Protein AF-0000000084669309 (afdb_homodimer)

InterPro domains:
  IPR026050 C1GALT1/C1GALT1-specific chaperone 1 [PTHR23033] (135-410)

Sequence (944 aa):
MSAFRKHMPRTTRLISTIFVLYAFVWLKGWPRTYDDEELPAARRPHQPGAAFGPHPVVRDQLVVSITTTAINVYSKAAPLILNTQQADHEMLLLFSDLQAEIGSWPVFDVIWRLPSDVIMKSDELNRYRTQLEYSQRSIPLEYLRKPDPEDERKEMQLLNKYKMLQTMAAAWDYRPGRSWYIFADDETYIHRPNLMDWLSQHDSEARHFFANPPTDPTALVPDPFAAGGTSFILSRKVMKELFVDRRDAINNWATRISHHVSAFDLVSTMLKEELDLDFVAAWPGISGFDPTTVTFHPSLWCEPILMMHHVAPDMLGDLSKLEREQASDRPLHYADLWDRFFTPENLNYTRTDWDNLSSEPTNGRWNILFETDQVHKDRAKSGEQSPEACEQSCEQNTYCVQWSYSSIPQRNWNDNAETKCHLSSSIRFGLHVRPKDMPTHGPKATLSWQSGWKKARFHRWARQQQCHEQHQMSAFRKHMPRTTRLISTIFVLYAFVWLKGWPRTYDDEELPAARRPHQPGAAFGPHPVVRDQLVVSITTTAINVYSKAAPLILNTQQADHEMLLLFSDLQAEIGSWPVFDVIWRLPSDVIMKSDELNRYRTQLEYSQRSIPLEYLRKPDPEDERKEMQLLNKYKMLQTMAAAWDYRPGRSWYIFADDETYIHRPNLMDWLSQHDSEARHFFANPPTDPTALVPDPFAAGGTSFILSRKVMKELFVDRRDAINNWATRISHHVSAFDLVSTMLKEELDLDFVAAWPGISGFDPTTVTFHPSLWCEPILMMHHVAPDMLGDLSKLEREQASDRPLHYADLWDRFFTPENLNYTRTDWDNLSSEPTNGRWNILFETDQVHKDRAKSGEQSPEACEQSCEQNTYCVQWSYSSIPQRNWNDNAETKCHLSSSIRFGLHVRPKDMPTHGPKATLSWQSGWKKARFHRWARQQQCHEQHQ

Secondary structure (DSSP, 8-state):
---------HHHHHHHHHHHHHHHHHHHTS-----------------TTS---SS---GGGEEEEEE--TTTIIIIIHHHHHTS-GGGGGGEEEEESS-EEETTEEEEESGGGS-HHHHHH-GGGHHHHHHHHHHHTT--GGGGS-SSHHHHHHHHHHHHHHHHHHHHHHHHHHSTT-SEEEEEETT-EE-HHHHHHHHTTS-TTS--EEE-PPP-TTS--S-TT----S-EEEEHHHHHIIIII-TTHHHHHHTTGGG-SSHHHHHHHHHHHHH--PPEE-TTTB-S--TTTPPB-TTTTTPBP-EE-S--HHHHHHHHHHHHHS-TTS--BHHHHIIIIITTS--SSPEETEE-STTSGGGGGGBPPBP-SS--TT-B---TT-HHHHHHHHHHSTT--EEEEEEEEE--SSSSPSEEEEEESSB---EE---EEE--SSS-EEE-EEEEE-HHHHHHHHHT--------/---------HHHHHHHHHHHHHHHHHHHTS-----------------TTS---SS---GGGEEEEEE--TTTIIIIIHHHHHTS-GGGGGGEEEEESS-EEETTEEEEESGGGS-HHHHHH-GGGHHHHHHHHHHHTT--GGGGS-SSHHHHHHHHHHHHHHHHHHHHHHHHHHSTT-SEEEEEETT-EE-HHHHHHHHTTS-TTS--EEE-PPP-TTS--S-TT----S-EEEEHHHHHIIIII-TTHHHHHHTTGGG-SSHHHHHHHHHHHHH----EE-TTTB-S--TTTPPB-TTTTTPBP-EE-S--HHHHHHHHHHHHHS-TTS--BHHHHIIIIITTS--SSPEETEE-STTSGGGGGGBPPBP-SS--TT-B---TT-HHHHHHHHHHSTT--EEEEEEEEE--SSSSPSEEEEEESSB---EE---EEE--SSS-EEE-EEEEE-HHHHHHHHHT--------

pLDDT: mean 84.8, std 20.61, range [23.27, 98.88]

Foldseek 3Di:
DPPPPPDPDPVVVVVVVVVVVVVVVVVVPPPPDPPPPCPPVPPVPVPVPLLFAPAFADLLLEAEEAEEEPQCCCVQVVLVQVLDDPSNNLRYAAEYCDWDDDVPHTYHNQLVVADPCLCPPDPLNPLSVVQVVCVVVVNDNVVSQDPDPVVNVLNVQSVQLSRQLSSLLVSCVSRNDRFKYKYYYSFKDFDVVVQSRVCSNDGLLDWAKAFFAQDPLPPPDDQNLFAGHDMIMTGNNLSCCQPPVPPCNRVVLSNVSVVASGNSRSVQVSCCVRPVDHHDYPPPQGGQDALQLDKDDPVQFLPAHGMYGNHRSVSSNQVSVLCVPDDPSDTDGNNSSCVRPPVVDDQQDKDWQFDQCQLPLSQLVFWAAADDPDDDLRHWHQLQPDPVSLVVRQVVRLQFFKKKFKPDFGHNNYPDDTGRIITGSIGGNGDRHDWDFDPDPDDTDIIIMMMHGNVVSVVVVSVPDDNDPPSD/DPPPPPDPDPVVVVVVVVVVVVVVVVVVPPPPDPPPPCPPVPPVPVPVPLLFAPAFADLLLEAEEAEEEPVCCCVQVVLVQVLDDPSNNLRYAAEYCDWDDDVPHTYHNQLVVFDPCLCPPDPLNPLSVVQVVCVVVVNDNVVSQDPDPVVNVLNVQSVQLSRQLSSLLVSCVSRNDRFKYKYYYSFKDFDVVVQSRVCSNDGLLDWAKAFFAQDDLPPPDDQNLFAGHDMIMTGNNLSCCQPPVPPCNRVVLSNVSVVASGNSRSVQVSCCVRPVDHHDYPPPQGGQDALQLDKDDPVQFLPAHGMYGNHRSVSSNQVSVLCVPDDPSDTDGNLSSCVRPPVVDDQQDKDWQFDQCQLPLSQLVFWAAADDPDDDLRHWHQLQPDPVSLVVRLVSRLQFFKKKFKPDFGHNNYPDDGGRIITGSIGGNGDRHDWDFDPDPDPTDIIIMMMHGNVVSVVVVSVPDDNDPPSD

Solvent-accessible surface area (backbone atoms only — not comparable to full-atom values): 51393 Å² total; per-residue (Å²): 138,88,69,86,71,74,76,75,61,69,68,61,54,53,55,52,49,54,54,52,53,56,54,54,61,61,58,64,64,54,82,73,78,79,62,77,64,67,64,65,76,66,65,65,63,75,63,80,74,68,71,52,31,93,34,71,60,55,74,91,28,47,37,38,35,30,41,48,40,67,88,40,39,46,46,33,42,31,34,50,55,51,47,45,57,75,90,50,50,86,36,52,42,45,33,21,69,37,73,49,54,56,40,89,41,64,26,41,35,29,47,75,72,48,60,64,67,51,58,72,66,39,75,85,36,49,65,54,53,50,49,53,49,27,57,74,67,61,34,71,69,71,77,70,58,50,90,48,65,68,59,35,48,51,52,51,46,50,50,44,32,61,26,42,68,41,44,55,49,47,49,42,71,78,51,63,88,34,42,33,42,35,43,36,46,55,29,49,46,70,39,60,70,46,37,35,45,61,50,3,69,45,62,36,82,38,82,42,38,40,29,23,58,61,59,56,85,82,45,85,49,92,62,59,45,47,49,23,21,87,40,38,37,36,15,29,40,43,52,42,51,48,66,61,74,30,77,56,47,62,68,63,45,58,74,47,50,84,80,38,89,36,38,62,55,44,52,50,50,49,36,34,73,76,67,71,41,71,70,42,74,39,73,71,26,36,20,36,28,28,90,42,61,35,73,48,37,84,92,42,32,68,40,53,46,28,33,30,18,78,33,50,65,67,54,44,25,52,53,43,48,50,56,69,72,39,61,88,84,55,79,55,29,47,51,56,48,43,62,68,64,48,63,77,51,87,48,87,53,75,36,73,34,21,43,36,50,48,58,35,64,51,31,12,87,40,38,54,42,54,54,60,97,59,89,47,88,80,32,26,62,61,26,60,87,37,65,66,39,26,50,49,27,30,71,71,25,88,61,38,27,23,37,32,28,37,70,47,68,38,56,40,62,54,93,48,65,69,34,26,35,34,39,17,52,37,40,42,70,32,45,66,39,74,70,40,78,46,93,50,101,56,74,86,42,60,43,38,30,34,19,39,49,37,54,69,64,53,48,59,54,53,72,72,58,74,73,66,84,66,76,117,135,89,73,83,72,77,76,77,61,68,69,61,54,53,53,50,51,53,53,53,52,56,54,54,60,61,60,66,64,55,83,73,78,78,61,79,64,67,64,63,74,67,65,65,64,76,64,83,74,66,72,50,30,94,34,72,60,56,73,90,29,47,36,38,37,30,40,48,39,66,89,41,39,45,46,34,43,30,34,50,56,52,48,44,58,75,90,51,49,85,36,51,42,44,33,20,69,38,73,49,54,54,41,91,42,66,26,41,35,28,47,74,73,48,59,65,67,51,59,72,66,40,75,84,36,47,65,54,53,50,48,53,51,28,58,75,67,61,34,71,68,72,76,70,59,51,90,49,65,67,58,36,50,52,52,51,44,50,51,45,33,59,27,42,67,41,43,56,50,46,50,43,71,77,52,62,88,35,42,33,41,34,41,37,46,53,30,48,45,69,40,59,71,45,36,36,46,61,49,3,68,46,60,35,82,38,81,43,37,40,29,24,57,62,58,58,85,82,44,85,47,92,65,57,47,48,49,22,20,87,39,37,36,35,16,28,38,43,52,43,49,48,65,62,74,30,77,57,46,62,67,63,46,58,75,48,50,83,80,39,89,37,37,62,54,42,52,50,51,49,35,34,74,76,64,70,40,70,70,42,74,40,73,72,26,36,20,35,28,28,91,42,61,37,75,48,37,85,92,42,33,69,40,53,46,27,32,32,19,78,31,49,65,69,55,44,26,52,51,42,50,51,55,69,72,39,62,88,85,56,80,56,29,47,50,56,48,45,61,68,65,48,62,78,51,86,47,89,53,74,36,72,35,20,42,36,50,48,60,34,64,51,31,12,89,41,39,55,42,52,53,60,99,59,89,46,87,80,32,26,63,61,26,59,86,38,66,66,41,26,50,49,27,31,70,71,25,88,62,37,28,23,36,33,29,39,70,49,67,38,56,38,60,54,94,48,65,68,34,25,35,34,40,18,53,38,40,43,71,33,46,68,38,75,70,39,77,46,93,48,101,56,76,87,42,59,44,39,30,34,19,40,48,38,54,69,64,52,46,58,53,54,72,72,58,73,73,67,85,68,75,115

Nearest PDB structures (foldseek):
  2j0b-assembly1_A  TM=6.932E-01  e=1.480E-06  Mus musculus
  8tic-assembly1_A  TM=5.324E-01  e=7.051E-06  Homo sapiens
  6wmo-assembly1_B  TM=5.651E-01  e=2.374E-05  Homo sapiens
  6wmo-assembly1_A  TM=5.225E-01  e=4.233E-05  Homo sapiens
  3ff4-assembly1_A  TM=4.955E-01  e=2.802E+00  Cytophaga hutchinsonii ATCC 33406

Organism: Exserohilum turcicum (strain 28A) (NCBI:txid671987)

Structure (mmCIF, N/CA/C/O backbone):
data_AF-0000000084669309-model_v1
#
loop_
_entity.id
_entity.type
_entity.pdbx_description
1 polymer 'Glycosyltransferase family 31 protein'
#
loop_
_atom_site.group_PDB
_atom_site.id
_atom_site.type_symbol
_atom_site.label_atom_id
_atom_site.label_alt_id
_atom_site.label_comp_id
_atom_site.label_asym_id
_atom_site.label_entity_id
_atom_site.label_seq_id
_atom_site.pdbx_PDB_ins_code
_atom_site.Cartn_x
_atom_site.Cartn_y
_atom_site.Cartn_z
_atom_site.occupancy
_atom_site.B_iso_or_equiv
_atom_site.auth_seq_id
_atom_site.auth_comp_id
_atom_site.auth_asym_id
_atom_site.auth_atom_id
_atom_site.pdbx_PDB_model_num
ATOM 1 N N . MET A 1 1 ? -60.312 -5.848 27.016 1 24.33 1 MET A N 1
ATOM 2 C CA . MET A 1 1 ? -60.469 -7.281 26.797 1 24.33 1 MET A CA 1
ATOM 3 C C . MET A 1 1 ? -59.375 -7.801 25.859 1 24.33 1 MET A C 1
ATOM 5 O O . MET A 1 1 ? -59.312 -7.426 24.688 1 24.33 1 MET A O 1
ATOM 9 N N . SER A 1 2 ? -58.062 -8.055 26.438 1 24.59 2 SER A N 1
ATOM 10 C CA . SER A 1 2 ? -56.625 -8.016 26.172 1 24.59 2 SER A CA 1
ATOM 11 C C . SER A 1 2 ? -56.156 -9.266 25.422 1 24.59 2 SER A C 1
ATOM 13 O O . SER A 1 2 ? -55 -9.672 25.547 1 24.59 2 SER A O 1
ATOM 15 N N . ALA A 1 3 ? -56.969 -9.82 24.5 1 23.27 3 ALA A N 1
ATOM 16 C CA . ALA A 1 3 ? -57.094 -11.25 24.203 1 23.27 3 ALA A CA 1
ATOM 17 C C . ALA A 1 3 ? -55.844 -11.773 23.5 1 23.27 3 ALA A C 1
ATOM 19 O O . ALA A 1 3 ? -55.5 -12.953 23.609 1 23.27 3 ALA A O 1
ATOM 20 N N . PHE A 1 4 ? -55.375 -11.25 22.312 1 24.81 4 PHE A N 1
ATOM 21 C CA . PHE A 1 4 ? -54.656 -12.062 21.344 1 24.81 4 PHE A CA 1
ATOM 22 C C . PHE A 1 4 ? -53.25 -12.398 21.859 1 24.81 4 PHE A C 1
ATOM 24 O O . PHE A 1 4 ? -52.344 -11.562 21.797 1 24.81 4 PHE A O 1
ATOM 31 N N . ARG A 1 5 ? -53.062 -13.062 23.047 1 28.73 5 ARG A N 1
ATOM 32 C CA . ARG A 1 5 ? -51.812 -13.578 23.578 1 28.73 5 ARG A CA 1
ATOM 33 C C . ARG A 1 5 ? -51.188 -14.586 22.625 1 28.73 5 ARG A C 1
ATOM 35 O O . ARG A 1 5 ? -51.438 -15.789 22.719 1 28.73 5 ARG A O 1
ATOM 42 N N . LYS A 1 6 ? -51.25 -14.234 21.281 1 30.14 6 LYS A N 1
ATOM 43 C CA . LYS A 1 6 ? -50.906 -15.258 20.312 1 30.14 6 LYS A CA 1
ATOM 44 C C . LYS A 1 6 ? -49.562 -15.914 20.656 1 30.14 6 LYS A C 1
ATOM 46 O O . LYS A 1 6 ? -48.594 -15.219 20.984 1 30.14 6 LYS A O 1
ATOM 51 N N . HIS A 1 7 ? -49.531 -17.203 20.984 1 34.06 7 HIS A N 1
ATOM 52 C CA . HIS A 1 7 ? -48.594 -18.234 21.406 1 34.06 7 HIS A CA 1
ATOM 53 C C . HIS A 1 7 ? -47.406 -18.359 20.453 1 34.06 7 HIS A C 1
ATOM 55 O O . HIS A 1 7 ? -47.594 -18.594 19.25 1 34.06 7 HIS A O 1
ATOM 61 N N . MET A 1 8 ? -46.469 -17.438 20.531 1 36.12 8 MET A N 1
ATOM 62 C CA . MET A 1 8 ? -45.25 -17.562 19.734 1 36.12 8 MET A CA 1
ATOM 63 C C . MET A 1 8 ? -44.719 -18.984 19.797 1 36.12 8 MET A C 1
ATOM 65 O O . MET A 1 8 ? -44.594 -19.562 20.875 1 36.12 8 MET A O 1
ATOM 69 N N . PRO A 1 9 ? -44.875 -19.812 18.688 1 40.75 9 PRO A N 1
ATOM 70 C CA . PRO A 1 9 ? -44.531 -21.234 18.688 1 40.75 9 PRO A CA 1
ATOM 71 C C . PRO A 1 9 ? -43.156 -21.5 19.297 1 40.75 9 PRO A C 1
ATOM 73 O O . PRO A 1 9 ? -42.312 -20.594 19.344 1 40.75 9 PRO A O 1
ATOM 76 N N . ARG A 1 10 ? -43 -22.641 20.016 1 42.22 10 ARG A N 1
ATOM 77 C CA . ARG A 1 10 ? -41.906 -23.156 20.812 1 42.22 10 ARG A CA 1
ATOM 78 C C . ARG A 1 10 ? -40.594 -23.141 20.016 1 42.22 10 ARG A C 1
ATOM 80 O O . ARG A 1 10 ? -39.531 -23.031 20.594 1 42.22 10 ARG A O 1
ATOM 87 N N . THR A 1 11 ? -40.781 -23.375 18.688 1 42.88 11 THR A N 1
ATOM 88 C CA . THR A 1 11 ? -39.594 -23.578 17.875 1 42.88 11 THR A CA 1
ATOM 89 C C . THR A 1 11 ? -38.781 -22.281 17.781 1 42.88 11 THR A C 1
ATOM 91 O O . THR A 1 11 ? -37.562 -22.312 17.672 1 42.88 11 THR A O 1
ATOM 94 N N . THR A 1 12 ? -39.5 -21.109 17.797 1 42.09 12 THR A N 1
ATOM 95 C CA . THR A 1 12 ? -38.781 -19.844 17.688 1 42.09 12 THR A CA 1
ATOM 96 C C . THR A 1 12 ? -38 -19.547 18.969 1 42.09 12 THR A C 1
ATOM 98 O O . THR A 1 12 ? -37.031 -18.797 18.953 1 42.09 12 THR A O 1
ATOM 101 N N . ARG A 1 13 ? -38.531 -20.062 20.062 1 42.59 13 ARG A N 1
ATOM 102 C CA . ARG A 1 13 ? -37.812 -19.859 21.312 1 42.59 13 ARG A CA 1
ATOM 103 C C . ARG A 1 13 ? -36.5 -20.641 21.312 1 42.59 13 ARG A C 1
ATOM 105 O O . ARG A 1 13 ? -35.5 -20.188 21.891 1 42.59 13 ARG A O 1
ATOM 112 N N . LEU A 1 14 ? -36.656 -21.891 20.719 1 40.62 14 LEU A N 1
ATOM 113 C CA . LEU A 1 14 ? -35.438 -22.719 20.734 1 40.62 14 LEU A CA 1
ATOM 114 C C . LEU A 1 14 ? -34.344 -22.094 19.875 1 40.62 14 LEU A C 1
ATOM 116 O O . LEU A 1 14 ? -33.156 -22.109 20.25 1 40.62 14 LEU A O 1
ATOM 120 N N . ILE A 1 15 ? -34.781 -21.438 18.75 1 42.12 15 ILE A N 1
ATOM 121 C CA . ILE A 1 15 ? -33.75 -20.875 17.859 1 42.12 15 ILE A CA 1
ATOM 122 C C . ILE A 1 15 ? -33.125 -19.641 18.5 1 42.12 15 ILE A C 1
ATOM 124 O O . ILE A 1 15 ? -31.906 -19.438 18.391 1 42.12 15 ILE A O 1
ATOM 128 N N . SER A 1 16 ? -33.906 -18.969 19.359 1 39.91 16 SER A N 1
ATOM 129 C CA . SER A 1 16 ? -33.312 -17.781 20 1 39.91 16 SER A CA 1
ATOM 130 C C . SER A 1 16 ? -32.281 -18.188 21.062 1 39.91 16 SER A C 1
ATOM 132 O O . SER A 1 16 ? -31.328 -17.453 21.312 1 39.91 16 SER A O 1
ATOM 134 N N . THR A 1 17 ? -32.594 -19.297 21.797 1 40.62 17 THR A N 1
ATOM 135 C CA . THR A 1 17 ? -31.625 -19.688 22.812 1 40.62 17 THR A CA 1
ATOM 136 C C . THR A 1 17 ? -30.328 -20.172 22.172 1 40.62 17 THR A C 1
ATOM 138 O O . THR A 1 17 ? -29.234 -19.906 22.688 1 40.62 17 THR A O 1
ATOM 141 N N . ILE A 1 18 ? -30.422 -20.859 20.969 1 41.06 18 ILE A N 1
ATOM 142 C CA . ILE A 1 18 ? -29.188 -21.359 20.359 1 41.06 18 ILE A CA 1
ATOM 143 C C . ILE A 1 18 ? -28.359 -20.188 19.859 1 41.06 18 ILE A C 1
ATOM 145 O O . ILE A 1 18 ? -27.125 -20.188 19.984 1 41.06 18 ILE A O 1
ATOM 149 N N . PHE A 1 19 ? -28.969 -19.078 19.422 1 39.59 19 PHE A N 1
ATOM 150 C CA . PHE A 1 19 ? -28.188 -17.938 18.984 1 39.59 19 PHE A CA 1
ATOM 151 C C . PHE A 1 19 ? -27.484 -17.266 20.156 1 39.59 19 PHE A C 1
ATOM 153 O O . PHE A 1 19 ? -26.344 -16.812 20.047 1 39.59 19 PHE A O 1
ATOM 160 N N . VAL A 1 20 ? -28.172 -17.203 21.328 1 40.25 20 VAL A N 1
ATOM 161 C CA . VAL A 1 20 ? -27.547 -16.562 22.469 1 40.25 20 VAL A CA 1
ATOM 162 C C . VAL A 1 20 ? -26.391 -17.422 22.984 1 40.25 20 VAL A C 1
ATOM 164 O O . VAL A 1 20 ? -25.344 -16.906 23.375 1 40.25 20 VAL A O 1
ATOM 167 N N . LEU A 1 21 ? -26.547 -18.766 22.953 1 37.44 21 LEU A N 1
ATOM 168 C CA . LEU A 1 21 ? -25.453 -19.594 23.453 1 37.44 21 LEU A CA 1
ATOM 169 C C . LEU A 1 21 ? -24.234 -19.484 22.547 1 37.44 21 LEU A C 1
ATOM 171 O O . LEU A 1 21 ? -23.094 -19.469 23.031 1 37.44 21 LEU A O 1
ATOM 175 N N . TYR A 1 22 ? -24.422 -19.406 21.203 1 35.28 22 TYR A N 1
ATOM 176 C CA . TYR A 1 22 ? -23.25 -19.312 20.344 1 35.28 22 TYR A CA 1
ATOM 177 C C . TYR A 1 22 ? -22.547 -17.984 20.531 1 35.28 22 TYR A C 1
ATOM 179 O O . TYR A 1 22 ? -21.312 -17.906 20.422 1 35.28 22 TYR A O 1
ATOM 187 N N . ALA A 1 23 ? -23.266 -16.891 20.781 1 35.66 23 ALA A N 1
ATOM 188 C CA . ALA A 1 23 ? -22.625 -15.602 21.047 1 35.66 23 ALA A CA 1
ATOM 189 C C . ALA A 1 23 ? -21.828 -15.641 22.344 1 35.66 23 ALA A C 1
ATOM 191 O O . ALA A 1 23 ? -20.75 -15.039 22.438 1 35.66 23 ALA A O 1
ATOM 192 N N . PHE A 1 24 ? -22.344 -16.266 23.375 1 35.97 24 PHE A N 1
ATOM 193 C CA . PHE A 1 24 ? -21.609 -16.297 24.641 1 35.97 24 PHE A CA 1
ATOM 194 C C . PHE A 1 24 ? -20.312 -17.094 24.5 1 35.97 24 PHE A C 1
ATOM 196 O O . PHE A 1 24 ? -19.312 -16.797 25.156 1 35.97 24 PHE A O 1
ATOM 203 N N . VAL A 1 25 ? -20.344 -18.25 23.734 1 35.5 25 VAL A N 1
ATOM 204 C CA . VAL A 1 25 ? -19.094 -19.016 23.625 1 35.5 25 VAL A CA 1
ATOM 205 C C . VAL A 1 25 ? -18.047 -18.188 22.891 1 35.5 25 VAL A C 1
ATOM 207 O O . VAL A 1 25 ? -16.859 -18.266 23.188 1 35.5 25 VAL A O 1
ATOM 210 N N . TRP A 1 26 ? -18.391 -17.281 21.969 1 32.72 26 TRP A N 1
ATOM 211 C CA . TRP A 1 26 ? -17.359 -16.531 21.266 1 32.72 26 TRP A CA 1
ATOM 212 C C . TRP A 1 26 ? -16.734 -15.484 22.172 1 32.72 26 TRP A C 1
ATOM 214 O O . TRP A 1 26 ? -15.547 -15.195 22.062 1 32.72 26 TRP A O 1
ATOM 224 N N . LEU A 1 27 ? -17.547 -14.938 23.109 1 32.41 27 LEU A N 1
ATOM 225 C CA . LEU A 1 27 ? -16.953 -13.898 23.938 1 32.41 27 LEU A CA 1
ATOM 226 C C . LEU A 1 27 ? -15.922 -14.492 24.906 1 32.41 27 LEU A C 1
ATOM 228 O O . LEU A 1 27 ? -15.047 -13.773 25.391 1 32.41 27 LEU A O 1
ATOM 232 N N . LYS A 1 28 ? -16.266 -15.641 25.484 1 32.91 28 LYS A N 1
ATOM 233 C CA . LYS A 1 28 ? -15.352 -16.094 26.547 1 32.91 28 LYS A CA 1
ATOM 234 C C . LYS A 1 28 ? -13.938 -16.281 26 1 32.91 28 LYS A C 1
ATOM 236 O O . LYS A 1 28 ? -13.008 -16.547 26.766 1 32.91 28 LYS A O 1
ATOM 241 N N . GLY A 1 29 ? -13.859 -16.625 24.734 1 29.42 29 GLY A N 1
ATOM 242 C CA . GLY A 1 29 ? -12.508 -17 24.328 1 29.42 29 GLY A CA 1
ATOM 243 C C . GLY A 1 29 ? -11.539 -15.828 24.328 1 29.42 29 GLY A C 1
ATOM 244 O O . GLY A 1 29 ? -10.508 -15.883 23.656 1 29.42 29 GLY A O 1
ATOM 245 N N . TRP A 1 30 ? -12.109 -14.703 24.75 1 30.25 30 TRP A N 1
ATOM 246 C CA . TRP A 1 30 ? -11.07 -13.68 24.75 1 30.25 30 TRP A CA 1
ATOM 247 C C . TRP A 1 30 ? -9.984 -14.008 25.781 1 30.25 30 TRP A C 1
ATOM 249 O O . TRP A 1 30 ? -10.273 -14.156 26.969 1 30.25 30 TRP A O 1
ATOM 259 N N . PRO A 1 31 ? -8.992 -14.711 25.438 1 29.08 31 PRO A N 1
ATOM 260 C CA . PRO A 1 31 ? -7.969 -14.984 26.453 1 29.08 31 PRO A CA 1
ATOM 261 C C . PRO A 1 31 ? -7.547 -13.734 27.219 1 29.08 31 PRO A C 1
ATOM 263 O O . PRO A 1 31 ? -7.297 -12.688 26.609 1 29.08 31 PRO A O 1
ATOM 266 N N . ARG A 1 32 ? -8.117 -13.422 28.406 1 27.12 32 ARG A N 1
ATOM 267 C CA . ARG A 1 32 ? -7.766 -12.391 29.375 1 27.12 32 ARG A CA 1
ATOM 268 C C . ARG A 1 32 ? -6.258 -12.164 29.391 1 27.12 32 ARG A C 1
ATOM 270 O O . ARG A 1 32 ? -5.797 -11.023 29.297 1 27.12 32 ARG A O 1
ATOM 277 N N . THR A 1 33 ? -5.648 -12.719 30.516 1 27.81 33 THR A N 1
ATOM 278 C CA . THR A 1 33 ? -4.359 -12.352 31.094 1 27.81 33 THR A CA 1
ATOM 279 C C . THR A 1 33 ? -3.215 -12.758 30.172 1 27.81 33 THR A C 1
ATOM 281 O O . THR A 1 33 ? -3.072 -13.938 29.828 1 27.81 33 THR A O 1
ATOM 284 N N . TYR A 1 34 ? -2.885 -11.859 29.266 1 26.08 34 TYR A N 1
ATOM 285 C CA . TYR A 1 34 ? -1.575 -12.07 28.656 1 26.08 34 TYR A CA 1
ATOM 286 C C . TYR A 1 34 ? -0.53 -12.391 29.719 1 26.08 34 TYR A C 1
ATOM 288 O O . TYR A 1 34 ? -0.015 -11.492 30.375 1 26.08 34 TYR A O 1
ATOM 296 N N . ASP A 1 35 ? -0.881 -13.266 30.688 1 27.14 35 ASP A N 1
ATOM 297 C CA . ASP A 1 35 ? 0.25 -13.688 31.516 1 27.14 35 ASP A CA 1
ATOM 298 C C . ASP A 1 35 ? 1.512 -13.852 30.656 1 27.14 35 ASP A C 1
ATOM 300 O O . ASP A 1 35 ? 1.472 -14.453 29.594 1 27.14 35 ASP A O 1
ATOM 304 N N . ASP A 1 36 ? 2.445 -12.875 30.859 1 29.58 36 ASP A N 1
ATOM 305 C CA . ASP A 1 36 ? 3.84 -12.883 30.422 1 29.58 36 ASP A CA 1
ATOM 306 C C . ASP A 1 36 ? 4.441 -14.281 30.547 1 29.58 36 ASP A C 1
ATOM 308 O O . ASP A 1 36 ? 5.332 -14.508 31.375 1 29.58 36 ASP A O 1
ATOM 312 N N . GLU A 1 37 ? 3.586 -15.234 30.844 1 27.83 37 GLU A N 1
ATOM 313 C CA . GLU A 1 37 ? 4.383 -16.453 30.906 1 27.83 37 GLU A CA 1
ATOM 314 C C . GLU A 1 37 ? 5.32 -16.562 29.703 1 27.83 37 GLU A C 1
ATOM 316 O O . GLU A 1 37 ? 4.887 -16.438 28.562 1 27.83 37 GLU A O 1
ATOM 321 N N . GLU A 1 38 ? 6.59 -16.172 30.016 1 28.31 38 GLU A N 1
ATOM 322 C CA . GLU A 1 38 ? 7.766 -16.438 29.188 1 28.31 38 GLU A CA 1
ATOM 323 C C . GLU A 1 38 ? 7.574 -17.703 28.344 1 28.31 38 GLU A C 1
ATOM 325 O O . GLU A 1 38 ? 7.461 -18.797 28.875 1 28.31 38 GLU A O 1
ATOM 330 N N . LEU A 1 39 ? 6.637 -17.656 27.484 1 28.61 39 LEU A N 1
ATOM 331 C CA . LEU A 1 39 ? 6.797 -18.875 26.703 1 28.61 39 LEU A CA 1
ATOM 332 C C . LEU A 1 39 ? 8.273 -19.234 26.562 1 28.61 39 LEU A C 1
ATOM 334 O O . LEU A 1 39 ? 9.102 -18.375 26.25 1 28.61 39 LEU A O 1
ATOM 338 N N . PRO A 1 40 ? 8.695 -20.141 27.422 1 27.31 40 PRO A N 1
ATOM 339 C CA . PRO A 1 40 ? 10.117 -20.406 27.203 1 27.31 40 PRO A CA 1
ATOM 340 C C . PRO A 1 40 ? 10.531 -20.219 25.75 1 27.31 40 PRO A C 1
ATOM 342 O O . PRO A 1 40 ? 9.703 -20.328 24.844 1 27.31 40 PRO A O 1
ATOM 345 N N . ALA A 1 41 ? 11.508 -19.266 25.5 1 30.09 41 ALA A N 1
ATOM 346 C CA . ALA A 1 41 ? 12.148 -19.359 24.188 1 30.09 41 ALA A CA 1
ATOM 347 C C . ALA A 1 41 ? 12.008 -20.75 23.609 1 30.09 41 ALA A C 1
ATOM 349 O O . ALA A 1 41 ? 12.57 -21.719 24.125 1 30.09 41 ALA A O 1
ATOM 350 N N . ALA A 1 42 ? 10.852 -21.031 23.328 1 29.77 42 ALA A N 1
ATOM 351 C CA . ALA A 1 42 ? 10.828 -22.359 22.719 1 29.77 42 ALA A CA 1
ATOM 352 C C . ALA A 1 42 ? 12.148 -22.672 22.016 1 29.77 42 ALA A C 1
ATOM 354 O O . ALA A 1 42 ? 12.516 -21.984 21.062 1 29.77 42 ALA A O 1
ATOM 355 N N . ARG A 1 43 ? 13.102 -22.969 22.766 1 30.8 43 ARG A N 1
ATOM 356 C CA . ARG A 1 43 ? 14.195 -23.656 22.078 1 30.8 43 ARG A CA 1
ATOM 357 C C . ARG A 1 43 ? 13.672 -24.469 20.891 1 30.8 43 ARG A C 1
ATOM 359 O O . ARG A 1 43 ? 12.898 -25.406 21.062 1 30.8 43 ARG A O 1
ATOM 366 N N . ARG A 1 44 ? 13.344 -23.734 19.969 1 31.45 44 ARG A N 1
ATOM 367 C CA . ARG A 1 44 ? 13.047 -24.531 18.781 1 31.45 44 ARG A CA 1
ATOM 368 C C . ARG A 1 44 ? 13.797 -25.844 18.812 1 31.45 44 ARG A C 1
ATOM 370 O O . ARG A 1 44 ? 15.031 -25.875 18.891 1 31.45 44 ARG A O 1
ATOM 377 N N . PRO A 1 45 ? 13.141 -26.891 19.484 1 28.75 45 PRO A N 1
ATOM 378 C CA . PRO A 1 45 ? 13.93 -28.125 19.406 1 28.75 45 PRO A CA 1
ATOM 379 C C . PRO A 1 45 ? 14.711 -28.25 18.109 1 28.75 45 PRO A C 1
ATOM 381 O O . PRO A 1 45 ? 14.297 -27.719 17.078 1 28.75 45 PRO A O 1
ATOM 384 N N . HIS A 1 46 ? 15.969 -28.094 18.125 1 32.66 46 HIS A N 1
ATOM 385 C CA . HIS A 1 46 ? 16.688 -28.797 17.062 1 32.66 46 HIS A CA 1
ATOM 386 C C . HIS A 1 46 ? 15.906 -30.031 16.594 1 32.66 46 HIS A C 1
ATOM 388 O O . HIS A 1 46 ? 15.742 -30.984 17.359 1 32.66 46 HIS A O 1
ATOM 394 N N . GLN A 1 47 ? 14.719 -29.734 16.109 1 33.75 47 GLN A N 1
ATOM 395 C CA . GLN A 1 47 ? 13.984 -30.938 15.75 1 33.75 47 GLN A CA 1
ATOM 396 C C . GLN A 1 47 ? 14.922 -32 15.195 1 33.75 47 GLN A C 1
ATOM 398 O O . GLN A 1 47 ? 15.539 -31.812 14.148 1 33.75 47 GLN A O 1
ATOM 403 N N . PRO A 1 48 ? 15.375 -32.875 15.969 1 37.12 48 PRO A N 1
ATOM 404 C CA . PRO A 1 48 ? 16.281 -33.906 15.523 1 37.12 48 PRO A CA 1
ATOM 405 C C . PRO A 1 48 ? 15.93 -34.469 14.141 1 37.12 48 PRO A C 1
ATOM 407 O O . PRO A 1 48 ? 16.812 -34.844 13.367 1 37.12 48 PRO A O 1
ATOM 410 N N . GLY A 1 49 ? 14.547 -34.875 13.938 1 37.5 49 GLY A N 1
ATOM 411 C CA . GLY A 1 49 ? 14.125 -35.875 12.945 1 37.5 49 GLY A CA 1
ATOM 412 C C . GLY A 1 49 ? 13.852 -35.25 11.586 1 37.5 49 GLY A C 1
ATOM 413 O O . GLY A 1 49 ? 13.242 -35.875 10.719 1 37.5 49 GLY A O 1
ATOM 414 N N . ALA A 1 50 ? 13.516 -34 11.477 1 46.12 50 ALA A N 1
ATOM 415 C CA . ALA A 1 50 ? 13.25 -33.625 10.094 1 46.12 50 ALA A CA 1
ATOM 416 C C . ALA A 1 50 ? 14.422 -34 9.188 1 46.12 50 ALA A C 1
ATOM 418 O O . ALA A 1 50 ? 15.57 -33.625 9.477 1 46.12 50 ALA A O 1
ATOM 419 N N . ALA A 1 51 ? 14.328 -34.969 8.523 1 49.97 51 ALA A N 1
ATOM 420 C CA . ALA A 1 51 ? 15.328 -35.5 7.594 1 49.97 51 ALA A CA 1
ATOM 421 C C . ALA A 1 51 ? 15.867 -34.406 6.676 1 49.97 51 ALA A C 1
ATOM 423 O O . ALA A 1 51 ? 15.164 -33.969 5.762 1 49.97 51 ALA A O 1
ATOM 424 N N . PHE A 1 52 ? 16.516 -33.344 7.25 1 65.88 52 PHE A N 1
ATOM 425 C CA . PHE A 1 52 ? 17.281 -32.406 6.414 1 65.88 52 PHE A CA 1
ATOM 426 C C . PHE A 1 52 ? 18.297 -33.156 5.562 1 65.88 52 PHE A C 1
ATOM 428 O O . PHE A 1 52 ? 18.734 -34.25 5.93 1 65.88 52 PHE A O 1
ATOM 435 N N . GLY A 1 53 ? 18.234 -32.781 4.27 1 79.56 53 GLY A N 1
ATOM 436 C CA . GLY A 1 53 ? 19.281 -33.281 3.404 1 79.56 53 GLY A CA 1
ATOM 437 C C . GLY A 1 53 ? 20.656 -33.25 4.047 1 79.56 53 GLY A C 1
ATOM 438 O O . GLY A 1 53 ? 20.781 -32.875 5.223 1 79.56 53 GLY A O 1
ATOM 439 N N . PRO A 1 54 ? 21.562 -33.719 3.428 1 89.44 54 PRO A N 1
ATOM 440 C CA . PRO A 1 54 ? 22.938 -33.812 3.932 1 89.44 54 PRO A CA 1
ATOM 441 C C . PRO A 1 54 ? 23.547 -32.438 4.191 1 89.44 54 PRO A C 1
ATOM 443 O O . PRO A 1 54 ? 24.562 -32.312 4.898 1 89.44 54 PRO A O 1
ATOM 446 N N . HIS A 1 55 ? 22.938 -31.344 3.674 1 93.12 55 HIS A N 1
ATOM 447 C CA . HIS A 1 55 ? 23.469 -29.984 3.834 1 93.12 55 HIS A CA 1
ATOM 448 C C . HIS A 1 55 ? 22.453 -29.094 4.535 1 93.12 55 HIS A C 1
ATOM 450 O O . HIS A 1 55 ? 21.844 -28.219 3.902 1 93.12 55 HIS A O 1
ATOM 456 N N . PRO A 1 56 ? 22.375 -29.219 5.758 1 90.75 56 PRO A N 1
ATOM 457 C CA . PRO A 1 56 ? 21.375 -28.438 6.477 1 90.75 56 PRO A CA 1
ATOM 458 C C . PRO A 1 56 ? 21.547 -26.938 6.281 1 90.75 56 PRO A C 1
ATOM 460 O O . PRO A 1 56 ? 22.688 -26.438 6.25 1 90.75 56 PRO A O 1
ATOM 463 N N . VAL A 1 57 ? 20.438 -26.266 6.055 1 92.75 57 VAL A N 1
ATOM 464 C CA . VAL A 1 57 ? 20.438 -24.828 5.836 1 92.75 57 VAL A CA 1
ATOM 465 C C . VAL A 1 57 ? 19.844 -24.109 7.055 1 92.75 57 VAL A C 1
ATOM 467 O O . VAL A 1 57 ? 18.719 -24.406 7.465 1 92.75 57 VAL A O 1
ATOM 470 N N . VAL A 1 58 ? 20.609 -23.203 7.59 1 93.19 58 VAL A N 1
ATOM 471 C CA . VAL A 1 58 ? 20.109 -22.422 8.719 1 93.19 58 VAL A CA 1
ATOM 472 C C . VAL A 1 58 ? 19.516 -21.109 8.211 1 93.19 58 VAL A C 1
ATOM 474 O O . VAL A 1 58 ? 19.875 -20.625 7.133 1 93.19 58 VAL A O 1
ATOM 477 N N . ARG A 1 59 ? 18.734 -20.562 8.977 1 92.94 59 ARG A N 1
ATOM 478 C CA . ARG A 1 59 ? 17.922 -19.406 8.578 1 92.94 59 ARG A CA 1
ATOM 479 C C . ARG A 1 59 ? 18.812 -18.219 8.203 1 92.94 59 ARG A C 1
ATOM 481 O O . ARG A 1 59 ? 18.5 -17.484 7.27 1 92.94 59 ARG A O 1
ATOM 488 N N . ASP A 1 60 ? 19.891 -18 8.906 1 95.25 60 ASP A N 1
ATOM 489 C CA . ASP A 1 60 ? 20.734 -16.844 8.672 1 95.25 60 ASP A CA 1
ATOM 490 C C . ASP A 1 60 ? 21.625 -17.047 7.453 1 95.25 60 ASP A C 1
ATOM 492 O O . ASP A 1 60 ? 22.422 -16.172 7.098 1 95.25 60 ASP A O 1
ATOM 496 N N . GLN A 1 61 ? 21.438 -18.234 6.793 1 97.25 61 GLN A N 1
ATOM 497 C CA . GLN A 1 61 ? 22.234 -18.531 5.602 1 97.25 61 GLN A CA 1
ATOM 498 C C . GLN A 1 61 ? 21.391 -18.406 4.34 1 97.25 61 GLN A C 1
ATOM 500 O O . GLN A 1 61 ? 21.875 -18.656 3.234 1 97.25 61 GLN A O 1
ATOM 505 N N . LEU A 1 62 ? 20.156 -17.969 4.523 1 98.25 62 LEU A N 1
ATOM 506 C CA . LEU A 1 62 ? 19.234 -17.781 3.408 1 98.25 62 LEU A CA 1
ATOM 507 C C . LEU A 1 62 ? 18.938 -16.297 3.201 1 98.25 62 LEU A C 1
ATOM 509 O O . LEU A 1 62 ? 18.109 -15.719 3.906 1 98.25 62 LEU A O 1
ATOM 513 N N . VAL A 1 63 ? 19.562 -15.656 2.186 1 98.69 63 VAL A N 1
ATOM 514 C CA . VAL A 1 63 ? 19.359 -14.242 1.896 1 98.69 63 VAL A CA 1
ATOM 515 C C . VAL A 1 63 ? 18.219 -14.086 0.898 1 98.69 63 VAL A C 1
ATOM 517 O O . VAL A 1 63 ? 18.219 -14.695 -0.172 1 98.69 63 VAL A O 1
ATOM 520 N N . VAL A 1 64 ? 17.25 -13.359 1.259 1 98.75 64 VAL A N 1
ATOM 521 C CA . VAL A 1 64 ? 16.125 -13.07 0.363 1 98.75 64 VAL A CA 1
ATOM 522 C C . VAL A 1 64 ? 16.172 -11.609 -0.064 1 98.75 64 VAL A C 1
ATOM 524 O O . VAL A 1 64 ? 16.062 -10.703 0.772 1 98.75 64 VAL A O 1
ATOM 527 N N . SER A 1 65 ? 16.359 -11.391 -1.319 1 98.69 65 SER A N 1
ATOM 528 C CA . SER A 1 65 ? 16.359 -10.055 -1.909 1 98.69 65 SER A CA 1
ATOM 529 C C . SER A 1 65 ? 15.07 -9.789 -2.68 1 98.69 65 SER A C 1
ATOM 531 O O . SER A 1 65 ? 14.758 -10.492 -3.645 1 98.69 65 SER A O 1
ATOM 533 N N . ILE A 1 66 ? 14.375 -8.766 -2.271 1 98.38 66 ILE A N 1
ATOM 534 C CA . ILE A 1 66 ? 13.125 -8.398 -2.916 1 98.38 66 ILE A CA 1
ATOM 535 C C . ILE A 1 66 ? 13.32 -7.117 -3.729 1 98.38 66 ILE A C 1
ATOM 537 O O . ILE A 1 66 ? 13.805 -6.113 -3.205 1 98.38 66 ILE A O 1
ATOM 541 N N . THR A 1 67 ? 12.953 -7.227 -4.961 1 97.81 67 THR A N 1
ATOM 542 C CA . THR A 1 67 ? 12.969 -6.039 -5.805 1 97.81 67 THR A CA 1
ATOM 543 C C . THR A 1 67 ? 11.562 -5.449 -5.938 1 97.81 67 THR A C 1
ATOM 545 O O . THR A 1 67 ? 10.602 -6.176 -6.207 1 97.81 67 THR A O 1
ATOM 548 N N . THR A 1 68 ? 11.43 -4.199 -5.672 1 96.94 68 THR A N 1
ATOM 549 C CA . THR A 1 68 ? 10.18 -3.457 -5.812 1 96.94 68 THR A CA 1
ATOM 550 C C . THR A 1 68 ? 10.383 -2.229 -6.695 1 96.94 68 THR A C 1
ATOM 552 O O . THR A 1 68 ? 11.375 -2.137 -7.426 1 96.94 68 THR A O 1
ATOM 555 N N . THR A 1 69 ? 9.359 -1.398 -6.848 1 96.25 69 THR A N 1
ATOM 556 C CA . THR A 1 69 ? 9.414 -0.175 -7.641 1 96.25 69 THR A CA 1
ATOM 557 C C . THR A 1 69 ? 9.117 1.045 -6.773 1 96.25 69 THR A C 1
ATOM 559 O O . THR A 1 69 ? 8.516 0.922 -5.703 1 96.25 69 THR A O 1
ATOM 562 N N . ALA A 1 70 ? 9.547 2.156 -7.281 1 95.19 70 ALA A N 1
ATOM 563 C CA . ALA A 1 70 ? 9.336 3.406 -6.555 1 95.19 70 ALA A CA 1
ATOM 564 C C . ALA A 1 70 ? 7.852 3.648 -6.305 1 95.19 70 ALA A C 1
ATOM 566 O O . ALA A 1 70 ? 7.465 4.117 -5.23 1 95.19 70 ALA A O 1
ATOM 567 N N . ILE A 1 71 ? 7.051 3.293 -7.215 1 91.56 71 ILE A N 1
ATOM 568 C CA . ILE A 1 71 ? 5.625 3.6 -7.145 1 91.56 71 ILE A CA 1
ATOM 569 C C . ILE A 1 71 ? 4.922 2.588 -6.242 1 91.56 71 ILE A C 1
ATOM 571 O O . ILE A 1 71 ? 3.906 2.902 -5.621 1 91.56 71 ILE A O 1
ATOM 575 N N . ASN A 1 72 ? 5.516 1.367 -6.066 1 91.81 72 ASN A N 1
ATOM 576 C CA . ASN A 1 72 ? 4.824 0.305 -5.344 1 91.81 72 ASN A CA 1
ATOM 577 C C . ASN A 1 72 ? 5.492 0.01 -4.004 1 91.81 72 ASN A C 1
ATOM 579 O O . ASN A 1 72 ? 5.086 -0.911 -3.291 1 91.81 72 ASN A O 1
ATOM 583 N N . VAL A 1 73 ? 6.441 0.738 -3.629 1 95.19 73 VAL A N 1
ATOM 584 C CA . VAL A 1 73 ? 7.266 0.426 -2.467 1 95.19 73 VAL A CA 1
ATOM 585 C C . VAL A 1 73 ? 6.395 0.37 -1.213 1 95.19 73 VAL A C 1
ATOM 587 O O . VAL A 1 73 ? 6.496 -0.57 -0.422 1 95.19 73 VAL A O 1
ATOM 590 N N . TYR A 1 74 ? 5.477 1.218 -1.037 1 94.31 74 TYR A N 1
ATOM 591 C CA . TYR A 1 74 ? 4.672 1.276 0.18 1 94.31 74 TYR A CA 1
ATOM 592 C C . TYR A 1 74 ? 3.482 0.328 0.094 1 94.31 74 TYR A C 1
ATOM 594 O O . TYR A 1 74 ? 3.119 -0.313 1.083 1 94.31 74 TYR A O 1
ATOM 602 N N . SER A 1 75 ? 2.943 0.156 -1.04 1 93.75 75 SER A N 1
ATOM 603 C CA . SER A 1 75 ? 1.731 -0.642 -1.189 1 93.75 75 SER A CA 1
ATOM 604 C C . SER A 1 75 ? 2.051 -2.133 -1.229 1 93.75 75 SER A C 1
ATOM 606 O O . SER A 1 75 ? 1.221 -2.961 -0.851 1 93.75 75 SER A O 1
ATOM 608 N N . LYS A 1 76 ? 3.254 -2.455 -1.667 1 95.62 76 LYS A N 1
ATOM 609 C CA . LYS A 1 76 ? 3.545 -3.875 -1.844 1 95.62 76 LYS A CA 1
ATOM 610 C C . LYS A 1 76 ? 4.637 -4.336 -0.881 1 95.62 76 LYS A C 1
ATOM 612 O O . LYS A 1 76 ? 4.512 -5.391 -0.253 1 95.62 76 LYS A O 1
ATOM 617 N N . ALA A 1 77 ? 5.68 -3.555 -0.685 1 96.62 77 ALA A N 1
ATOM 618 C CA . ALA A 1 77 ? 6.797 -3.984 0.152 1 96.62 77 ALA A CA 1
ATOM 619 C C . ALA A 1 77 ? 6.422 -3.938 1.631 1 96.62 77 ALA A C 1
ATOM 621 O O . ALA A 1 77 ? 6.859 -4.781 2.416 1 96.62 77 ALA A O 1
ATOM 622 N N . ALA A 1 78 ? 5.609 -2.965 2 1 96.81 78 ALA A N 1
ATOM 623 C CA . ALA A 1 78 ? 5.266 -2.807 3.412 1 96.81 78 ALA A CA 1
ATOM 624 C C . ALA A 1 78 ? 4.492 -4.016 3.924 1 96.81 78 ALA A C 1
ATOM 626 O O . ALA A 1 78 ? 4.887 -4.641 4.914 1 96.81 78 ALA A O 1
ATOM 627 N N . PRO A 1 79 ? 3.408 -4.379 3.24 1 96.75 79 PRO A N 1
ATOM 628 C CA . PRO A 1 79 ? 2.725 -5.59 3.695 1 96.75 79 PRO A CA 1
ATOM 629 C C . PRO A 1 79 ? 3.619 -6.824 3.652 1 96.75 79 PRO A C 1
ATOM 631 O O . PRO A 1 79 ? 3.49 -7.719 4.496 1 96.75 79 PRO A O 1
ATOM 634 N N . LEU A 1 80 ? 4.48 -6.883 2.682 1 97.56 80 LEU A N 1
ATOM 635 C CA . LEU A 1 80 ? 5.395 -8.016 2.58 1 97.56 80 LEU A CA 1
ATOM 636 C C . LEU A 1 80 ? 6.273 -8.117 3.822 1 97.56 80 LEU A C 1
ATOM 638 O O . LEU A 1 80 ? 6.457 -9.203 4.371 1 97.56 80 LEU A O 1
ATOM 642 N N . ILE A 1 81 ? 6.805 -6.984 4.309 1 97.44 81 ILE A N 1
ATOM 643 C CA . ILE A 1 81 ? 7.633 -6.945 5.508 1 97.44 81 ILE A CA 1
ATOM 644 C C . ILE A 1 81 ? 6.84 -7.477 6.699 1 97.44 81 ILE A C 1
ATOM 646 O O . ILE A 1 81 ? 7.332 -8.32 7.449 1 97.44 81 ILE A O 1
ATOM 650 N N . LEU A 1 82 ? 5.59 -7.055 6.816 1 96.81 82 LEU A N 1
ATOM 651 C CA . LEU A 1 82 ? 4.758 -7.402 7.961 1 96.81 82 LEU A CA 1
ATOM 652 C C . LEU A 1 82 ? 4.348 -8.875 7.906 1 96.81 82 LEU A C 1
ATOM 654 O O . LEU A 1 82 ? 3.996 -9.461 8.93 1 96.81 82 LEU A O 1
ATOM 658 N N . ASN A 1 83 ? 4.363 -9.438 6.707 1 96 83 ASN A N 1
ATOM 659 C CA . ASN A 1 83 ? 4.012 -10.844 6.559 1 96 83 ASN A CA 1
ATOM 660 C C . ASN A 1 83 ? 5.246 -11.742 6.617 1 96 83 ASN A C 1
ATOM 662 O O . ASN A 1 83 ? 5.145 -12.953 6.438 1 96 83 ASN A O 1
ATOM 666 N N . THR A 1 84 ? 6.402 -11.172 6.797 1 95.69 84 THR A N 1
ATOM 667 C CA . THR A 1 84 ? 7.641 -11.922 6.977 1 95.69 84 THR A CA 1
ATOM 668 C C . THR A 1 84 ? 7.938 -12.125 8.461 1 95.69 84 THR A C 1
ATOM 670 O O . THR A 1 84 ? 7.848 -11.18 9.25 1 95.69 84 THR A O 1
ATOM 673 N N . GLN A 1 85 ? 8.258 -13.297 8.844 1 92.94 85 GLN A N 1
ATOM 674 C CA . GLN A 1 85 ? 8.547 -13.602 10.242 1 92.94 85 GLN A CA 1
ATOM 675 C C . GLN A 1 85 ? 9.742 -12.789 10.75 1 92.94 85 GLN A C 1
ATOM 677 O O . GLN A 1 85 ? 10.695 -12.562 10.008 1 92.94 85 GLN A O 1
ATOM 682 N N . GLN A 1 86 ? 9.695 -12.43 11.977 1 91.81 86 GLN A N 1
ATOM 683 C CA . GLN A 1 86 ? 10.727 -11.602 12.578 1 91.81 86 GLN A CA 1
ATOM 684 C C . GLN A 1 86 ? 12.102 -12.258 12.469 1 91.81 86 GLN A C 1
ATOM 686 O O . GLN A 1 86 ? 13.102 -11.586 12.234 1 91.81 86 GLN A O 1
ATOM 691 N N . ALA A 1 87 ? 12.133 -13.547 12.602 1 93.06 87 ALA A N 1
ATOM 692 C CA . ALA A 1 87 ? 13.391 -14.297 12.555 1 93.06 87 ALA A CA 1
ATOM 693 C C . ALA A 1 87 ? 14.055 -14.164 11.188 1 93.06 87 ALA A C 1
ATOM 695 O O . ALA A 1 87 ? 15.258 -14.398 11.055 1 93.06 87 ALA A O 1
ATOM 696 N N . ASP A 1 88 ? 13.281 -13.758 10.234 1 95.31 88 ASP A N 1
ATOM 697 C CA . ASP A 1 88 ? 13.789 -13.711 8.867 1 95.31 88 ASP A CA 1
ATOM 698 C C . ASP A 1 88 ? 14.117 -12.281 8.453 1 95.31 88 ASP A C 1
ATOM 700 O O . ASP A 1 88 ? 14.57 -12.039 7.332 1 95.31 88 ASP A O 1
ATOM 704 N N . HIS A 1 89 ? 13.961 -11.305 9.312 1 95.88 89 HIS A N 1
ATOM 705 C CA . HIS A 1 89 ? 14.102 -9.883 8.984 1 95.88 89 HIS A CA 1
ATOM 706 C C . HIS A 1 89 ? 15.547 -9.531 8.664 1 95.88 89 HIS A C 1
ATOM 708 O O . HIS A 1 89 ? 15.812 -8.734 7.766 1 95.88 89 HIS A O 1
ATOM 714 N N . GLU A 1 90 ? 16.438 -10.133 9.312 1 96.25 90 GLU A N 1
ATOM 715 C CA . GLU A 1 90 ? 17.844 -9.781 9.141 1 96.25 90 GLU A CA 1
ATOM 716 C C . GLU A 1 90 ? 18.344 -10.156 7.746 1 96.25 90 GLU A C 1
ATOM 718 O O . GLU A 1 90 ? 19.234 -9.508 7.207 1 96.25 90 GLU A O 1
ATOM 723 N N . MET A 1 91 ? 17.781 -11.219 7.188 1 97.81 91 MET A N 1
ATOM 724 C CA . MET A 1 91 ? 18.25 -11.727 5.895 1 97.81 91 MET A CA 1
ATOM 725 C C . MET A 1 91 ? 17.344 -11.242 4.766 1 97.81 91 MET A C 1
ATOM 727 O O . MET A 1 91 ? 17.422 -11.742 3.645 1 97.81 91 MET A O 1
ATOM 731 N N . LEU A 1 92 ? 16.453 -10.289 5.055 1 98.31 92 LEU A N 1
ATOM 732 C CA . LEU A 1 92 ? 15.562 -9.703 4.055 1 98.31 92 LEU A CA 1
ATOM 733 C C . LEU A 1 92 ? 16.125 -8.375 3.549 1 98.31 92 LEU A C 1
ATOM 735 O O . LEU A 1 92 ? 16.328 -7.441 4.328 1 98.31 92 LEU A O 1
ATOM 739 N N . LEU A 1 93 ? 16.438 -8.336 2.299 1 98.62 93 LEU A N 1
ATOM 740 C CA . LEU A 1 93 ? 16.938 -7.125 1.661 1 98.62 93 LEU A CA 1
ATOM 741 C C . LEU A 1 93 ? 15.922 -6.562 0.679 1 98.62 93 LEU A C 1
ATOM 743 O O . LEU A 1 93 ? 15.273 -7.316 -0.056 1 98.62 93 LEU A O 1
ATOM 747 N N . LEU A 1 94 ? 15.703 -5.266 0.719 1 98.69 94 LEU A N 1
ATOM 748 C CA . LEU A 1 94 ? 14.75 -4.605 -0.165 1 98.69 94 LEU A CA 1
ATOM 749 C C . LEU A 1 94 ? 15.469 -3.666 -1.132 1 98.69 94 LEU A C 1
ATOM 751 O O . LEU A 1 94 ? 16.219 -2.791 -0.708 1 98.69 94 LEU A O 1
ATOM 755 N N . PHE A 1 95 ? 15.227 -3.869 -2.4 1 98.69 95 PHE A N 1
ATOM 756 C CA . PHE A 1 95 ? 15.844 -3.066 -3.447 1 98.69 95 PHE A CA 1
ATOM 757 C C . PHE A 1 95 ? 14.789 -2.439 -4.348 1 98.69 95 PHE A C 1
ATOM 759 O O . PHE A 1 95 ? 13.719 -3.02 -4.559 1 98.69 95 PHE A O 1
ATOM 766 N N . SER A 1 96 ? 15.062 -1.272 -4.875 1 98.12 96 SER A N 1
ATOM 767 C CA . SER A 1 96 ? 14.125 -0.544 -5.73 1 98.12 96 SER A CA 1
ATOM 768 C C . SER A 1 96 ? 14.867 0.32 -6.746 1 98.12 96 SER A C 1
ATOM 770 O O . SER A 1 96 ? 16.078 0.164 -6.941 1 98.12 96 SER A O 1
ATOM 772 N N . ASP A 1 97 ? 14.109 1.07 -7.539 1 98.19 97 ASP A N 1
ATOM 773 C CA . ASP A 1 97 ? 14.648 1.995 -8.531 1 98.19 97 ASP A CA 1
ATOM 774 C C . ASP A 1 97 ? 14.586 3.436 -8.031 1 98.19 97 ASP A C 1
ATOM 776 O O . ASP A 1 97 ? 14.648 4.379 -8.82 1 98.19 97 ASP A O 1
ATOM 780 N N . LEU A 1 98 ? 14.375 3.594 -6.801 1 97.56 98 LEU A N 1
ATOM 781 C CA . LEU A 1 98 ? 14.445 4.871 -6.102 1 97.56 98 LEU A CA 1
ATOM 782 C C . LEU A 1 98 ? 14.688 4.66 -4.609 1 97.56 98 LEU A C 1
ATOM 784 O O . LEU A 1 98 ? 14.086 3.773 -3.998 1 97.56 98 LEU A O 1
ATOM 788 N N . GLN A 1 99 ? 15.586 5.477 -4.074 1 95.44 99 GLN A N 1
ATOM 789 C CA . GLN A 1 99 ? 15.875 5.363 -2.648 1 95.44 99 GLN A CA 1
ATOM 790 C C . GLN A 1 99 ? 14.641 5.688 -1.81 1 95.44 99 GLN A C 1
ATOM 792 O O . GLN A 1 99 ? 13.93 6.652 -2.09 1 95.44 99 GLN A O 1
ATOM 797 N N . ALA A 1 100 ? 14.344 4.82 -0.877 1 94.62 100 ALA A N 1
ATOM 798 C CA . ALA A 1 100 ? 13.195 5.027 0 1 94.62 100 ALA A CA 1
ATOM 799 C C . ALA A 1 100 ? 13.414 4.359 1.355 1 94.62 100 ALA A C 1
ATOM 801 O O . ALA A 1 100 ? 14.461 3.756 1.596 1 94.62 100 ALA A O 1
ATOM 802 N N . GLU A 1 101 ? 12.5 4.629 2.23 1 93.56 101 GLU A N 1
ATOM 803 C CA . GLU A 1 101 ? 12.484 4.004 3.551 1 93.56 101 GLU A CA 1
ATOM 804 C C . GLU A 1 101 ? 11.062 3.699 4.004 1 93.56 101 GLU A C 1
ATOM 806 O O . GLU A 1 101 ? 10.156 4.512 3.807 1 93.56 101 GLU A O 1
ATOM 811 N N . ILE A 1 102 ? 10.859 2.561 4.547 1 94.12 102 ILE A N 1
ATOM 812 C CA . ILE A 1 102 ? 9.594 2.174 5.168 1 94.12 102 ILE A CA 1
ATOM 813 C C . ILE A 1 102 ? 9.805 1.931 6.66 1 94.12 102 ILE A C 1
ATOM 815 O O . ILE A 1 102 ? 10.242 0.849 7.062 1 94.12 102 ILE A O 1
ATOM 819 N N . GLY A 1 103 ? 9.422 2.869 7.43 1 91.44 103 GLY A N 1
ATOM 820 C CA . GLY A 1 103 ? 9.836 2.758 8.82 1 91.44 103 GLY A CA 1
ATOM 821 C C . GLY A 1 103 ? 11.344 2.646 8.984 1 91.44 103 GLY A C 1
ATOM 822 O O . GLY A 1 103 ? 12.094 3.475 8.469 1 91.44 103 GLY A O 1
ATOM 823 N N . SER A 1 104 ? 11.781 1.554 9.625 1 91.12 104 SER A N 1
ATOM 824 C CA . SER A 1 104 ? 13.211 1.344 9.836 1 91.12 104 SER A CA 1
ATOM 825 C C . SER A 1 104 ? 13.82 0.526 8.703 1 91.12 104 SER A C 1
ATOM 827 O O . SER A 1 104 ? 15.008 0.191 8.75 1 91.12 104 SER A O 1
ATOM 829 N N . TRP A 1 105 ? 13.062 0.254 7.672 1 95.31 105 TRP A N 1
ATOM 830 C CA . TRP A 1 105 ? 13.516 -0.587 6.57 1 95.31 105 TRP A CA 1
ATOM 831 C C . TRP A 1 105 ? 14.031 0.263 5.41 1 95.31 105 TRP A C 1
ATOM 833 O O . TRP A 1 105 ? 13.25 0.926 4.727 1 95.31 105 TRP A O 1
ATOM 843 N N . PRO A 1 106 ? 15.281 0.199 5.211 1 95.12 106 PRO A N 1
ATOM 844 C CA . PRO A 1 106 ? 15.773 0.89 4.02 1 95.12 106 PRO A CA 1
ATOM 845 C C . PRO A 1 106 ? 15.438 0.149 2.725 1 95.12 106 PRO A C 1
ATOM 847 O O . PRO A 1 106 ? 15.453 -1.085 2.695 1 95.12 106 PRO A O 1
ATOM 850 N N . VAL A 1 107 ? 15.102 0.839 1.741 1 97.5 107 VAL A N 1
ATOM 851 C CA . VAL A 1 107 ? 14.93 0.335 0.383 1 97.5 107 VAL A CA 1
ATOM 852 C C . VAL A 1 107 ? 15.938 1.002 -0.546 1 97.5 107 VAL A C 1
ATOM 854 O O . VAL A 1 107 ? 15.859 2.207 -0.796 1 97.5 107 VAL A O 1
ATOM 857 N N . PHE A 1 108 ? 16.797 0.239 -1.14 1 97.88 108 PHE A N 1
ATOM 858 C CA . PHE A 1 108 ? 17.953 0.807 -1.813 1 97.88 108 PHE A CA 1
ATOM 859 C C . PHE A 1 108 ? 17.703 0.93 -3.312 1 97.88 108 PHE A C 1
ATOM 861 O O . PHE A 1 108 ? 17.172 0.01 -3.936 1 97.88 108 PHE A O 1
ATOM 868 N N . ASP A 1 109 ? 18.062 2.064 -3.842 1 98.19 109 ASP A N 1
ATOM 869 C CA . ASP A 1 109 ? 18.078 2.242 -5.289 1 98.19 109 ASP A CA 1
ATOM 870 C C . ASP A 1 109 ? 19.297 1.554 -5.914 1 98.19 109 ASP A C 1
ATOM 872 O O . ASP A 1 109 ? 20.406 2.07 -5.848 1 98.19 109 ASP A O 1
ATOM 876 N N . VAL A 1 110 ? 19.078 0.512 -6.598 1 98.19 110 VAL A N 1
ATOM 877 C CA . VAL A 1 110 ? 20.203 -0.268 -7.109 1 98.19 110 VAL A CA 1
ATOM 878 C C . VAL A 1 110 ? 20.562 0.208 -8.516 1 98.19 110 VAL A C 1
ATOM 880 O O . VAL A 1 110 ? 21.656 -0.079 -9.016 1 98.19 110 VAL A O 1
ATOM 883 N N . ILE A 1 111 ? 19.641 0.879 -9.227 1 97.88 111 ILE A N 1
ATOM 884 C CA . ILE A 1 111 ? 19.969 1.387 -10.555 1 97.88 111 ILE A CA 1
ATOM 885 C C . ILE A 1 111 ? 21.031 2.48 -10.438 1 97.88 111 ILE A C 1
ATOM 887 O O . ILE A 1 111 ? 21.891 2.613 -11.305 1 97.88 111 ILE A O 1
ATOM 891 N N . TRP A 1 112 ? 20.984 3.184 -9.344 1 96.5 112 TRP A N 1
ATOM 892 C CA . TRP A 1 112 ? 21.969 4.238 -9.086 1 96.5 112 TRP A CA 1
ATOM 893 C C . TRP A 1 112 ? 23.391 3.68 -9.086 1 96.5 112 TRP A C 1
ATOM 895 O O . TRP A 1 112 ? 24.344 4.41 -9.336 1 96.5 112 TRP A O 1
ATOM 905 N N . ARG A 1 113 ? 23.562 2.396 -8.82 1 95.75 113 ARG A N 1
ATOM 906 C CA . ARG A 1 113 ? 24.859 1.751 -8.711 1 95.75 113 ARG A CA 1
ATOM 907 C C . ARG A 1 113 ? 25.453 1.465 -10.094 1 95.75 113 ARG A C 1
ATOM 909 O O . ARG A 1 113 ? 26.625 1.136 -10.211 1 95.75 113 ARG A O 1
ATOM 916 N N . LEU A 1 114 ? 24.672 1.566 -11.125 1 96.94 114 LEU A N 1
ATOM 917 C CA . LEU A 1 114 ? 25.172 1.326 -12.484 1 96.94 114 LEU A CA 1
ATOM 918 C C . LEU A 1 114 ? 26.094 2.445 -12.93 1 96.94 114 LEU A C 1
ATOM 920 O O . LEU A 1 114 ? 26.031 3.561 -12.406 1 96.94 114 LEU A O 1
ATOM 924 N N . PRO A 1 115 ? 26.969 2.111 -13.883 1 95.25 115 PRO A N 1
ATOM 925 C CA . PRO A 1 115 ? 27.812 3.176 -14.422 1 95.25 115 PRO A CA 1
ATOM 926 C C . PRO A 1 115 ? 27.016 4.34 -14.992 1 95.25 115 PRO A C 1
ATOM 928 O O . PRO A 1 115 ? 25.969 4.125 -15.617 1 95.25 115 PRO A O 1
ATOM 931 N N . SER A 1 116 ? 27.484 5.473 -14.836 1 94.31 116 SER A N 1
ATOM 932 C CA . SER A 1 116 ? 26.781 6.695 -15.203 1 94.31 116 SER A CA 1
ATOM 933 C C . SER A 1 116 ? 26.469 6.723 -16.688 1 94.31 116 SER A C 1
ATOM 935 O O . SER A 1 116 ? 25.422 7.223 -17.109 1 94.31 116 SER A O 1
ATOM 937 N N . ASP A 1 117 ? 27.375 6.238 -17.469 1 93.75 117 ASP A N 1
ATOM 938 C CA . ASP A 1 117 ? 27.188 6.234 -18.906 1 93.75 117 ASP A CA 1
ATOM 939 C C . ASP A 1 117 ? 25.969 5.387 -19.297 1 93.75 117 ASP A C 1
ATOM 941 O O . ASP A 1 117 ? 25.219 5.746 -20.203 1 93.75 117 ASP A O 1
ATOM 945 N N . VAL A 1 118 ? 25.812 4.312 -18.594 1 95.25 118 VAL A N 1
ATOM 946 C CA . VAL A 1 118 ? 24.688 3.439 -18.859 1 95.25 118 VAL A CA 1
ATOM 947 C C . VAL A 1 118 ? 23.391 4.145 -18.469 1 95.25 118 VAL A C 1
ATOM 949 O O . VAL A 1 118 ? 22.406 4.125 -19.219 1 95.25 118 VAL A O 1
ATOM 952 N N . ILE A 1 119 ? 23.344 4.793 -17.344 1 96.19 119 ILE A N 1
ATOM 953 C CA . ILE A 1 119 ? 22.156 5.473 -16.828 1 96.19 119 ILE A CA 1
ATOM 954 C C . ILE A 1 119 ? 21.781 6.621 -17.766 1 96.19 119 ILE A C 1
ATOM 956 O O . ILE A 1 119 ? 20.609 6.789 -18.094 1 96.19 119 ILE A O 1
ATOM 960 N N . MET A 1 120 ? 22.719 7.336 -18.312 1 95 120 MET A N 1
ATOM 961 C CA . MET A 1 120 ? 22.453 8.562 -19.062 1 95 120 MET A CA 1
ATOM 962 C C . MET A 1 120 ? 22.156 8.266 -20.531 1 95 120 MET A C 1
ATOM 964 O O . MET A 1 120 ? 21.391 8.977 -21.172 1 95 120 MET A O 1
ATOM 968 N N . LYS A 1 121 ? 22.703 7.227 -21.031 1 92.69 121 LYS A N 1
ATOM 969 C CA . LYS A 1 121 ? 22.672 7.039 -22.484 1 92.69 121 LYS A CA 1
ATOM 970 C C . LYS A 1 121 ? 21.594 6.023 -22.875 1 92.69 121 LYS A C 1
ATOM 972 O O . LYS A 1 121 ? 21.156 5.996 -24.031 1 92.69 121 LYS A O 1
ATOM 977 N N . SER A 1 122 ? 21.234 5.211 -22.016 1 93.56 122 SER A N 1
ATOM 978 C CA . SER A 1 122 ? 20.266 4.18 -22.375 1 93.56 122 SER A CA 1
ATOM 979 C C . SER A 1 122 ? 18.859 4.766 -22.516 1 93.56 122 SER A C 1
ATOM 981 O O . SER A 1 122 ? 18.312 5.305 -21.547 1 93.56 122 SER A O 1
ATOM 983 N N . ASP A 1 123 ? 18.203 4.57 -23.594 1 94 123 ASP A N 1
ATOM 984 C CA . ASP A 1 123 ? 16.844 5.055 -23.828 1 94 123 ASP A CA 1
ATOM 985 C C . ASP A 1 123 ? 15.844 4.328 -22.938 1 94 123 ASP A C 1
ATOM 987 O O . ASP A 1 123 ? 14.82 4.898 -22.562 1 94 123 ASP A O 1
ATOM 991 N N . GLU A 1 124 ? 16.172 3.137 -22.625 1 95.5 124 GLU A N 1
ATOM 992 C CA . GLU A 1 124 ? 15.273 2.316 -21.828 1 95.5 124 GLU A CA 1
ATOM 993 C C . GLU A 1 124 ? 15.188 2.83 -20.391 1 95.5 124 GLU A C 1
ATOM 995 O O . GLU A 1 124 ? 14.281 2.467 -19.641 1 95.5 124 GLU A O 1
ATOM 1000 N N . LEU A 1 125 ? 16.109 3.729 -20 1 97.19 125 LEU A N 1
ATOM 1001 C CA . LEU A 1 125 ? 16.141 4.23 -18.641 1 97.19 125 LEU A CA 1
ATOM 1002 C C . LEU A 1 125 ? 15.578 5.645 -18.562 1 97.19 125 LEU A C 1
ATOM 1004 O O . LEU A 1 125 ? 15.828 6.371 -17.594 1 97.19 125 LEU A O 1
ATOM 1008 N N . ASN A 1 126 ? 14.828 6.023 -19.594 1 96.56 126 ASN A N 1
ATOM 1009 C CA . ASN A 1 126 ? 14.164 7.324 -19.562 1 96.56 126 ASN A CA 1
ATOM 1010 C C . ASN A 1 126 ? 13.219 7.445 -18.375 1 96.56 126 ASN A C 1
ATOM 1012 O O . ASN A 1 126 ? 13.188 8.477 -17.703 1 96.56 126 ASN A O 1
ATOM 1016 N N . ARG A 1 127 ? 12.477 6.367 -18.156 1 96.5 127 ARG A N 1
ATOM 1017 C CA . ARG A 1 127 ? 11.57 6.348 -17.016 1 96.5 127 ARG A CA 1
ATOM 1018 C C . ARG A 1 127 ? 12.32 6.598 -15.703 1 96.5 127 ARG A C 1
ATOM 1020 O O . ARG A 1 127 ? 11.852 7.348 -14.844 1 96.5 127 ARG A O 1
ATOM 1027 N N . TYR A 1 128 ? 13.438 5.98 -15.555 1 97.81 128 TYR A N 1
ATOM 1028 C CA . TYR A 1 128 ? 14.242 6.121 -14.344 1 97.81 128 TYR A CA 1
ATOM 1029 C C . TYR A 1 128 ? 14.727 7.555 -14.172 1 97.81 128 TYR A C 1
ATOM 1031 O O . TYR A 1 128 ? 14.617 8.125 -13.078 1 97.81 128 TYR A O 1
ATOM 1039 N N . ARG A 1 129 ? 15.211 8.141 -15.188 1 97.81 129 ARG A N 1
ATOM 1040 C CA . ARG A 1 129 ? 15.695 9.516 -15.133 1 97.81 129 ARG A CA 1
ATOM 1041 C C . ARG A 1 129 ? 14.57 10.477 -14.789 1 97.81 129 ARG A C 1
ATOM 1043 O O . ARG A 1 129 ? 14.75 11.391 -13.977 1 97.81 129 ARG A O 1
ATOM 1050 N N . THR A 1 130 ? 13.445 10.258 -15.383 1 96.81 130 THR A N 1
ATOM 1051 C CA . THR A 1 130 ? 12.297 11.109 -15.102 1 96.81 130 THR A CA 1
ATOM 1052 C C . THR A 1 130 ? 11.844 10.945 -13.656 1 96.81 130 THR A C 1
ATOM 1054 O O . THR A 1 130 ? 11.445 11.922 -13.016 1 96.81 130 THR A O 1
ATOM 1057 N N . GLN A 1 131 ? 11.914 9.742 -13.227 1 96.62 131 GLN A N 1
ATOM 1058 C CA . GLN A 1 131 ? 11.578 9.453 -11.836 1 96.62 131 GLN A CA 1
ATOM 1059 C C . GLN A 1 131 ? 12.477 10.234 -10.883 1 96.62 131 GLN A C 1
ATOM 1061 O O . GLN A 1 131 ? 12.016 10.758 -9.867 1 96.62 131 GLN A O 1
ATOM 1066 N N . LEU A 1 132 ? 13.734 10.258 -11.148 1 96.31 132 LEU A N 1
ATOM 1067 C CA . LEU A 1 132 ? 14.688 11.008 -10.336 1 96.31 132 LEU A CA 1
ATOM 1068 C C . LEU A 1 132 ? 14.367 12.492 -10.359 1 96.31 132 LEU A C 1
ATOM 1070 O O . LEU A 1 132 ? 14.391 13.156 -9.32 1 96.31 132 LEU A O 1
ATOM 1074 N N . GLU A 1 133 ? 14.039 12.953 -11.523 1 95.25 133 GLU A N 1
ATOM 1075 C CA . GLU A 1 133 ? 13.68 14.359 -11.664 1 95.25 133 GLU A CA 1
ATOM 1076 C C . GLU A 1 133 ? 12.43 14.688 -10.859 1 95.25 133 GLU A C 1
ATOM 1078 O O . GLU A 1 133 ? 12.398 15.695 -10.141 1 95.25 133 GLU A O 1
ATOM 1083 N N . TYR A 1 134 ? 11.438 13.836 -11 1 95.12 134 TYR A N 1
ATOM 1084 C CA . TYR A 1 134 ? 10.195 14.055 -10.273 1 95.12 134 TYR A CA 1
ATOM 1085 C C . TYR A 1 134 ? 10.438 14.055 -8.766 1 95.12 134 TYR A C 1
ATOM 1087 O O . TYR A 1 134 ? 9.922 14.914 -8.047 1 95.12 134 TYR A O 1
ATOM 1095 N N . SER A 1 135 ? 11.188 13.133 -8.32 1 93.06 135 SER A N 1
ATOM 1096 C CA . SER A 1 135 ? 11.492 13.047 -6.898 1 93.06 135 SER A CA 1
ATOM 1097 C C . SER A 1 135 ? 12.219 14.297 -6.41 1 93.06 135 SER A C 1
ATOM 1099 O O . SER A 1 135 ? 11.898 14.828 -5.348 1 93.06 135 SER A O 1
ATOM 1101 N N . GLN A 1 136 ? 13.156 14.781 -7.152 1 90.69 136 GLN A N 1
ATOM 1102 C CA . GLN A 1 136 ? 13.945 15.945 -6.781 1 90.69 136 GLN A CA 1
ATOM 1103 C C . GLN A 1 136 ? 13.086 17.203 -6.766 1 90.69 136 GLN A C 1
ATOM 1105 O O . GLN A 1 136 ? 13.312 18.109 -5.949 1 90.69 136 GLN A O 1
ATOM 1110 N N . ARG A 1 137 ? 12.125 17.219 -7.633 1 91 137 ARG A N 1
ATOM 1111 C CA . ARG A 1 137 ? 11.297 18.406 -7.773 1 91 137 ARG A CA 1
ATOM 1112 C C . ARG A 1 137 ? 9.984 18.25 -7 1 91 137 ARG A C 1
ATOM 1114 O O . ARG A 1 137 ? 9.07 19.062 -7.152 1 91 137 ARG A O 1
ATOM 1121 N N . SER A 1 138 ? 9.867 17.156 -6.23 1 90.81 138 SER A N 1
ATOM 1122 C CA . SER A 1 138 ? 8.688 16.891 -5.414 1 90.81 138 SER A CA 1
ATOM 1123 C C . SER A 1 138 ? 7.434 16.797 -6.27 1 90.81 138 SER A C 1
ATOM 1125 O O . SER A 1 138 ? 6.387 17.344 -5.91 1 90.81 138 SER A O 1
ATOM 1127 N N . ILE A 1 139 ? 7.586 16.297 -7.457 1 93.12 139 ILE A N 1
ATOM 1128 C CA . ILE A 1 139 ? 6.457 15.969 -8.32 1 93.12 139 ILE A CA 1
ATOM 1129 C C . ILE A 1 139 ? 5.977 14.547 -8.008 1 93.12 139 ILE A C 1
ATOM 1131 O O . ILE A 1 139 ? 6.781 13.617 -7.922 1 93.12 139 ILE A O 1
ATOM 1135 N N . PRO A 1 140 ? 4.691 14.359 -7.793 1 91.69 140 PRO A N 1
ATOM 1136 C CA . PRO A 1 140 ? 4.195 13.023 -7.477 1 91.69 140 PRO A CA 1
ATOM 1137 C C . PRO A 1 140 ? 4.562 11.992 -8.539 1 91.69 140 PRO A C 1
ATOM 1139 O O . PRO A 1 140 ? 4.348 12.227 -9.734 1 91.69 140 PRO A O 1
ATOM 1142 N N . LEU A 1 141 ? 5.027 10.852 -8.109 1 94.56 141 LEU A N 1
ATOM 1143 C CA . LEU A 1 141 ? 5.492 9.812 -9.016 1 94.56 141 LEU A CA 1
ATOM 1144 C C . LEU A 1 141 ? 4.324 9.164 -9.75 1 94.56 141 LEU A C 1
ATOM 1146 O O . LEU A 1 141 ? 4.512 8.516 -10.781 1 94.56 141 LEU A O 1
ATOM 1150 N N . GLU A 1 142 ? 3.162 9.305 -9.234 1 89.38 142 GLU A N 1
ATOM 1151 C CA . GLU A 1 142 ? 1.97 8.703 -9.828 1 89.38 142 GLU A CA 1
ATOM 1152 C C . GLU A 1 142 ? 1.728 9.242 -11.234 1 89.38 142 GLU A C 1
ATOM 1154 O O . GLU A 1 142 ? 1.074 8.586 -12.047 1 89.38 142 GLU A O 1
ATOM 1159 N N . TYR A 1 143 ? 2.271 10.453 -11.516 1 91.5 143 TYR A N 1
ATOM 1160 C CA . TYR A 1 143 ? 2.092 11.062 -12.828 1 91.5 143 TYR A CA 1
ATOM 1161 C C . TYR A 1 143 ? 2.863 10.297 -13.898 1 91.5 143 TYR A C 1
ATOM 1163 O O . TYR A 1 143 ? 2.625 10.477 -15.094 1 91.5 143 TYR A O 1
ATOM 1171 N N . LEU A 1 144 ? 3.793 9.43 -13.438 1 94.12 144 LEU A N 1
ATOM 1172 C CA . LEU A 1 144 ? 4.605 8.664 -14.375 1 94.12 144 LEU A CA 1
ATOM 1173 C C . LEU A 1 144 ? 3.869 7.41 -14.836 1 94.12 144 LEU A C 1
ATOM 1175 O O . LEU A 1 144 ? 4.258 6.789 -15.828 1 94.12 144 LEU A O 1
ATOM 1179 N N . ARG A 1 145 ? 2.846 7.047 -14.102 1 92.62 145 ARG A N 1
ATOM 1180 C CA . ARG A 1 145 ? 2.131 5.82 -14.445 1 92.62 145 ARG A CA 1
ATOM 1181 C C . ARG A 1 145 ? 1.44 5.949 -15.797 1 92.62 145 ARG A C 1
ATOM 1183 O O . ARG A 1 145 ? 0.726 6.922 -16.047 1 92.62 145 ARG A O 1
ATOM 1190 N N . LYS A 1 146 ? 1.672 4.984 -16.625 1 93.31 146 LYS A N 1
ATOM 1191 C CA . LYS A 1 146 ? 1.017 4.969 -17.938 1 93.31 146 LYS A CA 1
ATOM 1192 C C . LYS A 1 146 ? -0.458 4.594 -17.797 1 93.31 146 LYS A C 1
ATOM 1194 O O . LYS A 1 146 ? -0.818 3.742 -16.984 1 93.31 146 LYS A O 1
ATOM 1199 N N . PRO A 1 147 ? -1.287 5.207 -18.625 1 88.75 147 PRO A N 1
ATOM 1200 C CA . PRO A 1 147 ? -2.721 4.91 -18.578 1 88.75 147 PRO A CA 1
ATOM 1201 C C . PRO A 1 147 ? -3.037 3.467 -18.953 1 88.75 147 PRO A C 1
ATOM 1203 O O . PRO A 1 147 ? -3.924 2.846 -18.359 1 88.75 147 PRO A O 1
ATOM 1206 N N . ASP A 1 148 ? -2.289 2.963 -19.844 1 89.56 148 ASP A N 1
ATOM 1207 C CA . ASP A 1 148 ? -2.465 1.569 -20.25 1 89.56 148 ASP A CA 1
ATOM 1208 C C . ASP A 1 148 ? -1.693 0.631 -19.328 1 89.56 148 ASP A C 1
ATOM 1210 O O . ASP A 1 148 ? -0.466 0.705 -19.234 1 89.56 148 ASP A O 1
ATOM 1214 N N . PRO A 1 149 ? -2.424 -0.255 -18.688 1 85.88 149 PRO A N 1
ATOM 1215 C CA . PRO A 1 149 ? -1.762 -1.144 -17.734 1 85.88 149 PRO A CA 1
ATOM 1216 C C . PRO A 1 149 ? -0.699 -2.025 -18.375 1 85.88 149 PRO A C 1
ATOM 1218 O O . PRO A 1 149 ? 0.299 -2.369 -17.75 1 85.88 149 PRO A O 1
ATOM 1221 N N . GLU A 1 150 ? -0.917 -2.42 -19.594 1 85.88 150 GLU A N 1
ATOM 1222 C CA . GLU A 1 150 ? 0.065 -3.26 -20.266 1 85.88 150 GLU A CA 1
ATOM 1223 C C . GLU A 1 150 ? 1.35 -2.486 -20.547 1 85.88 150 GLU A C 1
ATOM 1225 O O . GLU A 1 150 ? 2.449 -3.025 -20.406 1 85.88 150 GLU A O 1
ATOM 1230 N N . ASP A 1 151 ? 1.15 -1.27 -20.891 1 90.94 151 ASP A N 1
ATOM 1231 C CA . ASP A 1 151 ? 2.314 -0.422 -21.125 1 90.94 151 ASP A CA 1
ATOM 1232 C C . ASP A 1 151 ? 3.086 -0.175 -19.844 1 90.94 151 ASP A C 1
ATOM 1234 O O . ASP A 1 151 ? 4.32 -0.152 -19.844 1 90.94 151 ASP A O 1
ATOM 1238 N N . GLU A 1 152 ? 2.367 0.037 -18.812 1 92.62 152 GLU A N 1
ATOM 1239 C CA . GLU A 1 152 ? 3.014 0.23 -17.531 1 92.62 152 GLU A CA 1
ATOM 1240 C C . GLU A 1 152 ? 3.766 -1.025 -17.094 1 92.62 152 GLU A C 1
ATOM 1242 O O . GLU A 1 152 ? 4.875 -0.94 -16.562 1 92.62 152 GLU A O 1
ATOM 1247 N N . ARG A 1 153 ? 3.215 -2.158 -17.344 1 89 153 ARG A N 1
ATOM 1248 C CA . ARG A 1 153 ? 3.859 -3.422 -17 1 89 153 ARG A CA 1
ATOM 1249 C C . ARG A 1 153 ? 5.176 -3.59 -17.75 1 89 153 ARG A C 1
ATOM 1251 O O . ARG A 1 153 ? 6.168 -4.051 -17.188 1 89 153 ARG A O 1
ATOM 1258 N N . LYS A 1 154 ? 5.117 -3.221 -18.984 1 90.12 154 LYS A N 1
ATOM 1259 C CA . LYS A 1 154 ? 6.324 -3.312 -19.797 1 90.12 154 LYS A CA 1
ATOM 1260 C C . LYS A 1 154 ? 7.426 -2.406 -19.266 1 90.12 154 LYS A C 1
ATOM 1262 O O . LYS A 1 154 ? 8.594 -2.799 -19.219 1 90.12 154 LYS A O 1
ATOM 1267 N N . GLU A 1 155 ? 6.996 -1.211 -18.859 1 92.69 155 GLU A N 1
ATOM 1268 C CA . GLU A 1 155 ? 7.949 -0.283 -18.25 1 92.69 155 GLU A CA 1
ATOM 1269 C C . GLU A 1 155 ? 8.562 -0.867 -16.984 1 92.69 155 GLU A C 1
ATOM 1271 O O . GLU A 1 155 ? 9.766 -0.727 -16.75 1 92.69 155 GLU A O 1
ATOM 1276 N N . MET A 1 156 ? 7.797 -1.507 -16.219 1 93.25 156 MET A N 1
ATOM 1277 C CA . MET A 1 156 ? 8.273 -2.092 -14.969 1 93.25 156 MET A CA 1
ATOM 1278 C C . MET A 1 156 ? 9.219 -3.252 -15.242 1 93.25 156 MET A C 1
ATOM 1280 O O . MET A 1 156 ? 10.195 -3.445 -14.508 1 93.25 156 MET A O 1
ATOM 1284 N N . GLN A 1 157 ? 8.945 -3.994 -16.25 1 91 157 GLN A N 1
ATOM 1285 C CA . GLN A 1 157 ? 9.812 -5.105 -16.625 1 91 157 GLN A CA 1
ATOM 1286 C C . GLN A 1 157 ? 11.18 -4.598 -17.078 1 91 157 GLN A C 1
ATOM 1288 O O . GLN A 1 157 ? 12.203 -5.211 -16.781 1 91 157 GLN A O 1
ATOM 1293 N N . LEU A 1 158 ? 11.07 -3.516 -17.812 1 93.25 158 LEU A N 1
ATOM 1294 C CA . LEU A 1 158 ? 12.32 -2.904 -18.266 1 93.25 158 LEU A CA 1
ATOM 1295 C C . LEU A 1 158 ? 13.164 -2.451 -17.078 1 93.25 158 LEU A C 1
ATOM 1297 O O . LEU A 1 158 ? 14.367 -2.713 -17.031 1 93.25 158 LEU A O 1
ATOM 1301 N N . LEU A 1 159 ? 12.562 -1.809 -16.141 1 95.94 159 LEU A N 1
ATOM 1302 C CA . LEU A 1 159 ? 13.289 -1.359 -14.961 1 95.94 159 LEU A CA 1
ATOM 1303 C C . LEU A 1 159 ? 13.836 -2.545 -14.172 1 95.94 159 LEU A C 1
ATOM 1305 O O . LEU A 1 159 ? 14.93 -2.473 -13.617 1 95.94 159 LEU A O 1
ATOM 1309 N N . ASN A 1 160 ? 13.07 -3.605 -14.156 1 95.88 160 ASN A N 1
ATOM 1310 C CA . ASN A 1 160 ? 13.516 -4.793 -13.438 1 95.88 160 ASN A CA 1
ATOM 1311 C C . ASN A 1 160 ? 14.789 -5.371 -14.039 1 95.88 160 ASN A C 1
ATOM 1313 O O . ASN A 1 160 ? 15.688 -5.809 -13.312 1 95.88 160 ASN A O 1
ATOM 1317 N N . LYS A 1 161 ? 14.82 -5.375 -15.328 1 95.06 161 LYS A N 1
ATOM 1318 C CA . LYS A 1 161 ? 16 -5.859 -16.031 1 95.06 161 LYS A CA 1
ATOM 1319 C C . LYS A 1 161 ? 17.25 -5.074 -15.641 1 95.06 161 LYS A C 1
ATOM 1321 O O . LYS A 1 161 ? 18.312 -5.656 -15.438 1 95.06 161 LYS A O 1
ATOM 1326 N N . TYR A 1 162 ? 17.094 -3.793 -15.43 1 97.25 162 TYR A N 1
ATOM 1327 C CA . TYR A 1 162 ? 18.234 -2.928 -15.117 1 97.25 162 TYR A CA 1
ATOM 1328 C C . TYR A 1 162 ? 18.562 -2.98 -13.633 1 97.25 162 TYR A C 1
ATOM 1330 O O . TYR A 1 162 ? 19.656 -2.592 -13.219 1 97.25 162 TYR A O 1
ATOM 1338 N N . LYS A 1 163 ? 17.703 -3.441 -12.781 1 98.06 163 LYS A N 1
ATOM 1339 C CA . LYS A 1 163 ? 17.938 -3.537 -11.352 1 98.06 163 LYS A CA 1
ATOM 1340 C C . LYS A 1 163 ? 18.703 -4.816 -11.008 1 98.06 163 LYS A C 1
ATOM 1342 O O . LYS A 1 163 ? 19.469 -4.848 -10.047 1 98.06 163 LYS A O 1
ATOM 1347 N N . MET A 1 164 ? 18.594 -5.816 -11.766 1 97.62 164 MET A N 1
ATOM 1348 C CA . MET A 1 164 ? 18.891 -7.18 -11.336 1 97.62 164 MET A CA 1
ATOM 1349 C C . MET A 1 164 ? 20.391 -7.375 -11.125 1 97.62 164 MET A C 1
ATOM 1351 O O . MET A 1 164 ? 20.812 -7.949 -10.117 1 97.62 164 MET A O 1
ATOM 1355 N N . LEU A 1 165 ? 21.172 -6.906 -12.07 1 97.5 165 LEU A N 1
ATOM 1356 C CA . LEU A 1 165 ? 22.625 -7.074 -11.961 1 97.5 165 LEU A CA 1
ATOM 1357 C C . LEU A 1 165 ? 23.141 -6.492 -10.656 1 97.5 165 LEU A C 1
ATOM 1359 O O . LEU A 1 165 ? 23.844 -7.172 -9.906 1 97.5 165 LEU A O 1
ATOM 1363 N N . GLN A 1 166 ? 22.703 -5.297 -10.391 1 97.38 166 GLN A N 1
ATOM 1364 C CA . GLN A 1 166 ? 23.188 -4.613 -9.195 1 97.38 166 GLN A CA 1
ATOM 1365 C C . GLN A 1 166 ? 22.484 -5.125 -7.949 1 97.38 166 GLN A C 1
ATOM 1367 O O . GLN A 1 166 ? 23 -5.012 -6.836 1 97.38 166 GLN A O 1
ATOM 1372 N N . THR A 1 167 ? 21.25 -5.688 -8.086 1 98.31 167 THR A N 1
ATOM 1373 C CA . THR A 1 167 ? 20.594 -6.344 -6.965 1 98.31 167 THR A CA 1
ATOM 1374 C C . THR A 1 167 ? 21.406 -7.535 -6.48 1 98.31 167 THR A C 1
ATOM 1376 O O . THR A 1 167 ? 21.641 -7.695 -5.277 1 98.31 167 THR A O 1
ATOM 1379 N N . MET A 1 168 ? 21.891 -8.328 -7.402 1 98.31 168 MET A N 1
ATOM 1380 C CA . MET A 1 168 ? 22.719 -9.484 -7.047 1 98.31 168 MET A CA 1
ATOM 1381 C C . MET A 1 168 ? 24.016 -9.047 -6.383 1 98.31 168 MET A C 1
ATOM 1383 O O . MET A 1 168 ? 24.391 -9.578 -5.34 1 98.31 168 MET A O 1
ATOM 1387 N N . ALA A 1 169 ? 24.609 -8.047 -6.945 1 97.62 169 ALA A N 1
ATOM 1388 C CA . ALA A 1 169 ? 25.859 -7.547 -6.391 1 97.62 169 ALA A CA 1
ATOM 1389 C C . ALA A 1 169 ? 25.641 -6.973 -4.992 1 97.62 169 ALA A C 1
ATOM 1391 O O . ALA A 1 169 ? 26.438 -7.234 -4.082 1 97.62 169 ALA A O 1
ATOM 1392 N N . ALA A 1 170 ? 24.578 -6.172 -4.879 1 98.06 170 ALA A N 1
ATOM 1393 C CA . ALA A 1 170 ? 24.281 -5.555 -3.59 1 98.06 170 ALA A CA 1
ATOM 1394 C C . ALA A 1 170 ? 23.969 -6.609 -2.531 1 98.06 170 ALA A C 1
ATOM 1396 O O . ALA A 1 170 ? 24.328 -6.449 -1.362 1 98.06 170 ALA A O 1
ATOM 1397 N N . ALA A 1 171 ? 23.266 -7.648 -2.91 1 98.56 171 ALA A N 1
ATOM 1398 C CA . ALA A 1 171 ? 22.953 -8.719 -1.966 1 98.56 171 ALA A CA 1
ATOM 1399 C C . ALA A 1 171 ? 24.234 -9.32 -1.386 1 98.56 171 ALA A C 1
ATOM 1401 O O . ALA A 1 171 ? 24.312 -9.57 -0.18 1 98.56 171 ALA A O 1
ATOM 1402 N N . TRP A 1 172 ? 25.25 -9.594 -2.234 1 98 172 TRP A N 1
ATOM 1403 C CA . TRP A 1 172 ? 26.531 -10.109 -1.761 1 98 172 TRP A CA 1
ATOM 1404 C C . TRP A 1 172 ? 27.219 -9.094 -0.856 1 98 172 TRP A C 1
ATOM 1406 O O . TRP A 1 172 ? 27.766 -9.461 0.187 1 98 172 TRP A O 1
ATOM 1416 N N . ASP A 1 173 ? 27.156 -7.805 -1.229 1 97.38 173 ASP A N 1
ATOM 1417 C CA . ASP A 1 173 ? 27.828 -6.762 -0.452 1 97.38 173 ASP A CA 1
ATOM 1418 C C . ASP A 1 173 ? 27.234 -6.672 0.956 1 97.38 173 ASP A C 1
ATOM 1420 O O . ASP A 1 173 ? 27.984 -6.52 1.931 1 97.38 173 ASP A O 1
ATOM 1424 N N . TYR A 1 174 ? 25.953 -6.758 1.028 1 97.62 174 TYR A N 1
ATOM 1425 C CA . TYR A 1 174 ? 25.281 -6.523 2.301 1 97.62 174 TYR A CA 1
ATOM 1426 C C . TYR A 1 174 ? 25.281 -7.785 3.154 1 97.62 174 TYR A C 1
ATOM 1428 O O . TYR A 1 174 ? 25.266 -7.711 4.387 1 97.62 174 TYR A O 1
ATOM 1436 N N . ARG A 1 175 ? 25.25 -8.984 2.543 1 98.31 175 ARG A N 1
ATOM 1437 C CA . ARG A 1 175 ? 25.281 -10.266 3.236 1 98.31 175 ARG A CA 1
ATOM 1438 C C . ARG A 1 175 ? 26.266 -11.227 2.562 1 98.31 175 ARG A C 1
ATOM 1440 O O . ARG A 1 175 ? 25.859 -12.266 2.037 1 98.31 175 ARG A O 1
ATOM 1447 N N . PRO A 1 176 ? 27.531 -10.977 2.721 1 98.19 176 PRO A N 1
ATOM 1448 C CA . PRO A 1 176 ? 28.516 -11.797 2.008 1 98.19 176 PRO A CA 1
ATOM 1449 C C . PRO A 1 176 ? 28.672 -13.195 2.607 1 98.19 176 PRO A C 1
ATOM 1451 O O . PRO A 1 176 ? 28.594 -13.352 3.828 1 98.19 176 PRO A O 1
ATOM 1454 N N . GLY A 1 177 ? 28.859 -14.125 1.764 1 98 177 GLY A N 1
ATOM 1455 C CA . GLY A 1 177 ? 29.312 -15.438 2.172 1 98 177 GLY A CA 1
ATOM 1456 C C . GLY A 1 177 ? 28.203 -16.312 2.719 1 98 177 GLY A C 1
ATOM 1457 O O . GLY A 1 177 ? 28.484 -17.328 3.383 1 98 177 GLY A O 1
ATOM 1458 N N . ARG A 1 178 ? 26.984 -15.953 2.504 1 98.31 178 ARG A N 1
ATOM 1459 C CA . ARG A 1 178 ? 25.875 -16.797 2.934 1 98.31 178 ARG A CA 1
ATOM 1460 C C . ARG A 1 178 ? 25.641 -17.938 1.947 1 98.31 178 ARG A C 1
ATOM 1462 O O . ARG A 1 178 ? 26.141 -17.891 0.815 1 98.31 178 ARG A O 1
ATOM 1469 N N . SER A 1 179 ? 24.953 -18.953 2.328 1 98.5 179 SER A N 1
ATOM 1470 C CA . SER A 1 179 ? 24.859 -20.188 1.563 1 98.5 179 SER A CA 1
ATOM 1471 C C . SER A 1 179 ? 24.031 -20 0.3 1 98.5 179 SER A C 1
ATOM 1473 O O . SER A 1 179 ? 24.375 -20.516 -0.766 1 98.5 179 SER A O 1
ATOM 1475 N N . TRP A 1 180 ? 22.875 -19.312 0.493 1 98.81 180 TRP A N 1
ATOM 1476 C CA . TRP A 1 180 ? 21.922 -19.219 -0.61 1 98.81 180 TRP A CA 1
ATOM 1477 C C . TRP A 1 180 ? 21.391 -17.781 -0.756 1 98.81 180 TRP A C 1
ATOM 1479 O O . TRP A 1 180 ? 21.141 -17.109 0.24 1 98.81 180 TRP A O 1
ATOM 1489 N N . TYR A 1 181 ? 21.234 -17.344 -1.995 1 98.88 181 TYR A N 1
ATOM 1490 C CA . TYR A 1 181 ? 20.703 -16.031 -2.338 1 98.88 181 TYR A CA 1
ATOM 1491 C C . TYR A 1 181 ? 19.453 -16.156 -3.211 1 98.88 181 TYR A C 1
ATOM 1493 O O . TYR A 1 181 ? 19.516 -16.688 -4.324 1 98.88 181 TYR A O 1
ATOM 1501 N N . ILE A 1 182 ? 18.344 -15.703 -2.699 1 98.75 182 ILE A N 1
ATOM 1502 C CA . ILE A 1 182 ? 17.062 -15.742 -3.4 1 98.75 182 ILE A CA 1
ATOM 1503 C C . ILE A 1 182 ? 16.75 -14.352 -3.949 1 98.75 182 ILE A C 1
ATOM 1505 O O . ILE A 1 182 ? 16.828 -13.359 -3.225 1 98.75 182 ILE A O 1
ATOM 1509 N N . PHE A 1 183 ? 16.422 -14.289 -5.176 1 98.5 183 PHE A N 1
ATOM 1510 C CA . PHE A 1 183 ? 16.031 -13.047 -5.824 1 98.5 183 PHE A CA 1
ATOM 1511 C C . PHE A 1 183 ? 14.586 -13.109 -6.289 1 98.5 183 PHE A C 1
ATOM 1513 O O . PHE A 1 183 ? 14.234 -13.938 -7.133 1 98.5 183 PHE A O 1
ATOM 1520 N N . ALA A 1 184 ? 13.742 -12.336 -5.691 1 97.25 184 ALA A N 1
ATOM 1521 C CA . ALA A 1 184 ? 12.305 -12.344 -5.941 1 97.25 184 ALA A CA 1
ATOM 1522 C C . ALA A 1 184 ? 11.758 -10.922 -6.035 1 97.25 184 ALA A C 1
ATOM 1524 O O . ALA A 1 184 ? 12.492 -9.953 -5.82 1 97.25 184 ALA A O 1
ATOM 1525 N N . ASP A 1 185 ? 10.508 -10.789 -6.457 1 95.31 185 ASP A N 1
ATOM 1526 C CA . ASP A 1 185 ? 9.883 -9.469 -6.523 1 95.31 185 ASP A CA 1
ATOM 1527 C C . ASP A 1 185 ? 8.883 -9.281 -5.383 1 95.31 185 ASP A C 1
ATOM 1529 O O . ASP A 1 185 ? 8.797 -10.117 -4.48 1 95.31 185 ASP A O 1
ATOM 1533 N N . ASP A 1 186 ? 8.18 -8.18 -5.363 1 95.62 186 ASP A N 1
ATOM 1534 C CA . ASP A 1 186 ? 7.344 -7.777 -4.234 1 95.62 186 ASP A CA 1
ATOM 1535 C C . ASP A 1 186 ? 5.984 -8.477 -4.277 1 95.62 186 ASP A C 1
ATOM 1537 O O . ASP A 1 186 ? 5.125 -8.227 -3.432 1 95.62 186 ASP A O 1
ATOM 1541 N N . GLU A 1 187 ? 5.801 -9.375 -5.168 1 95.19 187 GLU A N 1
ATOM 1542 C CA . GLU A 1 187 ? 4.586 -10.188 -5.242 1 95.19 187 GLU A CA 1
ATOM 1543 C C . GLU A 1 187 ? 4.91 -11.672 -5.184 1 95.19 187 GLU A C 1
ATOM 1545 O O . GLU A 1 187 ? 4.23 -12.484 -5.816 1 95.19 187 GLU A O 1
ATOM 1550 N N . THR A 1 188 ? 5.945 -11.984 -4.523 1 96.62 188 THR A N 1
ATOM 1551 C CA . THR A 1 188 ? 6.371 -13.375 -4.391 1 96.62 188 THR A CA 1
ATOM 1552 C C . THR A 1 188 ? 6.16 -13.875 -2.967 1 96.62 188 THR A C 1
ATOM 1554 O O . THR A 1 188 ? 6.527 -13.203 -2.004 1 96.62 188 THR A O 1
ATOM 1557 N N . TYR A 1 189 ? 5.48 -14.977 -2.834 1 97.12 189 TYR A N 1
ATOM 1558 C CA . TYR A 1 189 ? 5.402 -15.695 -1.568 1 97.12 189 TYR A CA 1
ATOM 1559 C C . TYR A 1 189 ? 6.504 -16.734 -1.471 1 97.12 189 TYR A C 1
ATOM 1561 O O . TYR A 1 189 ? 6.68 -17.547 -2.383 1 97.12 189 TYR A O 1
ATOM 1569 N N . ILE A 1 190 ? 7.223 -16.688 -0.429 1 97.06 190 ILE A N 1
ATOM 1570 C CA . ILE A 1 190 ? 8.297 -17.656 -0.184 1 97.06 190 ILE A CA 1
ATOM 1571 C C . ILE A 1 190 ? 8 -18.438 1.092 1 97.06 190 ILE A C 1
ATOM 1573 O O . ILE A 1 190 ? 7.914 -17.859 2.178 1 97.06 190 ILE A O 1
ATOM 1577 N N . HIS A 1 191 ? 7.828 -19.703 0.972 1 96.19 191 HIS A N 1
ATOM 1578 C CA . HIS A 1 191 ? 7.742 -20.578 2.141 1 96.19 191 HIS A CA 1
ATOM 1579 C C . HIS A 1 191 ? 9.125 -21.031 2.59 1 96.19 191 HIS A C 1
ATOM 1581 O O . HIS A 1 191 ? 9.617 -22.078 2.137 1 96.19 191 HIS A O 1
ATOM 1587 N N . ARG A 1 192 ? 9.672 -20.422 3.539 1 95 192 ARG A N 1
ATOM 1588 C CA . ARG A 1 192 ? 11.086 -20.562 3.898 1 95 192 ARG A CA 1
ATOM 1589 C C . ARG A 1 192 ? 11.367 -21.953 4.453 1 95 192 ARG A C 1
ATOM 1591 O O . ARG A 1 192 ? 12.375 -22.578 4.098 1 95 192 ARG A O 1
ATOM 1598 N N . PRO A 1 193 ? 10.477 -22.531 5.305 1 93.19 193 PRO A N 1
ATOM 1599 C CA . PRO A 1 193 ? 10.766 -23.875 5.809 1 93.19 193 PRO A CA 1
ATOM 1600 C C . PRO A 1 193 ? 10.891 -24.906 4.691 1 93.19 193 PRO A C 1
ATOM 1602 O O . PRO A 1 193 ? 11.859 -25.672 4.66 1 93.19 193 PRO A O 1
ATOM 1605 N N . ASN A 1 194 ? 9.922 -24.922 3.752 1 95.12 194 ASN A N 1
ATOM 1606 C CA . ASN A 1 194 ? 10.016 -25.844 2.619 1 95.12 194 ASN A CA 1
ATOM 1607 C C . ASN A 1 194 ? 11.258 -25.562 1.777 1 95.12 194 ASN A C 1
ATOM 1609 O O . ASN A 1 194 ? 11.914 -26.5 1.302 1 95.12 194 ASN A O 1
ATOM 1613 N N . LEU A 1 195 ? 11.539 -24.312 1.619 1 96.62 195 LEU A N 1
ATOM 1614 C CA . LEU A 1 195 ? 12.688 -23.922 0.797 1 96.62 195 LEU A CA 1
ATOM 1615 C C . LEU A 1 195 ? 13.992 -24.406 1.425 1 96.62 195 LEU A C 1
ATOM 1617 O O . LEU A 1 195 ? 14.852 -24.953 0.735 1 96.62 195 LEU A O 1
ATOM 1621 N N . MET A 1 196 ? 14.148 -24.188 2.68 1 95.81 196 MET A N 1
ATOM 1622 C CA . MET A 1 196 ? 15.352 -24.609 3.387 1 95.81 196 MET A CA 1
ATOM 1623 C C . MET A 1 196 ? 15.516 -26.125 3.332 1 95.81 196 MET A C 1
ATOM 1625 O O . MET A 1 196 ? 16.625 -26.625 3.125 1 95.81 196 MET A O 1
ATOM 1629 N N . ASP A 1 197 ? 14.445 -26.781 3.502 1 93.88 197 ASP A N 1
ATOM 1630 C CA . ASP A 1 197 ? 14.484 -28.234 3.398 1 93.88 197 ASP A CA 1
ATOM 1631 C C . ASP A 1 197 ? 14.914 -28.672 2 1 93.88 197 ASP A C 1
ATOM 1633 O O . ASP A 1 197 ? 15.781 -29.531 1.854 1 93.88 197 ASP A O 1
ATOM 1637 N N . TRP A 1 198 ? 14.336 -28.109 1.016 1 95.69 198 TRP A N 1
ATOM 1638 C CA . TRP A 1 198 ? 14.648 -28.438 -0.37 1 95.69 198 TRP A CA 1
ATOM 1639 C C . TRP A 1 198 ? 16.109 -28.125 -0.69 1 95.69 198 TRP A C 1
ATOM 1641 O O . TRP A 1 198 ? 16.797 -28.922 -1.32 1 95.69 198 TRP A O 1
ATOM 1651 N N . LEU A 1 199 ? 16.609 -27 -0.23 1 97.44 199 LEU A N 1
ATOM 1652 C CA . LEU A 1 199 ? 17.969 -26.547 -0.495 1 97.44 199 LEU A CA 1
ATOM 1653 C C . LEU A 1 199 ? 18.984 -27.406 0.259 1 97.44 199 LEU A C 1
ATOM 1655 O O . LEU A 1 199 ? 20.156 -27.469 -0.12 1 97.44 199 LEU A O 1
ATOM 1659 N N . SER A 1 200 ? 18.547 -28.031 1.317 1 96.12 200 SER A N 1
ATOM 1660 C CA . SER A 1 200 ? 19.422 -28.875 2.119 1 96.12 200 SER A CA 1
ATOM 1661 C C . SER A 1 200 ? 19.906 -30.094 1.326 1 96.12 200 SER A C 1
ATOM 1663 O O . SER A 1 200 ? 20.859 -30.75 1.722 1 96.12 200 SER A O 1
ATOM 1665 N N . GLN A 1 201 ? 19.25 -30.375 0.215 1 95.69 201 GLN A N 1
ATOM 1666 C CA . GLN A 1 201 ? 19.656 -31.484 -0.648 1 95.69 201 GLN A CA 1
ATOM 1667 C C . GLN A 1 201 ? 20.828 -31.094 -1.537 1 95.69 201 GLN A C 1
ATOM 1669 O O . GLN A 1 201 ? 21.406 -31.938 -2.227 1 95.69 201 GLN A O 1
ATOM 1674 N N . HIS A 1 202 ? 21.219 -29.859 -1.546 1 97 202 HIS A N 1
ATOM 1675 C CA . HIS A 1 202 ? 22.25 -29.328 -2.432 1 97 202 HIS A CA 1
ATOM 1676 C C . HIS A 1 202 ? 23.391 -28.688 -1.638 1 97 202 HIS A C 1
ATOM 1678 O O . HIS A 1 202 ? 23.156 -28.094 -0.586 1 97 202 HIS A O 1
ATOM 1684 N N . ASP A 1 203 ? 24.562 -28.781 -2.148 1 97.5 203 ASP A N 1
ATOM 1685 C CA . ASP A 1 203 ? 25.75 -28.188 -1.533 1 97.5 203 ASP A CA 1
ATOM 1686 C C . ASP A 1 203 ? 25.969 -26.766 -2.039 1 97.5 203 ASP A C 1
ATOM 1688 O O . ASP A 1 203 ? 26.266 -26.547 -3.221 1 97.5 203 ASP A O 1
ATOM 1692 N N . SER A 1 204 ? 25.906 -25.797 -1.152 1 97.94 204 SER A N 1
ATOM 1693 C CA . SER A 1 204 ? 26.062 -24.406 -1.538 1 97.94 204 SER A CA 1
ATOM 1694 C C . SER A 1 204 ? 27.484 -24.109 -1.987 1 97.94 204 SER A C 1
ATOM 1696 O O . SER A 1 204 ? 27.75 -23.062 -2.576 1 97.94 204 SER A O 1
ATOM 1698 N N . GLU A 1 205 ? 28.438 -25 -1.75 1 97.94 205 GLU A N 1
ATOM 1699 C CA . GLU A 1 205 ? 29.812 -24.859 -2.195 1 97.94 205 GLU A CA 1
ATOM 1700 C C . GLU A 1 205 ? 29.984 -25.312 -3.641 1 97.94 205 GLU A C 1
ATOM 1702 O O . GLU A 1 205 ? 31.062 -25.188 -4.219 1 97.94 205 GLU A O 1
ATOM 1707 N N . ALA A 1 206 ? 28.922 -25.812 -4.203 1 98.06 206 ALA A N 1
ATOM 1708 C CA . ALA A 1 206 ? 28.859 -26.109 -5.633 1 98.06 206 ALA A CA 1
ATOM 1709 C C . ALA A 1 206 ? 28.062 -25.031 -6.387 1 98.06 206 ALA A C 1
ATOM 1711 O O . ALA A 1 206 ? 27.359 -24.234 -5.773 1 98.06 206 ALA A O 1
ATOM 1712 N N . ARG A 1 207 ? 28.25 -25.078 -7.742 1 98.38 207 ARG A N 1
ATOM 1713 C CA . ARG A 1 207 ? 27.531 -24.109 -8.57 1 98.38 207 ARG A CA 1
ATOM 1714 C C . ARG A 1 207 ? 26.078 -24.547 -8.758 1 98.38 207 ARG A C 1
ATOM 1716 O O . ARG A 1 207 ? 25.797 -25.578 -9.359 1 98.38 207 ARG A O 1
ATOM 1723 N N . HIS A 1 208 ? 25.188 -23.703 -8.211 1 98.56 208 HIS A N 1
ATOM 1724 C CA . HIS A 1 208 ? 23.781 -23.969 -8.406 1 98.56 208 HIS A CA 1
ATOM 1725 C C . HIS A 1 208 ? 23.031 -22.719 -8.859 1 98.56 208 HIS A C 1
ATOM 1727 O O . HIS A 1 208 ? 23.281 -21.625 -8.344 1 98.56 208 HIS A O 1
ATOM 1733 N N . PHE A 1 209 ? 22.25 -22.844 -9.859 1 98.06 209 PHE A N 1
ATOM 1734 C CA . PHE A 1 209 ? 21.312 -21.875 -10.414 1 98.06 209 PHE A CA 1
ATOM 1735 C C . PHE A 1 209 ? 19.938 -22.5 -10.602 1 98.06 209 PHE A C 1
ATOM 1737 O O . PHE A 1 209 ? 19.703 -23.25 -11.547 1 98.06 209 PHE A O 1
ATOM 1744 N N . PHE A 1 210 ? 19.016 -22.234 -9.617 1 97.44 210 PHE A N 1
ATOM 1745 C CA . PHE A 1 210 ? 17.672 -22.781 -9.672 1 97.44 210 PHE A CA 1
ATOM 1746 C C . PHE A 1 210 ? 16.656 -21.734 -10.102 1 97.44 210 PHE A C 1
ATOM 1748 O O . PHE A 1 210 ? 16.703 -20.594 -9.641 1 97.44 210 PHE A O 1
ATOM 1755 N N . ALA A 1 211 ? 15.742 -22.094 -11.016 1 94.5 211 ALA A N 1
ATOM 1756 C CA . ALA A 1 211 ? 14.703 -21.188 -11.484 1 94.5 211 ALA A CA 1
ATOM 1757 C C . ALA A 1 211 ? 13.57 -21.953 -12.164 1 94.5 211 ALA A C 1
ATOM 1759 O O . ALA A 1 211 ? 13.641 -23.172 -12.312 1 94.5 211 ALA A O 1
ATOM 1760 N N . ASN A 1 212 ? 12.508 -21.281 -12.367 1 88.12 212 ASN A N 1
ATOM 1761 C CA . ASN A 1 212 ? 11.414 -21.734 -13.211 1 88.12 212 ASN A CA 1
ATOM 1762 C C . ASN A 1 212 ? 10.781 -20.594 -14 1 88.12 212 ASN A C 1
ATOM 1764 O O . ASN A 1 212 ? 9.656 -20.188 -13.719 1 88.12 212 ASN A O 1
ATOM 1768 N N . PRO A 1 213 ? 11.508 -20.172 -15.047 1 79.25 213 PRO A N 1
ATOM 1769 C CA . PRO A 1 213 ? 11.055 -18.984 -15.781 1 79.25 213 PRO A CA 1
ATOM 1770 C C . PRO A 1 213 ? 9.82 -19.266 -16.641 1 79.25 213 PRO A C 1
ATOM 1772 O O . PRO A 1 213 ? 9.57 -20.406 -17.016 1 79.25 213 PRO A O 1
ATOM 1775 N N . PRO A 1 214 ? 9.109 -18.141 -16.859 1 73.94 214 PRO A N 1
ATOM 1776 C CA . PRO A 1 214 ? 7.957 -18.297 -17.75 1 73.94 214 PRO A CA 1
ATOM 1777 C C . PRO A 1 214 ? 8.367 -18.672 -19.172 1 73.94 214 PRO A C 1
ATOM 1779 O O . PRO A 1 214 ? 9.422 -18.25 -19.641 1 73.94 214 PRO A O 1
ATOM 1782 N N . THR A 1 215 ? 7.832 -19.75 -19.594 1 62.16 215 THR A N 1
ATOM 1783 C CA . THR A 1 215 ? 8.172 -20.188 -20.953 1 62.16 215 THR A CA 1
ATOM 1784 C C . THR A 1 215 ? 7.387 -19.391 -21.984 1 62.16 215 THR A C 1
ATOM 1786 O O . THR A 1 215 ? 6.234 -19.016 -21.75 1 62.16 215 THR A O 1
ATOM 1789 N N . ASP A 1 216 ? 8.148 -18.703 -22.922 1 56.16 216 ASP A N 1
ATOM 1790 C CA . ASP A 1 216 ? 7.477 -18.141 -24.094 1 56.16 216 ASP A CA 1
ATOM 1791 C C . ASP A 1 216 ? 6.523 -19.156 -24.719 1 56.16 216 ASP A C 1
ATOM 1793 O O . ASP A 1 216 ? 6.906 -20.312 -24.953 1 56.16 216 ASP A O 1
ATOM 1797 N N . PRO A 1 217 ? 5.219 -18.906 -24.656 1 49.09 217 PRO A N 1
ATOM 1798 C CA . PRO A 1 217 ? 4.281 -19.891 -25.203 1 49.09 217 PRO A CA 1
ATOM 1799 C C . PRO A 1 217 ? 4.758 -20.5 -26.516 1 49.09 217 PRO A C 1
ATOM 1801 O O . PRO A 1 217 ? 4.379 -21.625 -26.859 1 49.09 217 PRO A O 1
ATOM 1804 N N . THR A 1 218 ? 5.359 -19.578 -27.312 1 44.69 218 THR A N 1
ATOM 1805 C CA . THR A 1 218 ? 5.773 -20.094 -28.609 1 44.69 218 THR A CA 1
ATOM 1806 C C . THR A 1 218 ? 7 -20.984 -28.469 1 44.69 218 THR A C 1
ATOM 1808 O O . THR A 1 218 ? 7.402 -21.641 -29.422 1 44.69 218 THR A O 1
ATOM 1811 N N . ALA A 1 219 ? 7.637 -20.766 -27.312 1 45.97 219 ALA A N 1
ATOM 1812 C CA . ALA A 1 219 ? 8.891 -21.5 -27.25 1 45.97 219 ALA A CA 1
ATOM 1813 C C . ALA A 1 219 ? 8.633 -23 -27.062 1 45.97 219 ALA A C 1
ATOM 1815 O O . ALA A 1 219 ? 7.703 -23.391 -26.359 1 45.97 219 ALA A O 1
ATOM 1816 N N . LEU A 1 220 ? 8.867 -23.688 -27.953 1 38.06 220 LEU A N 1
ATOM 1817 C CA . LEU A 1 220 ? 8.883 -25.141 -27.953 1 38.06 220 LEU A CA 1
ATOM 1818 C C . LEU A 1 220 ? 9.516 -25.688 -26.688 1 38.06 220 LEU A C 1
ATOM 1820 O O . LEU A 1 220 ? 10.633 -26.203 -26.719 1 38.06 220 LEU A O 1
ATOM 1824 N N . VAL A 1 221 ? 9.445 -25 -25.672 1 44.75 221 VAL A N 1
ATOM 1825 C CA . VAL A 1 221 ? 10.133 -25.469 -24.484 1 44.75 221 VAL A CA 1
ATOM 1826 C C . VAL A 1 221 ? 9.43 -26.719 -23.938 1 44.75 221 VAL A C 1
ATOM 1828 O O . VAL A 1 221 ? 8.219 -26.875 -24.125 1 44.75 221 VAL A O 1
ATOM 1831 N N . PRO A 1 222 ? 10.141 -27.625 -23.375 1 43.03 222 PRO A N 1
ATOM 1832 C CA . PRO A 1 222 ? 9.688 -28.953 -22.969 1 43.03 222 PRO A CA 1
ATOM 1833 C C . PRO A 1 222 ? 8.43 -28.906 -22.094 1 43.03 222 PRO A C 1
ATOM 1835 O O . PRO A 1 222 ? 7.566 -29.781 -22.219 1 43.03 222 PRO A O 1
ATOM 1838 N N . ASP A 1 223 ? 8.336 -28.141 -21.016 1 47.56 223 ASP A N 1
ATOM 1839 C CA . ASP A 1 223 ? 7.117 -28.219 -20.219 1 47.56 223 ASP A CA 1
ATOM 1840 C C . ASP A 1 223 ? 6.398 -26.875 -20.172 1 47.56 223 ASP A C 1
ATOM 1842 O O . ASP A 1 223 ? 6.531 -26.125 -19.203 1 47.56 223 ASP A O 1
ATOM 1846 N N . PRO A 1 224 ? 5.918 -26.531 -21.438 1 47 224 PRO A N 1
ATOM 1847 C CA . PRO A 1 224 ? 5.227 -25.266 -21.594 1 47 224 PRO A CA 1
ATOM 1848 C C . PRO A 1 224 ? 4.168 -25.016 -20.531 1 47 224 PRO A C 1
ATOM 1850 O O . PRO A 1 224 ? 3.658 -23.891 -20.391 1 47 224 PRO A O 1
ATOM 1853 N N . PHE A 1 225 ? 3.881 -26.094 -19.766 1 47.16 225 PHE A N 1
ATOM 1854 C CA . PHE A 1 225 ? 2.75 -26.047 -18.844 1 47.16 225 PHE A CA 1
ATOM 1855 C C . PHE A 1 225 ? 3.199 -25.609 -17.453 1 47.16 225 PHE A C 1
ATOM 1857 O O . PHE A 1 225 ? 2.371 -25.359 -16.578 1 47.16 225 PHE A O 1
ATOM 1864 N N . ALA A 1 226 ? 4.445 -25.391 -17.438 1 51.72 226 ALA A N 1
ATOM 1865 C CA . ALA A 1 226 ? 4.961 -24.984 -16.141 1 51.72 226 ALA A CA 1
ATOM 1866 C C . ALA A 1 226 ? 4.879 -23.484 -15.953 1 51.72 226 ALA A C 1
ATOM 1868 O O . ALA A 1 226 ? 5.664 -22.734 -16.547 1 51.72 226 ALA A O 1
ATOM 1869 N N . ALA A 1 227 ? 3.812 -23.094 -15.281 1 65.81 227 ALA A N 1
ATOM 1870 C CA . ALA A 1 227 ? 3.688 -21.656 -14.992 1 65.81 227 ALA A CA 1
ATOM 1871 C C . ALA A 1 227 ? 4.895 -21.156 -14.203 1 65.81 227 ALA A C 1
ATOM 1873 O O . ALA A 1 227 ? 5.129 -21.578 -13.07 1 65.81 227 ALA A O 1
ATOM 1874 N N . GLY A 1 228 ? 5.684 -20.406 -14.93 1 74.38 228 GLY A N 1
ATOM 1875 C CA . GLY A 1 228 ? 6.938 -20 -14.32 1 74.38 228 GLY A CA 1
ATOM 1876 C C . GLY A 1 228 ? 6.832 -18.672 -13.586 1 74.38 228 GLY A C 1
ATOM 1877 O O . GLY A 1 228 ? 5.844 -17.953 -13.734 1 74.38 228 GLY A O 1
ATOM 1878 N N . GLY A 1 229 ? 7.738 -18.547 -12.648 1 77.81 229 GLY A N 1
ATOM 1879 C CA . GLY A 1 229 ? 7.941 -17.297 -11.953 1 77.81 229 GLY A CA 1
ATOM 1880 C C . GLY A 1 229 ? 9.281 -16.641 -12.266 1 77.81 229 GLY A C 1
ATOM 1881 O O . GLY A 1 229 ? 10.148 -17.266 -12.875 1 77.81 229 GLY A O 1
ATOM 1882 N N . THR A 1 230 ? 9.422 -15.461 -11.844 1 84.5 230 THR A N 1
ATOM 1883 C CA . THR A 1 230 ? 10.602 -14.688 -12.227 1 84.5 230 THR A CA 1
ATOM 1884 C C . THR A 1 230 ? 11.688 -14.797 -11.164 1 84.5 230 THR A C 1
ATOM 1886 O O . THR A 1 230 ? 12.812 -14.328 -11.359 1 84.5 230 THR A O 1
ATOM 1889 N N . SER A 1 231 ? 11.438 -15.453 -10.117 1 95.12 231 SER A N 1
ATOM 1890 C CA . SER A 1 231 ? 12.414 -15.578 -9.039 1 95.12 231 SER A CA 1
ATOM 1891 C C . SER A 1 231 ? 13.461 -16.641 -9.359 1 95.12 231 SER A C 1
ATOM 1893 O O . SER A 1 231 ? 13.211 -17.547 -10.172 1 95.12 231 SER A O 1
ATOM 1895 N N . PHE A 1 232 ? 14.648 -16.531 -8.805 1 97.19 232 PHE A N 1
ATOM 1896 C CA . PHE A 1 232 ? 15.688 -17.547 -8.969 1 97.19 232 PHE A CA 1
ATOM 1897 C C . PHE A 1 232 ? 16.594 -17.594 -7.738 1 97.19 232 PHE A C 1
ATOM 1899 O O . PHE A 1 232 ? 16.531 -16.703 -6.883 1 97.19 232 PHE A O 1
ATOM 1906 N N . ILE A 1 233 ? 17.344 -18.656 -7.629 1 98.56 233 ILE A N 1
ATOM 1907 C CA . ILE A 1 233 ? 18.188 -18.938 -6.473 1 98.56 233 ILE A CA 1
ATOM 1908 C C . ILE A 1 233 ? 19.625 -19.203 -6.93 1 98.56 233 ILE A C 1
ATOM 1910 O O . ILE A 1 233 ? 19.844 -19.969 -7.875 1 98.56 233 ILE A O 1
ATOM 1914 N N . LEU A 1 234 ? 20.547 -18.609 -6.293 1 98.81 234 LEU A N 1
ATOM 1915 C CA . LEU A 1 234 ? 21.969 -18.828 -6.574 1 98.81 234 LEU A CA 1
ATOM 1916 C C . LEU A 1 234 ? 22.703 -19.312 -5.324 1 98.81 234 LEU A C 1
ATOM 1918 O O . LEU A 1 234 ? 22.422 -18.844 -4.219 1 98.81 234 LEU A O 1
ATOM 1922 N N . SER A 1 235 ? 23.672 -20.188 -5.523 1 98.81 235 SER A N 1
ATOM 1923 C CA . SER A 1 235 ? 24.484 -20.688 -4.426 1 98.81 235 SER A CA 1
ATOM 1924 C C . SER A 1 235 ? 25.594 -19.719 -4.074 1 98.81 235 SER A C 1
ATOM 1926 O O . SER A 1 235 ? 25.922 -18.828 -4.855 1 98.81 235 SER A O 1
ATOM 1928 N N . ARG A 1 236 ? 26.203 -19.938 -2.928 1 98.62 236 ARG A N 1
ATOM 1929 C CA . ARG A 1 236 ? 27.359 -19.172 -2.463 1 98.62 236 ARG A CA 1
ATOM 1930 C C . ARG A 1 236 ? 28.469 -19.172 -3.504 1 98.62 236 ARG A C 1
ATOM 1932 O O . ARG A 1 236 ? 29.047 -18.125 -3.793 1 98.62 236 ARG A O 1
ATOM 1939 N N . LYS A 1 237 ? 28.766 -20.312 -4.02 1 98.56 237 LYS A N 1
ATOM 1940 C CA . LYS A 1 237 ? 29.875 -20.469 -4.973 1 98.56 237 LYS A CA 1
ATOM 1941 C C . LYS A 1 237 ? 29.656 -19.562 -6.191 1 98.56 237 LYS A C 1
ATOM 1943 O O . LYS A 1 237 ? 30.594 -18.891 -6.637 1 98.56 237 LYS A O 1
ATOM 1948 N N . VAL A 1 238 ? 28.406 -19.516 -6.742 1 98.62 238 VAL A N 1
ATOM 1949 C CA . VAL A 1 238 ? 28.094 -18.734 -7.926 1 98.62 238 VAL A CA 1
ATOM 1950 C C . VAL A 1 238 ? 28.266 -17.25 -7.613 1 98.62 238 VAL A C 1
ATOM 1952 O O . VAL A 1 238 ? 28.891 -16.516 -8.383 1 98.62 238 VAL A O 1
ATOM 1955 N N . MET A 1 239 ? 27.75 -16.828 -6.477 1 98.25 239 MET A N 1
ATOM 1956 C CA . MET A 1 239 ? 27.797 -15.422 -6.078 1 98.25 239 MET A CA 1
ATOM 1957 C C . MET A 1 239 ? 29.25 -14.977 -5.879 1 98.25 239 MET A C 1
ATOM 1959 O O . MET A 1 239 ? 29.641 -13.898 -6.328 1 98.25 239 MET A O 1
ATOM 1963 N N . LYS A 1 240 ? 30.016 -15.797 -5.238 1 98 240 LYS A N 1
ATOM 1964 C CA . LYS A 1 240 ? 31.422 -15.492 -4.988 1 98 240 LYS A CA 1
ATOM 1965 C C . LYS A 1 240 ? 32.188 -15.383 -6.301 1 98 240 LYS A C 1
ATOM 1967 O O . LYS A 1 240 ? 33 -14.461 -6.484 1 98 240 LYS A O 1
ATOM 1972 N N . GLU A 1 241 ? 32 -16.297 -7.156 1 97.62 241 GLU A N 1
ATOM 1973 C CA . GLU A 1 241 ? 32.719 -16.312 -8.422 1 97.62 241 GLU A CA 1
ATOM 1974 C C . GLU A 1 241 ? 32.344 -15.109 -9.289 1 97.62 241 GLU A C 1
ATOM 1976 O O . GLU A 1 241 ? 33.188 -14.555 -10 1 97.62 241 GLU A O 1
ATOM 1981 N N . LEU A 1 242 ? 31.094 -14.703 -9.25 1 96.44 242 LEU A N 1
ATOM 1982 C CA . LEU A 1 242 ? 30.641 -13.586 -10.062 1 96.44 242 LEU A CA 1
ATOM 1983 C C . LEU A 1 242 ? 31.125 -12.258 -9.492 1 96.44 242 LEU A C 1
ATOM 1985 O O . LEU A 1 242 ? 31.531 -11.367 -10.242 1 96.44 242 LEU A O 1
ATOM 1989 N N . PHE A 1 243 ? 31.062 -12.117 -8.133 1 95.25 243 PHE A N 1
ATOM 1990 C CA . PHE A 1 243 ? 31.156 -10.766 -7.598 1 95.25 243 PHE A CA 1
ATOM 1991 C C . PHE A 1 243 ? 32.406 -10.586 -6.762 1 95.25 243 PHE A C 1
ATOM 1993 O O . PHE A 1 243 ? 32.719 -9.477 -6.34 1 95.25 243 PHE A O 1
ATOM 2000 N N . VAL A 1 244 ? 33.156 -11.586 -6.504 1 95.19 244 VAL A N 1
ATOM 2001 C CA . VAL A 1 244 ? 34.438 -11.469 -5.809 1 95.19 244 VAL A CA 1
ATOM 2002 C C . VAL A 1 244 ? 35.562 -11.82 -6.762 1 95.19 244 VAL A C 1
ATOM 2004 O O . VAL A 1 244 ? 36.5 -11.039 -6.926 1 95.19 244 VAL A O 1
ATOM 2007 N N . ASP A 1 245 ? 35.438 -12.922 -7.449 1 95.25 245 ASP A N 1
ATOM 2008 C CA . ASP A 1 245 ? 36.5 -13.422 -8.289 1 95.25 245 ASP A CA 1
ATOM 2009 C C . ASP A 1 245 ? 36.562 -12.656 -9.609 1 95.25 245 ASP A C 1
ATOM 2011 O O . ASP A 1 245 ? 37.656 -12.523 -10.211 1 95.25 245 ASP A O 1
ATOM 2015 N N . ARG A 1 246 ? 35.438 -12.203 -10.039 1 91.56 246 ARG A N 1
ATOM 2016 C CA . ARG A 1 246 ? 35.344 -11.477 -11.297 1 91.56 246 ARG A CA 1
ATOM 2017 C C . ARG A 1 246 ? 35.031 -10.008 -11.07 1 91.56 246 ARG A C 1
ATOM 2019 O O . ARG A 1 246 ? 33.875 -9.586 -11.273 1 91.56 246 ARG A O 1
ATOM 2026 N N . ARG A 1 247 ? 35.938 -9.227 -10.867 1 82.06 247 ARG A N 1
ATOM 2027 C CA . ARG A 1 247 ? 35.781 -7.852 -10.398 1 82.06 247 ARG A CA 1
ATOM 2028 C C . ARG A 1 247 ? 35.156 -6.969 -11.484 1 82.06 247 ARG A C 1
ATOM 2030 O O . ARG A 1 247 ? 34.5 -5.973 -11.18 1 82.06 247 ARG A O 1
ATOM 2037 N N . ASP A 1 248 ? 35.312 -7.449 -12.695 1 87.75 248 ASP A N 1
ATOM 2038 C CA . ASP A 1 248 ? 34.875 -6.582 -13.781 1 87.75 248 ASP A CA 1
ATOM 2039 C C . ASP A 1 248 ? 33.5 -7.023 -14.32 1 87.75 248 ASP A C 1
ATOM 2041 O O . ASP A 1 248 ? 33 -6.445 -15.281 1 87.75 248 ASP A O 1
ATOM 2045 N N . ALA A 1 249 ? 32.938 -8.023 -13.758 1 88.25 249 ALA A N 1
ATOM 2046 C CA . ALA A 1 249 ? 31.688 -8.602 -14.266 1 88.25 249 ALA A CA 1
ATOM 2047 C C . ALA A 1 249 ? 30.578 -7.559 -14.32 1 88.25 249 ALA A C 1
ATOM 2049 O O . ALA A 1 249 ? 29.875 -7.453 -15.32 1 88.25 249 ALA A O 1
ATOM 2050 N N . ILE A 1 250 ? 30.438 -6.766 -13.375 1 89.12 250 ILE A N 1
ATOM 2051 C CA . ILE A 1 250 ? 29.375 -5.777 -13.281 1 89.12 250 ILE A CA 1
ATOM 2052 C C . ILE A 1 250 ? 29.5 -4.766 -14.422 1 89.12 250 ILE A C 1
ATOM 2054 O O . ILE A 1 250 ? 28.531 -4.496 -15.133 1 89.12 250 ILE A O 1
ATOM 2058 N N . ASN A 1 251 ? 30.688 -4.215 -14.562 1 90.25 251 ASN A N 1
ATOM 2059 C CA . ASN A 1 251 ? 30.922 -3.205 -15.594 1 90.25 251 ASN A CA 1
ATOM 2060 C C . ASN A 1 251 ? 30.719 -3.775 -17 1 90.25 251 ASN A C 1
ATOM 2062 O O . ASN A 1 251 ? 30.125 -3.121 -17.859 1 90.25 251 ASN A O 1
ATOM 2066 N N . ASN A 1 252 ? 31.234 -4.973 -17.203 1 93.06 252 ASN A N 1
ATOM 2067 C CA . ASN A 1 252 ? 31.109 -5.617 -18.5 1 93.06 252 ASN A CA 1
ATOM 2068 C C . ASN A 1 252 ? 29.656 -5.887 -18.859 1 93.06 252 ASN A C 1
ATOM 2070 O O . ASN A 1 252 ? 29.234 -5.676 -20 1 93.06 252 ASN A O 1
ATOM 2074 N N . TRP A 1 253 ? 28.906 -6.258 -17.922 1 96.38 253 TRP A N 1
ATOM 2075 C CA . TRP A 1 253 ? 27.547 -6.684 -18.219 1 96.38 253 TRP A CA 1
ATOM 2076 C C . TRP A 1 253 ? 26.578 -5.508 -18.141 1 96.38 253 TRP A C 1
ATOM 2078 O O . TRP A 1 253 ? 25.5 -5.547 -18.734 1 96.38 253 TRP A O 1
ATOM 2088 N N . ALA A 1 254 ? 26.906 -4.465 -17.469 1 96 254 ALA A N 1
ATOM 2089 C CA . ALA A 1 254 ? 26.062 -3.275 -17.391 1 96 254 ALA A CA 1
ATOM 2090 C C . ALA A 1 254 ? 25.781 -2.705 -18.766 1 96 254 ALA A C 1
ATOM 2092 O O . ALA A 1 254 ? 24.656 -2.273 -19.047 1 96 254 ALA A O 1
ATOM 2093 N N . THR A 1 255 ? 26.75 -2.74 -19.641 1 93.44 255 THR A N 1
ATOM 2094 C CA . THR A 1 255 ? 26.625 -2.17 -20.969 1 93.44 255 THR A CA 1
ATOM 2095 C C . THR A 1 255 ? 25.828 -3.105 -21.891 1 93.44 255 THR A C 1
ATOM 2097 O O . THR A 1 255 ? 25.359 -2.697 -22.953 1 93.44 255 THR A O 1
ATOM 2100 N N . ARG A 1 256 ? 25.641 -4.336 -21.422 1 95.75 256 ARG A N 1
ATOM 2101 C CA . ARG A 1 256 ? 25 -5.336 -22.266 1 95.75 256 ARG A CA 1
ATOM 2102 C C . ARG A 1 256 ? 23.531 -5.527 -21.875 1 95.75 256 ARG A C 1
ATOM 2104 O O . ARG A 1 256 ? 22.812 -6.277 -22.516 1 95.75 256 ARG A O 1
ATOM 2111 N N . ILE A 1 257 ? 23.062 -4.914 -20.859 1 96.81 257 ILE A N 1
ATOM 2112 C CA . ILE A 1 257 ? 21.719 -5.121 -20.328 1 96.81 257 ILE A CA 1
ATOM 2113 C C . ILE A 1 257 ? 20.688 -4.863 -21.422 1 96.81 257 ILE A C 1
ATOM 2115 O O . ILE A 1 257 ? 19.719 -5.617 -21.562 1 96.81 257 ILE A O 1
ATOM 2119 N N . SER A 1 258 ? 20.891 -3.852 -22.266 1 94.5 258 SER A N 1
ATOM 2120 C CA . SER A 1 258 ? 19.922 -3.436 -23.281 1 94.5 258 SER A CA 1
ATOM 2121 C C . SER A 1 258 ? 19.719 -4.527 -24.312 1 94.5 258 SER A C 1
ATOM 2123 O O . SER A 1 258 ? 18.703 -4.535 -25.016 1 94.5 258 SER A O 1
ATOM 2125 N N . HIS A 1 259 ? 20.641 -5.438 -24.375 1 94.94 259 HIS A N 1
ATOM 2126 C CA . HIS A 1 259 ? 20.578 -6.48 -25.406 1 94.94 259 HIS A CA 1
ATOM 2127 C C . HIS A 1 259 ? 19.719 -7.648 -24.938 1 94.94 259 HIS A C 1
ATOM 2129 O O . HIS A 1 259 ? 19.484 -8.594 -25.688 1 94.94 259 HIS A O 1
ATOM 2135 N N . HIS A 1 260 ? 19.203 -7.559 -23.797 1 93.62 260 HIS A N 1
ATOM 2136 C CA . HIS A 1 260 ? 18.422 -8.656 -23.234 1 93.62 260 HIS A CA 1
ATOM 2137 C C . HIS A 1 260 ? 16.969 -8.266 -23.062 1 93.62 260 HIS A C 1
ATOM 2139 O O . HIS A 1 260 ? 16.641 -7.086 -22.906 1 93.62 260 HIS A O 1
ATOM 2145 N N . VAL A 1 261 ? 16.109 -9.234 -23.016 1 89.81 261 VAL A N 1
ATOM 2146 C CA . VAL A 1 261 ? 14.68 -8.961 -23.062 1 89.81 261 VAL A CA 1
ATOM 2147 C C . VAL A 1 261 ? 14.117 -8.906 -21.656 1 89.81 261 VAL A C 1
ATOM 2149 O O . VAL A 1 261 ? 13.078 -8.297 -21.406 1 89.81 261 VAL A O 1
ATOM 2152 N N . SER A 1 262 ? 14.703 -9.609 -20.734 1 91.81 262 SER A N 1
ATOM 2153 C CA . SER A 1 262 ? 14.219 -9.664 -19.359 1 91.81 262 SER A CA 1
ATOM 2154 C C . SER A 1 262 ? 15.375 -9.812 -18.375 1 91.81 262 SER A C 1
ATOM 2156 O O . SER A 1 262 ? 16.516 -10.078 -18.781 1 91.81 262 SER A O 1
ATOM 2158 N N . ALA A 1 263 ? 15.086 -9.602 -17.109 1 94.06 263 ALA A N 1
ATOM 2159 C CA . ALA A 1 263 ? 16.094 -9.805 -16.062 1 94.06 263 ALA A CA 1
ATOM 2160 C C . ALA A 1 263 ? 16.594 -11.242 -16.062 1 94.06 263 ALA A C 1
ATOM 2162 O O . ALA A 1 263 ? 17.797 -11.477 -15.922 1 94.06 263 ALA A O 1
ATOM 2163 N N . PHE A 1 264 ? 15.703 -12.148 -16.234 1 92.19 264 PHE A N 1
ATOM 2164 C CA . PHE A 1 264 ? 16.094 -13.555 -16.219 1 92.19 264 PHE A CA 1
ATOM 2165 C C . PHE A 1 264 ? 16.984 -13.875 -17.422 1 92.19 264 PHE A C 1
ATOM 2167 O O . PHE A 1 264 ? 17.938 -14.641 -17.297 1 92.19 264 PHE A O 1
ATOM 2174 N N . ASP A 1 265 ? 16.594 -13.359 -18.578 1 92.56 265 ASP A N 1
ATOM 2175 C CA . ASP A 1 265 ? 17.422 -13.539 -19.766 1 92.56 265 ASP A CA 1
ATOM 2176 C C . ASP A 1 265 ? 18.844 -13.016 -19.531 1 92.56 265 ASP A C 1
ATOM 2178 O O . ASP A 1 265 ? 19.812 -13.672 -19.906 1 92.56 265 ASP A O 1
ATOM 2182 N N . LEU A 1 266 ? 18.953 -11.898 -18.922 1 95.19 266 LEU A N 1
ATOM 2183 C CA . LEU A 1 266 ? 20.25 -11.305 -18.609 1 95.19 266 LEU A CA 1
ATOM 2184 C C . LEU A 1 266 ? 21.047 -12.227 -17.688 1 95.19 266 LEU A C 1
ATOM 2186 O O . LEU A 1 266 ? 22.203 -12.547 -17.984 1 95.19 266 LEU A O 1
ATOM 2190 N N . VAL A 1 267 ? 20.453 -12.68 -16.609 1 96.25 267 VAL A N 1
ATOM 2191 C CA . VAL A 1 267 ? 21.141 -13.469 -15.594 1 96.25 267 VAL A CA 1
ATOM 2192 C C . VAL A 1 267 ? 21.531 -14.828 -16.172 1 96.25 267 VAL A C 1
ATOM 2194 O O . VAL A 1 267 ? 22.641 -15.305 -15.961 1 96.25 267 VAL A O 1
ATOM 2197 N N . SER A 1 268 ? 20.609 -15.438 -16.906 1 95.38 268 SER A N 1
ATOM 2198 C CA . SER A 1 268 ? 20.891 -16.75 -17.484 1 95.38 268 SER A CA 1
ATOM 2199 C C . SER A 1 268 ? 22.047 -16.672 -18.484 1 95.38 268 SER A C 1
ATOM 2201 O O . SER A 1 268 ? 22.906 -17.562 -18.5 1 95.38 268 SER A O 1
ATOM 2203 N N . THR A 1 269 ? 22.078 -15.656 -19.297 1 96.44 269 THR A N 1
ATOM 2204 C CA . THR A 1 269 ? 23.156 -15.477 -20.266 1 96.44 269 THR A CA 1
ATOM 2205 C C . THR A 1 269 ? 24.484 -15.219 -19.562 1 96.44 269 THR A C 1
ATOM 2207 O O . THR A 1 269 ? 25.516 -15.773 -19.953 1 96.44 269 THR A O 1
ATOM 2210 N N . MET A 1 270 ? 24.438 -14.359 -18.562 1 96.81 270 MET A N 1
ATOM 2211 C CA . MET A 1 270 ? 25.641 -14.039 -17.797 1 96.81 270 MET A CA 1
ATOM 2212 C C . MET A 1 270 ? 26.234 -15.297 -17.172 1 96.81 270 MET A C 1
ATOM 2214 O O . MET A 1 270 ? 27.438 -15.539 -17.297 1 96.81 270 MET A O 1
ATOM 2218 N N . LEU A 1 271 ? 25.453 -16.094 -16.547 1 97.5 271 LEU A N 1
ATOM 2219 C CA . LEU A 1 271 ? 25.922 -17.297 -15.867 1 97.5 271 LEU A CA 1
ATOM 2220 C C . LEU A 1 271 ? 26.422 -18.328 -16.875 1 97.5 271 LEU A C 1
ATOM 2222 O O . LEU A 1 271 ? 27.406 -19.016 -16.609 1 97.5 271 LEU A O 1
ATOM 2226 N N . LYS A 1 272 ? 25.75 -18.438 -18 1 97.38 272 LYS A N 1
ATOM 2227 C CA . LYS A 1 272 ? 26.203 -19.344 -19.047 1 97.38 272 LYS A CA 1
ATOM 2228 C C . LYS A 1 272 ? 27.578 -18.938 -19.578 1 97.38 272 LYS A C 1
ATOM 2230 O O . LYS A 1 272 ? 28.469 -19.766 -19.703 1 97.38 272 LYS A O 1
ATOM 2235 N N . GLU A 1 273 ? 27.75 -17.688 -19.859 1 96.25 273 GLU A N 1
ATOM 2236 C CA . GLU A 1 273 ? 28.969 -17.188 -20.469 1 96.25 273 GLU A CA 1
ATOM 2237 C C . GLU A 1 273 ? 30.125 -17.156 -19.469 1 96.25 273 GLU A C 1
ATOM 2239 O O . GLU A 1 273 ? 31.25 -17.5 -19.797 1 96.25 273 GLU A O 1
ATOM 2244 N N . GLU A 1 274 ? 29.844 -16.719 -18.234 1 96 274 GLU A N 1
ATOM 2245 C CA . GLU A 1 274 ? 30.891 -16.5 -17.25 1 96 274 GLU A CA 1
ATOM 2246 C C . GLU A 1 274 ? 31.266 -17.797 -16.547 1 96 274 GLU A C 1
ATOM 2248 O O . GLU A 1 274 ? 32.406 -18 -16.156 1 96 274 GLU A O 1
ATOM 2253 N N . LEU A 1 275 ? 30.281 -18.688 -16.328 1 97 275 LEU A N 1
ATOM 2254 C CA . LEU A 1 275 ? 30.516 -19.844 -15.461 1 97 275 LEU A CA 1
ATOM 2255 C C . LEU A 1 275 ? 30.109 -21.141 -16.156 1 97 275 LEU A C 1
ATOM 2257 O O . LEU A 1 275 ? 30.219 -22.219 -15.57 1 97 275 LEU A O 1
ATOM 2261 N N . ASP A 1 276 ? 29.641 -21.109 -17.359 1 97.44 276 ASP A N 1
ATOM 2262 C CA . ASP A 1 276 ? 29.109 -22.266 -18.062 1 97.44 276 ASP A CA 1
ATOM 2263 C C . ASP A 1 276 ? 28.047 -22.984 -17.234 1 97.44 276 ASP A C 1
ATOM 2265 O O . ASP A 1 276 ? 28.109 -24.203 -17.062 1 97.44 276 ASP A O 1
ATOM 2269 N N . LEU A 1 277 ? 27.188 -22.156 -16.703 1 97.75 277 LEU A N 1
ATOM 2270 C CA . LEU A 1 277 ? 26.172 -22.672 -15.797 1 97.75 277 LEU A CA 1
ATOM 2271 C C . LEU A 1 277 ? 24.766 -22.438 -16.344 1 97.75 277 LEU A C 1
ATOM 2273 O O . LEU A 1 277 ? 24.406 -21.297 -16.656 1 97.75 277 LEU A O 1
ATOM 2277 N N . ASP A 1 278 ? 23.984 -23.547 -16.484 1 95.81 278 ASP A N 1
ATOM 2278 C CA . ASP A 1 278 ? 22.578 -23.469 -16.859 1 95.81 278 ASP A CA 1
ATOM 2279 C C . ASP A 1 278 ? 21.688 -23.594 -15.625 1 95.81 278 ASP A C 1
ATOM 2281 O O . ASP A 1 278 ? 22.094 -24.141 -14.602 1 95.81 278 ASP A O 1
ATOM 2285 N N . PHE A 1 279 ? 20.516 -23.031 -15.773 1 94 279 PHE A N 1
ATOM 2286 C CA . PHE A 1 279 ? 19.625 -23.156 -14.633 1 94 279 PHE A CA 1
ATOM 2287 C C . PHE A 1 279 ? 19.031 -24.562 -14.562 1 94 279 PHE A C 1
ATOM 2289 O O . PHE A 1 279 ? 18.922 -25.25 -15.586 1 94 279 PHE A O 1
ATOM 2296 N N . VAL A 1 280 ? 18.75 -24.969 -13.375 1 94.06 280 VAL A N 1
ATOM 2297 C CA . VAL A 1 280 ? 17.969 -26.172 -13.117 1 94.06 280 VAL A CA 1
ATOM 2298 C C . VAL A 1 280 ? 16.547 -25.812 -12.742 1 94.06 280 VAL A C 1
ATOM 2300 O O . VAL A 1 280 ? 16.312 -25.031 -11.82 1 94.06 280 VAL A O 1
ATOM 2303 N N . ALA A 1 281 ? 15.602 -26.359 -13.477 1 90.38 281 ALA A N 1
ATOM 2304 C CA . ALA A 1 281 ? 14.195 -26.062 -13.234 1 90.38 281 ALA A CA 1
ATOM 2305 C C . ALA A 1 281 ? 13.711 -26.672 -11.93 1 90.38 281 ALA A C 1
ATOM 2307 O O . ALA A 1 281 ? 13.898 -27.875 -11.695 1 90.38 281 ALA A O 1
ATOM 2308 N N . ALA A 1 282 ? 13.156 -25.812 -11.102 1 91.81 282 ALA A N 1
ATOM 2309 C CA . ALA A 1 282 ? 12.633 -26.281 -9.82 1 91.81 282 ALA A CA 1
ATOM 2310 C C . ALA A 1 282 ? 11.109 -26.328 -9.844 1 91.81 282 ALA A C 1
ATOM 2312 O O . ALA A 1 282 ? 10.453 -25.797 -8.945 1 91.81 282 ALA A O 1
ATOM 2313 N N . TRP A 1 283 ? 10.516 -26.953 -10.812 1 88.5 283 TRP A N 1
ATOM 2314 C CA . TRP A 1 283 ? 9.078 -27.172 -10.922 1 88.5 283 TRP A CA 1
ATOM 2315 C C . TRP A 1 283 ? 8.664 -28.406 -10.117 1 88.5 283 TRP A C 1
ATOM 2317 O O . TRP A 1 283 ? 9.375 -29.406 -10.094 1 88.5 283 TRP A O 1
ATOM 2327 N N . PRO A 1 284 ? 7.488 -28.281 -9.359 1 90.12 284 PRO A N 1
ATOM 2328 C CA . PRO A 1 284 ? 6.523 -27.203 -9.188 1 90.12 284 PRO A CA 1
ATOM 2329 C C . PRO A 1 284 ? 6.789 -26.359 -7.938 1 90.12 284 PRO A C 1
ATOM 2331 O O . PRO A 1 284 ? 5.922 -25.594 -7.504 1 90.12 284 PRO A O 1
ATOM 2334 N N . GLY A 1 285 ? 8.016 -26.609 -7.387 1 92.94 285 GLY A N 1
ATOM 2335 C CA . GLY A 1 285 ? 8.367 -25.844 -6.195 1 92.94 285 GLY A CA 1
ATOM 2336 C C . GLY A 1 285 ? 8.305 -24.344 -6.41 1 92.94 285 GLY A C 1
ATOM 2337 O O . GLY A 1 285 ? 7.684 -23.625 -5.621 1 92.94 285 GLY A O 1
ATOM 2338 N N . ILE A 1 286 ? 8.953 -23.953 -7.48 1 94.25 286 ILE A N 1
ATOM 2339 C CA . ILE A 1 286 ? 8.844 -22.578 -7.922 1 94.25 286 ILE A CA 1
ATOM 2340 C C . ILE A 1 286 ? 7.801 -22.469 -9.031 1 94.25 286 ILE A C 1
ATOM 2342 O O . ILE A 1 286 ? 7.973 -23.031 -10.109 1 94.25 286 ILE A O 1
ATOM 2346 N N . SER A 1 287 ? 6.734 -21.766 -8.742 1 92.12 287 SER A N 1
ATOM 2347 C CA . SER A 1 287 ? 5.66 -21.688 -9.734 1 92.12 287 SER A CA 1
ATOM 2348 C C . SER A 1 287 ? 5.219 -20.25 -9.969 1 92.12 287 SER A C 1
ATOM 2350 O O . SER A 1 287 ? 5.449 -19.391 -9.125 1 92.12 287 SER A O 1
ATOM 2352 N N . GLY A 1 288 ? 4.66 -20.031 -11.109 1 91.19 288 GLY A N 1
ATOM 2353 C CA . GLY A 1 288 ? 4.059 -18.75 -11.406 1 91.19 288 GLY A CA 1
ATOM 2354 C C . GLY A 1 288 ? 2.607 -18.656 -10.977 1 91.19 288 GLY A C 1
ATOM 2355 O O . GLY A 1 288 ? 1.84 -17.859 -11.523 1 91.19 288 GLY A O 1
ATOM 2356 N N . PHE A 1 289 ? 2.24 -19.484 -10 1 91.38 289 PHE A N 1
ATOM 2357 C CA . PHE A 1 289 ? 0.86 -19.547 -9.539 1 91.38 289 PHE A CA 1
ATOM 2358 C C . PHE A 1 289 ? 0.666 -18.672 -8.305 1 91.38 289 PHE A C 1
ATOM 2360 O O . PHE A 1 289 ? 1.625 -18.375 -7.59 1 91.38 289 PHE A O 1
ATOM 2367 N N . ASP A 1 290 ? -0.491 -18.203 -8.203 1 92.94 290 ASP A N 1
ATOM 2368 C CA . ASP A 1 290 ? -1.017 -17.766 -6.91 1 92.94 290 ASP A CA 1
ATOM 2369 C C . ASP A 1 290 ? -2.186 -18.656 -6.477 1 92.94 290 ASP A C 1
ATOM 2371 O O . ASP A 1 290 ? -2.604 -19.547 -7.215 1 92.94 290 ASP A O 1
ATOM 2375 N N . PRO A 1 291 ? -2.688 -18.484 -5.316 1 92.56 291 PRO A N 1
ATOM 2376 C CA . PRO A 1 291 ? -3.734 -19.375 -4.82 1 92.56 291 PRO A CA 1
ATOM 2377 C C . PRO A 1 291 ? -4.965 -19.406 -5.723 1 92.56 291 PRO A C 1
ATOM 2379 O O . PRO A 1 291 ? -5.703 -20.391 -5.734 1 92.56 291 PRO A O 1
ATOM 2382 N N . THR A 1 292 ? -5.176 -18.422 -6.52 1 92.25 292 THR A N 1
ATOM 2383 C CA . THR A 1 292 ? -6.355 -18.375 -7.371 1 92.25 292 THR A CA 1
ATOM 2384 C C . THR A 1 292 ? -6.062 -19 -8.734 1 92.25 292 THR A C 1
ATOM 2386 O O . THR A 1 292 ? -6.98 -19.391 -9.453 1 92.25 292 THR A O 1
ATOM 2389 N N . THR A 1 293 ? -4.828 -19.109 -9.078 1 92.31 293 THR A N 1
ATOM 2390 C CA . THR A 1 293 ? -4.488 -19.594 -10.414 1 92.31 293 THR A CA 1
ATOM 2391 C C . THR A 1 293 ? -3.83 -20.969 -10.344 1 92.31 293 THR A C 1
ATOM 2393 O O . THR A 1 293 ? -3.551 -21.594 -11.375 1 92.31 293 THR A O 1
ATOM 2396 N N . VAL A 1 294 ? -3.627 -21.469 -9.219 1 92.62 294 VAL A N 1
ATOM 2397 C CA . VAL A 1 294 ? -2.963 -22.75 -9.008 1 92.62 294 VAL A CA 1
ATOM 2398 C C . VAL A 1 294 ? -3.787 -23.859 -9.648 1 92.62 294 VAL A C 1
ATOM 2400 O O . VAL A 1 294 ? -5.02 -23.828 -9.602 1 92.62 294 VAL A O 1
ATOM 2403 N N . THR A 1 295 ? -3.061 -24.797 -10.211 1 92 295 THR A N 1
ATOM 2404 C CA . THR A 1 295 ? -3.68 -26 -10.766 1 92 295 THR A CA 1
ATOM 2405 C C . THR A 1 295 ? -3.713 -27.125 -9.727 1 92 295 THR A C 1
ATOM 2407 O O . THR A 1 295 ? -2.672 -27.516 -9.195 1 92 295 THR A O 1
ATOM 2410 N N . PHE A 1 296 ? -4.891 -27.594 -9.469 1 94.06 296 PHE A N 1
ATOM 2411 C CA . PHE A 1 296 ? -5.016 -28.766 -8.609 1 94.06 296 PHE A CA 1
ATOM 2412 C C . PHE A 1 296 ? -5.164 -30.031 -9.453 1 94.06 296 PHE A C 1
ATOM 2414 O O . PHE A 1 296 ? -6.102 -30.141 -10.25 1 94.06 296 PHE A O 1
ATOM 2421 N N . HIS A 1 297 ? -4.305 -30.828 -9.312 1 92.81 297 HIS A N 1
ATOM 2422 C CA . HIS A 1 297 ? -4.219 -32.094 -10.023 1 92.81 297 HIS A CA 1
ATOM 2423 C C . HIS A 1 297 ? -3.475 -33.156 -9.195 1 92.81 297 HIS A C 1
ATOM 2425 O O . HIS A 1 297 ? -2.619 -32.781 -8.375 1 92.81 297 HIS A O 1
ATOM 2431 N N . PRO A 1 298 ? -3.766 -34.438 -9.422 1 91.5 298 PRO A N 1
ATOM 2432 C CA . PRO A 1 298 ? -3.09 -35.469 -8.656 1 91.5 298 PRO A CA 1
ATOM 2433 C C . PRO A 1 298 ? -1.568 -35.406 -8.773 1 91.5 298 PRO A C 1
ATOM 2435 O O . PRO A 1 298 ? -0.857 -35.719 -7.812 1 91.5 298 PRO A O 1
ATOM 2438 N N . SER A 1 299 ? -1.07 -34.938 -9.875 1 89.69 299 SER A N 1
ATOM 2439 C CA . SER A 1 299 ? 0.372 -34.906 -10.094 1 89.69 299 SER A CA 1
ATOM 2440 C C . SER A 1 299 ? 1.032 -33.812 -9.258 1 89.69 299 SER A C 1
ATOM 2442 O O . SER A 1 299 ? 2.246 -33.844 -9.039 1 89.69 299 SER A O 1
ATOM 2444 N N . LEU A 1 300 ? 0.285 -32.875 -8.773 1 91.88 300 LEU A N 1
ATOM 2445 C CA . LEU A 1 300 ? 0.839 -31.75 -8.031 1 91.88 300 LEU A CA 1
ATOM 2446 C C . LEU A 1 300 ? 0.397 -31.781 -6.574 1 91.88 300 LEU A C 1
ATOM 2448 O O . LEU A 1 300 ? 0.964 -31.078 -5.734 1 91.88 300 LEU A O 1
ATOM 2452 N N . TRP A 1 301 ? -0.447 -32.625 -6.258 1 94.12 301 TRP A N 1
ATOM 2453 C CA . TRP A 1 301 ? -1.226 -32.594 -5.023 1 94.12 301 TRP A CA 1
ATOM 2454 C C . TRP A 1 301 ? -0.313 -32.625 -3.801 1 94.12 301 TRP A C 1
ATOM 2456 O O . TRP A 1 301 ? -0.471 -31.812 -2.885 1 94.12 301 TRP A O 1
ATOM 2466 N N . CYS A 1 302 ? 0.71 -33.438 -3.746 1 94.5 302 CYS A N 1
ATOM 2467 C CA . CYS A 1 302 ? 1.544 -33.625 -2.562 1 94.5 302 CYS A CA 1
ATOM 2468 C C . CYS A 1 302 ? 2.918 -32.969 -2.766 1 94.5 302 CYS A C 1
ATOM 2470 O O . CYS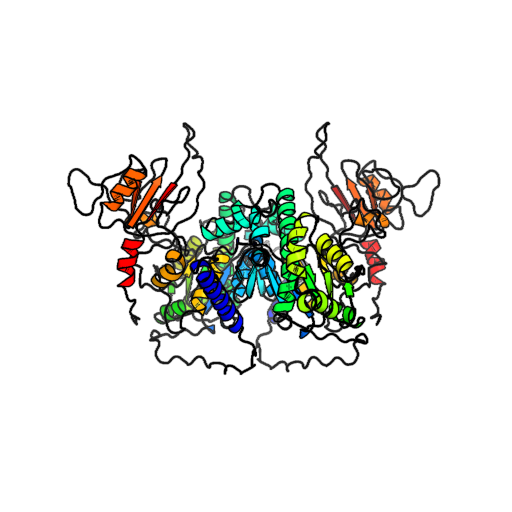 A 1 302 ? 3.84 -33.219 -1.987 1 94.5 302 CYS A O 1
ATOM 2472 N N . GLU A 1 303 ? 3.023 -32.156 -3.812 1 93.31 303 GLU A N 1
ATOM 2473 C CA . GLU A 1 303 ? 4.281 -31.438 -4.039 1 93.31 303 GLU A CA 1
ATOM 2474 C C . GLU A 1 303 ? 4.43 -30.25 -3.086 1 93.31 303 GLU A C 1
ATOM 2476 O O . GLU A 1 303 ? 3.453 -29.547 -2.801 1 93.31 303 GLU A O 1
ATOM 2481 N N . PRO A 1 304 ? 5.645 -30.031 -2.545 1 94.31 304 PRO A N 1
ATOM 2482 C CA . PRO A 1 304 ? 5.863 -28.891 -1.652 1 94.31 304 PRO A CA 1
ATOM 2483 C C . PRO A 1 304 ? 5.895 -27.562 -2.396 1 94.31 304 PRO A C 1
ATOM 2485 O O . PRO A 1 304 ? 6.406 -27.484 -3.518 1 94.31 304 PRO A O 1
ATOM 2488 N N . ILE A 1 305 ? 5.391 -26.578 -1.726 1 95.06 305 ILE A N 1
ATOM 2489 C CA . ILE A 1 305 ? 5.434 -25.219 -2.262 1 95.06 305 ILE A CA 1
ATOM 2490 C C . ILE A 1 305 ? 6.691 -24.516 -1.767 1 95.06 305 ILE A C 1
ATOM 2492 O O . ILE A 1 305 ? 6.926 -24.422 -0.559 1 95.06 305 ILE A O 1
ATOM 2496 N N . LEU A 1 306 ? 7.52 -24 -2.676 1 96.44 306 LEU A N 1
ATOM 2497 C CA . LEU A 1 306 ? 8.695 -23.219 -2.309 1 96.44 306 LEU A CA 1
ATOM 2498 C C . LEU A 1 306 ? 8.438 -21.734 -2.518 1 96.44 306 LEU A C 1
ATOM 2500 O O . LEU A 1 306 ? 8.633 -20.922 -1.602 1 96.44 306 LEU A O 1
ATOM 2504 N N . MET A 1 307 ? 7.992 -21.359 -3.723 1 96.5 307 MET A N 1
ATOM 2505 C CA . MET A 1 307 ? 7.719 -19.969 -4.082 1 96.5 307 MET A CA 1
ATOM 2506 C C . MET A 1 307 ? 6.512 -19.875 -5.008 1 96.5 307 MET A C 1
ATOM 2508 O O . MET A 1 307 ? 6.355 -20.688 -5.918 1 96.5 307 MET A O 1
ATOM 2512 N N . MET A 1 308 ? 5.68 -18.922 -4.73 1 95.62 308 MET A N 1
ATOM 2513 C CA . MET A 1 308 ? 4.566 -18.578 -5.605 1 95.62 308 MET A CA 1
ATOM 2514 C C . MET A 1 308 ? 4.664 -17.125 -6.059 1 95.62 308 MET A C 1
ATOM 2516 O O . MET A 1 308 ? 5.23 -16.281 -5.355 1 95.62 308 MET A O 1
ATOM 2520 N N . HIS A 1 309 ? 4.145 -16.859 -7.238 1 94.38 309 HIS A N 1
ATOM 2521 C CA . HIS A 1 309 ? 4.297 -15.539 -7.82 1 94.38 309 HIS A CA 1
ATOM 2522 C C . HIS A 1 309 ? 2.941 -14.883 -8.07 1 94.38 309 HIS A C 1
ATOM 2524 O O . HIS A 1 309 ? 1.903 -15.539 -7.961 1 94.38 309 HIS A O 1
ATOM 2530 N N . HIS A 1 310 ? 2.902 -13.586 -8.281 1 91.81 310 HIS A N 1
ATOM 2531 C CA . HIS A 1 310 ? 1.706 -12.781 -8.5 1 91.81 310 HIS A CA 1
ATOM 2532 C C . HIS A 1 310 ? 0.793 -12.805 -7.277 1 91.81 310 HIS A C 1
ATOM 2534 O O . HIS A 1 310 ? -0.43 -12.883 -7.414 1 91.81 310 HIS A O 1
ATOM 2540 N N . VAL A 1 311 ? 1.408 -12.852 -6.199 1 95.19 311 VAL A N 1
ATOM 2541 C CA . VAL A 1 311 ? 0.665 -12.922 -4.945 1 95.19 311 VAL A CA 1
ATOM 2542 C C . VAL A 1 311 ? 0.406 -11.516 -4.418 1 95.19 311 VAL A C 1
ATOM 2544 O O . VAL A 1 311 ? 1.315 -10.859 -3.9 1 95.19 311 VAL A O 1
ATOM 2547 N N . ALA A 1 312 ? -0.805 -11.109 -4.5 1 92.06 312 ALA A N 1
ATOM 2548 C CA . ALA A 1 312 ? -1.198 -9.797 -3.998 1 92.06 312 ALA A CA 1
ATOM 2549 C C . ALA A 1 312 ? -1.139 -9.75 -2.475 1 92.06 312 ALA A C 1
ATOM 2551 O O . ALA A 1 312 ? -1.123 -10.797 -1.815 1 92.06 312 ALA A O 1
ATOM 2552 N N . PRO A 1 313 ? -1.095 -8.547 -1.917 1 93.5 313 PRO A N 1
ATOM 2553 C CA . PRO A 1 313 ? -0.928 -8.398 -0.469 1 93.5 313 PRO A CA 1
ATOM 2554 C C . PRO A 1 313 ? -1.999 -9.148 0.325 1 93.5 313 PRO A C 1
ATOM 2556 O O . PRO A 1 313 ? -1.702 -9.742 1.365 1 93.5 313 PRO A O 1
ATOM 2559 N N . ASP A 1 314 ? -3.207 -9.125 -0.083 1 91.12 314 ASP A N 1
ATOM 2560 C CA . ASP A 1 314 ? -4.273 -9.812 0.633 1 91.12 314 ASP A CA 1
ATOM 2561 C C . ASP A 1 314 ? -4.043 -11.32 0.639 1 91.12 314 ASP A C 1
ATOM 2563 O O . ASP A 1 314 ? -4.18 -11.969 1.678 1 91.12 314 ASP A O 1
ATOM 2567 N N . MET A 1 315 ? -3.629 -11.844 -0.477 1 93.38 315 MET A N 1
ATOM 2568 C CA . MET A 1 315 ? -3.34 -13.266 -0.583 1 93.38 315 MET A CA 1
ATOM 2569 C C . MET A 1 315 ? -2.125 -13.641 0.259 1 93.38 315 MET A C 1
ATOM 2571 O O . MET A 1 315 ? -2.078 -14.727 0.844 1 93.38 315 MET A O 1
ATOM 2575 N N . LEU A 1 316 ? -1.188 -12.734 0.258 1 94.81 316 LEU A N 1
ATOM 2576 C CA . LEU A 1 316 ? -0 -12.961 1.073 1 94.81 316 LEU A CA 1
ATOM 2577 C C . LEU A 1 316 ? -0.371 -13.109 2.545 1 94.81 316 LEU A C 1
ATOM 2579 O O . LEU A 1 316 ? 0.177 -13.961 3.244 1 94.81 316 LEU A O 1
ATOM 2583 N N . GLY A 1 317 ? -1.238 -12.242 2.959 1 93.06 317 GLY A N 1
ATOM 2584 C CA . GLY A 1 317 ? -1.726 -12.359 4.324 1 93.06 317 GLY A CA 1
ATOM 2585 C C . GLY A 1 317 ? -2.379 -13.695 4.613 1 93.06 317 GLY A C 1
ATOM 2586 O O . GLY A 1 317 ? -2.133 -14.305 5.66 1 93.06 317 GLY A O 1
ATOM 2587 N N . ASP A 1 318 ? -3.137 -14.18 3.732 1 92.69 318 ASP A N 1
ATOM 2588 C CA . ASP A 1 318 ? -3.828 -15.453 3.887 1 92.69 318 ASP A CA 1
ATOM 2589 C C . ASP A 1 318 ? -2.836 -16.609 3.926 1 92.69 318 ASP A C 1
ATOM 2591 O O . ASP A 1 318 ? -3.002 -17.547 4.707 1 92.69 318 ASP A O 1
ATOM 2595 N N . LEU A 1 319 ? -1.892 -16.531 3.029 1 94.88 319 LEU A N 1
ATOM 2596 C CA . LEU A 1 319 ? -0.871 -17.578 2.996 1 94.88 319 LEU A CA 1
ATOM 2597 C C . LEU A 1 319 ? -0.058 -17.578 4.285 1 94.88 319 LEU A C 1
ATOM 2599 O O . LEU A 1 319 ? 0.244 -18.641 4.828 1 94.88 319 LEU A O 1
ATOM 2603 N N . SER A 1 320 ? 0.273 -16.391 4.719 1 91.81 320 SER A N 1
ATOM 2604 C CA . SER A 1 320 ? 1.012 -16.281 5.973 1 91.81 320 SER A CA 1
ATOM 2605 C C . SER A 1 320 ? 0.207 -16.844 7.141 1 91.81 320 SER A C 1
ATOM 2607 O O . SER A 1 320 ? 0.764 -17.484 8.039 1 91.81 320 SER A O 1
ATOM 2609 N N . LYS A 1 321 ? -1.002 -16.578 7.141 1 91.25 321 LYS A N 1
ATOM 2610 C CA . LYS A 1 321 ? -1.883 -17.109 8.172 1 91.25 321 LYS A CA 1
ATOM 2611 C C . LYS A 1 321 ? -1.928 -18.641 8.117 1 91.25 321 LYS A C 1
ATOM 2613 O O . LYS A 1 321 ? -1.87 -19.297 9.156 1 91.25 321 LYS A O 1
ATOM 2618 N N . LEU A 1 322 ? -2.033 -19.125 6.938 1 92.81 322 LEU A N 1
ATOM 2619 C CA . LEU A 1 322 ? -2.004 -20.578 6.742 1 92.81 322 LEU A CA 1
ATOM 2620 C C . LEU A 1 322 ? -0.725 -21.172 7.32 1 92.81 322 LEU A C 1
ATOM 2622 O O . LEU A 1 322 ? -0.768 -22.203 8 1 92.81 322 LEU A O 1
ATOM 2626 N N . GLU A 1 323 ? 0.31 -20.547 7.094 1 91.06 323 GLU A N 1
ATOM 2627 C CA . GLU A 1 323 ? 1.6 -21 7.598 1 91.06 323 GLU A CA 1
ATOM 2628 C C . GLU A 1 323 ? 1.63 -21 9.125 1 91.06 323 GLU A C 1
ATOM 2630 O O . GLU A 1 323 ? 2.152 -21.938 9.734 1 91.06 323 GLU A O 1
ATOM 2635 N N . ARG A 1 324 ? 1.123 -20 9.711 1 87.19 324 ARG A N 1
ATOM 2636 C CA . ARG A 1 324 ? 1.136 -19.875 11.164 1 87.19 324 ARG A CA 1
ATOM 2637 C C . ARG A 1 324 ? 0.233 -20.922 11.812 1 87.19 324 ARG A C 1
ATOM 2639 O O . ARG A 1 324 ? 0.511 -21.375 12.914 1 87.19 324 ARG A O 1
ATOM 2646 N N . GLU A 1 325 ? -0.775 -21.219 11.148 1 87.38 325 GLU A N 1
ATOM 2647 C CA . GLU A 1 325 ? -1.755 -22.156 11.703 1 87.38 325 GLU A CA 1
ATOM 2648 C C . GLU A 1 325 ? -1.318 -23.609 11.492 1 87.38 325 GLU A C 1
ATOM 2650 O O . GLU A 1 325 ? -1.825 -24.516 12.156 1 87.38 325 GLU A O 1
ATOM 2655 N N . GLN A 1 326 ? -0.479 -23.75 10.594 1 83.06 326 GLN A N 1
ATOM 2656 C CA . GLN A 1 326 ? 0.018 -25.094 10.32 1 83.06 326 GLN A CA 1
ATOM 2657 C C . GLN A 1 326 ? 1.081 -25.5 11.336 1 83.06 326 GLN A C 1
ATOM 2659 O O . GLN A 1 326 ? 1.857 -24.656 11.797 1 83.06 326 GLN A O 1
ATOM 2664 N N . ALA A 1 327 ? 1.007 -26.75 11.648 1 71.5 327 ALA A N 1
ATOM 2665 C CA . ALA A 1 327 ? 2.025 -27.281 12.547 1 71.5 327 ALA A CA 1
ATOM 2666 C C . ALA A 1 327 ? 3.424 -27.094 11.969 1 71.5 327 ALA A C 1
ATOM 2668 O O . ALA A 1 327 ? 3.623 -27.234 10.758 1 71.5 327 ALA A O 1
ATOM 2669 N N . SER A 1 328 ? 4.309 -26.703 12.758 1 66.31 328 SER A N 1
ATOM 2670 C CA . SER A 1 328 ? 5.652 -26.297 12.352 1 66.31 328 SER A CA 1
ATOM 2671 C C . SER A 1 328 ? 6.398 -27.438 11.68 1 66.31 328 SER A C 1
ATOM 2673 O O . SER A 1 328 ? 7.277 -27.219 10.844 1 66.31 328 SER A O 1
ATOM 2675 N N . ASP A 1 329 ? 5.891 -28.562 11.898 1 71.06 329 ASP A N 1
ATOM 2676 C CA . ASP A 1 329 ? 6.699 -29.688 11.445 1 71.06 329 ASP A CA 1
ATOM 2677 C C . ASP A 1 329 ? 6.164 -30.25 10.133 1 71.06 329 ASP A C 1
ATOM 2679 O O . ASP A 1 329 ? 6.77 -31.156 9.547 1 71.06 329 ASP A O 1
ATOM 2683 N N . ARG A 1 330 ? 5.23 -29.656 9.633 1 81.88 330 ARG A N 1
ATOM 2684 C CA . ARG A 1 330 ? 4.672 -30.219 8.406 1 81.88 330 ARG A CA 1
ATOM 2685 C C . ARG A 1 330 ? 4.91 -29.297 7.219 1 81.88 330 ARG A C 1
ATOM 2687 O O . ARG A 1 330 ? 4.707 -28.078 7.312 1 81.88 330 ARG A O 1
ATOM 2694 N N . PRO A 1 331 ? 5.367 -29.938 6.09 1 90.19 331 PRO A N 1
ATOM 2695 C CA . PRO A 1 331 ? 5.543 -29.125 4.883 1 90.19 331 PRO A CA 1
ATOM 2696 C C . PRO A 1 331 ? 4.223 -28.609 4.312 1 90.19 331 PRO A C 1
ATOM 2698 O O . PRO A 1 331 ? 3.172 -29.219 4.539 1 90.19 331 PRO A O 1
ATOM 2701 N N . LEU A 1 332 ? 4.293 -27.516 3.697 1 94.31 332 LEU A N 1
ATOM 2702 C CA . LEU A 1 332 ? 3.143 -26.953 2.996 1 94.31 332 LEU A CA 1
ATOM 2703 C C . LEU A 1 332 ? 3.047 -27.5 1.579 1 94.31 332 LEU A C 1
ATOM 2705 O O . LEU A 1 332 ? 3.979 -27.359 0.786 1 94.31 332 LEU A O 1
ATOM 2709 N N . HIS A 1 333 ? 1.96 -28.172 1.254 1 95.19 333 HIS A N 1
ATOM 2710 C CA . HIS A 1 333 ? 1.736 -28.797 -0.05 1 95.19 333 HIS A CA 1
ATOM 2711 C C . HIS A 1 333 ? 0.628 -28.078 -0.813 1 95.19 333 HIS A C 1
ATOM 2713 O O . HIS A 1 333 ? -0.083 -27.234 -0.246 1 95.19 333 HIS A O 1
ATOM 2719 N N . TYR A 1 334 ? 0.496 -28.359 -2.088 1 94.81 334 TYR A N 1
ATOM 2720 C CA . TYR A 1 334 ? -0.608 -27.859 -2.9 1 94.81 334 TYR A CA 1
ATOM 2721 C C . TYR A 1 334 ? -1.95 -28.281 -2.307 1 94.81 334 TYR A C 1
ATOM 2723 O O . TYR A 1 334 ? -2.928 -27.531 -2.391 1 94.81 334 TYR A O 1
ATOM 2731 N N . ALA A 1 335 ? -1.98 -29.406 -1.647 1 95.12 335 ALA A N 1
ATOM 2732 C CA . ALA A 1 335 ? -3.188 -29.891 -0.991 1 95.12 335 ALA A CA 1
ATOM 2733 C C . ALA A 1 335 ? -3.691 -28.906 0.052 1 95.12 335 ALA A C 1
ATOM 2735 O O . ALA A 1 335 ? -4.902 -28.75 0.234 1 95.12 335 ALA A O 1
ATOM 2736 N N . ASP A 1 336 ? -2.76 -28.281 0.706 1 94.62 336 ASP A N 1
ATOM 2737 C CA . ASP A 1 336 ? -3.123 -27.344 1.76 1 94.62 336 ASP A CA 1
ATOM 2738 C C . ASP A 1 336 ? -3.781 -26.094 1.177 1 94.62 336 ASP A C 1
ATOM 2740 O O . ASP A 1 336 ? -4.637 -25.484 1.817 1 94.62 336 ASP A O 1
ATOM 2744 N N . LEU A 1 337 ? -3.385 -25.703 -0.02 1 95.19 337 LEU A N 1
ATOM 2745 C CA . LEU A 1 337 ? -4.004 -24.562 -0.692 1 95.19 337 LEU A CA 1
ATOM 2746 C C . LEU A 1 337 ? -5.461 -24.875 -1.041 1 95.19 337 LEU A C 1
ATOM 2748 O O . LEU A 1 337 ? -6.32 -24 -0.943 1 95.19 337 LEU A O 1
ATOM 2752 N N . TRP A 1 338 ? -5.707 -26.109 -1.497 1 94.62 338 TRP A N 1
ATOM 2753 C CA . TRP A 1 338 ? -7.066 -26.531 -1.811 1 94.62 338 TRP A CA 1
ATOM 2754 C C . TRP A 1 338 ? -7.988 -26.344 -0.61 1 94.62 338 TRP A C 1
ATOM 2756 O O . TRP A 1 338 ? -9.055 -25.75 -0.729 1 94.62 338 TRP A O 1
ATOM 2766 N N . ASP A 1 339 ? -7.539 -26.719 0.54 1 91.38 339 ASP A N 1
ATOM 2767 C CA . ASP A 1 339 ? -8.352 -26.703 1.753 1 91.38 339 ASP A CA 1
ATOM 2768 C C . ASP A 1 339 ? -8.617 -25.266 2.209 1 91.38 339 ASP A C 1
ATOM 2770 O O . ASP A 1 339 ? -9.727 -24.938 2.645 1 91.38 339 ASP A O 1
ATOM 2774 N N . ARG A 1 340 ? -7.621 -24.484 2.02 1 90.69 340 ARG A N 1
ATOM 2775 C CA . ARG A 1 340 ? -7.734 -23.125 2.547 1 90.69 340 ARG A CA 1
ATOM 2776 C C . ARG A 1 340 ? -8.453 -22.219 1.557 1 90.69 340 ARG A C 1
ATOM 2778 O O . ARG A 1 340 ? -9.25 -21.359 1.955 1 90.69 340 ARG A O 1
ATOM 2785 N N . PHE A 1 341 ? -8.188 -22.344 0.26 1 90.5 341 PHE A N 1
ATOM 2786 C CA . PHE A 1 341 ? -8.586 -21.312 -0.688 1 90.5 341 PHE A CA 1
ATOM 2787 C C . PHE A 1 341 ? -9.695 -21.812 -1.602 1 90.5 341 PHE A C 1
ATOM 2789 O O . PHE A 1 341 ? -10.453 -21.016 -2.158 1 90.5 341 PHE A O 1
ATOM 2796 N N . PHE A 1 342 ? -9.82 -23.109 -1.799 1 90.56 342 PHE A N 1
ATOM 2797 C CA . PHE A 1 342 ? -10.781 -23.609 -2.771 1 90.56 342 PHE A CA 1
ATOM 2798 C C . PHE A 1 342 ? -12.016 -24.172 -2.07 1 90.56 342 PHE A C 1
ATOM 2800 O O . PHE A 1 342 ? -13.148 -23.859 -2.457 1 90.56 342 PHE A O 1
ATOM 2807 N N . THR A 1 343 ? -11.852 -24.875 -0.983 1 88.69 343 THR A N 1
ATOM 2808 C CA . THR A 1 343 ? -12.938 -25.578 -0.314 1 88.69 343 THR A CA 1
ATOM 2809 C C . THR A 1 343 ? -13.992 -24.609 0.202 1 88.69 343 THR A C 1
ATOM 2811 O O . THR A 1 343 ? -15.188 -24.859 0.084 1 88.69 343 THR A O 1
ATOM 2814 N N . PRO A 1 344 ? -13.586 -23.438 0.688 1 87.44 344 PRO A N 1
ATOM 2815 C CA . PRO A 1 344 ? -14.602 -22.531 1.228 1 87.44 344 PRO A CA 1
ATOM 2816 C C . PRO A 1 344 ? -15.43 -21.844 0.135 1 87.44 344 PRO A C 1
ATOM 2818 O O . PRO A 1 344 ? -16.484 -21.281 0.418 1 87.44 344 PRO A O 1
ATOM 2821 N N . GLU A 1 345 ? -14.984 -21.938 -1.067 1 88.5 345 GLU A N 1
ATOM 2822 C CA . GLU A 1 345 ? -15.688 -21.266 -2.164 1 88.5 345 GLU A CA 1
ATOM 2823 C C . GLU A 1 345 ? -16.891 -22.078 -2.621 1 88.5 345 GLU A C 1
ATOM 2825 O O . GLU A 1 345 ? -16.828 -23.312 -2.695 1 88.5 345 GLU A O 1
ATOM 2830 N N . ASN A 1 346 ? -17.969 -21.391 -2.82 1 86.75 346 ASN A N 1
ATOM 2831 C CA . ASN A 1 346 ? -19.141 -22.047 -3.393 1 86.75 346 ASN A CA 1
ATOM 2832 C C . ASN A 1 346 ? -19.062 -22.125 -4.914 1 86.75 346 ASN A C 1
ATOM 2834 O O . ASN A 1 346 ? -19.359 -21.156 -5.613 1 86.75 346 ASN A O 1
ATOM 2838 N N . LEU A 1 347 ? -18.734 -23.312 -5.371 1 90.56 347 LEU A N 1
ATOM 2839 C CA . LEU A 1 347 ? -18.516 -23.5 -6.805 1 90.56 347 LEU A CA 1
ATOM 2840 C C . LEU A 1 347 ? -19.516 -24.484 -7.383 1 90.56 347 LEU A C 1
ATOM 2842 O O . LEU A 1 347 ? -19.219 -25.203 -8.344 1 90.56 347 LEU A O 1
ATOM 2846 N N . ASN A 1 348 ? -20.719 -24.5 -6.809 1 87.19 348 ASN A N 1
ATOM 2847 C CA . ASN A 1 348 ? -21.766 -25.406 -7.266 1 87.19 348 ASN A CA 1
ATOM 2848 C C . ASN A 1 348 ? -22.578 -24.797 -8.398 1 87.19 348 ASN A C 1
ATOM 2850 O O . ASN A 1 348 ? -23.438 -25.469 -8.984 1 87.19 348 ASN A O 1
ATOM 2854 N N . TYR A 1 349 ? -22.297 -23.609 -8.695 1 89.19 349 TYR A N 1
ATOM 2855 C CA . TYR A 1 349 ? -23.031 -22.938 -9.766 1 89.19 349 TYR A CA 1
ATOM 2856 C C . TYR A 1 349 ? -22.078 -22.375 -10.82 1 89.19 349 TYR A C 1
ATOM 2858 O O . TYR A 1 349 ? -20.891 -22.188 -10.547 1 89.19 349 TYR A O 1
ATOM 2866 N N . THR A 1 350 ? -22.703 -22.188 -11.969 1 94.38 350 THR A N 1
ATOM 2867 C CA . THR A 1 350 ? -21.953 -21.562 -13.055 1 94.38 350 THR A CA 1
ATOM 2868 C C . THR A 1 350 ? -21.688 -20.094 -12.742 1 94.38 350 THR A C 1
ATOM 2870 O O . THR A 1 350 ? -22.578 -19.375 -12.305 1 94.38 350 THR A O 1
ATOM 2873 N N . ARG A 1 351 ? -20.469 -19.75 -12.859 1 95.31 351 ARG A N 1
ATOM 2874 C CA . ARG A 1 351 ? -20.125 -18.344 -12.664 1 95.31 351 ARG A CA 1
ATOM 2875 C C . ARG A 1 351 ? -20 -17.609 -13.992 1 95.31 351 ARG A C 1
ATOM 2877 O O . ARG A 1 351 ? -19.344 -18.078 -14.914 1 95.31 351 ARG A O 1
ATOM 2884 N N . THR A 1 352 ? -20.719 -16.5 -14.031 1 95.25 352 THR A N 1
ATOM 2885 C CA . THR A 1 352 ? -20.641 -15.633 -15.195 1 95.25 352 THR A CA 1
ATOM 2886 C C . THR A 1 352 ? -19.531 -14.602 -15.031 1 95.25 352 THR A C 1
ATOM 2888 O O . THR A 1 352 ? -19.234 -14.18 -13.906 1 95.25 352 THR A O 1
ATOM 2891 N N . ASP A 1 353 ? -18.906 -14.242 -16.141 1 95.94 353 ASP A N 1
ATOM 2892 C CA . ASP A 1 353 ? -17.781 -13.32 -16.141 1 95.94 353 ASP A CA 1
ATOM 2893 C C . ASP A 1 353 ? -16.641 -13.852 -15.281 1 95.94 353 ASP A C 1
ATOM 2895 O O . ASP A 1 353 ? -16.062 -13.125 -14.469 1 95.94 353 ASP A O 1
ATOM 2899 N N . TRP A 1 354 ? -16.453 -15.102 -15.438 1 96.81 354 TRP A N 1
ATOM 2900 C CA . TRP A 1 354 ? -15.414 -15.781 -14.68 1 96.81 354 TRP A CA 1
ATOM 2901 C C . TRP A 1 354 ? -14.562 -16.656 -15.594 1 96.81 354 TRP A C 1
ATOM 2903 O O . TRP A 1 354 ? -15.094 -17.469 -16.359 1 96.81 354 TRP A O 1
ATOM 2913 N N . ASP A 1 355 ? -13.32 -16.453 -15.578 1 96.44 355 ASP A N 1
ATOM 2914 C CA . ASP A 1 355 ? -12.375 -17.281 -16.328 1 96.44 355 ASP A CA 1
ATOM 2915 C C . ASP A 1 355 ? -11.617 -18.234 -15.414 1 96.44 355 ASP A C 1
ATOM 2917 O O . ASP A 1 355 ? -10.75 -17.797 -14.648 1 96.44 355 ASP A O 1
ATOM 2921 N N . ASN A 1 356 ? -11.93 -19.5 -15.5 1 96.44 356 ASN A N 1
ATOM 2922 C CA . ASN A 1 356 ? -11.25 -20.469 -14.641 1 96.44 356 ASN A CA 1
ATOM 2923 C C . ASN A 1 356 ? -9.945 -20.953 -15.273 1 96.44 356 ASN A C 1
ATOM 2925 O O . ASN A 1 356 ? -9.391 -21.969 -14.852 1 96.44 356 ASN A O 1
ATOM 2929 N N . LEU A 1 357 ? -9.531 -20.359 -16.359 1 93.75 357 LEU A N 1
ATOM 2930 C CA . LEU A 1 357 ? -8.211 -20.484 -16.969 1 93.75 357 LEU A CA 1
ATOM 2931 C C . LEU A 1 357 ? -8.078 -21.797 -17.734 1 93.75 357 LEU A C 1
ATOM 2933 O O . LEU A 1 357 ? -6.965 -22.297 -17.938 1 93.75 357 LEU A O 1
ATOM 2937 N N . SER A 1 358 ? -9.133 -22.391 -18.172 1 92.88 358 SER A N 1
ATOM 2938 C CA . SER A 1 358 ? -9.078 -23.609 -18.969 1 92.88 358 SER A CA 1
ATOM 2939 C C . SER A 1 358 ? -8.469 -23.344 -20.344 1 92.88 358 SER A C 1
ATOM 2941 O O . SER A 1 358 ? -7.906 -24.25 -20.969 1 92.88 358 SER A O 1
ATOM 2943 N N . SER A 1 359 ? -8.602 -22.141 -20.797 1 90.12 359 SER A N 1
ATOM 2944 C CA . SER A 1 359 ? -8.078 -21.781 -22.109 1 90.12 359 SER A CA 1
ATOM 2945 C C . SER A 1 359 ? -6.668 -21.203 -22 1 90.12 359 SER A C 1
ATOM 2947 O O . SER A 1 359 ? -6.121 -20.719 -23 1 90.12 359 SER A O 1
ATOM 2949 N N . GLU A 1 360 ? -6.102 -21.172 -20.859 1 88.5 360 GLU A N 1
ATOM 2950 C CA . GLU A 1 360 ? -4.738 -20.688 -20.672 1 88.5 360 GLU A CA 1
ATOM 2951 C C . GLU A 1 360 ? -3.719 -21.734 -21.141 1 88.5 360 GLU A C 1
ATOM 2953 O O . GLU A 1 360 ? -3.918 -22.922 -20.938 1 88.5 360 GLU A O 1
ATOM 2958 N N . PRO A 1 361 ? -2.609 -21.281 -21.672 1 84.44 361 PRO A N 1
ATOM 2959 C CA . PRO A 1 361 ? -1.597 -22.203 -22.188 1 84.44 361 PRO A CA 1
ATOM 2960 C C . PRO A 1 361 ? -1.099 -23.172 -21.109 1 84.44 361 PRO A C 1
ATOM 2962 O O . PRO A 1 361 ? -0.785 -24.328 -21.422 1 84.44 361 PRO A O 1
ATOM 2965 N N . THR A 1 362 ? -1.062 -22.766 -19.875 1 83.81 362 THR A N 1
ATOM 2966 C CA . THR A 1 362 ? -0.517 -23.594 -18.797 1 83.81 362 THR A CA 1
ATOM 2967 C C . THR A 1 362 ? -1.491 -24.703 -18.422 1 83.81 362 THR A C 1
ATOM 2969 O O . THR A 1 362 ? -1.139 -25.625 -17.688 1 83.81 362 THR A O 1
ATOM 2972 N N . ASN A 1 363 ? -2.666 -24.672 -18.984 1 88.12 363 ASN A N 1
ATOM 2973 C CA . ASN A 1 363 ? -3.648 -25.719 -18.703 1 88.12 363 ASN A CA 1
ATOM 2974 C C . ASN A 1 363 ? -3.746 -26.734 -19.844 1 88.12 363 ASN A C 1
ATOM 2976 O O . ASN A 1 363 ? -4.465 -27.719 -19.734 1 88.12 363 ASN A O 1
ATOM 2980 N N . GLY A 1 364 ? -3.111 -26.531 -20.891 1 85.75 364 GLY A N 1
ATOM 2981 C CA . GLY A 1 364 ? -3.24 -27.297 -22.109 1 85.75 364 GLY A CA 1
ATOM 2982 C C . GLY A 1 364 ? -3.041 -28.797 -21.906 1 85.75 364 GLY A C 1
ATOM 2983 O O . GLY A 1 364 ? -3.76 -29.609 -22.484 1 85.75 364 GLY A O 1
ATOM 2984 N N . ARG A 1 365 ? -2.131 -29.172 -21.062 1 84.44 365 ARG A N 1
ATOM 2985 C CA . ARG A 1 365 ? -1.798 -30.578 -20.859 1 84.44 365 ARG A CA 1
ATOM 2986 C C . ARG A 1 365 ? -2.934 -31.312 -20.156 1 84.44 365 ARG A C 1
ATOM 2988 O O . ARG A 1 365 ? -3.043 -32.531 -20.25 1 84.44 365 ARG A O 1
ATOM 2995 N N . TRP A 1 366 ? -3.76 -30.547 -19.531 1 89.38 366 TRP A N 1
ATOM 2996 C CA . TRP A 1 366 ? -4.816 -31.188 -18.734 1 89.38 366 TRP A CA 1
ATOM 2997 C C . TRP A 1 366 ? -6.164 -31.062 -19.438 1 89.38 366 TRP A C 1
ATOM 2999 O O . TRP A 1 366 ? -7.172 -31.594 -18.953 1 89.38 366 TRP A O 1
ATOM 3009 N N . ASN A 1 367 ? -6.184 -30.359 -20.547 1 91.56 367 ASN A N 1
ATOM 3010 C CA . ASN A 1 367 ? -7.434 -30.219 -21.281 1 91.56 367 ASN A CA 1
ATOM 3011 C C . ASN A 1 367 ? -7.809 -31.516 -22 1 91.56 367 ASN A C 1
ATOM 3013 O O . ASN A 1 367 ? -6.941 -32.219 -22.531 1 91.56 367 ASN A O 1
ATOM 3017 N N . ILE A 1 368 ? -9.078 -31.75 -22.031 1 93.56 368 ILE A N 1
ATOM 3018 C CA . ILE A 1 368 ? -9.609 -33 -22.578 1 93.56 368 ILE A CA 1
ATOM 3019 C C . ILE A 1 368 ? -9.812 -32.844 -24.078 1 93.56 368 ILE A C 1
ATOM 3021 O O . ILE A 1 368 ? -10.344 -31.828 -24.547 1 93.56 368 ILE A O 1
ATOM 3025 N N . LEU A 1 369 ? -9.422 -33.844 -24.812 1 91.81 369 LEU A N 1
ATOM 3026 C CA . LEU A 1 369 ? -9.57 -33.844 -26.266 1 91.81 369 LEU A CA 1
ATOM 3027 C C . LEU A 1 369 ? -11 -34.219 -26.672 1 91.81 369 LEU A C 1
ATOM 3029 O O . LEU A 1 369 ? -11.625 -35.062 -26.031 1 91.81 369 LEU A O 1
ATOM 3033 N N . PHE A 1 370 ? -11.398 -33.625 -27.75 1 91.75 370 PHE A N 1
ATOM 3034 C CA . PHE A 1 370 ? -12.727 -33.938 -28.266 1 91.75 370 PHE A CA 1
ATOM 3035 C C . PHE A 1 370 ? -12.719 -35.219 -29.062 1 91.75 370 PHE A C 1
ATOM 3037 O O . PHE A 1 370 ? -11.68 -35.625 -29.609 1 91.75 370 PHE A O 1
ATOM 3044 N N . GLU A 1 371 ? -13.945 -35.812 -29.094 1 88 371 GLU A N 1
ATOM 3045 C CA . GLU A 1 371 ? -14.125 -37.031 -29.891 1 88 371 GLU A CA 1
ATOM 3046 C C . GLU A 1 371 ? -14.008 -36.719 -31.375 1 88 371 GLU A C 1
ATOM 3048 O O . GLU A 1 371 ? -14.477 -35.688 -31.859 1 88 371 GLU A O 1
ATOM 3053 N N . THR A 1 372 ? -13.133 -37.562 -31.938 1 78.56 372 THR A N 1
ATOM 3054 C CA . THR A 1 372 ? -13.125 -37.594 -33.375 1 78.56 372 THR A CA 1
ATOM 3055 C C . THR A 1 372 ? -13.93 -38.781 -33.906 1 78.56 372 THR A C 1
ATOM 3057 O O . THR A 1 372 ? -14.836 -39.281 -33.219 1 78.56 372 THR A O 1
ATOM 3060 N N . ASP A 1 373 ? -13.711 -39.344 -35.094 1 69.06 373 ASP A N 1
ATOM 3061 C CA . ASP A 1 373 ? -14.422 -40.469 -35.688 1 69.06 373 ASP A CA 1
ATOM 3062 C C . ASP A 1 373 ? -14.344 -41.688 -34.781 1 69.06 373 ASP A C 1
ATOM 3064 O O . ASP A 1 373 ? -15.242 -42.531 -34.781 1 69.06 373 ASP A O 1
ATOM 3068 N N . GLN A 1 374 ? -13.375 -41.75 -33.875 1 64 374 GLN A N 1
ATOM 3069 C CA . GLN A 1 374 ? -13.258 -42.875 -33 1 64 374 GLN A CA 1
ATOM 3070 C C . GLN A 1 374 ? -13.602 -42.5 -31.562 1 64 374 GLN A C 1
ATOM 3072 O O . GLN A 1 374 ? -13.047 -41.531 -31.016 1 64 374 GLN A O 1
ATOM 3077 N N . VAL A 1 375 ? -14.742 -43.156 -31.078 1 67.06 375 VAL A N 1
ATOM 3078 C CA . VAL A 1 375 ? -15.188 -42.938 -29.703 1 67.06 375 VAL A CA 1
ATOM 3079 C C . VAL A 1 375 ? -14.164 -43.531 -28.734 1 67.06 375 VAL A C 1
ATOM 3081 O O . VAL A 1 375 ? -13.828 -44.688 -28.812 1 67.06 375 VAL A O 1
ATOM 3084 N N . HIS A 1 376 ? -13.352 -42.719 -28.172 1 74.88 376 HIS A N 1
ATOM 3085 C CA . HIS A 1 376 ? -12.43 -43.125 -27.109 1 74.88 376 HIS A CA 1
ATOM 3086 C C . HIS A 1 376 ? -12.906 -42.625 -25.75 1 74.88 376 HIS A C 1
ATOM 3088 O O . HIS A 1 376 ? -13.43 -41.5 -25.641 1 74.88 376 HIS A O 1
ATOM 3094 N N . LYS A 1 377 ? -12.898 -43.438 -24.719 1 72.31 377 LYS A N 1
ATOM 3095 C CA . LYS A 1 377 ? -13.391 -43.156 -23.375 1 72.31 377 LYS A CA 1
ATOM 3096 C C . LYS A 1 377 ? -12.75 -41.906 -22.797 1 72.31 377 LYS A C 1
ATOM 3098 O O . LYS A 1 377 ? -13.375 -41.188 -21.984 1 72.31 377 LYS A O 1
ATOM 3103 N N . ASP A 1 378 ? -11.633 -41.562 -23.281 1 82.75 378 ASP A N 1
ATOM 3104 C CA . ASP A 1 378 ? -10.898 -40.438 -22.688 1 82.75 378 ASP A CA 1
ATOM 3105 C C . ASP A 1 378 ? -11.188 -39.125 -23.406 1 82.75 378 ASP A C 1
ATOM 3107 O O . ASP A 1 378 ? -10.688 -38.094 -23.016 1 82.75 378 ASP A O 1
ATOM 3111 N N . ARG A 1 379 ? -12.039 -39.219 -24.375 1 90.44 379 ARG A N 1
ATOM 3112 C CA . ARG A 1 379 ? -12.359 -38.031 -25.156 1 90.44 379 ARG A CA 1
ATOM 3113 C C . ARG A 1 379 ? -13.773 -37.531 -24.859 1 90.44 379 ARG A C 1
ATOM 3115 O O . ARG A 1 379 ? -14.594 -38.281 -24.312 1 90.44 379 ARG A O 1
ATOM 3122 N N . ALA A 1 380 ? -14.039 -36.281 -25.125 1 92.88 380 ALA A N 1
ATOM 3123 C CA . ALA A 1 380 ? -15.336 -35.688 -24.797 1 92.88 380 ALA A CA 1
ATOM 3124 C C . ALA A 1 380 ? -16 -35.125 -26.062 1 92.88 380 ALA A C 1
ATOM 3126 O O . ALA A 1 380 ? -15.336 -34.875 -27.062 1 92.88 380 ALA A O 1
ATOM 3127 N N . LYS A 1 381 ? -17.312 -35.031 -25.969 1 90.25 381 LYS A N 1
ATOM 3128 C CA . LYS A 1 381 ? -18.031 -34.281 -27.016 1 90.25 381 LYS A CA 1
ATOM 3129 C C . LYS A 1 381 ? -17.672 -32.812 -26.984 1 90.25 381 LYS A C 1
ATOM 3131 O O . LYS A 1 381 ? -17.375 -32.25 -25.922 1 90.25 381 LYS A O 1
ATOM 3136 N N . SER A 1 382 ? -17.641 -32.125 -28.094 1 87.25 382 SER A N 1
ATOM 3137 C CA . SER A 1 382 ? -17.172 -30.734 -28.203 1 87.25 382 SER A CA 1
ATOM 3138 C C . SER A 1 382 ? -18.062 -29.797 -27.406 1 87.25 382 SER A C 1
ATOM 3140 O O . SER A 1 382 ? -17.594 -28.781 -26.891 1 87.25 382 SER A O 1
ATOM 3142 N N . GLY A 1 383 ? -19.328 -30 -27.203 1 89.5 383 GLY A N 1
ATOM 3143 C CA . GLY A 1 383 ? -20.266 -29.188 -26.453 1 89.5 383 GLY A CA 1
ATOM 3144 C C . GLY A 1 383 ? -20.203 -27.719 -26.797 1 89.5 383 GLY A C 1
ATOM 3145 O O . GLY A 1 383 ? -20.375 -26.859 -25.938 1 89.5 383 GLY A O 1
ATOM 3146 N N . GLU A 1 384 ? -19.844 -27.25 -27.953 1 92 384 GLU A N 1
ATOM 3147 C CA . GLU A 1 384 ? -19.594 -25.875 -28.344 1 92 384 GLU A CA 1
ATOM 3148 C C . GLU A 1 384 ? -20.891 -25.109 -28.594 1 92 384 GLU A C 1
ATOM 3150 O O . GLU A 1 384 ? -20.891 -23.891 -28.766 1 92 384 GLU A O 1
ATOM 3155 N N . GLN A 1 385 ? -21.938 -25.766 -28.578 1 93.44 385 GLN A N 1
ATOM 3156 C CA . GLN A 1 385 ? -23.203 -25.172 -29 1 93.44 385 GLN A CA 1
ATOM 3157 C C . GLN A 1 385 ? -23.672 -24.125 -27.984 1 93.44 385 GLN A C 1
ATOM 3159 O O . GLN A 1 385 ? -24.266 -23.109 -28.359 1 93.44 385 GLN A O 1
ATOM 3164 N N . SER A 1 386 ? -23.562 -24.453 -26.734 1 95.75 386 SER A N 1
ATOM 3165 C CA . SER A 1 386 ? -24 -23.562 -25.656 1 95.75 386 SER A CA 1
ATOM 3166 C C . SER A 1 386 ? -23.25 -23.859 -24.359 1 95.75 386 SER A C 1
ATOM 3168 O O . SER A 1 386 ? -22.594 -24.891 -24.25 1 95.75 386 SER A O 1
ATOM 3170 N N . PRO A 1 387 ? -23.312 -22.906 -23.469 1 96.88 387 PRO A N 1
ATOM 3171 C CA . PRO A 1 387 ? -22.719 -23.188 -22.156 1 96.88 387 PRO A CA 1
ATOM 3172 C C . PRO A 1 387 ? -23.297 -24.438 -21.516 1 96.88 387 PRO A C 1
ATOM 3174 O O . PRO A 1 387 ? -22.578 -25.203 -20.875 1 96.88 387 PRO A O 1
ATOM 3177 N N . GLU A 1 388 ? -24.594 -24.625 -21.672 1 96.62 388 GLU A N 1
ATOM 3178 C CA . GLU A 1 388 ? -25.25 -25.812 -21.109 1 96.62 388 GLU A CA 1
ATOM 3179 C C . GLU A 1 388 ? -24.734 -27.094 -21.766 1 96.62 388 GLU A C 1
ATOM 3181 O O . GLU A 1 388 ? -24.531 -28.094 -21.094 1 96.62 388 GLU A O 1
ATOM 3186 N N . ALA A 1 389 ? -24.578 -26.984 -23.047 1 97.25 389 ALA A N 1
ATOM 3187 C CA . ALA A 1 389 ? -24.031 -28.125 -23.766 1 97.25 389 ALA A CA 1
ATOM 3188 C C . ALA A 1 389 ? -22.609 -28.453 -23.312 1 97.25 389 ALA A C 1
ATOM 3190 O O . ALA A 1 389 ? -22.234 -29.609 -23.219 1 97.25 389 ALA A O 1
ATOM 3191 N N . CYS A 1 390 ? -21.844 -27.422 -23.109 1 97.81 390 CYS A N 1
ATOM 3192 C CA . CYS A 1 390 ? -20.484 -27.562 -22.625 1 97.81 390 CYS A CA 1
ATOM 3193 C C . CYS A 1 390 ? -20.469 -28.219 -21.25 1 97.81 390 CYS A C 1
ATOM 3195 O O . CYS A 1 390 ? -19.688 -29.141 -21.016 1 97.81 390 CYS A O 1
ATOM 3197 N N . GLU A 1 391 ? -21.281 -27.75 -20.391 1 97.25 391 GLU A N 1
ATOM 3198 C CA . GLU A 1 391 ? -21.406 -28.344 -19.062 1 97.25 391 GLU A CA 1
ATOM 3199 C C . GLU A 1 391 ? -21.797 -29.812 -19.141 1 97.25 391 GLU A C 1
ATOM 3201 O O . GLU A 1 391 ? -21.266 -30.641 -18.406 1 97.25 391 GLU A O 1
ATOM 3206 N N . GLN A 1 392 ? -22.734 -30.078 -20 1 96.38 392 GLN A N 1
ATOM 3207 C CA . GLN A 1 392 ? -23.188 -31.453 -20.156 1 96.38 392 GLN A CA 1
ATOM 3208 C C . GLN A 1 392 ? -22.062 -32.344 -20.656 1 96.38 392 GLN A C 1
ATOM 3210 O O . GLN A 1 392 ? -21.938 -33.5 -20.234 1 96.38 392 GLN A O 1
ATOM 3215 N N . SER A 1 393 ? -21.328 -31.812 -21.578 1 96.38 393 SER A N 1
ATOM 3216 C CA . SER A 1 393 ? -20.188 -32.562 -22.078 1 96.38 393 SER A CA 1
ATOM 3217 C C . SER A 1 393 ? -19.219 -32.906 -20.953 1 96.38 393 SER A C 1
ATOM 3219 O O . SER A 1 393 ? -18.672 -34.031 -20.891 1 96.38 393 SER A O 1
ATOM 3221 N N . CYS A 1 394 ? -18.969 -32 -20.078 1 96.38 394 CYS A N 1
ATOM 3222 C CA . CYS A 1 394 ? -18.109 -32.219 -18.938 1 96.38 394 CYS A CA 1
ATOM 3223 C C . CYS A 1 394 ? -18.703 -33.281 -18 1 96.38 394 CYS A C 1
ATOM 3225 O O . CYS A 1 394 ? -18 -34.156 -17.531 1 96.38 394 CYS A O 1
ATOM 3227 N N . GLU A 1 395 ? -19.969 -33.188 -17.781 1 94.81 395 GLU A N 1
ATOM 3228 C CA . GLU A 1 395 ? -20.656 -34.125 -16.891 1 94.81 395 GLU A CA 1
ATOM 3229 C C . GLU A 1 395 ? -20.562 -35.562 -17.406 1 94.81 395 GLU A C 1
ATOM 3231 O O . GLU A 1 395 ? -20.438 -36.5 -16.625 1 94.81 395 GLU A O 1
ATOM 3236 N N . GLN A 1 396 ? -20.516 -35.656 -18.641 1 93.44 396 GLN A N 1
ATOM 3237 C CA . GLN A 1 396 ? -20.547 -36.969 -19.266 1 93.44 396 GLN A CA 1
ATOM 3238 C C . GLN A 1 396 ? -19.156 -37.594 -19.328 1 93.44 396 GLN A C 1
ATOM 3240 O O . GLN A 1 396 ? -19.016 -38.812 -19.516 1 93.44 396 GLN A O 1
ATOM 3245 N N . ASN A 1 397 ? -18.219 -36.75 -19.281 1 93.81 397 ASN A N 1
ATOM 3246 C CA . ASN A 1 397 ? -16.844 -37.25 -19.297 1 93.81 397 ASN A CA 1
ATOM 3247 C C . ASN A 1 397 ? -16.344 -37.562 -17.891 1 93.81 397 ASN A C 1
ATOM 3249 O O . ASN A 1 397 ? -16.391 -36.719 -17 1 93.81 397 ASN A O 1
ATOM 3253 N N . THR A 1 398 ? -15.766 -38.719 -17.688 1 91.12 398 THR A N 1
ATOM 3254 C CA . THR A 1 398 ? -15.383 -39.219 -16.375 1 91.12 398 THR A CA 1
ATOM 3255 C C . THR A 1 398 ? -14.234 -38.406 -15.789 1 91.12 398 THR A C 1
ATOM 3257 O O . THR A 1 398 ? -14.102 -38.281 -14.57 1 91.12 398 THR A O 1
ATOM 3260 N N . TYR A 1 399 ? -13.43 -37.812 -16.562 1 92.81 399 TYR A N 1
ATOM 3261 C CA . TYR A 1 399 ? -12.219 -37.156 -16.094 1 92.81 399 TYR A CA 1
ATOM 3262 C C . TYR A 1 399 ? -12.406 -35.656 -15.984 1 92.81 399 TYR A C 1
ATOM 3264 O O . TYR A 1 399 ? -11.555 -34.969 -15.43 1 92.81 399 TYR A O 1
ATOM 3272 N N . CYS A 1 400 ? -13.492 -35.188 -16.5 1 95.81 400 CYS A N 1
ATOM 3273 C CA . CYS A 1 400 ? -13.688 -33.75 -16.531 1 95.81 400 CYS A CA 1
ATOM 3274 C C . CYS A 1 400 ? -14.102 -33.219 -15.164 1 95.81 400 CYS A C 1
ATOM 3276 O O . CYS A 1 400 ? -15.078 -33.688 -14.578 1 95.81 400 CYS A O 1
ATOM 3278 N N . VAL A 1 401 ? -13.367 -32.219 -14.68 1 96.19 401 VAL A N 1
ATOM 3279 C CA . VAL A 1 401 ? -13.695 -31.672 -13.367 1 96.19 401 VAL A CA 1
ATOM 3280 C C . VAL A 1 401 ? -13.922 -30.156 -13.492 1 96.19 401 VAL A C 1
ATOM 3282 O O . VAL A 1 401 ? -14.273 -29.5 -12.508 1 96.19 401 VAL A O 1
ATOM 3285 N N . GLN A 1 402 ? -13.688 -29.578 -14.609 1 96.69 402 GLN A N 1
ATOM 3286 C CA . GLN A 1 402 ? -13.875 -28.141 -14.844 1 96.69 402 GLN A CA 1
ATOM 3287 C C . GLN A 1 402 ? -14.211 -27.875 -16.312 1 96.69 402 GLN A C 1
ATOM 3289 O O . GLN A 1 402 ? -13.75 -28.578 -17.203 1 96.69 402 GLN A O 1
ATOM 3294 N N . TRP A 1 403 ? -15.062 -26.875 -16.562 1 97.56 403 TRP A N 1
ATOM 3295 C CA . TRP A 1 403 ? -15.375 -26.469 -17.922 1 97.56 403 TRP A CA 1
ATOM 3296 C C . TRP A 1 403 ? -15.469 -24.953 -18.031 1 97.56 403 TRP A C 1
ATOM 3298 O O . TRP A 1 403 ? -15.758 -24.266 -17.047 1 97.56 403 TRP A O 1
ATOM 3308 N N . SER A 1 404 ? -15.109 -24.406 -19.141 1 97.75 404 SER A N 1
ATOM 3309 C CA . SER A 1 404 ? -15.203 -22.984 -19.438 1 97.75 404 SER A CA 1
ATOM 3310 C C . SER A 1 404 ? -15.781 -22.75 -20.828 1 97.75 404 SER A C 1
ATOM 3312 O O . SER A 1 404 ? -15.492 -23.5 -21.766 1 97.75 404 SER A O 1
ATOM 3314 N N . TYR A 1 405 ? -16.625 -21.797 -20.938 1 98 405 TYR A N 1
ATOM 3315 C CA . TYR A 1 405 ? -17.25 -21.453 -22.203 1 98 405 TYR A CA 1
ATOM 3316 C C . TYR A 1 405 ? -17 -19.984 -22.562 1 98 405 TYR A C 1
ATOM 3318 O O . TYR A 1 405 ? -17.266 -19.094 -21.75 1 98 405 TYR A O 1
ATOM 3326 N N . SER A 1 406 ? -16.469 -19.719 -23.719 1 97 406 SER A N 1
ATOM 3327 C CA . SER A 1 406 ? -16.203 -18.359 -24.188 1 97 406 SER A CA 1
ATOM 3328 C C . SER A 1 406 ? -17.188 -17.953 -25.266 1 97 406 SER A C 1
ATOM 3330 O O . SER A 1 406 ? -17.766 -18.797 -25.953 1 97 406 SER A O 1
ATOM 3332 N N . SER A 1 407 ? -17.438 -16.656 -25.391 1 94.88 407 SER A N 1
ATOM 3333 C CA . SER A 1 407 ? -18.375 -16.141 -26.391 1 94.88 407 SER A CA 1
ATOM 3334 C C . SER A 1 407 ? -17.812 -16.281 -27.797 1 94.88 407 SER A C 1
ATOM 3336 O O . SER A 1 407 ? -18.578 -16.359 -28.766 1 94.88 407 SER A O 1
ATOM 3338 N N . ILE A 1 408 ? -16.547 -16.266 -27.922 1 93.31 408 ILE A N 1
ATOM 3339 C CA . ILE A 1 408 ? -15.883 -16.5 -29.203 1 93.31 408 ILE A CA 1
ATOM 3340 C C . ILE A 1 408 ? -14.844 -17.609 -29.047 1 93.31 408 ILE A C 1
ATOM 3342 O O . ILE A 1 408 ? -14.297 -17.812 -27.969 1 93.31 408 ILE A O 1
ATOM 3346 N N . PRO A 1 409 ? -14.531 -18.375 -30.141 1 94.06 409 PRO A N 1
ATOM 3347 C CA . PRO A 1 409 ? -13.586 -19.484 -30.031 1 94.06 409 PRO A CA 1
ATOM 3348 C C . PRO A 1 409 ? -12.195 -19.031 -29.578 1 94.06 409 PRO A C 1
ATOM 3350 O O . PRO A 1 409 ? -11.719 -17.969 -30 1 94.06 409 PRO A O 1
ATOM 3353 N N . GLN A 1 410 ? -11.703 -19.797 -28.641 1 93 410 GLN A N 1
ATOM 3354 C CA . GLN A 1 410 ? -10.359 -19.562 -28.125 1 93 410 GLN A CA 1
ATOM 3355 C C . GLN A 1 410 ? -9.492 -20.797 -28.281 1 93 410 GLN A C 1
ATOM 3357 O O . GLN A 1 410 ? -10 -21.906 -28.484 1 93 410 GLN A O 1
ATOM 3362 N N . ARG A 1 411 ? -8.203 -20.547 -28.141 1 91 411 ARG A N 1
ATOM 3363 C CA . ARG A 1 411 ? -7.258 -21.656 -28.266 1 91 411 ARG A CA 1
ATOM 3364 C C . ARG A 1 411 ? -7.375 -22.609 -27.078 1 91 411 ARG A C 1
ATOM 3366 O O . ARG A 1 411 ? -7.57 -22.172 -25.938 1 91 411 ARG A O 1
ATOM 3373 N N . ASN A 1 412 ? -7.234 -23.844 -27.328 1 88.69 412 ASN A N 1
ATOM 3374 C CA . ASN A 1 412 ? -7.285 -24.875 -26.297 1 88.69 412 ASN A CA 1
ATOM 3375 C C . ASN A 1 412 ? -5.891 -25.391 -25.953 1 88.69 412 ASN A C 1
ATOM 3377 O O . ASN A 1 412 ? -5.711 -26.094 -24.953 1 88.69 412 ASN A O 1
ATOM 3381 N N . TRP A 1 413 ? -4.91 -25.109 -26.766 1 84.81 413 TRP A N 1
ATOM 3382 C CA . TRP A 1 413 ? -3.48 -25.359 -26.578 1 84.81 413 TRP A CA 1
ATOM 3383 C C . TRP A 1 413 ? -3.184 -26.844 -26.547 1 84.81 413 TRP A C 1
ATOM 3385 O O . TRP A 1 413 ? -2.422 -27.312 -25.703 1 84.81 413 TRP A O 1
ATOM 3395 N N . ASN A 1 414 ? -3.916 -27.609 -27.125 1 86.88 414 ASN A N 1
ATOM 3396 C CA . ASN A 1 414 ? -3.684 -29.016 -27.422 1 86.88 414 ASN A CA 1
ATOM 3397 C C . ASN A 1 414 ? -4.148 -29.375 -28.828 1 86.88 414 ASN A C 1
ATOM 3399 O O . ASN A 1 414 ? -4.094 -28.531 -29.734 1 86.88 414 ASN A O 1
ATOM 3403 N N . ASP A 1 415 ? -4.547 -30.578 -29.094 1 87 415 ASP A N 1
ATOM 3404 C CA . ASP A 1 415 ? -4.82 -31.016 -30.453 1 87 415 ASP A CA 1
ATOM 3405 C C . ASP A 1 415 ? -6.223 -30.594 -30.891 1 87 415 ASP A C 1
ATOM 3407 O O . ASP A 1 415 ? -6.586 -30.734 -32.062 1 87 415 ASP A O 1
ATOM 3411 N N . ASN A 1 416 ? -7.039 -30.062 -29.969 1 90 416 ASN A N 1
ATOM 3412 C CA . ASN A 1 416 ? -8.344 -29.531 -30.344 1 90 416 ASN A CA 1
ATOM 3413 C C . ASN A 1 416 ? -8.211 -28.234 -31.141 1 90 416 ASN A C 1
ATOM 3415 O O . ASN A 1 416 ? -7.305 -27.438 -30.891 1 90 416 ASN A O 1
ATOM 3419 N N . ALA A 1 417 ? -9.062 -28.047 -32.156 1 88.81 417 ALA A N 1
ATOM 3420 C CA . ALA A 1 417 ? -9.148 -26.734 -32.812 1 88.81 417 ALA A CA 1
ATOM 3421 C C . ALA A 1 417 ? -9.648 -25.672 -31.828 1 88.81 417 ALA A C 1
ATOM 3423 O O . ALA A 1 417 ? -10.047 -25.984 -30.719 1 88.81 417 ALA A O 1
ATOM 3424 N N . GLU A 1 418 ? -9.539 -24.422 -32.312 1 93.19 418 GLU A N 1
ATOM 3425 C CA . GLU A 1 418 ? -10.133 -23.359 -31.516 1 93.19 418 GLU A CA 1
ATOM 3426 C C . GLU A 1 418 ? -11.602 -23.641 -31.234 1 93.19 418 GLU A C 1
ATOM 3428 O O . GLU A 1 418 ? -12.328 -24.125 -32.094 1 93.19 418 GLU A O 1
ATOM 3433 N N . THR A 1 419 ? -11.961 -23.469 -29.984 1 94.81 419 THR A N 1
ATOM 3434 C CA . THR A 1 419 ? -13.305 -23.844 -29.547 1 94.81 419 THR A CA 1
ATOM 3435 C C . THR A 1 419 ? -13.836 -22.859 -28.516 1 94.81 419 THR A C 1
ATOM 3437 O O . THR A 1 419 ? -13.07 -22.094 -27.922 1 94.81 419 THR A O 1
ATOM 3440 N N . LYS A 1 420 ? -15.117 -22.875 -28.375 1 96.94 420 LYS A N 1
ATOM 3441 C CA . LYS A 1 420 ? -15.758 -22.078 -27.328 1 96.94 420 LYS A CA 1
ATOM 3442 C C . LYS A 1 420 ? -15.859 -22.859 -26.031 1 96.94 420 LYS A C 1
ATOM 3444 O O . LYS A 1 420 ? -16.078 -22.281 -24.969 1 96.94 420 LYS A O 1
ATOM 3449 N N . CYS A 1 421 ? -15.75 -24.156 -26.109 1 97.94 421 CYS A N 1
ATOM 3450 C CA . CYS A 1 421 ? -15.891 -25.031 -24.953 1 97.94 421 CYS A CA 1
ATOM 3451 C C . CYS A 1 421 ? -14.562 -25.672 -24.578 1 97.94 421 CYS A C 1
ATOM 3453 O O . CYS A 1 421 ? -13.977 -26.406 -25.359 1 97.94 421 CYS A O 1
ATOM 3455 N N . HIS A 1 422 ? -14.156 -25.422 -23.359 1 97.19 422 HIS A N 1
ATOM 3456 C CA . HIS A 1 422 ? -12.906 -25.969 -22.844 1 97.19 422 HIS A CA 1
ATOM 3457 C C . HIS A 1 422 ? -13.172 -26.891 -21.656 1 97.19 422 HIS A C 1
ATOM 3459 O O . HIS A 1 422 ? -13.75 -26.469 -20.656 1 97.19 422 HIS A O 1
ATOM 3465 N N . LEU A 1 423 ? -12.805 -28.109 -21.797 1 97 423 LEU A N 1
ATOM 3466 C CA . LEU A 1 423 ? -12.961 -29.109 -20.75 1 97 423 LEU A CA 1
ATOM 3467 C C . LEU A 1 423 ? -11.609 -29.5 -20.172 1 97 423 LEU A C 1
ATOM 3469 O O . LEU A 1 423 ? -10.633 -29.688 -20.906 1 97 423 LEU A O 1
ATOM 3473 N N . SER A 1 424 ? -11.555 -29.609 -18.828 1 95.75 424 SER A N 1
ATOM 3474 C CA . SER A 1 424 ? -10.258 -29.875 -18.203 1 95.75 424 SER A CA 1
ATOM 3475 C C . SER A 1 424 ? -10.359 -30.984 -17.156 1 95.75 424 SER A C 1
ATOM 3477 O O . SER A 1 424 ? -11.383 -31.109 -16.484 1 95.75 424 SER A O 1
ATOM 3479 N N . SER A 1 425 ? -9.242 -31.719 -17.031 1 94.62 425 SER A N 1
ATOM 3480 C CA . SER A 1 425 ? -9.133 -32.75 -15.992 1 94.62 425 SER A CA 1
ATOM 3481 C C . SER A 1 425 ? -8.461 -32.188 -14.742 1 94.62 425 SER A C 1
ATOM 3483 O O . SER A 1 425 ? -8.273 -32.906 -13.766 1 94.62 425 SER A O 1
ATOM 3485 N N . SER A 1 426 ? -8.094 -30.953 -14.758 1 94.06 426 SER A N 1
ATOM 3486 C CA . SER A 1 426 ? -7.594 -30.234 -13.594 1 94.06 426 SER A CA 1
ATOM 3487 C C . SER A 1 426 ? -8.562 -29.141 -13.172 1 94.06 426 SER A C 1
ATOM 3489 O O . SER A 1 426 ? -9.438 -28.734 -13.945 1 94.06 426 SER A O 1
ATOM 3491 N N . ILE A 1 427 ? -8.375 -28.781 -11.953 1 95.31 427 ILE A N 1
ATOM 3492 C CA . ILE A 1 427 ? -9.312 -27.812 -11.422 1 95.31 427 ILE A CA 1
ATOM 3493 C C . ILE A 1 427 ? -8.562 -26.547 -11 1 95.31 427 ILE A C 1
ATOM 3495 O O . ILE A 1 427 ? -7.492 -26.625 -10.398 1 95.31 427 ILE A O 1
ATOM 3499 N N . ARG A 1 428 ? -9.039 -25.438 -11.406 1 95.31 428 ARG A N 1
ATOM 3500 C CA . ARG A 1 428 ? -8.516 -24.109 -11.07 1 95.31 428 ARG A CA 1
ATOM 3501 C C . ARG A 1 428 ? -9.641 -23.156 -10.719 1 95.31 428 ARG A C 1
ATOM 3503 O O . ARG A 1 428 ? -10.727 -23.203 -11.305 1 95.31 428 ARG A O 1
ATOM 3510 N N . PHE A 1 429 ? -9.422 -22.297 -9.812 1 95.06 429 PHE A N 1
ATOM 3511 C CA . PHE A 1 429 ? -10.438 -21.344 -9.391 1 95.06 429 PHE A CA 1
ATOM 3512 C C . PHE A 1 429 ? -10.633 -20.266 -10.453 1 95.06 429 PHE A C 1
ATOM 3514 O O . PHE A 1 429 ? -11.75 -20.031 -10.922 1 95.06 429 PHE A O 1
ATOM 3521 N N . GLY A 1 430 ? -9.516 -19.625 -10.758 1 94.44 430 GLY A N 1
ATOM 3522 C CA . GLY A 1 430 ? -9.555 -18.562 -11.742 1 94.44 430 GLY A CA 1
ATOM 3523 C C . GLY A 1 430 ? -9.891 -17.219 -11.141 1 94.44 430 GLY A C 1
ATOM 3524 O O . GLY A 1 430 ? -9.57 -16.938 -9.984 1 94.44 430 GLY A O 1
ATOM 3525 N N . LEU A 1 431 ? -10.383 -16.297 -12.047 1 93.75 431 LEU A N 1
ATOM 3526 C CA . LEU A 1 431 ? -10.648 -14.938 -11.617 1 93.75 431 LEU A CA 1
ATOM 3527 C C . LEU A 1 431 ? -11.883 -14.375 -12.32 1 93.75 431 LEU A C 1
ATOM 3529 O O . LEU A 1 431 ? -12.242 -14.828 -13.406 1 93.75 431 LEU A O 1
ATOM 3533 N N . HIS A 1 432 ? -12.484 -13.391 -11.641 1 95.19 432 HIS A N 1
ATOM 3534 C CA . HIS A 1 432 ? -13.539 -12.609 -12.281 1 95.19 432 HIS A CA 1
ATOM 3535 C C . HIS A 1 432 ? -12.977 -11.75 -13.406 1 95.19 432 HIS A C 1
ATOM 3537 O O . HIS A 1 432 ? -11.977 -11.062 -13.234 1 95.19 432 HIS A O 1
ATOM 3543 N N . VAL A 1 433 ? -13.578 -11.891 -14.547 1 94.19 433 VAL A N 1
ATOM 3544 C CA . VAL A 1 433 ? -13.148 -11.109 -15.703 1 94.19 433 VAL A CA 1
ATOM 3545 C C . VAL A 1 433 ? -14.359 -10.492 -16.391 1 94.19 433 VAL A C 1
ATOM 3547 O O . VAL A 1 433 ? -15.289 -11.203 -16.781 1 94.19 433 VAL A O 1
ATOM 3550 N N . ARG A 1 434 ? -14.258 -9.195 -16.594 1 91.69 434 ARG A N 1
ATOM 3551 C CA . ARG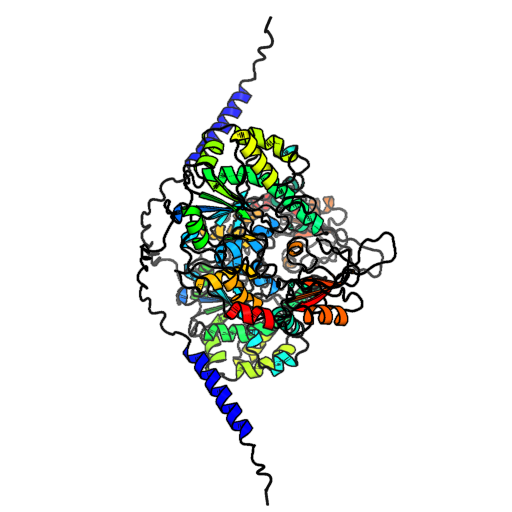 A 1 434 ? -15.32 -8.516 -17.328 1 91.69 434 ARG A CA 1
ATOM 3552 C C . ARG A 1 434 ? -15.172 -8.734 -18.828 1 91.69 434 ARG A C 1
ATOM 3554 O O . ARG A 1 434 ? -14.07 -8.992 -19.312 1 91.69 434 ARG A O 1
ATOM 3561 N N . PRO A 1 435 ? -16.359 -8.68 -19.469 1 93.81 435 PRO A N 1
ATOM 3562 C CA . PRO A 1 435 ? -16.266 -8.805 -20.938 1 93.81 435 PRO A CA 1
ATOM 3563 C C . PRO A 1 435 ? -15.352 -7.762 -21.562 1 93.81 435 PRO A C 1
ATOM 3565 O O . PRO A 1 435 ? -15.336 -6.605 -21.125 1 93.81 435 PRO A O 1
ATOM 3568 N N . LYS A 1 436 ? -14.555 -8.188 -22.484 1 88.75 436 LYS A N 1
ATOM 3569 C CA . LYS A 1 436 ? -13.602 -7.312 -23.156 1 88.75 436 LYS A CA 1
ATOM 3570 C C . LYS A 1 436 ? -13.852 -7.27 -24.672 1 88.75 436 LYS A C 1
ATOM 3572 O O . LYS A 1 436 ? -14.086 -8.305 -25.281 1 88.75 436 LYS A O 1
ATOM 3577 N N . ASP A 1 437 ? -13.711 -6.078 -25.188 1 87.5 437 ASP A N 1
ATOM 3578 C CA . ASP A 1 437 ? -13.844 -5.926 -26.641 1 87.5 437 ASP A CA 1
ATOM 3579 C C . ASP A 1 437 ? -12.555 -6.336 -27.359 1 87.5 437 ASP A C 1
ATOM 3581 O O . ASP A 1 437 ? -11.469 -5.902 -26.984 1 87.5 437 ASP A O 1
ATOM 3585 N N . MET A 1 438 ? -12.617 -7.258 -28.281 1 83.06 438 MET A N 1
ATOM 3586 C CA . MET A 1 438 ? -11.445 -7.754 -29 1 83.06 438 MET A CA 1
ATOM 3587 C C . MET A 1 438 ? -11.133 -6.875 -30.203 1 83.06 438 MET A C 1
ATOM 3589 O O . MET A 1 438 ? -12.047 -6.426 -30.906 1 83.06 438 MET A O 1
ATOM 3593 N N . PRO A 1 439 ? -9.789 -6.492 -30.266 1 73.56 439 PRO A N 1
ATOM 3594 C CA . PRO A 1 439 ? -9.422 -5.656 -31.406 1 73.56 439 PRO A CA 1
ATOM 3595 C C . PRO A 1 439 ? -9.547 -6.395 -32.75 1 73.56 439 PRO A C 1
ATOM 3597 O O . PRO A 1 439 ? -8.883 -7.41 -32.938 1 73.56 439 PRO A O 1
ATOM 3600 N N . THR A 1 440 ? -10.562 -6.727 -33.281 1 62.91 440 THR A N 1
ATOM 3601 C CA . THR A 1 440 ? -10.625 -7.41 -34.594 1 62.91 440 THR A CA 1
ATOM 3602 C C . THR A 1 440 ? -10.922 -6.418 -35.719 1 62.91 440 THR A C 1
ATOM 3604 O O . THR A 1 440 ? -11.469 -5.34 -35.469 1 62.91 440 THR A O 1
ATOM 3607 N N . HIS A 1 441 ? -10.094 -6.574 -36.844 1 62.56 441 HIS A N 1
ATOM 3608 C CA . HIS A 1 441 ? -10.32 -5.816 -38.094 1 62.56 441 HIS A CA 1
ATOM 3609 C C . HIS A 1 441 ? -11.766 -5.953 -38.562 1 62.56 441 HIS A C 1
ATOM 3611 O O . HIS A 1 441 ? -12.172 -5.289 -39.5 1 62.56 441 HIS A O 1
ATOM 3617 N N . GLY A 1 442 ? -12.516 -6.766 -37.969 1 58.12 442 GLY A N 1
ATOM 3618 C CA . GLY A 1 442 ? -13.898 -6.934 -38.375 1 58.12 442 GLY A CA 1
ATOM 3619 C C . GLY A 1 442 ? -14.906 -6.488 -37.344 1 58.12 442 GLY A C 1
ATOM 3620 O O . GLY A 1 442 ? -14.641 -5.582 -36.562 1 58.12 442 GLY A O 1
ATOM 3621 N N . PRO A 1 443 ? -16.047 -6.98 -37.375 1 67.56 443 PRO A N 1
ATOM 3622 C CA . PRO A 1 443 ? -17.109 -6.602 -36.438 1 67.56 443 PRO A CA 1
ATOM 3623 C C . PRO A 1 443 ? -16.672 -6.707 -34.969 1 67.56 443 PRO A C 1
ATOM 3625 O O . PRO A 1 443 ? -15.891 -7.598 -34.625 1 67.56 443 PRO A O 1
ATOM 3628 N N . LYS A 1 444 ? -17.016 -5.793 -34.219 1 72.5 444 LYS A N 1
ATOM 3629 C CA . LYS A 1 444 ? -16.688 -5.695 -32.812 1 72.5 444 LYS A CA 1
ATOM 3630 C C . LYS A 1 444 ? -17.078 -6.973 -32.062 1 72.5 444 LYS A C 1
ATOM 3632 O O . LYS A 1 444 ? -18.234 -7.375 -32.062 1 72.5 444 LYS A O 1
ATOM 3637 N N . ALA A 1 445 ? -16.094 -7.895 -31.75 1 85.44 445 ALA A N 1
ATOM 3638 C CA . ALA A 1 445 ? -16.391 -9.102 -30.984 1 85.44 445 ALA A CA 1
ATOM 3639 C C . ALA A 1 445 ? -16.016 -8.914 -29.516 1 85.44 445 ALA A C 1
ATOM 3641 O O . ALA A 1 445 ? -14.984 -8.305 -29.203 1 85.44 445 ALA A O 1
ATOM 3642 N N . THR A 1 446 ? -17.031 -9.312 -28.625 1 91.5 446 THR A N 1
ATOM 3643 C CA . THR A 1 446 ? -16.812 -9.211 -27.188 1 91.5 446 THR A CA 1
ATOM 3644 C C . THR A 1 446 ? -16.531 -10.586 -26.578 1 91.5 446 THR A C 1
ATOM 3646 O O . THR A 1 446 ? -17.266 -11.547 -26.844 1 91.5 446 THR A O 1
ATOM 3649 N N . LEU A 1 447 ? -15.398 -10.727 -25.984 1 94.25 447 LEU A N 1
ATOM 3650 C CA . LEU A 1 447 ? -15.031 -11.969 -25.328 1 94.25 447 LEU A CA 1
ATOM 3651 C C . LEU A 1 447 ? -15.555 -12.016 -23.891 1 94.25 447 LEU A C 1
ATOM 3653 O O . LEU A 1 447 ? -15.25 -11.125 -23.094 1 94.25 447 LEU A O 1
ATOM 3657 N N . SER A 1 448 ? -16.391 -12.922 -23.562 1 95.81 448 SER A N 1
ATOM 3658 C CA . SER A 1 448 ? -16.906 -13.172 -22.219 1 95.81 448 SER A CA 1
ATOM 3659 C C . SER A 1 448 ? -16.734 -14.641 -21.844 1 95.81 448 SER A C 1
ATOM 3661 O O . SER A 1 448 ? -16.609 -15.508 -22.703 1 95.81 448 SER A O 1
ATOM 3663 N N . TRP A 1 449 ? -16.703 -14.883 -20.547 1 97.06 449 TRP A N 1
ATOM 3664 C CA . TRP A 1 449 ? -16.438 -16.234 -20.078 1 97.06 449 TRP A CA 1
ATOM 3665 C C . TRP A 1 449 ? -17.516 -16.688 -19.094 1 97.06 449 TRP A C 1
ATOM 3667 O O . TRP A 1 449 ? -18 -15.898 -18.281 1 97.06 449 TRP A O 1
ATOM 3677 N N . GLN A 1 450 ? -17.906 -17.875 -19.203 1 97.69 450 GLN A N 1
ATOM 3678 C CA . GLN A 1 450 ? -18.672 -18.609 -18.203 1 97.69 450 GLN A CA 1
ATOM 3679 C C . GLN A 1 450 ? -17.922 -19.859 -17.766 1 97.69 450 GLN A C 1
ATOM 3681 O O . GLN A 1 450 ? -17.406 -20.609 -18.594 1 97.69 450 GLN A O 1
ATOM 3686 N N . SER A 1 451 ? -17.828 -20.031 -16.453 1 97.75 451 SER A N 1
ATOM 3687 C CA . SER A 1 451 ? -17.031 -21.141 -15.945 1 97.75 451 SER A CA 1
ATOM 3688 C C . SER A 1 451 ? -17.828 -21.984 -14.961 1 97.75 451 SER A C 1
ATOM 3690 O O . SER A 1 451 ? -18.719 -21.484 -14.266 1 97.75 451 SER A O 1
ATOM 3692 N N . GLY A 1 452 ? -17.562 -23.25 -14.953 1 97.44 452 GLY A N 1
ATOM 3693 C CA . GLY A 1 452 ? -18.156 -24.188 -14.008 1 97.44 452 GLY A CA 1
ATOM 3694 C C . GLY A 1 452 ? -17.188 -25.25 -13.539 1 97.44 452 GLY A C 1
ATOM 3695 O O . GLY A 1 452 ? -16.125 -25.438 -14.133 1 97.44 452 GLY A O 1
ATOM 3696 N N . TRP A 1 453 ? -17.516 -25.859 -12.406 1 97.31 453 TRP A N 1
ATOM 3697 C CA . TRP A 1 453 ? -16.641 -26.828 -11.766 1 97.31 453 TRP A CA 1
ATOM 3698 C C . TRP A 1 453 ? -17.438 -28.062 -11.336 1 97.31 453 TRP A C 1
ATOM 3700 O O . TRP A 1 453 ? -18.625 -27.969 -11.008 1 97.31 453 TRP A O 1
ATOM 3710 N N . LYS A 1 454 ? -16.844 -29.141 -11.445 1 95.5 454 LYS A N 1
ATOM 3711 C CA . LYS A 1 454 ? -17.312 -30.344 -10.766 1 95.5 454 LYS A CA 1
ATOM 3712 C C . LYS A 1 454 ? -16.516 -30.594 -9.484 1 95.5 454 LYS A C 1
ATOM 3714 O O . LYS A 1 454 ? -15.82 -31.594 -9.359 1 95.5 454 LYS A O 1
ATOM 3719 N N . LYS A 1 455 ? -16.703 -29.688 -8.578 1 94.5 455 LYS A N 1
ATOM 3720 C CA . LYS A 1 455 ? -15.922 -29.625 -7.348 1 94.5 455 LYS A CA 1
ATOM 3721 C C . LYS A 1 455 ? -16.109 -30.891 -6.512 1 94.5 455 LYS A C 1
ATOM 3723 O O . LYS A 1 455 ? -15.156 -31.406 -5.938 1 94.5 455 LYS A O 1
ATOM 3728 N N . ALA A 1 456 ? -17.344 -31.406 -6.402 1 93.38 456 ALA A N 1
ATOM 3729 C CA . ALA A 1 456 ? -17.641 -32.594 -5.602 1 93.38 456 ALA A CA 1
ATOM 3730 C C . ALA A 1 456 ? -16.859 -33.781 -6.09 1 93.38 456 ALA A C 1
ATOM 3732 O O . ALA A 1 456 ? -16.375 -34.594 -5.285 1 93.38 456 ALA A O 1
ATOM 3733 N N . ARG A 1 457 ? -16.734 -33.938 -7.363 1 93.81 457 ARG A N 1
ATOM 3734 C CA . ARG A 1 457 ? -15.984 -35.031 -7.949 1 93.81 457 ARG A CA 1
ATOM 3735 C C . ARG A 1 457 ? -14.523 -35 -7.527 1 93.81 457 ARG A C 1
ATOM 3737 O O . ARG A 1 457 ? -13.969 -36 -7.082 1 93.81 457 ARG A O 1
ATOM 3744 N N . PHE A 1 458 ? -13.945 -33.844 -7.688 1 93.88 458 PHE A N 1
ATOM 3745 C CA . PHE A 1 458 ? -12.547 -33.688 -7.316 1 93.88 458 PHE A CA 1
ATOM 3746 C C . PHE A 1 458 ? -12.367 -33.844 -5.809 1 93.88 458 PHE A C 1
ATOM 3748 O O . PHE A 1 458 ? -11.391 -34.438 -5.348 1 93.88 458 PHE A O 1
ATOM 3755 N N . HIS A 1 459 ? -13.273 -33.281 -5.055 1 93.38 459 HIS A N 1
ATOM 3756 C CA . HIS A 1 459 ? -13.195 -33.312 -3.598 1 93.38 459 HIS A CA 1
ATOM 3757 C C . HIS A 1 459 ? -13.25 -34.75 -3.078 1 93.38 459 HIS A C 1
ATOM 3759 O O . HIS A 1 459 ? -12.609 -35.094 -2.078 1 93.38 459 HIS A O 1
ATOM 3765 N N . ARG A 1 460 ? -14.031 -35.594 -3.678 1 93.06 460 ARG A N 1
ATOM 3766 C CA . ARG A 1 460 ? -14.094 -37 -3.299 1 93.06 460 ARG A CA 1
ATOM 3767 C C . ARG A 1 460 ? -12.734 -37.656 -3.453 1 93.06 460 ARG A C 1
ATOM 3769 O O . ARG A 1 460 ? -12.312 -38.438 -2.586 1 93.06 460 ARG A O 1
ATOM 3776 N N . TRP A 1 461 ? -12.18 -37.344 -4.531 1 92.88 461 TRP A N 1
ATOM 3777 C CA . TRP A 1 461 ? -10.828 -37.875 -4.734 1 92.88 461 TRP A CA 1
ATOM 3778 C C . TRP A 1 461 ? -9.867 -37.312 -3.693 1 92.88 461 TRP A C 1
ATOM 3780 O O . TRP A 1 461 ? -9.102 -38.062 -3.078 1 92.88 461 TRP A O 1
ATOM 3790 N N . ALA A 1 462 ? -9.883 -36.031 -3.482 1 93.62 462 ALA A N 1
ATOM 3791 C CA . ALA A 1 462 ? -8.953 -35.281 -2.611 1 93.62 462 ALA A CA 1
ATOM 3792 C C . ALA A 1 462 ? -9.023 -35.812 -1.182 1 93.62 462 ALA A C 1
ATOM 3794 O O . ALA A 1 462 ? -8 -35.938 -0.501 1 93.62 462 ALA A O 1
ATOM 3795 N N . ARG A 1 463 ? -10.156 -36.156 -0.722 1 91.44 463 ARG A N 1
ATOM 3796 C CA . ARG A 1 463 ? -10.359 -36.625 0.647 1 91.44 463 ARG A CA 1
ATOM 3797 C C . ARG A 1 463 ? -9.688 -37.969 0.88 1 91.44 463 ARG A C 1
ATOM 3799 O O . ARG A 1 463 ? -9.406 -38.344 2.021 1 91.44 463 ARG A O 1
ATOM 3806 N N . GLN A 1 464 ? -9.406 -38.625 -0.154 1 91.69 464 GLN A N 1
ATOM 3807 C CA . GLN A 1 464 ? -8.805 -39.969 -0.048 1 91.69 464 GLN A CA 1
ATOM 3808 C C . GLN A 1 464 ? -7.285 -39.875 -0.125 1 91.69 464 GLN A C 1
ATOM 3810 O O . GLN A 1 464 ? -6.598 -40.875 0.046 1 91.69 464 GLN A O 1
ATOM 3815 N N . GLN A 1 465 ? -6.852 -38.688 -0.359 1 89.88 465 GLN A N 1
ATOM 3816 C CA . GLN A 1 465 ? -5.41 -38.531 -0.53 1 89.88 465 GLN A CA 1
ATOM 3817 C C . GLN A 1 465 ? -4.746 -38.094 0.772 1 89.88 465 GLN A C 1
ATOM 3819 O O . GLN A 1 465 ? -5.316 -37.312 1.533 1 89.88 465 GLN A O 1
ATOM 3824 N N . GLN A 1 466 ? -3.621 -38.781 1.162 1 87 466 GLN A N 1
ATOM 3825 C CA . GLN A 1 466 ? -2.783 -38.344 2.279 1 87 466 GLN A CA 1
ATOM 3826 C C . GLN A 1 466 ? -1.346 -38.094 1.828 1 87 466 GLN A C 1
ATOM 3828 O O . GLN A 1 466 ? -0.755 -38.938 1.149 1 87 466 GLN A O 1
ATOM 3833 N N . CYS A 1 467 ? -1.026 -36.875 1.955 1 85.44 467 CYS A N 1
ATOM 3834 C CA . CYS A 1 467 ? 0.354 -36.562 1.6 1 85.44 467 CYS A CA 1
ATOM 3835 C C . CYS A 1 467 ? 1.315 -37.031 2.684 1 85.44 467 CYS A C 1
ATOM 3837 O O . CYS A 1 467 ? 1.105 -36.75 3.867 1 85.44 467 CYS A O 1
ATOM 3839 N N . HIS A 1 468 ? 1.894 -38.219 2.375 1 69.06 468 HIS A N 1
ATOM 3840 C CA . HIS A 1 468 ? 2.842 -38.781 3.334 1 69.06 468 HIS A CA 1
ATOM 3841 C C . HIS A 1 468 ? 4.141 -37.969 3.348 1 69.06 468 HIS A C 1
ATOM 3843 O O . HIS A 1 468 ? 4.52 -37.375 2.336 1 69.06 468 HIS A O 1
ATOM 3849 N N . GLU A 1 469 ? 4.562 -37.562 4.48 1 59 469 GLU A N 1
ATOM 3850 C CA . GLU A 1 469 ? 5.855 -36.906 4.648 1 59 469 GLU A CA 1
ATOM 3851 C C . GLU A 1 469 ? 6.953 -37.625 3.873 1 59 469 GLU A C 1
ATOM 3853 O O . GLU A 1 469 ? 7.211 -38.812 4.113 1 59 469 GLU A O 1
ATOM 3858 N N . GLN A 1 470 ? 6.867 -37.656 2.572 1 44.88 470 GLN A N 1
ATOM 3859 C CA . GLN A 1 470 ? 7.977 -38.344 1.909 1 44.88 470 GLN A CA 1
ATOM 3860 C C . GLN A 1 470 ? 9.305 -37.625 2.191 1 44.88 470 GLN A C 1
ATOM 3862 O O . GLN A 1 470 ? 9.414 -36.406 2.004 1 44.88 470 GLN A O 1
ATOM 3867 N N . HIS A 1 471 ? 9.977 -37.969 3.162 1 39.09 471 HIS A N 1
ATOM 3868 C CA . HIS A 1 471 ? 11.383 -37.594 3.244 1 39.09 471 HIS A CA 1
ATOM 3869 C C . HIS A 1 471 ? 12.086 -37.812 1.908 1 39.09 471 HIS A C 1
ATOM 3871 O O . HIS A 1 471 ? 12.055 -38.906 1.352 1 39.09 471 HIS A O 1
ATOM 3877 N N . GLN A 1 472 ? 11.945 -36.906 0.965 1 33.25 472 GLN A N 1
ATOM 3878 C CA . GLN A 1 472 ? 12.898 -37.094 -0.122 1 33.25 472 GLN A CA 1
ATOM 3879 C C . GLN A 1 472 ? 14.336 -37.125 0.406 1 33.25 472 GLN A C 1
ATOM 3881 O O . GLN A 1 472 ? 14.711 -36.344 1.271 1 33.25 472 GLN A O 1
ATOM 3886 N N . MET B 1 1 ? 60.906 11.148 -32.844 1 24.55 1 MET B N 1
ATOM 3887 C CA . MET B 1 1 ? 61.188 12.195 -31.859 1 24.55 1 MET B CA 1
ATOM 3888 C C . MET B 1 1 ? 59.875 12.617 -31.172 1 24.55 1 MET B C 1
ATOM 3890 O O . MET B 1 1 ? 59.031 13.242 -31.781 1 24.55 1 MET B O 1
ATOM 3894 N N . SER B 1 2 ? 59.25 11.719 -30.328 1 24.75 2 SER B N 1
ATOM 3895 C CA . SER B 1 2 ? 57.906 11.289 -29.875 1 24.75 2 SER B CA 1
ATOM 3896 C C . SER B 1 2 ? 57.375 12.203 -28.781 1 24.75 2 SER B C 1
ATOM 3898 O O . SER B 1 2 ? 57.719 12.062 -27.609 1 24.75 2 SER B O 1
ATOM 3900 N N . ALA B 1 3 ? 57.156 13.531 -29.078 1 23.28 3 ALA B N 1
ATOM 3901 C CA . ALA B 1 3 ? 57.094 14.758 -28.281 1 23.28 3 ALA B CA 1
ATOM 3902 C C . ALA B 1 3 ? 55.75 14.828 -27.516 1 23.28 3 ALA B C 1
ATOM 3904 O O . ALA B 1 3 ? 55.438 15.844 -26.906 1 23.28 3 ALA B O 1
ATOM 3905 N N . PHE B 1 4 ? 54.688 14.078 -27.828 1 26.27 4 PHE B N 1
ATOM 3906 C CA . PHE B 1 4 ? 53.344 14.531 -27.453 1 26.27 4 PHE B CA 1
ATOM 3907 C C . PHE B 1 4 ? 53.125 14.398 -25.953 1 26.27 4 PHE B C 1
ATOM 3909 O O . PHE B 1 4 ? 52.469 13.469 -25.5 1 26.27 4 PHE B O 1
ATOM 3916 N N . ARG B 1 5 ? 54.094 14.586 -25 1 28.62 5 ARG B N 1
ATOM 3917 C CA . ARG B 1 5 ? 53.938 14.383 -23.562 1 28.62 5 ARG B CA 1
ATOM 3918 C C . ARG B 1 5 ? 52.969 15.375 -22.953 1 28.62 5 ARG B C 1
ATOM 3920 O O . ARG B 1 5 ? 53.375 16.422 -22.453 1 28.62 5 ARG B O 1
ATOM 3927 N N . LYS B 1 6 ? 51.906 15.789 -23.75 1 31.7 6 LYS B N 1
ATOM 3928 C CA . LYS B 1 6 ? 51.219 16.969 -23.203 1 31.7 6 LYS B CA 1
ATOM 3929 C C . LYS B 1 6 ? 50.781 16.719 -21.75 1 31.7 6 LYS B C 1
ATOM 3931 O O . LYS B 1 6 ? 50.312 15.641 -21.422 1 31.7 6 LYS B O 1
ATOM 3936 N N . HIS B 1 7 ? 51.188 17.547 -20.781 1 34.25 7 HIS B N 1
ATOM 3937 C CA . HIS B 1 7 ? 51.156 17.766 -19.344 1 34.25 7 HIS B CA 1
ATOM 3938 C C . HIS B 1 7 ? 49.719 17.812 -18.828 1 34.25 7 HIS B C 1
ATOM 3940 O O . HIS B 1 7 ? 48.906 18.594 -19.344 1 34.25 7 HIS B O 1
ATOM 3946 N N . MET B 1 8 ? 49.125 16.641 -18.531 1 36.09 8 MET B N 1
ATOM 3947 C CA . MET B 1 8 ? 47.781 16.578 -17.922 1 36.09 8 MET B CA 1
ATOM 3948 C C . MET B 1 8 ? 47.656 17.578 -16.797 1 36.09 8 MET B C 1
ATOM 3950 O O . MET B 1 8 ? 48.5 17.656 -15.914 1 36.09 8 MET B O 1
ATOM 3954 N N . PRO B 1 9 ? 46.875 18.766 -17.016 1 40.81 9 PRO B N 1
ATOM 3955 C CA . PRO B 1 9 ? 46.875 19.875 -16.078 1 40.81 9 PRO B CA 1
ATOM 3956 C C . PRO B 1 9 ? 46.562 19.453 -14.641 1 40.81 9 PRO B C 1
ATOM 3958 O O . PRO B 1 9 ? 45.969 18.391 -14.43 1 40.81 9 PRO B O 1
ATOM 3961 N N . ARG B 1 10 ? 47.219 20.062 -13.617 1 43.31 10 ARG B N 1
ATOM 3962 C CA . ARG B 1 10 ? 47.219 19.875 -12.172 1 43.31 10 ARG B CA 1
ATOM 3963 C C . ARG B 1 10 ? 45.812 19.766 -11.609 1 43.31 10 ARG B C 1
ATOM 3965 O O . ARG B 1 10 ? 45.594 19.062 -10.617 1 43.31 10 ARG B O 1
ATOM 3972 N N . THR B 1 11 ? 44.875 20.531 -12.266 1 44.19 11 THR B N 1
ATOM 3973 C CA . THR B 1 11 ? 43.531 20.641 -11.672 1 44.19 11 THR B CA 1
ATOM 3974 C C . THR B 1 11 ? 42.812 19.297 -11.734 1 44.19 11 THR B C 1
ATOM 3976 O O . THR B 1 11 ? 42 19 -10.875 1 44.19 11 THR B O 1
ATOM 3979 N N . THR B 1 12 ? 43.156 18.5 -12.805 1 43.09 12 THR B N 1
ATOM 3980 C CA . THR B 1 12 ? 42.469 17.219 -12.922 1 43.09 12 THR B CA 1
ATOM 3981 C C . THR B 1 12 ? 42.969 16.25 -11.859 1 43.09 12 THR B C 1
ATOM 3983 O O . THR B 1 12 ? 42.281 15.297 -11.508 1 43.09 12 THR B O 1
ATOM 3986 N N . ARG B 1 13 ? 44.219 16.438 -11.445 1 42.94 13 ARG B N 1
ATOM 3987 C CA . ARG B 1 13 ? 44.75 15.555 -10.414 1 42.94 13 ARG B CA 1
ATOM 3988 C C . ARG B 1 13 ? 44.062 15.828 -9.07 1 42.94 13 ARG B C 1
ATOM 3990 O O . ARG B 1 13 ? 43.812 14.898 -8.297 1 42.94 13 ARG B O 1
ATOM 3997 N N . LEU B 1 14 ? 43.844 17.172 -8.859 1 42.62 14 LEU B N 1
ATOM 3998 C CA . LEU B 1 14 ? 43.281 17.484 -7.555 1 42.62 14 LEU B CA 1
ATOM 3999 C C . LEU B 1 14 ? 41.844 16.953 -7.457 1 42.62 14 LEU B C 1
ATOM 4001 O O . LEU B 1 14 ? 41.438 16.422 -6.418 1 42.62 14 LEU B O 1
ATOM 4005 N N . ILE B 1 15 ? 41.125 16.953 -8.641 1 42.62 15 ILE B N 1
ATOM 4006 C CA . ILE B 1 15 ? 39.75 16.516 -8.594 1 42.62 15 ILE B CA 1
ATOM 4007 C C . ILE B 1 15 ? 39.688 15 -8.422 1 42.62 15 ILE B C 1
ATOM 4009 O O . ILE B 1 15 ? 38.844 14.484 -7.691 1 42.62 15 ILE B O 1
ATOM 4013 N N . SER B 1 16 ? 40.719 14.336 -8.898 1 40.44 16 SER B N 1
ATOM 4014 C CA . SER B 1 16 ? 40.688 12.891 -8.758 1 40.44 16 SER B CA 1
ATOM 4015 C C . SER B 1 16 ? 40.938 12.469 -7.316 1 40.44 16 SER B C 1
ATOM 4017 O O . SER B 1 16 ? 40.438 11.438 -6.859 1 40.44 16 SER B O 1
ATOM 4019 N N . THR B 1 17 ? 41.906 13.203 -6.66 1 42.12 17 THR B N 1
ATOM 4020 C CA . THR B 1 17 ? 42.188 12.812 -5.281 1 42.12 17 THR B CA 1
ATOM 4021 C C . THR B 1 17 ? 40.969 13.086 -4.391 1 42.12 17 THR B C 1
ATOM 4023 O O . THR B 1 17 ? 40.688 12.305 -3.48 1 42.12 17 THR B O 1
ATOM 4026 N N . ILE B 1 18 ? 40.219 14.195 -4.676 1 41.66 18 ILE B N 1
ATOM 4027 C CA . ILE B 1 18 ? 39.094 14.508 -3.807 1 41.66 18 ILE B CA 1
ATOM 4028 C C . ILE B 1 18 ? 37.969 13.477 -4.008 1 41.66 18 ILE B C 1
ATOM 4030 O O . ILE B 1 18 ? 37.344 13.062 -3.047 1 41.66 18 ILE B O 1
ATOM 4034 N N . PHE B 1 19 ? 37.844 12.914 -5.188 1 40.19 19 PHE B N 1
ATOM 4035 C CA . PHE B 1 19 ? 36.812 11.891 -5.402 1 40.19 19 PHE B CA 1
ATOM 4036 C C . PHE B 1 19 ? 37.188 10.602 -4.68 1 40.19 19 PHE B C 1
ATOM 4038 O O . PHE B 1 19 ? 36.312 9.93 -4.125 1 40.19 19 PHE B O 1
ATOM 4045 N N . VAL B 1 20 ? 38.469 10.266 -4.68 1 40.78 20 VAL B N 1
ATOM 4046 C CA . VAL B 1 20 ? 38.875 9.031 -4.016 1 40.78 20 VAL B CA 1
ATOM 4047 C C . VAL B 1 20 ? 38.719 9.188 -2.502 1 40.78 20 VAL B C 1
ATOM 4049 O O . VAL B 1 20 ? 38.312 8.258 -1.813 1 40.78 20 VAL B O 1
ATOM 4052 N N . LEU B 1 21 ? 39.031 10.383 -1.953 1 37.91 21 LEU B N 1
ATOM 4053 C CA . LEU B 1 21 ? 38.906 10.539 -0.509 1 37.91 21 LEU B CA 1
ATOM 4054 C C . LEU B 1 21 ? 37.438 10.484 -0.091 1 37.91 21 LEU B C 1
ATOM 4056 O O . LEU B 1 21 ? 37.094 9.922 0.951 1 37.91 21 LEU B O 1
ATOM 4060 N N . TYR B 1 22 ? 36.531 11.047 -0.907 1 35.16 22 TYR B N 1
ATOM 4061 C CA . TYR B 1 22 ? 35.125 11 -0.511 1 35.16 22 TYR B CA 1
ATOM 4062 C C . TYR B 1 22 ? 34.594 9.578 -0.579 1 35.16 22 TYR B C 1
ATOM 4064 O O . TYR B 1 22 ? 33.75 9.188 0.233 1 35.16 22 TYR B O 1
ATOM 4072 N N . ALA B 1 23 ? 35 8.758 -1.535 1 35.59 23 ALA B N 1
ATOM 4073 C CA . ALA B 1 23 ? 34.562 7.367 -1.595 1 35.59 23 ALA B CA 1
ATOM 4074 C C . ALA B 1 23 ? 35.094 6.574 -0.399 1 35.59 23 ALA B C 1
ATOM 4076 O O . ALA B 1 23 ? 34.406 5.703 0.125 1 35.59 23 ALA B O 1
ATOM 4077 N N . PHE B 1 24 ? 36.312 6.777 0.026 1 36.16 24 PHE B N 1
ATOM 4078 C CA . PHE B 1 24 ? 36.844 6.023 1.157 1 36.16 24 PHE B CA 1
ATOM 4079 C C . PHE B 1 24 ? 36.094 6.379 2.439 1 36.16 24 PHE B C 1
ATOM 4081 O O . PHE B 1 24 ? 35.938 5.535 3.326 1 36.16 24 PHE B O 1
ATOM 4088 N N . VAL B 1 25 ? 35.719 7.684 2.656 1 35.53 25 VAL B N 1
ATOM 4089 C CA . VAL B 1 25 ? 35.031 8 3.898 1 35.53 25 VAL B CA 1
ATOM 4090 C C . VAL B 1 25 ? 33.656 7.32 3.912 1 35.53 25 VAL B C 1
ATOM 4092 O O . VAL B 1 25 ? 33.188 6.914 4.969 1 35.53 25 VAL B O 1
ATOM 4095 N N . TRP B 1 26 ? 33 7.066 2.779 1 32.66 26 TRP B N 1
ATOM 4096 C CA . TRP B 1 26 ? 31.703 6.426 2.816 1 32.66 26 TRP B CA 1
ATOM 4097 C C . TRP B 1 26 ? 31.828 4.945 3.156 1 32.66 26 TRP B C 1
ATOM 4099 O O . TRP B 1 26 ? 30.953 4.375 3.82 1 32.66 26 TRP B O 1
ATOM 4109 N N . LEU B 1 27 ? 32.906 4.309 2.719 1 32.72 27 LEU B N 1
ATOM 4110 C CA . LEU B 1 27 ? 33 2.879 2.998 1 32.72 27 LEU B CA 1
ATOM 4111 C C . LEU B 1 27 ? 33.219 2.629 4.488 1 32.72 27 LEU B C 1
ATOM 4113 O O . LEU B 1 27 ? 32.875 1.553 4.992 1 32.72 27 LEU B O 1
ATOM 4117 N N . LYS B 1 28 ? 34.094 3.418 5.105 1 32.78 28 LYS B N 1
ATOM 4118 C CA . LYS B 1 28 ? 34.406 3.029 6.473 1 32.78 28 LYS B CA 1
ATOM 4119 C C . LYS B 1 28 ? 33.156 3.014 7.355 1 32.78 28 LYS B C 1
ATOM 4121 O O . LYS B 1 28 ? 33.219 2.582 8.508 1 32.78 28 LYS B O 1
ATOM 4126 N N . GLY B 1 29 ? 32.188 3.865 7.016 1 29.31 29 GLY B N 1
ATOM 4127 C CA . GLY B 1 29 ? 31.156 3.977 8.023 1 29.31 29 GLY B CA 1
ATOM 4128 C C . GLY B 1 29 ? 30.281 2.74 8.117 1 29.31 29 GLY B C 1
ATOM 4129 O O . GLY B 1 29 ? 29.156 2.805 8.625 1 29.31 29 GLY B O 1
ATOM 4130 N N . TRP B 1 30 ? 30.641 1.783 7.285 1 30.73 30 TRP B N 1
ATOM 4131 C CA . TRP B 1 30 ? 29.781 0.632 7.523 1 30.73 30 TRP B CA 1
ATOM 4132 C C . TRP B 1 30 ? 30 0.057 8.914 1 30.73 30 TRP B C 1
ATOM 4134 O O . TRP B 1 30 ? 31.125 -0.349 9.25 1 30.73 30 TRP B O 1
ATOM 4144 N N . PRO B 1 31 ? 29.359 0.502 9.906 1 29.22 31 PRO B N 1
ATOM 4145 C CA . PRO B 1 31 ? 29.609 -0.13 11.203 1 29.22 31 PRO B CA 1
ATOM 4146 C C . PRO B 1 31 ? 29.578 -1.655 11.133 1 29.22 31 PRO B C 1
ATOM 4148 O O . PRO B 1 31 ? 28.656 -2.225 10.539 1 29.22 31 PRO B O 1
ATOM 4151 N N . ARG B 1 32 ? 30.703 -2.387 10.992 1 28.02 32 ARG B N 1
ATOM 4152 C CA . ARG B 1 32 ? 30.953 -3.824 11.07 1 28.02 32 ARG B CA 1
ATOM 4153 C C . ARG B 1 32 ? 30.031 -4.48 12.094 1 28.02 32 ARG B C 1
ATOM 4155 O O . ARG B 1 32 ? 29.359 -5.48 11.789 1 28.02 32 ARG B O 1
ATOM 4162 N N . THR B 1 33 ? 30.656 -4.801 13.266 1 27.67 33 THR B N 1
ATOM 4163 C CA . THR B 1 33 ? 30.234 -5.781 14.266 1 27.67 33 THR B CA 1
ATOM 4164 C C . THR B 1 33 ? 28.969 -5.312 14.992 1 27.67 33 THR B C 1
ATOM 4166 O O . THR B 1 33 ? 28.969 -4.246 15.609 1 27.67 33 THR B O 1
ATOM 4169 N N . TYR B 1 34 ? 27.859 -5.629 14.398 1 26.05 34 TYR B N 1
ATOM 4170 C CA . TYR B 1 34 ? 26.688 -5.535 15.266 1 26.05 34 TYR B CA 1
ATOM 4171 C C . TYR B 1 34 ? 26.953 -6.215 16.609 1 26.05 34 TYR B C 1
ATOM 4173 O O . TYR B 1 34 ? 26.891 -7.445 16.703 1 26.05 34 TYR B O 1
ATOM 4181 N N . ASP B 1 35 ? 28.141 -5.988 17.172 1 27.2 35 ASP B N 1
ATOM 4182 C CA . ASP B 1 35 ? 28.219 -6.465 18.562 1 27.2 35 ASP B CA 1
ATOM 4183 C C . ASP B 1 35 ? 26.891 -6.266 19.281 1 27.2 35 ASP B C 1
ATOM 4185 O O . ASP B 1 35 ? 26.281 -5.199 19.188 1 27.2 35 ASP B O 1
ATOM 4189 N N . ASP B 1 36 ? 26.219 -7.43 19.531 1 29.61 36 ASP B N 1
ATOM 4190 C CA . ASP B 1 36 ? 25.078 -7.621 20.422 1 29.61 36 ASP B CA 1
ATOM 4191 C C . ASP B 1 36 ? 25.219 -6.766 21.672 1 29.61 36 ASP B C 1
ATOM 4193 O O . ASP B 1 36 ? 25.391 -7.293 22.781 1 29.61 36 ASP B O 1
ATOM 4197 N N . GLU B 1 37 ? 26.234 -5.934 21.656 1 27.59 37 GLU B N 1
ATOM 4198 C CA . GLU B 1 37 ? 26.172 -5.258 22.953 1 27.59 37 GLU B CA 1
ATOM 4199 C C . GLU B 1 37 ? 24.734 -4.828 23.281 1 27.59 37 GLU B C 1
ATOM 4201 O O . GLU B 1 37 ? 24.078 -4.184 22.453 1 27.59 37 GLU B O 1
ATOM 4206 N N . GLU B 1 38 ? 24.109 -5.676 24.125 1 28.44 38 GLU B N 1
ATOM 4207 C CA . GLU B 1 38 ? 22.875 -5.379 24.828 1 28.44 38 GLU B CA 1
ATOM 4208 C C . GLU B 1 38 ? 22.719 -3.875 25.047 1 28.44 38 GLU B C 1
ATOM 4210 O O . GLU B 1 38 ? 23.5 -3.256 25.766 1 28.44 38 GLU B O 1
ATOM 4215 N N . LEU B 1 39 ? 22.625 -3.178 24.016 1 28.42 39 LEU B N 1
ATOM 4216 C CA . LEU B 1 39 ? 22.297 -1.846 24.5 1 28.42 39 LEU B CA 1
ATOM 4217 C C . LEU B 1 39 ? 21.406 -1.928 25.734 1 28.42 39 LEU B C 1
ATOM 4219 O O . LEU B 1 39 ? 20.438 -2.688 25.766 1 28.42 39 LEU B O 1
ATOM 4223 N N . PRO B 1 40 ? 22.047 -1.827 26.875 1 27.06 40 PRO B N 1
ATOM 4224 C CA . PRO B 1 40 ? 21.125 -1.938 28 1 27.06 40 PRO B CA 1
ATOM 4225 C C . PRO B 1 40 ? 19.719 -1.418 27.672 1 27.06 40 PRO B C 1
ATOM 4227 O O . PRO B 1 40 ? 19.562 -0.572 26.797 1 27.06 40 PRO B O 1
ATOM 4230 N N . ALA B 1 41 ? 18.656 -2.332 27.812 1 30.36 41 ALA B N 1
ATOM 4231 C CA . ALA B 1 41 ? 17.328 -1.729 27.844 1 30.36 41 ALA B CA 1
ATOM 4232 C C . ALA B 1 41 ? 17.406 -0.275 28.312 1 30.36 41 ALA B C 1
ATOM 4234 O O . ALA B 1 41 ? 17.719 -0 29.469 1 30.36 41 ALA B O 1
ATOM 4235 N N . ALA B 1 42 ? 17.969 0.426 27.484 1 30.23 42 ALA B N 1
ATOM 4236 C CA . ALA B 1 42 ? 17.906 1.792 28 1 30.23 42 ALA B CA 1
ATOM 4237 C C . ALA B 1 42 ? 16.656 1.989 28.859 1 30.23 42 ALA B C 1
ATOM 4239 O O . ALA B 1 42 ? 15.531 1.835 28.375 1 30.23 42 ALA B O 1
ATOM 4240 N N . ARG B 1 43 ? 16.734 1.531 30.031 1 31.2 43 ARG B N 1
ATOM 4241 C CA . ARG B 1 43 ? 15.766 2.1 30.953 1 31.2 43 ARG B CA 1
ATOM 4242 C C . ARG B 1 43 ? 15.445 3.547 30.594 1 31.2 43 ARG B C 1
ATOM 4244 O O . ARG B 1 43 ? 16.312 4.414 30.672 1 31.2 43 ARG B O 1
ATOM 4251 N N . ARG B 1 44 ? 14.703 3.66 29.578 1 33.22 44 ARG B N 1
ATOM 4252 C CA . ARG B 1 44 ? 14.266 5.039 29.391 1 33.22 44 ARG B CA 1
ATOM 4253 C C . ARG B 1 44 ? 14.195 5.781 30.719 1 33.22 44 ARG B C 1
ATOM 4255 O O . ARG B 1 44 ? 13.5 5.355 31.641 1 33.22 44 ARG B O 1
ATOM 4262 N N . PRO B 1 45 ? 15.352 6.449 31.094 1 29.98 45 PRO B N 1
ATOM 4263 C CA . PRO B 1 45 ? 15.156 7.188 32.344 1 29.98 45 PRO B CA 1
ATOM 4264 C C . PRO B 1 45 ? 13.727 7.688 32.531 1 29.98 45 PRO B C 1
ATOM 4266 O O . PRO B 1 45 ? 13.023 7.922 31.531 1 29.98 45 PRO B O 1
ATOM 4269 N N . HIS B 1 46 ? 12.969 7.195 33.375 1 32.47 46 HIS B N 1
ATOM 4270 C CA . HIS B 1 46 ? 11.945 8.094 33.906 1 32.47 46 HIS B CA 1
ATOM 4271 C C . HIS B 1 46 ? 12.398 9.547 33.812 1 32.47 46 HIS B C 1
ATOM 4273 O O . HIS B 1 46 ? 13.359 9.945 34.469 1 32.47 46 HIS B O 1
ATOM 4279 N N . GLN B 1 47 ? 12.633 9.992 32.625 1 33.34 47 GLN B N 1
ATOM 4280 C CA . GLN B 1 47 ? 13.133 11.367 32.594 1 33.34 47 GLN B CA 1
ATOM 4281 C C . GLN B 1 47 ? 12.516 12.203 33.688 1 33.34 47 GLN B C 1
ATOM 4283 O O . GLN B 1 47 ? 11.305 12.438 33.688 1 33.34 47 GLN B O 1
ATOM 4288 N N . PRO B 1 48 ? 13.102 12.289 34.781 1 37 48 PRO B N 1
ATOM 4289 C CA . PRO B 1 48 ? 12.57 13.086 35.906 1 37 48 PRO B CA 1
ATOM 4290 C C . PRO B 1 48 ? 11.93 14.391 35.438 1 37 48 PRO B C 1
ATOM 4292 O O . PRO B 1 48 ? 10.961 14.859 36.062 1 37 48 PRO B O 1
ATOM 4295 N N . GLY B 1 49 ? 12.719 15.258 34.562 1 36.81 49 GLY B N 1
ATOM 4296 C CA . GLY B 1 49 ? 12.555 16.703 34.438 1 36.81 49 GLY B CA 1
ATOM 4297 C C . GLY B 1 49 ? 11.5 17.078 33.406 1 36.81 49 GLY B C 1
ATOM 4298 O O . GLY B 1 49 ? 11.422 18.234 33 1 36.81 49 GLY B O 1
ATOM 4299 N N . ALA B 1 50 ? 11.203 16.281 32.406 1 45.53 50 ALA B N 1
ATOM 4300 C CA . ALA B 1 50 ? 10.211 16.875 31.5 1 45.53 50 ALA B CA 1
ATOM 4301 C C . ALA B 1 50 ? 8.969 17.312 32.281 1 45.53 50 ALA B C 1
ATOM 4303 O O . ALA B 1 50 ? 8.43 16.562 33.094 1 45.53 50 ALA B O 1
ATOM 4304 N N . ALA B 1 51 ? 8.867 18.469 32.5 1 49.75 51 ALA B N 1
ATOM 4305 C CA . ALA B 1 51 ? 7.77 19.109 33.219 1 49.75 51 ALA B CA 1
ATOM 4306 C C . ALA B 1 51 ? 6.422 18.609 32.719 1 49.75 51 ALA B C 1
ATOM 4308 O O . ALA B 1 51 ? 5.969 19 31.625 1 49.75 51 ALA B O 1
ATOM 4309 N N . PHE B 1 52 ? 6.141 17.25 32.844 1 65.62 52 PHE B N 1
ATOM 4310 C CA . PHE B 1 52 ? 4.789 16.75 32.625 1 65.62 52 PHE B CA 1
ATOM 4311 C C . PHE B 1 52 ? 3.789 17.516 33.469 1 65.62 52 PHE B C 1
ATOM 4313 O O . PHE B 1 52 ? 4.148 18.047 34.531 1 65.62 52 PHE B O 1
ATOM 4320 N N . GLY B 1 53 ? 2.758 17.922 32.781 1 78.75 53 GLY B N 1
ATOM 4321 C CA . GLY B 1 53 ? 1.649 18.484 33.531 1 78.75 53 GLY B CA 1
ATOM 4322 C C . GLY B 1 53 ? 1.322 17.703 34.781 1 78.75 53 GLY B C 1
ATOM 4323 O O . GLY B 1 53 ? 2.027 16.75 35.125 1 78.75 53 GLY B O 1
ATOM 4324 N N . PRO B 1 54 ? 0.48 18.141 35.5 1 89.19 54 PRO B N 1
ATOM 4325 C CA . PRO B 1 54 ? 0.087 17.531 36.781 1 89.19 54 PRO B CA 1
ATOM 4326 C C . PRO B 1 54 ? -0.49 16.125 36.594 1 89.19 54 PRO B C 1
ATOM 4328 O O . PRO B 1 54 ? -0.577 15.367 37.562 1 89.19 54 PRO B O 1
ATOM 4331 N N . HIS B 1 55 ? -0.839 15.727 35.344 1 92.94 55 HIS B N 1
ATOM 4332 C CA . HIS B 1 55 ? -1.428 14.422 35.062 1 92.94 55 HIS B CA 1
ATOM 4333 C C . HIS B 1 55 ? -0.581 13.633 34.094 1 92.94 55 HIS B C 1
ATOM 4335 O O . HIS B 1 55 ? -0.962 13.477 32.906 1 92.94 55 HIS B O 1
ATOM 4341 N N . PRO B 1 56 ? 0.438 13.109 34.562 1 90.62 56 PRO B N 1
ATOM 4342 C CA . PRO B 1 56 ? 1.332 12.398 33.625 1 90.62 56 PRO B CA 1
ATOM 4343 C C . PRO B 1 56 ? 0.634 11.266 32.875 1 90.62 56 PRO B C 1
ATOM 4345 O O . PRO B 1 56 ? -0.192 10.555 33.469 1 90.62 56 PRO B O 1
ATOM 4348 N N . VAL B 1 57 ? 0.911 11.195 31.594 1 92.56 57 VAL B N 1
ATOM 4349 C CA . VAL B 1 57 ? 0.319 10.172 30.734 1 92.56 57 VAL B CA 1
ATOM 4350 C C . VAL B 1 57 ? 1.376 9.141 30.359 1 92.56 57 VAL B C 1
ATOM 4352 O O . VAL B 1 57 ? 2.432 9.484 29.828 1 92.56 57 VAL B O 1
ATOM 4355 N N . VAL B 1 58 ? 1.075 7.895 30.641 1 93.12 58 VAL B N 1
ATOM 4356 C CA . VAL B 1 58 ? 1.987 6.82 30.266 1 93.12 58 VAL B CA 1
ATOM 4357 C C . VAL B 1 58 ? 1.562 6.23 28.922 1 93.12 58 VAL B C 1
ATOM 4359 O O . VAL B 1 58 ? 0.397 6.332 28.531 1 93.12 58 VAL B O 1
ATOM 4362 N N . ARG B 1 59 ? 2.441 5.637 28.312 1 92.81 59 ARG B N 1
ATOM 4363 C CA . ARG B 1 59 ? 2.275 5.184 26.938 1 92.81 59 ARG B CA 1
ATOM 4364 C C . ARG B 1 59 ? 1.131 4.184 26.828 1 92.81 59 ARG B C 1
ATOM 4366 O O . ARG B 1 59 ? 0.385 4.191 25.844 1 92.81 59 ARG B O 1
ATOM 4373 N N . ASP B 1 60 ? 0.967 3.309 27.781 1 95.25 60 ASP B N 1
ATOM 4374 C CA . ASP B 1 60 ? -0.048 2.262 27.703 1 95.25 60 ASP B CA 1
ATOM 4375 C C . ASP B 1 60 ? -1.432 2.812 28.047 1 95.25 60 ASP B C 1
ATOM 4377 O O . ASP B 1 60 ? -2.42 2.076 28.031 1 95.25 60 ASP B O 1
ATOM 4381 N N . GLN B 1 61 ? -1.48 4.145 28.297 1 97.25 61 GLN B N 1
ATOM 4382 C CA . GLN B 1 61 ? -2.75 4.789 28.625 1 97.25 61 GLN B CA 1
ATOM 4383 C C . GLN B 1 61 ? -3.26 5.617 27.453 1 97.25 61 GLN B C 1
ATOM 4385 O O . GLN B 1 61 ? -4.305 6.266 27.547 1 97.25 61 GLN B O 1
ATOM 4390 N N . LEU B 1 62 ? -2.535 5.551 26.359 1 98.31 62 LEU B N 1
ATOM 4391 C CA . LEU B 1 62 ? -2.904 6.273 25.141 1 98.31 62 LEU B CA 1
ATOM 4392 C C . LEU B 1 62 ? -3.332 5.309 24.047 1 98.31 62 LEU B C 1
ATOM 4394 O O . LEU B 1 62 ? -2.486 4.73 23.359 1 98.31 62 LEU B O 1
ATOM 4398 N N . VAL B 1 63 ? -4.656 5.152 23.797 1 98.75 63 VAL B N 1
ATOM 4399 C CA . VAL B 1 63 ? -5.18 4.258 22.781 1 98.75 63 VAL B CA 1
ATOM 4400 C C . VAL B 1 63 ? -5.324 5.008 21.453 1 98.75 63 VAL B C 1
ATOM 4402 O O . VAL B 1 63 ? -5.961 6.066 21.406 1 98.75 63 VAL B O 1
ATOM 4405 N N . VAL B 1 64 ? -4.707 4.527 20.453 1 98.75 64 VAL B N 1
ATOM 4406 C CA . VAL B 1 64 ? -4.828 5.121 19.125 1 98.75 64 VAL B CA 1
ATOM 4407 C C . VAL B 1 64 ? -5.609 4.184 18.219 1 98.75 64 VAL B C 1
ATOM 4409 O O . VAL B 1 64 ? -5.18 3.059 17.953 1 98.75 64 VAL B O 1
ATOM 4412 N N . SER B 1 65 ? -6.73 4.625 17.766 1 98.69 65 SER B N 1
ATOM 4413 C CA . SER B 1 65 ? -7.578 3.889 16.844 1 98.69 65 SER B CA 1
ATOM 4414 C C . SER B 1 65 ? -7.496 4.477 15.438 1 98.69 65 SER B C 1
ATOM 4416 O O . SER B 1 65 ? -7.84 5.641 15.227 1 98.69 65 SER B O 1
ATOM 4418 N N . ILE B 1 66 ? -7.078 3.66 14.516 1 98.44 66 ILE B N 1
ATOM 4419 C CA . ILE B 1 66 ? -6.953 4.09 13.125 1 98.44 66 ILE B CA 1
ATOM 4420 C C . ILE B 1 66 ? -8.062 3.461 12.289 1 98.44 66 ILE B C 1
ATOM 4422 O O . ILE B 1 66 ? -8.242 2.242 12.305 1 98.44 66 ILE B O 1
ATOM 4426 N N . THR B 1 67 ? -8.766 4.316 11.625 1 97.88 67 THR B N 1
ATOM 4427 C CA . THR B 1 67 ? -9.766 3.828 10.68 1 97.88 67 THR B CA 1
ATOM 4428 C C . THR B 1 67 ? -9.227 3.857 9.258 1 97.88 67 THR B C 1
ATOM 4430 O O . THR B 1 67 ? -8.648 4.859 8.82 1 97.88 67 THR B O 1
ATOM 4433 N N . THR B 1 68 ? -9.312 2.764 8.578 1 97.06 68 THR B N 1
ATOM 4434 C CA . THR B 1 68 ? -8.914 2.629 7.18 1 97.06 68 THR B CA 1
ATOM 4435 C C . THR B 1 68 ? -10.062 2.078 6.344 1 97.06 68 THR B C 1
ATOM 4437 O O . THR B 1 68 ? -11.219 2.115 6.766 1 97.06 68 THR B O 1
ATOM 4440 N N . THR B 1 69 ? -9.828 1.815 5.074 1 96.38 69 THR B N 1
ATOM 4441 C CA . THR B 1 69 ? -10.828 1.267 4.164 1 96.38 69 THR B CA 1
ATOM 4442 C C . THR B 1 69 ? -10.367 -0.072 3.598 1 96.38 69 THR B C 1
ATOM 4444 O O . THR B 1 69 ? -9.172 -0.372 3.596 1 96.38 69 THR B O 1
ATOM 4447 N N . ALA B 1 70 ? -11.336 -0.808 3.139 1 95.25 70 ALA B N 1
ATOM 4448 C CA . ALA B 1 70 ? -11.039 -2.119 2.568 1 95.25 70 ALA B CA 1
ATOM 4449 C C . ALA B 1 70 ? -10.062 -2.004 1.404 1 95.25 70 ALA B C 1
ATOM 4451 O O . ALA B 1 70 ? -9.172 -2.84 1.251 1 95.25 70 ALA B O 1
ATOM 4452 N N . ILE B 1 71 ? -10.18 -0.983 0.658 1 91.56 71 ILE B N 1
ATOM 4453 C CA . ILE B 1 71 ? -9.391 -0.841 -0.562 1 91.56 71 ILE B CA 1
ATOM 4454 C C . ILE B 1 71 ? -8 -0.318 -0.218 1 91.56 71 ILE B C 1
ATOM 4456 O O . ILE B 1 71 ? -7.031 -0.589 -0.935 1 91.56 71 ILE B O 1
ATOM 4460 N N . ASN B 1 72 ? -7.84 0.371 0.956 1 91.81 72 ASN B N 1
ATOM 4461 C CA . ASN B 1 72 ? -6.574 1.028 1.268 1 91.81 72 ASN B CA 1
ATOM 4462 C C . ASN B 1 72 ? -5.855 0.343 2.428 1 91.81 72 ASN B C 1
ATOM 4464 O O . ASN B 1 72 ? -4.809 0.808 2.877 1 91.81 72 ASN B O 1
ATOM 4468 N N . VAL B 1 73 ? -6.332 -0.721 2.889 1 95.31 73 VAL B N 1
ATOM 4469 C CA . VAL B 1 73 ? -5.836 -1.348 4.109 1 95.31 73 VAL B CA 1
ATOM 4470 C C . VAL B 1 73 ? -4.367 -1.716 3.941 1 95.31 73 VAL B C 1
ATOM 4472 O O . VAL B 1 73 ? -3.543 -1.426 4.812 1 95.31 73 VAL B O 1
ATOM 4475 N N . TYR B 1 74 ? -3.949 -2.201 2.85 1 94.38 74 TYR B N 1
ATOM 4476 C CA . TYR B 1 74 ? -2.578 -2.66 2.66 1 94.38 74 TYR B CA 1
ATOM 4477 C C . TYR B 1 74 ? -1.672 -1.51 2.238 1 94.38 74 TYR B C 1
ATOM 4479 O O . TYR B 1 74 ? -0.521 -1.426 2.674 1 94.38 74 TYR B O 1
ATOM 4487 N N . SER B 1 75 ? -2.172 -0.599 1.499 1 93.88 75 SER B N 1
ATOM 4488 C CA . SER B 1 75 ? -1.348 0.475 0.954 1 93.88 75 SER B CA 1
ATOM 4489 C C . SER B 1 75 ? -1.122 1.576 1.983 1 93.88 75 SER B C 1
ATOM 4491 O O . SER B 1 75 ? -0.108 2.275 1.939 1 93.88 75 SER B O 1
ATOM 4493 N N . LYS B 1 76 ? -2.059 1.716 2.912 1 95.75 76 LYS B N 1
ATOM 4494 C CA . LYS B 1 76 ? -1.941 2.842 3.834 1 95.75 76 LYS B CA 1
ATOM 4495 C C . LYS B 1 76 ? -1.704 2.361 5.262 1 95.75 76 LYS B C 1
ATOM 4497 O O . LYS B 1 76 ? -0.838 2.889 5.965 1 95.75 76 LYS B O 1
ATOM 4502 N N . ALA B 1 77 ? -2.387 1.313 5.703 1 96.69 77 ALA B N 1
ATOM 4503 C CA . ALA B 1 77 ? -2.268 0.867 7.09 1 96.69 77 ALA B CA 1
ATOM 4504 C C . ALA B 1 77 ? -0.944 0.143 7.32 1 96.69 77 ALA B C 1
ATOM 4506 O O . ALA B 1 77 ? -0.348 0.254 8.398 1 96.69 77 ALA B O 1
ATOM 4507 N N . ALA B 1 78 ? -0.49 -0.576 6.32 1 96.88 78 ALA B N 1
ATOM 4508 C CA . ALA B 1 78 ? 0.733 -1.356 6.492 1 96.88 78 ALA B CA 1
ATOM 4509 C C . ALA B 1 78 ? 1.933 -0.447 6.738 1 96.88 78 ALA B C 1
ATOM 4511 O O . ALA B 1 78 ? 2.645 -0.608 7.734 1 96.88 78 ALA B O 1
ATOM 4512 N N . PRO B 1 79 ? 2.145 0.532 5.852 1 96.81 79 PRO B N 1
ATOM 4513 C CA . PRO B 1 79 ? 3.248 1.448 6.152 1 96.81 79 PRO B CA 1
ATOM 4514 C C . PRO B 1 79 ? 3.068 2.174 7.484 1 96.81 79 PRO B C 1
ATOM 4516 O O . PRO B 1 79 ? 4.051 2.459 8.172 1 96.81 79 PRO B O 1
ATOM 4519 N N . LEU B 1 80 ? 1.847 2.486 7.82 1 97.56 80 LEU B N 1
ATOM 4520 C CA . LEU B 1 80 ? 1.58 3.158 9.086 1 97.56 80 LEU B CA 1
ATOM 4521 C C . LEU B 1 80 ? 2.045 2.307 10.266 1 97.56 80 LEU B C 1
ATOM 4523 O O . LEU B 1 80 ? 2.682 2.814 11.188 1 97.56 80 LEU B O 1
ATOM 4527 N N . ILE B 1 81 ? 1.777 0.999 10.234 1 97.5 81 ILE B N 1
ATOM 4528 C CA . ILE B 1 81 ? 2.197 0.072 11.281 1 97.5 81 ILE B CA 1
ATOM 4529 C C . ILE B 1 81 ? 3.719 0.086 11.398 1 97.5 81 ILE B C 1
ATOM 4531 O O . ILE B 1 81 ? 4.258 0.2 12.5 1 97.5 81 ILE B O 1
ATOM 4535 N N . LEU B 1 82 ? 4.402 0.07 10.273 1 96.88 82 LEU B N 1
ATOM 4536 C CA . LEU B 1 82 ? 5.859 -0.023 10.25 1 96.88 82 LEU B CA 1
ATOM 4537 C C . LEU B 1 82 ? 6.496 1.283 10.711 1 96.88 82 LEU B C 1
ATOM 4539 O O . LEU B 1 82 ? 7.652 1.298 11.133 1 96.88 82 LEU B O 1
ATOM 4543 N N . ASN B 1 83 ? 5.746 2.373 10.586 1 96 83 ASN B N 1
ATOM 4544 C CA . ASN B 1 83 ? 6.254 3.668 11.023 1 96 83 ASN B CA 1
ATOM 4545 C C . ASN B 1 83 ? 5.844 3.979 12.461 1 96 83 ASN B C 1
ATOM 4547 O O . ASN B 1 83 ? 6.117 5.066 12.969 1 96 83 ASN B O 1
ATOM 4551 N N . THR B 1 84 ? 5.141 3.08 13.094 1 95.81 84 THR B N 1
ATOM 4552 C CA . THR B 1 84 ? 4.781 3.203 14.5 1 95.81 84 THR B CA 1
ATOM 4553 C C . THR B 1 84 ? 5.793 2.475 15.383 1 95.81 84 THR B C 1
ATOM 4555 O O . THR B 1 84 ? 6.164 1.334 15.102 1 95.81 84 THR B O 1
ATOM 4558 N N . GLN B 1 85 ? 6.25 3.105 16.391 1 93 85 GLN B N 1
ATOM 4559 C CA . GLN B 1 85 ? 7.23 2.512 17.297 1 93 85 GLN B CA 1
ATOM 4560 C C . GLN B 1 85 ? 6.684 1.246 17.953 1 93 85 GLN B C 1
ATOM 4562 O O . GLN B 1 85 ? 5.5 1.175 18.281 1 93 85 GLN B O 1
ATOM 4567 N N . GLN B 1 86 ? 7.535 0.309 18.172 1 91.94 86 GLN B N 1
ATOM 4568 C CA . GLN B 1 86 ? 7.148 -0.981 18.734 1 91.94 86 GLN B CA 1
ATOM 4569 C C . GLN B 1 86 ? 6.465 -0.811 20.094 1 91.94 86 GLN B C 1
ATOM 4571 O O . GLN B 1 86 ? 5.5 -1.517 20.406 1 91.94 86 GLN B O 1
ATOM 4576 N N . ALA B 1 87 ? 6.922 0.13 20.859 1 93.12 87 ALA B N 1
ATOM 4577 C CA . ALA B 1 87 ? 6.379 0.367 22.203 1 93.12 87 ALA B CA 1
ATOM 4578 C C . ALA B 1 87 ? 4.918 0.798 22.125 1 93.12 87 ALA B C 1
ATOM 4580 O O . ALA B 1 87 ? 4.188 0.698 23.125 1 93.12 87 ALA B O 1
ATOM 4581 N N . ASP B 1 88 ? 4.527 1.225 20.984 1 95.38 88 ASP B N 1
ATOM 4582 C CA . ASP B 1 88 ? 3.18 1.767 20.844 1 95.38 88 ASP B CA 1
ATOM 4583 C C . ASP B 1 88 ? 2.25 0.762 20.156 1 95.38 88 ASP B C 1
ATOM 4585 O O . ASP B 1 88 ? 1.066 1.041 19.953 1 95.38 88 ASP B O 1
ATOM 4589 N N . HIS B 1 89 ? 2.701 -0.428 19.828 1 96 89 HIS B N 1
ATOM 4590 C CA . HIS B 1 89 ? 1.952 -1.411 19.047 1 96 89 HIS B CA 1
ATOM 4591 C C . HIS B 1 89 ? 0.766 -1.95 19.844 1 96 89 HIS B C 1
ATOM 4593 O O . HIS B 1 89 ? -0.308 -2.18 19.281 1 96 89 HIS B O 1
ATOM 4599 N N . GLU B 1 90 ? 0.924 -2.09 21.078 1 96.44 90 GLU B N 1
ATOM 4600 C CA . GLU B 1 90 ? -0.128 -2.691 21.891 1 96.44 90 GLU B CA 1
ATOM 4601 C C . GLU B 1 90 ? -1.36 -1.793 21.953 1 96.44 90 GLU B C 1
ATOM 4603 O O . GLU B 1 90 ? -2.484 -2.281 22.078 1 96.44 90 GLU B O 1
ATOM 4608 N N . MET B 1 91 ? -1.146 -0.487 21.891 1 97.94 91 MET B N 1
ATOM 4609 C CA . MET B 1 91 ? -2.246 0.463 22.047 1 97.94 91 MET B CA 1
ATOM 4610 C C . MET B 1 91 ? -2.723 0.958 20.688 1 97.94 91 MET B C 1
ATOM 4612 O O . MET B 1 91 ? -3.465 1.938 20.594 1 97.94 91 MET B O 1
ATOM 4616 N N . LEU B 1 92 ? -2.268 0.314 19.594 1 98.38 92 LEU B N 1
ATOM 4617 C CA . LEU B 1 92 ? -2.691 0.651 18.25 1 98.38 92 LEU B CA 1
ATOM 4618 C C . LEU B 1 92 ? -3.793 -0.29 17.766 1 98.38 92 LEU B C 1
ATOM 4620 O O . LEU B 1 92 ? -3.592 -1.505 17.703 1 98.38 92 LEU B O 1
ATOM 4624 N N . LEU B 1 93 ? -4.938 0.241 17.531 1 98.62 93 LEU B N 1
ATOM 4625 C CA . LEU B 1 93 ? -6.074 -0.521 17.031 1 98.62 93 LEU B CA 1
ATOM 4626 C C . LEU B 1 93 ? -6.395 -0.13 15.586 1 98.62 93 LEU B C 1
ATOM 4628 O O . LEU B 1 93 ? -6.359 1.053 15.234 1 98.62 93 LEU B O 1
ATOM 4632 N N . LEU B 1 94 ? -6.625 -1.104 14.742 1 98.69 94 LEU B N 1
ATOM 4633 C CA . LEU B 1 94 ? -6.941 -0.865 13.336 1 98.69 94 LEU B CA 1
ATOM 4634 C C . LEU B 1 94 ? -8.367 -1.298 13.016 1 98.69 94 LEU B C 1
ATOM 4636 O O . LEU B 1 94 ? -8.742 -2.443 13.273 1 98.69 94 LEU B O 1
ATOM 4640 N N . PHE B 1 95 ? -9.125 -0.387 12.477 1 98.69 95 PHE B N 1
ATOM 4641 C CA . PHE B 1 95 ? -10.523 -0.644 12.125 1 98.69 95 PHE B CA 1
ATOM 4642 C C . PHE B 1 95 ? -10.781 -0.334 10.656 1 98.69 95 PHE B C 1
ATOM 4644 O O . PHE B 1 95 ? -10.148 0.555 10.086 1 98.69 95 PHE B O 1
ATOM 4651 N N . SER B 1 96 ? -11.688 -1.047 10.047 1 98.19 96 SER B N 1
ATOM 4652 C CA . SER B 1 96 ? -12.008 -0.885 8.633 1 98.19 96 SER B CA 1
ATOM 4653 C C . SER B 1 96 ? -13.461 -1.244 8.344 1 98.19 96 SER B C 1
ATOM 4655 O O . SER B 1 96 ? -14.258 -1.384 9.273 1 98.19 96 SER B O 1
ATOM 4657 N N . ASP B 1 97 ? -13.844 -1.177 7.086 1 98.19 97 ASP B N 1
ATOM 4658 C CA . ASP B 1 97 ? -15.18 -1.531 6.625 1 98.19 97 ASP B CA 1
ATOM 4659 C C . ASP B 1 97 ? -15.195 -2.918 5.984 1 98.19 97 ASP B C 1
ATOM 4661 O O . ASP B 1 97 ? -16.109 -3.258 5.238 1 98.19 97 ASP B O 1
ATOM 4665 N N . LEU B 1 98 ? -14.195 -3.65 6.176 1 97.62 98 LEU B N 1
ATOM 4666 C CA . LEU B 1 98 ? -14.078 -5.055 5.801 1 97.62 98 LEU B CA 1
ATOM 4667 C C . LEU B 1 98 ? -13.023 -5.762 6.645 1 97.62 98 LEU B C 1
ATOM 4669 O O . LEU B 1 98 ? -11.945 -5.207 6.891 1 97.62 98 LEU B O 1
ATOM 4673 N N . GLN B 1 99 ? -13.375 -6.961 7.086 1 95.44 99 GLN B N 1
ATOM 4674 C CA . GLN B 1 99 ? -12.43 -7.723 7.891 1 95.44 99 GLN B CA 1
ATOM 4675 C C . GLN B 1 99 ? -11.172 -8.055 7.094 1 95.44 99 GLN B C 1
ATOM 4677 O O . GLN B 1 99 ? -11.258 -8.453 5.93 1 95.44 99 GLN B O 1
ATOM 4682 N N . ALA B 1 100 ? -10.039 -7.789 7.68 1 94.62 100 ALA B N 1
ATOM 4683 C CA . ALA B 1 100 ? -8.766 -8.078 7.02 1 94.62 100 ALA B CA 1
ATOM 4684 C C . ALA B 1 100 ? -7.668 -8.352 8.047 1 94.62 100 ALA B C 1
ATOM 4686 O O . ALA B 1 100 ? -7.918 -8.32 9.25 1 94.62 100 ALA B O 1
ATOM 4687 N N . GLU B 1 101 ? -6.547 -8.742 7.531 1 93.44 101 GLU B N 1
ATOM 4688 C CA . GLU B 1 101 ? -5.355 -8.961 8.344 1 93.44 101 GLU B CA 1
ATOM 4689 C C . GLU B 1 101 ? -4.094 -8.547 7.598 1 93.44 101 GLU B C 1
ATOM 4691 O O . GLU B 1 101 ? -3.957 -8.805 6.402 1 93.44 101 GLU B O 1
ATOM 4696 N N . ILE B 1 102 ? -3.234 -7.871 8.25 1 94.25 102 ILE B N 1
ATOM 4697 C CA . ILE B 1 102 ? -1.915 -7.52 7.734 1 94.25 102 ILE B CA 1
ATOM 4698 C C . ILE B 1 102 ? -0.834 -8.195 8.57 1 94.25 102 ILE B C 1
ATOM 4700 O O . ILE B 1 102 ? -0.456 -7.691 9.633 1 94.25 102 ILE B O 1
ATOM 4704 N N . GLY B 1 103 ? -0.301 -9.242 8.07 1 91.56 103 GLY B N 1
ATOM 4705 C CA . GLY B 1 103 ? 0.543 -10.023 8.953 1 91.56 103 GLY B CA 1
ATOM 4706 C C . GLY B 1 103 ? -0.17 -10.469 10.219 1 91.56 103 GLY B C 1
ATOM 4707 O O . GLY B 1 103 ? -1.247 -11.062 10.148 1 91.56 103 GLY B O 1
ATOM 4708 N N . SER B 1 104 ? 0.382 -10.086 11.367 1 91.31 104 SER B N 1
ATOM 4709 C CA . SER B 1 104 ? -0.222 -10.461 12.641 1 91.31 104 SER B CA 1
ATOM 4710 C C . SER B 1 104 ? -1.19 -9.391 13.133 1 91.31 104 SER B C 1
ATOM 4712 O O . SER B 1 104 ? -1.741 -9.5 14.227 1 91.31 104 SER B O 1
ATOM 4714 N N . TRP B 1 105 ? -1.455 -8.391 12.328 1 95.38 105 TRP B N 1
ATOM 4715 C CA . TRP B 1 105 ? -2.305 -7.266 12.719 1 95.38 105 TRP B CA 1
ATOM 4716 C C . TRP B 1 105 ? -3.732 -7.469 12.219 1 95.38 105 TRP B C 1
ATOM 4718 O O . TRP B 1 105 ? -3.994 -7.383 11.016 1 95.38 105 TRP B O 1
ATOM 4728 N N . PRO B 1 106 ? -4.582 -7.688 13.117 1 95.19 106 PRO B N 1
ATOM 4729 C CA . PRO B 1 106 ? -5.977 -7.742 12.68 1 95.19 106 PRO B CA 1
ATOM 4730 C C . PRO B 1 106 ? -6.547 -6.363 12.352 1 95.19 106 PRO B C 1
ATOM 4732 O O . PRO B 1 106 ? -6.211 -5.379 13.023 1 95.19 106 PRO B O 1
ATOM 4735 N N . VAL B 1 107 ? -7.297 -6.27 11.367 1 97.56 107 VAL B N 1
ATOM 4736 C CA . VAL B 1 107 ? -8.086 -5.094 11.016 1 97.56 107 VAL B CA 1
ATOM 4737 C C . VAL B 1 107 ? -9.578 -5.43 11.078 1 97.56 107 VAL B C 1
ATOM 4739 O O . VAL B 1 107 ? -10.07 -6.227 10.273 1 97.56 107 VAL B O 1
ATOM 4742 N N . PHE B 1 108 ? -10.289 -4.773 11.914 1 97.94 108 PHE B N 1
ATOM 4743 C CA . PHE B 1 108 ? -11.641 -5.211 12.242 1 97.94 108 PHE B CA 1
ATOM 4744 C C . PHE B 1 108 ? -12.672 -4.43 11.438 1 97.94 108 PHE B C 1
ATOM 4746 O O . PHE B 1 108 ? -12.562 -3.209 11.297 1 97.94 108 PHE B O 1
ATOM 4753 N N . ASP B 1 109 ? -13.625 -5.141 10.891 1 98.19 109 ASP B N 1
ATOM 4754 C CA . ASP B 1 109 ? -14.789 -4.508 10.273 1 98.19 109 ASP B CA 1
ATOM 4755 C C . ASP B 1 109 ? -15.758 -3.996 11.336 1 98.19 109 ASP B C 1
ATOM 4757 O O . ASP B 1 109 ? -16.516 -4.773 11.914 1 98.19 109 ASP B O 1
ATOM 4761 N N . VAL B 1 110 ? -15.836 -2.742 11.5 1 98.19 110 VAL B N 1
ATOM 4762 C CA . VAL B 1 110 ? -16.641 -2.191 12.578 1 98.19 110 VAL B CA 1
ATOM 4763 C C . VAL B 1 110 ? -18.062 -1.923 12.078 1 98.19 110 VAL B C 1
ATOM 4765 O O . VAL B 1 110 ? -18.984 -1.769 12.883 1 98.19 110 VAL B O 1
ATOM 4768 N N . ILE B 1 111 ? -18.266 -1.787 10.766 1 97.94 111 ILE B N 1
ATOM 4769 C CA . ILE B 1 111 ? -19.609 -1.579 10.25 1 97.94 111 ILE B CA 1
ATOM 4770 C C . ILE B 1 111 ? -20.453 -2.826 10.5 1 97.94 111 ILE B C 1
ATOM 4772 O O . ILE B 1 111 ? -21.656 -2.73 10.758 1 97.94 111 ILE B O 1
ATOM 4776 N N . TRP B 1 112 ? -19.812 -3.951 10.5 1 96.62 112 TRP B N 1
ATOM 4777 C CA . TRP B 1 112 ? -20.484 -5.219 10.766 1 96.62 112 TRP B CA 1
ATOM 4778 C C . TRP B 1 112 ? -21.141 -5.211 12.141 1 96.62 112 TRP B C 1
ATOM 4780 O O . TRP B 1 112 ? -22.094 -5.941 12.375 1 96.62 112 TRP B O 1
ATOM 4790 N N . ARG B 1 113 ? -20.672 -4.398 13.062 1 95.75 113 ARG B N 1
ATOM 4791 C CA . ARG B 1 113 ? -21.156 -4.34 14.438 1 95.75 113 ARG B CA 1
ATOM 4792 C C . ARG B 1 113 ? -22.453 -3.553 14.523 1 95.75 113 ARG B C 1
ATOM 4794 O O . ARG B 1 113 ? -23.141 -3.586 15.547 1 95.75 113 ARG B O 1
ATOM 4801 N N . LEU B 1 114 ? -22.828 -2.838 13.508 1 96.94 114 LEU B N 1
ATOM 4802 C CA . LEU B 1 114 ? -24.062 -2.074 13.508 1 96.94 114 LEU B CA 1
ATOM 4803 C C . LEU B 1 114 ? -25.281 -3.002 13.445 1 96.94 114 LEU B C 1
ATOM 4805 O O . LEU B 1 114 ? -25.172 -4.141 12.984 1 96.94 114 LEU B O 1
ATOM 4809 N N . PRO B 1 115 ? -26.391 -2.498 13.953 1 95.25 115 PRO B N 1
ATOM 4810 C CA . PRO B 1 115 ? -27.609 -3.303 13.82 1 95.25 115 PRO B CA 1
ATOM 4811 C C . PRO B 1 115 ? -27.922 -3.666 12.367 1 95.25 115 PRO B C 1
ATOM 4813 O O . PRO B 1 115 ? -27.734 -2.846 11.469 1 95.25 115 PRO B O 1
ATOM 4816 N N . SER B 1 116 ? -28.422 -4.797 12.18 1 94.31 116 SER B N 1
ATOM 4817 C CA . SER B 1 116 ? -28.656 -5.344 10.844 1 94.31 116 SER B CA 1
ATOM 4818 C C . SER B 1 116 ? -29.609 -4.465 10.047 1 94.31 116 SER B C 1
ATOM 4820 O O . SER B 1 116 ? -29.469 -4.316 8.836 1 94.31 116 SER B O 1
ATOM 4822 N N . ASP B 1 117 ? -30.578 -3.939 10.719 1 93.75 117 ASP B N 1
ATOM 4823 C CA . ASP B 1 117 ? -31.562 -3.104 10.039 1 93.75 117 ASP B CA 1
ATOM 4824 C C . ASP B 1 117 ? -30.922 -1.86 9.445 1 93.75 117 ASP B C 1
ATOM 4826 O O . ASP B 1 117 ? -31.281 -1.428 8.344 1 93.75 117 ASP B O 1
ATOM 4830 N N . VAL B 1 118 ? -29.969 -1.332 10.156 1 95.25 118 VAL B N 1
ATOM 4831 C CA . VAL B 1 118 ? -29.25 -0.159 9.664 1 95.25 118 VAL B CA 1
ATOM 4832 C C . VAL B 1 118 ? -28.422 -0.537 8.445 1 95.25 118 VAL B C 1
ATOM 4834 O O . VAL B 1 118 ? -28.422 0.172 7.434 1 95.25 118 VAL B O 1
ATOM 4837 N N . ILE B 1 119 ? -27.734 -1.647 8.484 1 96.19 119 ILE B N 1
ATOM 4838 C CA . ILE B 1 119 ? -26.859 -2.104 7.406 1 96.19 119 ILE B CA 1
ATOM 4839 C C . ILE B 1 119 ? -27.688 -2.387 6.152 1 96.19 119 ILE B C 1
ATOM 4841 O O . ILE B 1 119 ? -27.312 -1.985 5.051 1 96.19 119 ILE B O 1
ATOM 4845 N N . MET B 1 120 ? -28.859 -2.938 6.289 1 95.06 120 MET B N 1
ATOM 4846 C CA . MET B 1 120 ? -29.641 -3.426 5.152 1 95.06 120 MET B CA 1
ATOM 4847 C C . MET B 1 120 ? -30.5 -2.314 4.566 1 95.06 120 MET B C 1
ATOM 4849 O O . MET B 1 120 ? -30.766 -2.295 3.363 1 95.06 120 MET B O 1
ATOM 4853 N N . LYS B 1 121 ? -30.891 -1.389 5.348 1 92.75 121 LYS B N 1
ATOM 4854 C CA . LYS B 1 121 ? -31.922 -0.454 4.887 1 92.75 121 LYS B CA 1
ATOM 4855 C C . LYS B 1 121 ? -31.297 0.882 4.484 1 92.75 121 LYS B C 1
ATOM 4857 O O . LYS B 1 121 ? -31.922 1.657 3.746 1 92.75 121 LYS B O 1
ATOM 4862 N N . SER B 1 122 ? -30.172 1.169 4.957 1 93.62 122 SER B N 1
ATOM 4863 C CA . SER B 1 122 ? -29.594 2.467 4.645 1 93.62 122 SER B CA 1
ATOM 4864 C C . SER B 1 122 ? -29.062 2.506 3.215 1 93.62 122 SER B C 1
ATOM 4866 O O . SER B 1 122 ? -28.172 1.728 2.855 1 93.62 122 SER B O 1
ATOM 4868 N N . ASP B 1 123 ? -29.453 3.43 2.422 1 94.06 123 ASP B N 1
ATOM 4869 C CA . ASP B 1 123 ? -29 3.588 1.046 1 94.06 123 ASP B CA 1
ATOM 4870 C C . ASP B 1 123 ? -27.516 3.986 1.002 1 94.06 123 ASP B C 1
ATOM 4872 O O . ASP B 1 123 ? -26.812 3.635 0.062 1 94.06 123 ASP B O 1
ATOM 4876 N N . GLU B 1 124 ? -27.125 4.668 2.006 1 95.56 124 GLU B N 1
ATOM 4877 C CA . GLU B 1 124 ? -25.75 5.152 2.062 1 95.56 124 GLU B CA 1
ATOM 4878 C C . GLU B 1 124 ? -24.766 4.004 2.248 1 95.56 124 GLU B C 1
ATOM 4880 O O . GLU B 1 124 ? -23.562 4.164 2.023 1 95.56 124 GLU B O 1
ATOM 4885 N N . LEU B 1 125 ? -25.281 2.803 2.609 1 97.25 125 LEU B N 1
ATOM 4886 C CA . LEU B 1 125 ? -24.391 1.665 2.859 1 97.25 125 LEU B CA 1
ATOM 4887 C C . LEU B 1 125 ? -24.438 0.684 1.692 1 97.25 125 LEU B C 1
ATOM 4889 O O . LEU B 1 125 ? -24.062 -0.481 1.843 1 97.25 125 LEU B O 1
ATOM 4893 N N . ASN B 1 126 ? -24.891 1.157 0.553 1 96.62 126 ASN B N 1
ATOM 4894 C CA . ASN B 1 126 ? -24.875 0.319 -0.641 1 96.62 126 ASN B CA 1
ATOM 4895 C C . ASN B 1 126 ? -23.469 -0.124 -0.993 1 96.62 126 ASN B C 1
ATOM 4897 O O . ASN B 1 126 ? -23.234 -1.291 -1.318 1 96.62 126 ASN B O 1
ATOM 4901 N N . ARG B 1 127 ? -22.547 0.81 -0.895 1 96.5 127 ARG B N 1
ATOM 4902 C CA . ARG B 1 127 ? -21.156 0.498 -1.153 1 96.5 127 ARG B CA 1
ATOM 4903 C C . ARG B 1 127 ? -20.656 -0.625 -0.244 1 96.5 127 ARG B C 1
ATOM 4905 O O . ARG B 1 127 ? -19.953 -1.53 -0.692 1 96.5 127 ARG B O 1
ATOM 4912 N N . TYR B 1 128 ? -21.016 -0.554 0.988 1 97.88 128 TYR B N 1
ATOM 4913 C CA . TYR B 1 128 ? -20.594 -1.556 1.965 1 97.88 128 TYR B CA 1
ATOM 4914 C C . TYR B 1 128 ? -21.172 -2.924 1.618 1 97.88 128 TYR B C 1
ATOM 4916 O O . TYR B 1 128 ? -20.453 -3.926 1.626 1 97.88 128 TYR B O 1
ATOM 4924 N N . ARG B 1 129 ? -22.391 -2.984 1.313 1 97.81 129 ARG B N 1
ATOM 4925 C CA . ARG B 1 129 ? -23.047 -4.242 0.96 1 97.81 129 ARG B CA 1
ATOM 4926 C C . ARG B 1 129 ? -22.422 -4.852 -0.292 1 97.81 129 ARG B C 1
ATOM 4928 O O . ARG B 1 129 ? -22.172 -6.059 -0.349 1 97.81 129 ARG B O 1
ATOM 4935 N N . THR B 1 130 ? -22.172 -4.012 -1.246 1 96.88 130 THR B N 1
ATOM 4936 C CA . THR B 1 130 ? -21.547 -4.496 -2.475 1 96.88 130 THR B CA 1
ATOM 4937 C C . THR B 1 130 ? -20.141 -5.008 -2.201 1 96.88 130 THR B C 1
ATOM 4939 O O . THR B 1 130 ? -19.703 -6 -2.793 1 96.88 130 THR B O 1
ATOM 4942 N N . GLN B 1 131 ? -19.484 -4.309 -1.337 1 96.69 131 GLN B N 1
ATOM 4943 C CA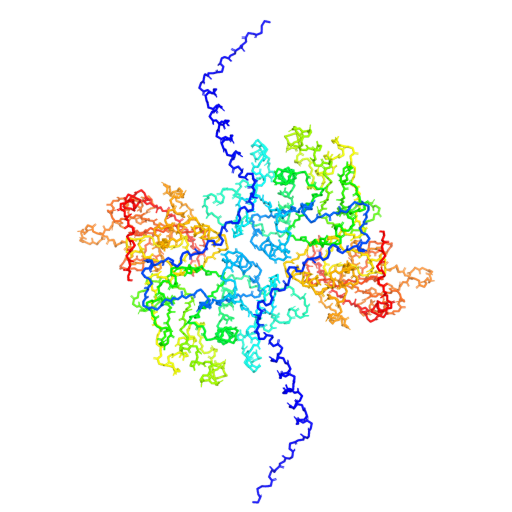 . GLN B 1 131 ? -18.156 -4.734 -0.931 1 96.69 131 GLN B CA 1
ATOM 4944 C C . GLN B 1 131 ? -18.188 -6.129 -0.314 1 96.69 131 GLN B C 1
ATOM 4946 O O . GLN B 1 131 ? -17.297 -6.949 -0.579 1 96.69 131 GLN B O 1
ATOM 4951 N N . LEU B 1 132 ? -19.125 -6.375 0.528 1 96.31 132 LEU B N 1
ATOM 4952 C CA . LEU B 1 132 ? -19.281 -7.691 1.142 1 96.31 132 LEU B CA 1
ATOM 4953 C C . LEU B 1 132 ? -19.562 -8.758 0.085 1 96.31 132 LEU B C 1
ATOM 4955 O O . LEU B 1 132 ? -18.984 -9.844 0.126 1 96.31 132 LEU B O 1
ATOM 4959 N N . GLU B 1 133 ? -20.391 -8.391 -0.823 1 95.19 133 GLU B N 1
ATOM 4960 C CA . GLU B 1 133 ? -20.719 -9.312 -1.909 1 95.19 133 GLU B CA 1
ATOM 4961 C C . GLU B 1 133 ? -19.484 -9.633 -2.744 1 95.19 133 GLU B C 1
ATOM 4963 O O . GLU B 1 133 ? -19.219 -10.797 -3.043 1 95.19 133 GLU B O 1
ATOM 4968 N N . TYR B 1 134 ? -18.766 -8.594 -3.1 1 95.06 134 TYR B N 1
ATOM 4969 C CA . TYR B 1 134 ? -17.547 -8.781 -3.896 1 95.06 134 TYR B CA 1
ATOM 4970 C C . TYR B 1 134 ? -16.547 -9.672 -3.166 1 95.06 134 TYR B C 1
ATOM 4972 O O . TYR B 1 134 ? -15.969 -10.578 -3.762 1 95.06 134 TYR B O 1
ATOM 4980 N N . SER B 1 135 ? -16.359 -9.406 -1.928 1 93 135 SER B N 1
ATOM 4981 C CA . SER B 1 135 ? -15.43 -10.195 -1.129 1 93 135 SER B CA 1
ATOM 4982 C C . SER B 1 135 ? -15.852 -11.656 -1.074 1 93 135 SER B C 1
ATOM 4984 O O . SER B 1 135 ? -15.023 -12.555 -1.214 1 93 135 SER B O 1
ATOM 4986 N N . GLN B 1 136 ? -17.109 -11.914 -0.888 1 90.5 136 GLN B N 1
ATOM 4987 C CA . GLN B 1 136 ? -17.625 -13.273 -0.787 1 90.5 136 GLN B CA 1
ATOM 4988 C C . GLN B 1 136 ? -17.5 -14.016 -2.113 1 90.5 136 GLN B C 1
ATOM 4990 O O . GLN B 1 136 ? -17.266 -15.227 -2.133 1 90.5 136 GLN B O 1
ATOM 4995 N N . ARG B 1 137 ? -17.609 -13.266 -3.152 1 91 137 ARG B N 1
ATOM 4996 C CA . ARG B 1 137 ? -17.594 -13.883 -4.477 1 91 137 ARG B CA 1
ATOM 4997 C C . ARG B 1 137 ? -16.203 -13.781 -5.105 1 91 137 ARG B C 1
ATOM 4999 O O . ARG B 1 137 ? -16.031 -14.07 -6.293 1 91 137 ARG B O 1
ATOM 5006 N N . SER B 1 138 ? -15.227 -13.312 -4.328 1 90.81 138 SER B N 1
ATOM 5007 C CA . SER B 1 138 ? -13.844 -13.188 -4.781 1 90.81 138 SER B CA 1
ATOM 5008 C C . SER B 1 138 ? -13.734 -12.273 -5.996 1 90.81 138 SER B C 1
ATOM 5010 O O . SER B 1 138 ? -13.023 -12.578 -6.949 1 90.81 138 SER B O 1
ATOM 5012 N N . ILE B 1 139 ? -14.578 -11.281 -6.051 1 93.12 139 ILE B N 1
ATOM 5013 C CA . ILE B 1 139 ? -14.477 -10.211 -7.039 1 93.12 139 ILE B CA 1
ATOM 5014 C C . ILE B 1 139 ? -13.539 -9.117 -6.527 1 93.12 139 ILE B C 1
ATOM 5016 O O . ILE B 1 139 ? -13.664 -8.68 -5.383 1 93.12 139 ILE B O 1
ATOM 5020 N N . PRO B 1 140 ? -12.578 -8.711 -7.32 1 91.69 140 PRO B N 1
ATOM 5021 C CA . PRO B 1 140 ? -11.648 -7.676 -6.855 1 91.69 140 PRO B CA 1
ATOM 5022 C C . PRO B 1 140 ? -12.359 -6.402 -6.41 1 91.69 140 PRO B C 1
ATOM 5024 O O . PRO B 1 140 ? -13.211 -5.883 -7.133 1 91.69 140 PRO B O 1
ATOM 5027 N N . LEU B 1 141 ? -11.961 -5.875 -5.293 1 94.62 141 LEU B N 1
ATOM 5028 C CA . LEU B 1 141 ? -12.609 -4.703 -4.707 1 94.62 141 LEU B CA 1
ATOM 5029 C C . LEU B 1 141 ? -12.289 -3.447 -5.512 1 94.62 141 LEU B C 1
ATOM 5031 O O . LEU B 1 141 ? -12.984 -2.436 -5.395 1 94.62 141 LEU B O 1
ATOM 5035 N N . GLU B 1 142 ? -11.266 -3.496 -6.285 1 89.56 142 GLU B N 1
ATOM 5036 C CA . GLU B 1 142 ? -10.852 -2.348 -7.082 1 89.56 142 GLU B CA 1
ATOM 5037 C C . GLU B 1 142 ? -11.938 -1.936 -8.07 1 89.56 142 GLU B C 1
ATOM 5039 O O . GLU B 1 142 ? -11.977 -0.785 -8.508 1 89.56 142 GLU B O 1
ATOM 5044 N N . TYR B 1 143 ? -12.828 -2.885 -8.406 1 91.62 143 TYR B N 1
ATOM 5045 C CA . TYR B 1 143 ? -13.898 -2.604 -9.352 1 91.62 143 TYR B CA 1
ATOM 5046 C C . TYR B 1 143 ? -14.93 -1.657 -8.75 1 91.62 143 TYR B C 1
ATOM 5048 O O . TYR B 1 143 ? -15.758 -1.085 -9.461 1 91.62 143 TYR B O 1
ATOM 5056 N N . LEU B 1 144 ? -14.852 -1.505 -7.41 1 94.31 144 LEU B N 1
ATOM 5057 C CA . LEU B 1 144 ? -15.812 -0.645 -6.723 1 94.31 144 LEU B CA 1
ATOM 5058 C C . LEU B 1 144 ? -15.367 0.813 -6.77 1 94.31 144 LEU B C 1
ATOM 5060 O O . LEU B 1 144 ? -16.156 1.719 -6.5 1 94.31 144 LEU B O 1
ATOM 5064 N N . ARG B 1 145 ? -14.109 1.013 -7.086 1 92.75 145 ARG B N 1
ATOM 5065 C CA . ARG B 1 145 ? -13.586 2.377 -7.094 1 92.75 145 ARG B CA 1
ATOM 5066 C C . ARG B 1 145 ? -14.258 3.213 -8.18 1 92.75 145 ARG B C 1
ATOM 5068 O O . ARG B 1 145 ? -14.328 2.795 -9.336 1 92.75 145 ARG B O 1
ATOM 5075 N N . LYS B 1 146 ? -14.734 4.352 -7.777 1 93.44 146 LYS B N 1
ATOM 5076 C CA . LYS B 1 146 ? -15.344 5.262 -8.742 1 93.44 146 LYS B CA 1
ATOM 5077 C C . LYS B 1 146 ? -14.281 5.926 -9.617 1 93.44 146 LYS B C 1
ATOM 5079 O O . LYS B 1 146 ? -13.195 6.266 -9.141 1 93.44 146 LYS B O 1
ATOM 5084 N N . PRO B 1 147 ? -14.617 6.133 -10.883 1 88.88 147 PRO B N 1
ATOM 5085 C CA . PRO B 1 147 ? -13.656 6.762 -11.789 1 88.88 147 PRO B CA 1
ATOM 5086 C C . PRO B 1 147 ? -13.32 8.203 -11.398 1 88.88 147 PRO B C 1
ATOM 5088 O O . PRO B 1 147 ? -12.172 8.625 -11.516 1 88.88 147 PRO B O 1
ATOM 5091 N N . ASP B 1 148 ? -14.281 8.883 -10.906 1 89.69 148 ASP B N 1
ATOM 5092 C CA . ASP B 1 148 ? -14.062 10.242 -10.438 1 89.69 148 ASP B CA 1
ATOM 5093 C C . ASP B 1 148 ? -13.523 10.25 -9 1 89.69 148 ASP B C 1
ATOM 5095 O O . ASP B 1 148 ? -14.195 9.781 -8.086 1 89.69 148 ASP B O 1
ATOM 5099 N N . PRO B 1 149 ? -12.352 10.812 -8.836 1 85.94 149 PRO B N 1
ATOM 5100 C CA . PRO B 1 149 ? -11.742 10.797 -7.504 1 85.94 149 PRO B CA 1
ATOM 5101 C C . PRO B 1 149 ? -12.586 11.523 -6.461 1 85.94 149 PRO B C 1
ATOM 5103 O O . PRO B 1 149 ? -12.57 11.156 -5.281 1 85.94 149 PRO B O 1
ATOM 5106 N N . GLU B 1 150 ? -13.25 12.547 -6.844 1 86 150 GLU B N 1
ATOM 5107 C CA . GLU B 1 150 ? -14.086 13.281 -5.891 1 86 150 GLU B CA 1
ATOM 5108 C C . GLU B 1 150 ? -15.273 12.438 -5.441 1 86 150 GLU B C 1
ATOM 5110 O O . GLU B 1 150 ? -15.648 12.453 -4.266 1 86 150 GLU B O 1
ATOM 5115 N N . ASP B 1 151 ? -15.789 11.727 -6.379 1 91.12 151 ASP B N 1
ATOM 5116 C CA . ASP B 1 151 ? -16.906 10.836 -6.043 1 91.12 151 ASP B CA 1
ATOM 5117 C C . ASP B 1 151 ? -16.438 9.711 -5.117 1 91.12 151 ASP B C 1
ATOM 5119 O O . ASP B 1 151 ? -17.156 9.328 -4.195 1 91.12 151 ASP B O 1
ATOM 5123 N N . GLU B 1 152 ? -15.32 9.203 -5.402 1 92.81 152 GLU B N 1
ATOM 5124 C CA . GLU B 1 152 ? -14.766 8.164 -4.543 1 92.81 152 GLU B CA 1
ATOM 5125 C C . GLU B 1 152 ? -14.5 8.695 -3.137 1 92.81 152 GLU B C 1
ATOM 5127 O O . GLU B 1 152 ? -14.773 8.008 -2.146 1 92.81 152 GLU B O 1
ATOM 5132 N N . ARG B 1 153 ? -14.031 9.898 -3.037 1 89.12 153 ARG B N 1
ATOM 5133 C CA . ARG B 1 153 ? -13.766 10.516 -1.741 1 89.12 153 ARG B CA 1
ATOM 5134 C C . ARG B 1 153 ? -15.047 10.656 -0.931 1 89.12 153 ARG B C 1
ATOM 5136 O O . ARG B 1 153 ? -15.055 10.414 0.278 1 89.12 153 ARG B O 1
ATOM 5143 N N . LYS B 1 154 ? -16.062 11.047 -1.627 1 90.38 154 LYS B N 1
ATOM 5144 C CA . LYS B 1 154 ? -17.359 11.195 -0.959 1 90.38 154 LYS B CA 1
ATOM 5145 C C . LYS B 1 154 ? -17.844 9.859 -0.416 1 90.38 154 LYS B C 1
ATOM 5147 O O . LYS B 1 154 ? -18.375 9.789 0.699 1 90.38 154 LYS B O 1
ATOM 5152 N N . GLU B 1 155 ? -17.656 8.828 -1.229 1 93 155 GLU B N 1
ATOM 5153 C CA . GLU B 1 155 ? -18.031 7.484 -0.787 1 93 155 GLU B CA 1
ATOM 5154 C C . GLU B 1 155 ? -17.234 7.078 0.458 1 93 155 GLU B C 1
ATOM 5156 O O . GLU B 1 155 ? -17.797 6.477 1.378 1 93 155 GLU B O 1
ATOM 5161 N N . MET B 1 156 ? -16.031 7.402 0.499 1 93.31 156 MET B N 1
ATOM 5162 C CA . MET B 1 156 ? -15.172 7.047 1.632 1 93.31 156 MET B CA 1
ATOM 5163 C C . MET B 1 156 ? -15.578 7.82 2.881 1 93.31 156 MET B C 1
ATOM 5165 O O . MET B 1 156 ? -15.523 7.289 3.99 1 93.31 156 MET B O 1
ATOM 5169 N N . GLN B 1 157 ? -15.969 9.047 2.705 1 91.06 157 GLN B N 1
ATOM 5170 C CA . GLN B 1 157 ? -16.422 9.852 3.83 1 91.06 157 GLN B CA 1
ATOM 5171 C C . GLN B 1 157 ? -17.719 9.289 4.422 1 91.06 157 GLN B C 1
ATOM 5173 O O . GLN B 1 157 ? -17.906 9.305 5.641 1 91.06 157 GLN B O 1
ATOM 5178 N N . LEU B 1 158 ? -18.531 8.867 3.479 1 93.44 158 LEU B N 1
ATOM 5179 C CA . LEU B 1 158 ? -19.781 8.258 3.928 1 93.44 158 LEU B CA 1
ATOM 5180 C C . LEU B 1 158 ? -19.5 7.008 4.758 1 93.44 158 LEU B C 1
ATOM 5182 O O . LEU B 1 158 ? -20.078 6.828 5.832 1 93.44 158 LEU B O 1
ATOM 5186 N N . LEU B 1 159 ? -18.641 6.176 4.305 1 96.06 159 LEU B N 1
ATOM 5187 C CA . LEU B 1 159 ? -18.297 4.969 5.047 1 96.06 159 LEU B CA 1
ATOM 5188 C C . LEU B 1 159 ? -17.656 5.316 6.387 1 96.06 159 LEU B C 1
ATOM 5190 O O . LEU B 1 159 ? -17.891 4.625 7.383 1 96.06 159 LEU B O 1
ATOM 5194 N N . ASN B 1 160 ? -16.875 6.367 6.391 1 95.94 160 ASN B N 1
ATOM 5195 C CA . ASN B 1 160 ? -16.234 6.785 7.629 1 95.94 160 ASN B CA 1
ATOM 5196 C C . ASN B 1 160 ? -17.25 7.18 8.688 1 95.94 160 ASN B C 1
ATOM 5198 O O . ASN B 1 160 ? -17.094 6.859 9.867 1 95.94 160 ASN B O 1
ATOM 5202 N N . LYS B 1 161 ? -18.25 7.863 8.25 1 95.19 161 LYS B N 1
ATOM 5203 C CA . LYS B 1 161 ? -19.328 8.273 9.141 1 95.19 161 LYS B CA 1
ATOM 5204 C C . LYS B 1 161 ? -19.969 7.062 9.812 1 95.19 161 LYS B C 1
ATOM 5206 O O . LYS B 1 161 ? -20.266 7.086 11.008 1 95.19 161 LYS B O 1
ATOM 5211 N N . TYR B 1 162 ? -20.109 5.984 9.078 1 97.31 162 TYR B N 1
ATOM 5212 C CA . TYR B 1 162 ? -20.781 4.797 9.578 1 97.31 162 TYR B CA 1
ATOM 5213 C C . TYR B 1 162 ? -19.828 3.939 10.406 1 97.31 162 TYR B C 1
ATOM 5215 O O . TYR B 1 162 ? -20.266 3.086 11.188 1 97.31 162 TYR B O 1
ATOM 5223 N N . LYS B 1 163 ? -18.562 4.102 10.312 1 98.06 163 LYS B N 1
ATOM 5224 C CA . LYS B 1 163 ? -17.578 3.334 11.07 1 98.06 163 LYS B CA 1
ATOM 5225 C C . LYS B 1 163 ? -17.375 3.928 12.469 1 98.06 163 LYS B C 1
ATOM 5227 O O . LYS B 1 163 ? -17.094 3.201 13.422 1 98.06 163 LYS B O 1
ATOM 5232 N N . MET B 1 164 ? -17.609 5.164 12.648 1 97.69 164 MET B N 1
ATOM 5233 C CA . MET B 1 164 ? -17.047 5.918 13.766 1 97.69 164 MET B CA 1
ATOM 5234 C C . MET B 1 164 ? -17.688 5.508 15.086 1 97.69 164 MET B C 1
ATOM 5236 O O . MET B 1 164 ? -17 5.297 16.078 1 97.69 164 MET B O 1
ATOM 5240 N N . LEU B 1 165 ? -19.016 5.402 15.078 1 97.44 165 LEU B N 1
ATOM 5241 C CA . LEU B 1 165 ? -19.719 5.043 16.312 1 97.44 165 LEU B CA 1
ATOM 5242 C C . LEU B 1 165 ? -19.188 3.723 16.859 1 97.44 165 LEU B C 1
ATOM 5244 O O . LEU B 1 165 ? -18.828 3.643 18.047 1 97.44 165 LEU B O 1
ATOM 5248 N N . GLN B 1 166 ? -19.094 2.764 15.984 1 97.38 166 GLN B N 1
ATOM 5249 C CA . GLN B 1 166 ? -18.656 1.438 16.422 1 97.38 166 GLN B CA 1
ATOM 5250 C C . GLN B 1 166 ? -17.141 1.388 16.609 1 97.38 166 GLN B C 1
ATOM 5252 O O . GLN B 1 166 ? -16.641 0.552 17.359 1 97.38 166 GL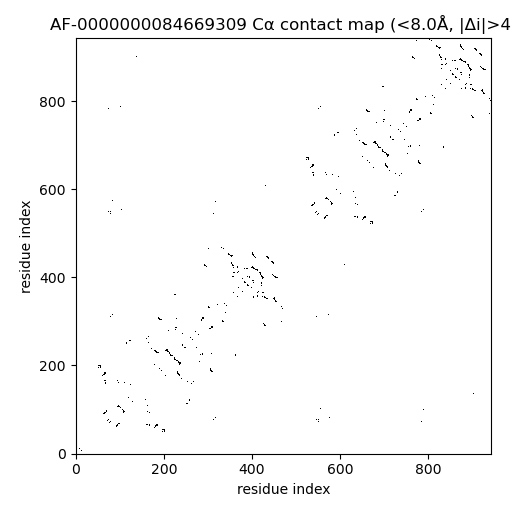N B O 1
ATOM 5257 N N . THR B 1 167 ? -16.391 2.273 15.93 1 98.31 167 THR B N 1
ATOM 5258 C CA . THR B 1 167 ? -14.961 2.396 16.203 1 98.31 167 THR B CA 1
ATOM 5259 C C . THR B 1 167 ? -14.719 2.826 17.641 1 98.31 167 THR B C 1
ATOM 5261 O O . THR B 1 167 ? -13.883 2.242 18.344 1 98.31 167 THR B O 1
ATOM 5264 N N . MET B 1 168 ? -15.453 3.814 18.094 1 98.25 168 MET B N 1
ATOM 5265 C CA . MET B 1 168 ? -15.312 4.289 19.469 1 98.25 168 MET B CA 1
ATOM 5266 C C . MET B 1 168 ? -15.695 3.197 20.469 1 98.25 168 MET B C 1
ATOM 5268 O O . MET B 1 168 ? -14.969 2.947 21.422 1 98.25 168 MET B O 1
ATOM 5272 N N . ALA B 1 169 ? -16.766 2.523 20.172 1 97.62 169 ALA B N 1
ATOM 5273 C CA . ALA B 1 169 ? -17.203 1.453 21.062 1 97.62 169 ALA B CA 1
ATOM 5274 C C . ALA B 1 169 ? -16.203 0.314 21.094 1 97.62 169 ALA B C 1
ATOM 5276 O O . ALA B 1 169 ? -15.883 -0.207 22.172 1 97.62 169 ALA B O 1
ATOM 5277 N N . ALA B 1 170 ? -15.734 -0.059 19.906 1 98.06 170 ALA B N 1
ATOM 5278 C CA . ALA B 1 170 ? -14.766 -1.148 19.828 1 98.06 170 ALA B CA 1
ATOM 5279 C C . ALA B 1 170 ? -13.469 -0.79 20.547 1 98.06 170 ALA B C 1
ATOM 5281 O O . ALA B 1 170 ? -12.836 -1.65 21.156 1 98.06 170 ALA B O 1
ATOM 5282 N N . ALA B 1 171 ? -13.039 0.451 20.422 1 98.5 171 ALA B N 1
ATOM 5283 C CA . ALA B 1 171 ? -11.828 0.886 21.109 1 98.5 171 ALA B CA 1
ATOM 5284 C C . ALA B 1 171 ? -11.953 0.665 22.625 1 98.5 171 ALA B C 1
ATOM 5286 O O . ALA B 1 171 ? -11.008 0.186 23.25 1 98.5 171 ALA B O 1
ATOM 5287 N N . TRP B 1 172 ? -13.102 1.032 23.219 1 98 172 TRP B N 1
ATOM 5288 C CA . TRP B 1 172 ? -13.328 0.801 24.641 1 98 172 TRP B CA 1
ATOM 5289 C C . TRP B 1 172 ? -13.344 -0.691 24.953 1 98 172 TRP B C 1
ATOM 5291 O O . TRP B 1 172 ? -12.766 -1.129 25.953 1 98 172 TRP B O 1
ATOM 5301 N N . ASP B 1 173 ? -13.977 -1.495 24.078 1 97.38 173 ASP B N 1
ATOM 5302 C CA . ASP B 1 173 ? -14.078 -2.934 24.297 1 97.38 173 ASP B CA 1
ATOM 5303 C C . ASP B 1 173 ? -12.695 -3.586 24.328 1 97.38 173 ASP B C 1
ATOM 5305 O O . ASP B 1 173 ? -12.43 -4.453 25.156 1 97.38 173 ASP B O 1
ATOM 5309 N N . TYR B 1 174 ? -11.867 -3.172 23.438 1 97.75 174 TYR B N 1
ATOM 5310 C CA . TYR B 1 174 ? -10.578 -3.834 23.266 1 97.75 174 TYR B CA 1
ATOM 5311 C C . TYR B 1 174 ? -9.555 -3.295 24.25 1 97.75 174 TYR B C 1
ATOM 5313 O O . TYR B 1 174 ? -8.633 -4.008 24.656 1 97.75 174 TYR B O 1
ATOM 5321 N N . ARG B 1 175 ? -9.648 -2.014 24.641 1 98.31 175 ARG B N 1
ATOM 5322 C CA . ARG B 1 175 ? -8.766 -1.38 25.609 1 98.31 175 ARG B CA 1
ATOM 5323 C C . ARG B 1 175 ? -9.562 -0.561 26.625 1 98.31 175 ARG B C 1
ATOM 5325 O O . ARG B 1 175 ? -9.43 0.663 26.688 1 98.31 175 ARG B O 1
ATOM 5332 N N . PRO B 1 176 ? -10.25 -1.211 27.516 1 98.19 176 PRO B N 1
ATOM 5333 C CA . PRO B 1 176 ? -11.125 -0.48 28.438 1 98.19 176 PRO B CA 1
ATOM 5334 C C . PRO B 1 176 ? -10.344 0.253 29.531 1 98.19 176 PRO B C 1
ATOM 5336 O O . PRO B 1 176 ? -9.328 -0.251 30.016 1 98.19 176 PRO B O 1
ATOM 5339 N N . GLY B 1 177 ? -10.805 1.394 29.859 1 98 177 GLY B N 1
ATOM 5340 C CA . GLY B 1 177 ? -10.367 2.07 31.078 1 98 177 GLY B CA 1
ATOM 5341 C C . GLY B 1 177 ? -9.055 2.807 30.906 1 98 177 GLY B C 1
ATOM 5342 O O . GLY B 1 177 ? -8.406 3.16 31.906 1 98 177 GLY B O 1
ATOM 5343 N N . ARG B 1 178 ? -8.617 2.996 29.703 1 98.31 178 ARG B N 1
ATOM 5344 C CA . ARG B 1 178 ? -7.402 3.766 29.484 1 98.31 178 ARG B CA 1
ATOM 5345 C C . ARG B 1 178 ? -7.68 5.266 29.547 1 98.31 178 ARG B C 1
ATOM 5347 O O . ARG B 1 178 ? -8.836 5.691 29.469 1 98.31 178 ARG B O 1
ATOM 5354 N N . SER B 1 179 ? -6.684 6.074 29.703 1 98.56 179 SER B N 1
ATOM 5355 C CA . SER B 1 179 ? -6.844 7.488 30.031 1 98.56 179 SER B CA 1
ATOM 5356 C C . SER B 1 179 ? -7.379 8.266 28.828 1 98.56 179 SER B C 1
ATOM 5358 O O . SER B 1 179 ? -8.25 9.125 28.969 1 98.56 179 SER B O 1
ATOM 5360 N N . TRP B 1 180 ? -6.766 7.961 27.641 1 98.88 180 TRP B N 1
ATOM 5361 C CA . TRP B 1 180 ? -7.078 8.766 26.469 1 98.88 180 TRP B CA 1
ATOM 5362 C C . TRP B 1 180 ? -7.312 7.871 25.25 1 98.88 180 TRP B C 1
ATOM 5364 O O . TRP B 1 180 ? -6.602 6.883 25.047 1 98.88 180 TRP B O 1
ATOM 5374 N N . TYR B 1 181 ? -8.289 8.227 24.438 1 98.88 181 TYR B N 1
ATOM 5375 C CA . TYR B 1 181 ? -8.633 7.531 23.203 1 98.88 181 TYR B CA 1
ATOM 5376 C C . TYR B 1 181 ? -8.539 8.469 22 1 98.88 181 TYR B C 1
ATOM 5378 O O . TYR B 1 181 ? -9.266 9.461 21.922 1 98.88 181 TYR B O 1
ATOM 5386 N N . ILE B 1 182 ? -7.637 8.164 21.109 1 98.75 182 ILE B N 1
ATOM 5387 C CA . ILE B 1 182 ? -7.418 8.953 19.906 1 98.75 182 ILE B CA 1
ATOM 5388 C C . ILE B 1 182 ? -8.062 8.25 18.703 1 98.75 182 ILE B C 1
ATOM 5390 O O . ILE B 1 182 ? -7.852 7.059 18.5 1 98.75 182 ILE B O 1
ATOM 5394 N N . PHE B 1 183 ? -8.828 8.953 17.984 1 98.56 183 PHE B N 1
ATOM 5395 C CA . PHE B 1 183 ? -9.461 8.445 16.766 1 98.56 183 PHE B CA 1
ATOM 5396 C C . PHE B 1 183 ? -8.953 9.188 15.539 1 98.56 183 PHE B C 1
ATOM 5398 O O . PHE B 1 183 ? -9.141 10.398 15.414 1 98.56 183 PHE B O 1
ATOM 5405 N N . ALA B 1 184 ? -8.25 8.492 14.695 1 97.25 184 ALA B N 1
ATOM 5406 C CA . ALA B 1 184 ? -7.605 9.07 13.523 1 97.25 184 ALA B CA 1
ATOM 5407 C C . ALA B 1 184 ? -7.777 8.172 12.305 1 97.25 184 ALA B C 1
ATOM 5409 O O . ALA B 1 184 ? -8.336 7.074 12.406 1 97.25 184 ALA B O 1
ATOM 5410 N N . ASP B 1 185 ? -7.406 8.664 11.133 1 95.31 185 ASP B N 1
ATOM 5411 C CA . ASP B 1 185 ? -7.484 7.852 9.93 1 95.31 185 ASP B CA 1
ATOM 5412 C C . ASP B 1 185 ? -6.098 7.383 9.492 1 95.31 185 ASP B C 1
ATOM 5414 O O . ASP B 1 185 ? -5.113 7.586 10.203 1 95.31 185 ASP B O 1
ATOM 5418 N N . ASP B 1 186 ? -6 6.719 8.367 1 95.69 186 ASP B N 1
ATOM 5419 C CA . ASP B 1 186 ? -4.781 6.039 7.934 1 95.69 186 ASP B CA 1
ATOM 5420 C C . ASP B 1 186 ? -3.818 7.016 7.262 1 95.69 186 ASP B C 1
ATOM 5422 O O . ASP B 1 186 ? -2.754 6.617 6.781 1 95.69 186 ASP B O 1
ATOM 5426 N N . GLU B 1 187 ? -4.117 8.273 7.281 1 95.25 187 GLU B N 1
ATOM 5427 C CA . GLU B 1 187 ? -3.229 9.305 6.766 1 95.25 187 GLU B CA 1
ATOM 5428 C C . GLU B 1 187 ? -2.926 10.352 7.836 1 95.25 187 GLU B C 1
ATOM 5430 O O . GLU B 1 187 ? -2.756 11.539 7.523 1 95.25 187 GLU B O 1
ATOM 5435 N N . THR B 1 188 ? -2.943 9.938 9.031 1 96.62 188 THR B N 1
ATOM 5436 C CA . THR B 1 188 ? -2.678 10.836 10.148 1 96.62 188 THR B CA 1
ATOM 5437 C C . THR B 1 188 ? -1.323 10.523 10.781 1 96.62 188 THR B C 1
ATOM 5439 O O . THR B 1 188 ? -1.01 9.367 11.055 1 96.62 188 THR B O 1
ATOM 5442 N N . TYR B 1 189 ? -0.51 11.523 10.898 1 97.06 189 TYR B N 1
ATOM 5443 C CA . TYR B 1 189 ? 0.711 11.438 11.695 1 97.06 189 TYR B CA 1
ATOM 5444 C C . TYR B 1 189 ? 0.462 11.875 13.133 1 97.06 189 TYR B C 1
ATOM 5446 O O . TYR B 1 189 ? -0.098 12.953 13.367 1 97.06 189 TYR B O 1
ATOM 5454 N N . ILE B 1 190 ? 0.833 11.078 14.039 1 97.12 190 ILE B N 1
ATOM 5455 C CA . ILE B 1 190 ? 0.686 11.383 15.461 1 97.12 190 ILE B CA 1
ATOM 5456 C C . ILE B 1 190 ? 2.059 11.406 16.125 1 97.12 190 ILE B C 1
ATOM 5458 O O . ILE B 1 190 ? 2.766 10.398 16.141 1 97.12 190 ILE B O 1
ATOM 5462 N N . HIS B 1 191 ? 2.438 12.516 16.625 1 96.25 191 HIS B N 1
ATOM 5463 C CA . HIS B 1 191 ? 3.633 12.602 17.469 1 96.25 191 HIS B CA 1
ATOM 5464 C C . HIS B 1 191 ? 3.307 12.312 18.922 1 96.25 191 HIS B C 1
ATOM 5466 O O . HIS B 1 191 ? 2.988 13.227 19.688 1 96.25 191 HIS B O 1
ATOM 5472 N N . ARG B 1 192 ? 3.525 11.141 19.359 1 95 192 ARG B N 1
ATOM 5473 C CA . ARG B 1 192 ? 3.027 10.641 20.641 1 95 192 ARG B CA 1
ATOM 5474 C C . ARG B 1 192 ? 3.697 11.352 21.812 1 95 192 ARG B C 1
ATOM 5476 O O . ARG B 1 192 ? 3.031 11.734 22.766 1 95 192 ARG B O 1
ATOM 5483 N N . PRO B 1 193 ? 5.031 11.625 21.75 1 93.19 193 PRO B N 1
ATOM 5484 C CA . PRO B 1 193 ? 5.648 12.328 22.875 1 93.19 193 PRO B CA 1
ATOM 5485 C C . PRO B 1 193 ? 5.031 13.711 23.125 1 93.19 193 PRO B C 1
ATOM 5487 O O . PRO B 1 193 ? 4.68 14.039 24.25 1 93.19 193 PRO B O 1
ATOM 5490 N N . ASN B 1 194 ? 4.875 14.508 22.062 1 95.19 194 ASN B N 1
ATOM 5491 C CA . ASN B 1 194 ? 4.23 15.812 22.203 1 95.19 194 ASN B CA 1
ATOM 5492 C C . ASN B 1 194 ? 2.791 15.672 22.688 1 95.19 194 ASN B C 1
ATOM 5494 O O . ASN B 1 194 ? 2.33 16.469 23.516 1 95.19 194 ASN B O 1
ATOM 5498 N N . LEU B 1 195 ? 2.137 14.688 22.172 1 96.62 195 LEU B N 1
ATOM 5499 C CA . LEU B 1 195 ? 0.736 14.477 22.516 1 96.62 195 LEU B CA 1
ATOM 5500 C C . LEU B 1 195 ? 0.598 14.125 24 1 96.62 195 LEU B C 1
ATOM 5502 O O . LEU B 1 195 ? -0.263 14.672 24.688 1 96.62 195 LEU B O 1
ATOM 5506 N N . MET B 1 196 ? 1.402 13.25 24.469 1 95.81 196 MET B N 1
ATOM 5507 C CA . MET B 1 196 ? 1.364 12.844 25.859 1 95.81 196 MET B CA 1
ATOM 5508 C C . MET B 1 196 ? 1.675 14.016 26.781 1 95.81 196 MET B C 1
ATOM 5510 O O . MET B 1 196 ? 1.025 14.195 27.812 1 95.81 196 MET B O 1
ATOM 5514 N N . ASP B 1 197 ? 2.615 14.758 26.375 1 93.94 197 ASP B N 1
ATOM 5515 C CA . ASP B 1 197 ? 2.945 15.953 27.156 1 93.94 197 ASP B CA 1
ATOM 5516 C C . ASP B 1 197 ? 1.764 16.922 27.203 1 93.94 197 ASP B C 1
ATOM 5518 O O . ASP B 1 197 ? 1.408 17.422 28.266 1 93.94 197 ASP B O 1
ATOM 5522 N N . TRP B 1 198 ? 1.175 17.172 26.094 1 95.69 198 TRP B N 1
ATOM 5523 C CA . TRP B 1 198 ? 0.038 18.094 26 1 95.69 198 TRP B CA 1
ATOM 5524 C C . TRP B 1 198 ? -1.143 17.578 26.812 1 95.69 198 TRP B C 1
ATOM 5526 O O . TRP B 1 198 ? -1.785 18.328 27.531 1 95.69 198 TRP B O 1
ATOM 5536 N N . LEU B 1 199 ? -1.409 16.281 26.766 1 97.44 199 LEU B N 1
ATOM 5537 C CA . LEU B 1 199 ? -2.533 15.672 27.469 1 97.44 199 LEU B CA 1
ATOM 5538 C C . LEU B 1 199 ? -2.291 15.641 28.969 1 97.44 199 LEU B C 1
ATOM 5540 O O . LEU B 1 199 ? -3.238 15.539 29.75 1 97.44 199 LEU B O 1
ATOM 5544 N N . SER B 1 200 ? -1.051 15.688 29.359 1 96.12 200 SER B N 1
ATOM 5545 C CA . SER B 1 200 ? -0.703 15.656 30.766 1 96.12 200 SER B CA 1
ATOM 5546 C C . SER B 1 200 ? -1.223 16.891 31.5 1 96.12 200 SER B C 1
ATOM 5548 O O . SER B 1 200 ? -1.276 16.922 32.719 1 96.12 200 SER B O 1
ATOM 5550 N N . GLN B 1 201 ? -1.597 17.922 30.75 1 95.69 201 GLN B N 1
ATOM 5551 C CA . GLN B 1 201 ? -2.154 19.141 31.328 1 95.69 201 GLN B CA 1
ATOM 5552 C C . GLN B 1 201 ? -3.629 18.953 31.688 1 95.69 201 GLN B C 1
ATOM 5554 O O . GLN B 1 201 ? -4.234 19.812 32.312 1 95.69 201 GLN B O 1
ATOM 5559 N N . HIS B 1 202 ? -4.234 17.859 31.328 1 97 202 HIS B N 1
ATOM 5560 C CA . HIS B 1 202 ? -5.66 17.609 31.5 1 97 202 HIS B CA 1
ATOM 5561 C C . HIS B 1 202 ? -5.902 16.344 32.312 1 97 202 HIS B C 1
ATOM 5563 O O . HIS B 1 202 ? -5.148 15.375 32.188 1 97 202 HIS B O 1
ATOM 5569 N N . ASP B 1 203 ? -6.957 16.328 33.062 1 97.5 203 ASP B N 1
ATOM 5570 C CA . ASP B 1 203 ? -7.352 15.172 33.875 1 97.5 203 ASP B CA 1
ATOM 5571 C C . ASP B 1 203 ? -8.289 14.258 33.094 1 97.5 203 ASP B C 1
ATOM 5573 O O . ASP B 1 203 ? -9.414 14.641 32.75 1 97.5 203 ASP B O 1
ATOM 5577 N N . SER B 1 204 ? -7.867 13.039 32.812 1 97.94 204 SER B N 1
ATOM 5578 C CA . SER B 1 204 ? -8.664 12.094 32.062 1 97.94 204 SER B CA 1
ATOM 5579 C C . SER B 1 204 ? -9.914 11.672 32.812 1 97.94 204 SER B C 1
ATOM 5581 O O . SER B 1 204 ? -10.828 11.078 32.25 1 97.94 204 SER B O 1
ATOM 5583 N N . GLU B 1 205 ? -10.008 11.977 34.094 1 97.94 205 GLU B N 1
ATOM 5584 C CA . GLU B 1 205 ? -11.195 11.688 34.906 1 97.94 205 GLU B CA 1
ATOM 5585 C C . GLU B 1 205 ? -12.25 12.781 34.75 1 97.94 205 GLU B C 1
ATOM 5587 O O . GLU B 1 205 ? -13.352 12.664 35.281 1 97.94 205 GLU B O 1
ATOM 5592 N N . ALA B 1 206 ? -11.922 13.797 34 1 98.06 206 ALA B N 1
ATOM 5593 C CA . ALA B 1 206 ? -12.883 14.82 33.594 1 98.06 206 ALA B CA 1
ATOM 5594 C C . ALA B 1 206 ? -13.312 14.617 32.125 1 98.06 206 ALA B C 1
ATOM 5596 O O . ALA B 1 206 ? -12.68 13.875 31.391 1 98.06 206 ALA B O 1
ATOM 5597 N N . ARG B 1 207 ? -14.438 15.305 31.797 1 98.38 207 ARG B N 1
ATOM 5598 C CA . ARG B 1 207 ? -14.93 15.211 30.422 1 98.38 207 ARG B CA 1
ATOM 5599 C C . ARG B 1 207 ? -14.102 16.078 29.484 1 98.38 207 ARG B C 1
ATOM 5601 O O . ARG B 1 207 ? -14.086 17.312 29.625 1 98.38 207 ARG B O 1
ATOM 5608 N N . HIS B 1 208 ? -13.422 15.383 28.578 1 98.56 208 HIS B N 1
ATOM 5609 C CA . HIS B 1 208 ? -12.672 16.125 27.578 1 98.56 208 HIS B CA 1
ATOM 5610 C C . HIS B 1 208 ? -12.961 15.609 26.172 1 98.56 208 HIS B C 1
ATOM 5612 O O . HIS B 1 208 ? -13.039 14.391 25.953 1 98.56 208 HIS B O 1
ATOM 5618 N N . PHE B 1 209 ? -13.211 16.5 25.266 1 98.12 209 PHE B N 1
ATOM 5619 C CA . PHE B 1 209 ? -13.383 16.297 23.828 1 98.12 209 PHE B CA 1
ATOM 5620 C C . PHE B 1 209 ? -12.539 17.297 23.047 1 98.12 209 PHE B C 1
ATOM 5622 O O . PHE B 1 209 ? -12.898 18.469 22.938 1 98.12 209 PHE B O 1
ATOM 5629 N N . PHE B 1 210 ? -11.344 16.828 22.562 1 97.44 210 PHE B N 1
ATOM 5630 C CA . PHE B 1 210 ? -10.438 17.703 21.828 1 97.44 210 PHE B CA 1
ATOM 5631 C C . PHE B 1 210 ? -10.492 17.406 20.328 1 97.44 210 PHE B C 1
ATOM 5633 O O . PHE B 1 210 ? -10.5 16.25 19.922 1 97.44 210 PHE B O 1
ATOM 5640 N N . ALA B 1 211 ? -10.547 18.453 19.516 1 94.56 211 ALA B N 1
ATOM 5641 C CA . ALA B 1 211 ? -10.57 18.312 18.062 1 94.56 211 ALA B CA 1
ATOM 5642 C C . ALA B 1 211 ? -10.203 19.625 17.359 1 94.56 211 ALA B C 1
ATOM 5644 O O . ALA B 1 211 ? -9.984 20.641 18.031 1 94.56 211 ALA B O 1
ATOM 5645 N N . ASN B 1 212 ? -9.945 19.516 16.125 1 88.5 212 ASN B N 1
ATOM 5646 C CA . ASN B 1 212 ? -9.812 20.672 15.242 1 88.5 212 ASN B CA 1
ATOM 5647 C C . ASN B 1 212 ? -10.383 20.391 13.859 1 88.5 212 ASN B C 1
ATOM 5649 O O . ASN B 1 212 ? -9.633 20.266 12.891 1 88.5 212 ASN B O 1
ATOM 5653 N N . PRO B 1 213 ? -11.719 20.375 13.789 1 79.38 213 PRO B N 1
ATOM 5654 C CA . PRO B 1 213 ? -12.359 19.969 12.531 1 79.38 213 PRO B CA 1
ATOM 5655 C C . PRO B 1 213 ? -12.203 21.016 11.43 1 79.38 213 PRO B C 1
ATOM 5657 O O . PRO B 1 213 ? -12 22.203 11.719 1 79.38 213 PRO B O 1
ATOM 5660 N N . PRO B 1 214 ? -12.297 20.453 10.188 1 74.25 214 PRO B N 1
ATOM 5661 C CA . PRO B 1 214 ? -12.258 21.406 9.078 1 74.25 214 PRO B CA 1
ATOM 5662 C C . PRO B 1 214 ? -13.461 22.359 9.062 1 74.25 214 PRO B C 1
ATOM 5664 O O . PRO B 1 214 ? -14.562 21.969 9.453 1 74.25 214 PRO B O 1
ATOM 5667 N N . THR B 1 215 ? -13.133 23.594 9.062 1 62.53 215 THR B N 1
ATOM 5668 C CA . THR B 1 215 ? -14.219 24.562 9.047 1 62.53 215 THR B CA 1
ATOM 5669 C C . THR B 1 215 ? -14.789 24.703 7.637 1 62.53 215 THR B C 1
ATOM 5671 O O . THR B 1 215 ? -14.062 24.578 6.648 1 62.53 215 THR B O 1
ATOM 5674 N N . ASP B 1 216 ? -16.156 24.484 7.516 1 56.28 216 ASP B N 1
ATOM 5675 C CA . ASP B 1 216 ? -16.828 24.828 6.262 1 56.28 216 ASP B CA 1
ATOM 5676 C C . ASP B 1 216 ? -16.406 26.219 5.785 1 56.28 216 ASP B C 1
ATOM 5678 O O . ASP B 1 216 ? -16.438 27.172 6.555 1 56.28 216 ASP B O 1
ATOM 5682 N N . PRO B 1 217 ? -15.695 26.312 4.656 1 49.44 217 PRO B N 1
ATOM 5683 C CA . PRO B 1 217 ? -15.242 27.625 4.195 1 49.44 217 PRO B CA 1
ATOM 5684 C C . PRO B 1 217 ? -16.312 28.703 4.352 1 49.44 217 PRO B C 1
ATOM 5686 O O . PRO B 1 217 ? -15.992 29.891 4.477 1 49.44 217 PRO B O 1
ATOM 5689 N N . THR B 1 218 ? -17.578 28.25 4.016 1 45.44 218 THR B N 1
ATOM 5690 C CA . THR B 1 218 ? -18.625 29.266 4.074 1 45.44 218 THR B CA 1
ATOM 5691 C C . THR B 1 218 ? -18.938 29.625 5.523 1 45.44 218 THR B C 1
ATOM 5693 O O . THR B 1 218 ? -19.688 30.578 5.781 1 45.44 218 THR B O 1
ATOM 5696 N N . ALA B 1 219 ? -18.5 28.703 6.383 1 46.34 219 ALA B N 1
ATOM 5697 C CA . ALA B 1 219 ? -18.938 28.984 7.75 1 46.34 219 ALA B CA 1
ATOM 5698 C C . ALA B 1 219 ? -18.188 30.172 8.32 1 46.34 219 ALA B C 1
ATOM 5700 O O . ALA B 1 219 ? -16.969 30.312 8.117 1 46.34 219 ALA B O 1
ATOM 5701 N N . LEU B 1 220 ? -18.75 31.172 8.312 1 38.41 220 LEU B N 1
ATOM 5702 C CA . LEU B 1 220 ? -18.297 32.375 9.031 1 38.41 220 LEU B CA 1
ATOM 5703 C C . LEU B 1 220 ? -17.641 31.984 10.352 1 38.41 220 LEU B C 1
ATOM 5705 O O . LEU B 1 220 ? -18.203 32.188 11.422 1 38.41 220 LEU B O 1
ATOM 5709 N N . VAL B 1 221 ? -17.062 30.906 10.391 1 45.12 221 VAL B N 1
ATOM 5710 C CA . VAL B 1 221 ? -16.531 30.469 11.68 1 45.12 221 VAL B CA 1
ATOM 5711 C C . VAL B 1 221 ? -15.32 31.328 12.047 1 45.12 221 VAL B C 1
ATOM 5713 O O . VAL B 1 221 ? -14.625 31.844 11.172 1 45.12 221 VAL B O 1
ATOM 5716 N N . PRO B 1 222 ? -15.125 31.562 13.266 1 42.34 222 PRO B N 1
ATOM 5717 C CA . PRO B 1 222 ? -14.125 32.5 13.82 1 42.34 222 PRO B CA 1
ATOM 5718 C C . PRO B 1 222 ? -12.719 32.219 13.266 1 42.34 222 PRO B C 1
ATOM 5720 O O . PRO B 1 222 ? -11.961 33.188 13.047 1 42.34 222 PRO B O 1
ATOM 5723 N N . ASP B 1 223 ? -12.133 31.016 13.25 1 47 223 ASP B N 1
ATOM 5724 C CA . ASP B 1 223 ? -10.766 30.906 12.773 1 47 223 ASP B CA 1
ATOM 5725 C C . ASP B 1 223 ? -10.68 30 11.539 1 47 223 ASP B C 1
ATOM 5727 O O . ASP B 1 223 ? -10.305 28.828 11.648 1 47 223 ASP B O 1
ATOM 5731 N N . PRO B 1 224 ? -11.398 30.516 10.469 1 46.69 224 PRO B N 1
ATOM 5732 C CA . PRO B 1 224 ? -11.453 29.797 9.195 1 46.69 224 PRO B CA 1
ATOM 5733 C C . PRO B 1 224 ? -10.078 29.312 8.727 1 46.69 224 PRO B C 1
ATOM 5735 O O . PRO B 1 224 ? -9.984 28.516 7.797 1 46.69 224 PRO B O 1
ATOM 5738 N N . PHE B 1 225 ? -9.055 29.859 9.414 1 46.56 225 PHE B N 1
ATOM 5739 C CA . PHE B 1 225 ? -7.688 29.672 8.938 1 46.56 225 PHE B CA 1
ATOM 5740 C C . PHE B 1 225 ? -7.07 28.422 9.57 1 46.56 225 PHE B C 1
ATOM 5742 O O . PHE B 1 225 ? -5.98 28 9.18 1 46.56 225 PHE B O 1
ATOM 5749 N N . ALA B 1 226 ? -7.875 27.859 10.344 1 52.53 226 ALA B N 1
ATOM 5750 C CA . ALA B 1 226 ? -7.336 26.688 11.016 1 52.53 226 ALA B CA 1
ATOM 5751 C C . ALA B 1 226 ? -7.59 25.422 10.211 1 52.53 226 ALA B C 1
ATOM 5753 O O . ALA B 1 226 ? -8.711 24.891 10.195 1 52.53 226 ALA B O 1
ATOM 5754 N N . ALA B 1 227 ? -6.586 25.109 9.398 1 65.38 227 ALA B N 1
ATOM 5755 C CA . ALA B 1 227 ? -6.695 23.875 8.648 1 65.38 227 ALA B CA 1
ATOM 5756 C C . ALA B 1 227 ? -6.941 22.688 9.586 1 65.38 227 ALA B C 1
ATOM 5758 O O . ALA B 1 227 ? -6.078 22.344 10.391 1 65.38 227 ALA B O 1
ATOM 5759 N N . GLY B 1 228 ? -8.18 22.266 9.547 1 74.81 228 GLY B N 1
ATOM 5760 C CA . GLY B 1 228 ? -8.555 21.234 10.508 1 74.81 228 GLY B CA 1
ATOM 5761 C C . GLY B 1 228 ? -8.344 19.828 9.977 1 74.81 228 GLY B C 1
ATOM 5762 O O . GLY B 1 228 ? -8.109 19.625 8.781 1 74.81 228 GLY B O 1
ATOM 5763 N N . GLY B 1 229 ? -8.195 18.953 10.938 1 77.62 229 GLY B N 1
ATOM 5764 C CA . GLY B 1 229 ? -8.156 17.516 10.664 1 77.62 229 GLY B CA 1
ATOM 5765 C C . GLY B 1 229 ? -9.359 16.781 11.211 1 77.62 229 GLY B C 1
ATOM 5766 O O . GLY B 1 229 ? -10.141 17.344 11.984 1 77.62 229 GLY B O 1
ATOM 5767 N N . THR B 1 230 ? -9.469 15.57 10.844 1 84.69 230 THR B N 1
ATOM 5768 C CA . THR B 1 230 ? -10.672 14.812 11.18 1 84.69 230 THR B CA 1
ATOM 5769 C C . THR B 1 230 ? -10.453 14 12.453 1 84.69 230 THR B C 1
ATOM 5771 O O . THR B 1 230 ? -11.398 13.398 12.977 1 84.69 230 THR B O 1
ATOM 5774 N N . SER B 1 231 ? -9.328 14.023 13.008 1 95.12 231 SER B N 1
ATOM 5775 C CA . SER B 1 231 ? -9.039 13.258 14.219 1 95.12 231 SER B CA 1
ATOM 5776 C C . SER B 1 231 ? -9.578 13.953 15.461 1 95.12 231 SER B C 1
ATOM 5778 O O . SER B 1 231 ? -9.797 15.164 15.453 1 95.12 231 SER B O 1
ATOM 5780 N N . PHE B 1 232 ? -9.883 13.211 16.5 1 97.19 232 PHE B N 1
ATOM 5781 C CA . PHE B 1 232 ? -10.312 13.781 17.781 1 97.19 232 PHE B CA 1
ATOM 5782 C C . PHE B 1 232 ? -9.891 12.891 18.938 1 97.19 232 PHE B C 1
ATOM 5784 O O . PHE B 1 232 ? -9.453 11.758 18.734 1 97.19 232 PHE B O 1
ATOM 5791 N N . ILE B 1 233 ? -9.93 13.453 20.125 1 98.56 233 ILE B N 1
ATOM 5792 C CA . ILE B 1 233 ? -9.453 12.805 21.344 1 98.56 233 ILE B CA 1
ATOM 5793 C C . ILE B 1 233 ? -10.547 12.828 22.406 1 98.56 233 ILE B C 1
ATOM 5795 O O . ILE B 1 233 ? -11.18 13.867 22.641 1 98.56 233 ILE B O 1
ATOM 5799 N N . LEU B 1 234 ? -10.773 11.734 23.031 1 98.81 234 LEU B N 1
ATOM 5800 C CA . LEU B 1 234 ? -11.742 11.625 24.109 1 98.81 234 LEU B CA 1
ATOM 5801 C C . LEU B 1 234 ? -11.07 11.125 25.391 1 98.81 234 LEU B C 1
ATOM 5803 O O . LEU B 1 234 ? -10.211 10.242 25.328 1 98.81 234 LEU B O 1
ATOM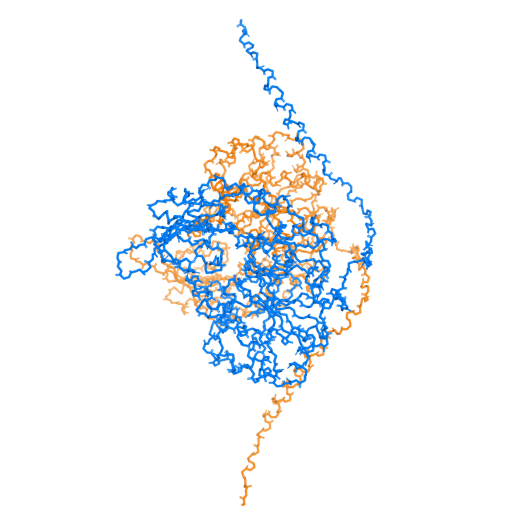 5807 N N . SER B 1 235 ? -11.523 11.641 26.531 1 98.75 235 SER B N 1
ATOM 5808 C CA . SER B 1 235 ? -11.008 11.203 27.812 1 98.75 235 SER B CA 1
ATOM 5809 C C . SER B 1 235 ? -11.68 9.906 28.266 1 98.75 235 SER B C 1
ATOM 5811 O O . SER B 1 235 ? -12.719 9.523 27.734 1 98.75 235 SER B O 1
ATOM 5813 N N . ARG B 1 236 ? -11.102 9.281 29.266 1 98.62 236 ARG B N 1
ATOM 5814 C CA . ARG B 1 236 ? -11.648 8.086 29.891 1 98.62 236 ARG B CA 1
ATOM 5815 C C . ARG B 1 236 ? -13.078 8.312 30.359 1 98.62 236 ARG B C 1
ATOM 5817 O O . ARG B 1 236 ? -13.953 7.465 30.125 1 98.62 236 ARG B O 1
ATOM 5824 N N . LYS B 1 237 ? -13.312 9.406 31.016 1 98.56 237 LYS B N 1
ATOM 5825 C CA . LYS B 1 237 ? -14.625 9.703 31.562 1 98.56 237 LYS B CA 1
ATOM 5826 C C . LYS B 1 237 ? -15.695 9.711 30.484 1 98.56 237 LYS B C 1
ATOM 5828 O O . LYS B 1 237 ? -16.781 9.141 30.656 1 98.56 237 LYS B O 1
ATOM 5833 N N . VAL B 1 238 ? -15.406 10.344 29.297 1 98.62 238 VAL B N 1
ATOM 5834 C CA . VAL B 1 238 ? -16.359 10.445 28.203 1 98.62 238 VAL B CA 1
ATOM 5835 C C . VAL B 1 238 ? -16.656 9.055 27.641 1 98.62 238 VAL B C 1
ATOM 5837 O O . VAL B 1 238 ? -17.812 8.703 27.438 1 98.62 238 VAL B O 1
ATOM 5840 N N . MET B 1 239 ? -15.617 8.266 27.453 1 98.25 239 MET B N 1
ATOM 5841 C CA . MET B 1 239 ? -15.758 6.93 26.891 1 98.25 239 MET B CA 1
ATOM 5842 C C . MET B 1 239 ? -16.578 6.035 27.812 1 98.25 239 MET B C 1
ATOM 5844 O O . MET B 1 239 ? -17.469 5.309 27.359 1 98.25 239 MET B O 1
ATOM 5848 N N . LYS B 1 240 ? -16.297 6.109 29.078 1 98 240 LYS B N 1
ATOM 5849 C CA . LYS B 1 240 ? -17.016 5.316 30.062 1 98 240 LYS B CA 1
ATOM 5850 C C . LYS B 1 240 ? -18.484 5.699 30.109 1 98 240 LYS B C 1
ATOM 5852 O O . LYS B 1 240 ? -19.359 4.828 30.141 1 98 240 LYS B O 1
ATOM 5857 N N . GLU B 1 241 ? -18.75 6.93 30.125 1 97.56 241 GLU B N 1
ATOM 5858 C CA . GLU B 1 241 ? -20.141 7.406 30.219 1 97.56 241 GLU B CA 1
ATOM 5859 C C . GLU B 1 241 ? -20.922 7.035 28.969 1 97.56 241 GLU B C 1
ATOM 5861 O O . GLU B 1 241 ? -22.109 6.727 29.047 1 97.56 241 GLU B O 1
ATOM 5866 N N . LEU B 1 242 ? -20.297 7.07 27.812 1 96.44 242 LEU B N 1
ATOM 5867 C CA . LEU B 1 242 ? -20.969 6.77 26.562 1 96.44 242 LEU B CA 1
ATOM 5868 C C . LEU B 1 242 ? -21.203 5.27 26.422 1 96.44 242 LEU B C 1
ATOM 5870 O O . LEU B 1 242 ? -22.281 4.844 25.969 1 96.44 242 LEU B O 1
ATOM 5874 N N . PHE B 1 243 ? -20.188 4.453 26.812 1 95.19 243 PHE B N 1
ATOM 5875 C CA . PHE B 1 243 ? -20.234 3.072 26.344 1 95.19 243 PHE B CA 1
ATOM 5876 C C . PHE B 1 243 ? -20.375 2.107 27.516 1 95.19 243 PHE B C 1
ATOM 5878 O O . PHE B 1 243 ? -20.562 0.905 27.312 1 95.19 243 PHE B O 1
ATOM 5885 N N . VAL B 1 244 ? -20.312 2.529 28.703 1 95.12 244 VAL B N 1
ATOM 5886 C CA . VAL B 1 244 ? -20.562 1.679 29.859 1 95.12 244 VAL B CA 1
ATOM 5887 C C . VAL B 1 244 ? -21.844 2.115 30.562 1 95.12 244 VAL B C 1
ATOM 5889 O O . VAL B 1 244 ? -22.734 1.303 30.781 1 95.12 244 VAL B O 1
ATOM 5892 N N . ASP B 1 245 ? -21.969 3.402 30.812 1 95.19 245 ASP B N 1
ATOM 5893 C CA . ASP B 1 245 ? -23.078 3.916 31.594 1 95.19 245 ASP B CA 1
ATOM 5894 C C . ASP B 1 245 ? -24.344 4.008 30.734 1 95.19 245 ASP B C 1
ATOM 5896 O O . ASP B 1 245 ? -25.469 3.906 31.266 1 95.19 245 ASP B O 1
ATOM 5900 N N . ARG B 1 246 ? -24.156 4.211 29.469 1 91.81 246 ARG B N 1
ATOM 5901 C CA . ARG B 1 246 ? -25.281 4.344 28.547 1 91.81 246 ARG B CA 1
ATOM 5902 C C . ARG B 1 246 ? -25.344 3.162 27.594 1 91.81 246 ARG B C 1
ATOM 5904 O O . ARG B 1 246 ? -24.938 3.273 26.438 1 91.81 246 ARG B O 1
ATOM 5911 N N . ARG B 1 247 ? -25.953 2.152 27.938 1 83.25 247 ARG B N 1
ATOM 5912 C CA . ARG B 1 247 ? -25.922 0.863 27.25 1 83.25 247 ARG B CA 1
ATOM 5913 C C . ARG B 1 247 ? -26.641 0.939 25.906 1 83.25 247 ARG B C 1
ATOM 5915 O O . ARG B 1 247 ? -26.328 0.194 24.984 1 83.25 247 ARG B O 1
ATOM 5922 N N . ASP B 1 248 ? -27.516 1.903 25.828 1 87.81 248 ASP B N 1
ATOM 5923 C CA . ASP B 1 248 ? -28.344 1.94 24.625 1 87.81 248 ASP B CA 1
ATOM 5924 C C . ASP B 1 248 ? -27.828 2.984 23.641 1 87.81 248 ASP B C 1
ATOM 5926 O O . ASP B 1 248 ? -28.406 3.193 22.578 1 87.81 248 ASP B O 1
ATOM 5930 N N . ALA B 1 249 ? -26.766 3.648 23.953 1 88.38 249 ALA B N 1
ATOM 5931 C CA . ALA B 1 249 ? -26.25 4.754 23.156 1 88.38 249 ALA B CA 1
ATOM 5932 C C . ALA B 1 249 ? -25.953 4.297 21.719 1 88.38 249 ALA B C 1
ATOM 5934 O O . ALA B 1 249 ? -26.344 4.965 20.766 1 88.38 249 ALA B O 1
ATOM 5935 N N . ILE B 1 250 ? -25.391 3.199 21.547 1 89.19 250 ILE B N 1
ATOM 5936 C CA . ILE B 1 250 ? -24.984 2.695 20.234 1 89.19 250 ILE B CA 1
ATOM 5937 C C . ILE B 1 250 ? -26.219 2.463 19.375 1 89.19 250 ILE B C 1
ATOM 5939 O O . ILE B 1 250 ? -26.281 2.924 18.234 1 89.19 250 ILE B O 1
ATOM 5943 N N . ASN B 1 251 ? -27.172 1.754 19.922 1 90.25 251 ASN B N 1
ATOM 5944 C CA . ASN B 1 251 ? -28.375 1.434 19.172 1 90.25 251 ASN B CA 1
ATOM 5945 C C . ASN B 1 251 ? -29.156 2.691 18.797 1 90.25 251 ASN B C 1
ATOM 5947 O O . ASN B 1 251 ? -29.656 2.814 17.688 1 90.25 251 ASN B O 1
ATOM 5951 N N . ASN B 1 252 ? -29.266 3.588 19.766 1 93.06 252 ASN B N 1
ATOM 5952 C CA . ASN B 1 252 ? -30 4.828 19.547 1 93.06 252 ASN B CA 1
ATOM 5953 C C . ASN B 1 252 ? -29.359 5.676 18.453 1 93.06 252 ASN B C 1
ATOM 5955 O O . ASN B 1 252 ? -30.047 6.23 17.609 1 93.06 252 ASN B O 1
ATOM 5959 N N . TRP B 1 253 ? -28.125 5.699 18.438 1 96.44 253 TRP B N 1
ATOM 5960 C CA . TRP B 1 253 ? -27.422 6.605 17.531 1 96.44 253 TRP B CA 1
ATOM 5961 C C . TRP B 1 253 ? -27.156 5.93 16.188 1 96.44 253 TRP B C 1
ATOM 5963 O O . TRP B 1 253 ? -26.953 6.605 15.172 1 96.44 253 TRP B O 1
ATOM 5973 N N . ALA B 1 254 ? -27.141 4.637 16.141 1 96 254 ALA B N 1
ATOM 5974 C CA . ALA B 1 254 ? -26.938 3.91 14.891 1 96 254 ALA B CA 1
ATOM 5975 C C . ALA B 1 254 ? -28 4.289 13.859 1 96 254 ALA B C 1
ATOM 5977 O O . ALA B 1 254 ? -27.688 4.445 12.672 1 96 254 ALA B O 1
ATOM 5978 N N . THR B 1 255 ? -29.203 4.488 14.281 1 93.56 255 THR B N 1
ATOM 5979 C CA . THR B 1 255 ? -30.312 4.793 13.383 1 93.56 255 THR B CA 1
ATOM 5980 C C . THR B 1 255 ? -30.281 6.258 12.953 1 93.56 255 THR B C 1
ATOM 5982 O O . THR B 1 255 ? -30.938 6.648 11.992 1 93.56 255 THR B O 1
ATOM 5985 N N . ARG B 1 256 ? -29.453 7.055 13.641 1 95.75 256 ARG B N 1
ATOM 5986 C CA . ARG B 1 256 ? -29.422 8.492 13.383 1 95.75 256 ARG B CA 1
ATOM 5987 C C . ARG B 1 256 ? -28.219 8.867 12.523 1 95.75 256 ARG B C 1
ATOM 5989 O O . ARG B 1 256 ? -28.078 10.031 12.141 1 95.75 256 ARG B O 1
ATOM 5996 N N . ILE B 1 257 ? -27.359 7.984 12.203 1 96.88 257 ILE B N 1
ATOM 5997 C CA . ILE B 1 257 ? -26.125 8.266 11.492 1 96.88 257 ILE B CA 1
ATOM 5998 C C . ILE B 1 257 ? -26.422 8.969 10.172 1 96.88 257 ILE B C 1
ATOM 6000 O O . ILE B 1 257 ? -25.75 9.922 9.797 1 96.88 257 ILE B O 1
ATOM 6004 N N . SER B 1 258 ? -27.484 8.555 9.477 1 94.62 258 SER B N 1
ATOM 6005 C CA . SER B 1 258 ? -27.812 9.062 8.148 1 94.62 258 SER B CA 1
ATOM 6006 C C . SER B 1 258 ? -28.172 10.547 8.195 1 94.62 258 SER B C 1
ATOM 6008 O O . SER B 1 258 ? -28.109 11.242 7.18 1 94.62 258 SER B O 1
ATOM 6010 N N . HIS B 1 259 ? -28.484 11.039 9.367 1 95.06 259 HIS B N 1
ATOM 6011 C CA . HIS B 1 259 ? -28.906 12.43 9.508 1 95.06 259 HIS B CA 1
ATOM 6012 C C . HIS B 1 259 ? -27.703 13.359 9.656 1 95.06 259 HIS B C 1
ATOM 6014 O O . HIS B 1 259 ? -27.859 14.578 9.727 1 95.06 259 HIS B O 1
ATOM 6020 N N . HIS B 1 260 ? -26.562 12.82 9.641 1 93.81 260 HIS B N 1
ATOM 6021 C CA . HIS B 1 260 ? -25.359 13.617 9.844 1 93.81 260 HIS B CA 1
ATOM 6022 C C . HIS B 1 260 ? -24.5 13.656 8.586 1 93.81 260 HIS B C 1
ATOM 6024 O O . HIS B 1 260 ? -24.547 12.734 7.77 1 93.81 260 HIS B O 1
ATOM 6030 N N . VAL B 1 261 ? -23.703 14.656 8.477 1 89.94 261 VAL B N 1
ATOM 6031 C CA . VAL B 1 261 ? -22.984 14.898 7.223 1 89.94 261 VAL B CA 1
ATOM 6032 C C . VAL B 1 261 ? -21.594 14.266 7.285 1 89.94 261 VAL B C 1
ATOM 6034 O O . VAL B 1 261 ? -21 13.961 6.254 1 89.94 261 VAL B O 1
ATOM 6037 N N . SER B 1 262 ? -21.047 14.141 8.445 1 91.94 262 SER B N 1
ATOM 6038 C CA . SER B 1 262 ? -19.703 13.586 8.609 1 91.94 262 SER B CA 1
ATOM 6039 C C . SER B 1 262 ? -19.578 12.828 9.93 1 91.94 262 SER B C 1
ATOM 6041 O O . SER B 1 262 ? -20.469 12.914 10.781 1 91.94 262 SER B O 1
ATOM 6043 N N . ALA B 1 263 ? -18.516 12.086 10.062 1 94.12 263 ALA B N 1
ATOM 6044 C CA . ALA B 1 263 ? -18.234 11.375 11.312 1 94.12 263 ALA B CA 1
ATOM 6045 C C . ALA B 1 263 ? -18.094 12.352 12.477 1 94.12 263 ALA B C 1
ATOM 6047 O O . ALA B 1 263 ? -18.609 12.109 13.57 1 94.12 263 ALA B O 1
ATOM 6048 N N . PHE B 1 264 ? -17.438 13.43 12.211 1 92.31 264 PHE B N 1
ATOM 6049 C CA . PHE B 1 264 ? -17.234 14.414 13.273 1 92.31 264 PHE B CA 1
ATOM 6050 C C . PHE B 1 264 ? -18.562 15.047 13.68 1 92.31 264 PHE B C 1
ATOM 6052 O O . PHE B 1 264 ? -18.812 15.297 14.859 1 92.31 264 PHE B O 1
ATOM 6059 N N . ASP B 1 265 ? -19.375 15.375 12.688 1 92.69 265 ASP B N 1
ATOM 6060 C CA . ASP B 1 265 ? -20.703 15.906 12.969 1 92.69 265 ASP B CA 1
ATOM 6061 C C . ASP B 1 265 ? -21.5 14.945 13.844 1 92.69 265 ASP B C 1
ATOM 6063 O O . ASP B 1 265 ? -22.156 15.367 14.797 1 92.69 265 ASP B O 1
ATOM 6067 N N . LEU B 1 266 ? -21.438 13.695 13.555 1 95.19 266 LEU B N 1
ATOM 6068 C CA . LEU B 1 266 ? -22.109 12.664 14.336 1 95.19 266 LEU B CA 1
ATOM 6069 C C . LEU B 1 266 ? -21.609 12.656 15.773 1 95.19 266 LEU B C 1
ATOM 6071 O O . LEU B 1 266 ? -22.406 12.719 16.719 1 95.19 266 LEU B O 1
ATOM 6075 N N . VAL B 1 267 ? -20.312 12.617 15.969 1 96.25 267 VAL B N 1
ATOM 6076 C CA . VAL B 1 267 ? -19.703 12.492 17.281 1 96.25 267 VAL B CA 1
ATOM 6077 C C . VAL B 1 267 ? -19.969 13.75 18.094 1 96.25 267 VAL B C 1
ATOM 6079 O O . VAL B 1 267 ? -20.312 13.672 19.281 1 96.25 267 VAL B O 1
ATOM 6082 N N . SER B 1 268 ? -19.797 14.906 17.469 1 95.44 268 SER B N 1
ATOM 6083 C CA . SER B 1 268 ? -20.016 16.172 18.156 1 95.44 268 SER B CA 1
ATOM 6084 C C . SER B 1 268 ? -21.453 16.297 18.641 1 95.44 268 SER B C 1
ATOM 6086 O O . SER B 1 268 ? -21.703 16.75 19.766 1 95.44 268 SER B O 1
ATOM 6088 N N . THR B 1 269 ? -22.406 15.93 17.812 1 96.5 269 THR B N 1
ATOM 6089 C CA . THR B 1 269 ? -23.812 15.992 18.172 1 96.5 269 THR B CA 1
ATOM 6090 C C . THR B 1 269 ? -24.125 15.008 19.297 1 96.5 269 THR B C 1
ATOM 6092 O O . THR B 1 269 ? -24.859 15.344 20.234 1 96.5 269 THR B O 1
ATOM 6095 N N . MET B 1 270 ? -23.625 13.812 19.172 1 96.81 270 MET B N 1
ATOM 6096 C CA . MET B 1 270 ? -23.828 12.789 20.188 1 96.81 270 MET B CA 1
ATOM 6097 C C . MET B 1 270 ? -23.328 13.258 21.547 1 96.81 270 MET B C 1
ATOM 6099 O O . MET B 1 270 ? -24.047 13.156 22.547 1 96.81 270 MET B O 1
ATOM 6103 N N . LEU B 1 271 ? -22.156 13.789 21.609 1 97.5 271 LEU B N 1
ATOM 6104 C CA . LEU B 1 271 ? -21.547 14.219 22.859 1 97.5 271 LEU B CA 1
ATOM 6105 C C . LEU B 1 271 ? -22.297 15.422 23.438 1 97.5 271 LEU B C 1
ATOM 6107 O O . LEU B 1 271 ? -22.469 15.539 24.641 1 97.5 271 LEU B O 1
ATOM 6111 N N . LYS B 1 272 ? -22.734 16.328 22.562 1 97.44 272 LYS B N 1
ATOM 6112 C CA . LYS B 1 272 ? -23.531 17.469 23.016 1 97.44 272 LYS B CA 1
ATOM 6113 C C . LYS B 1 272 ? -24.844 17.016 23.641 1 97.44 272 LYS B C 1
ATOM 6115 O O . LYS B 1 272 ? -25.219 17.469 24.719 1 97.44 272 LYS B O 1
ATOM 6120 N N . GLU B 1 273 ? -25.516 16.125 23 1 96.19 273 GLU B N 1
ATOM 6121 C CA . GLU B 1 273 ? -26.844 15.688 23.438 1 96.19 273 GLU B CA 1
ATOM 6122 C C . GLU B 1 273 ? -26.75 14.781 24.656 1 96.19 273 GLU B C 1
ATOM 6124 O O . GLU B 1 273 ? -27.547 14.898 25.578 1 96.19 273 GLU B O 1
ATOM 6129 N N . GLU B 1 274 ? -25.797 13.859 24.641 1 96 274 GLU B N 1
ATOM 6130 C CA . GLU B 1 274 ? -25.719 12.852 25.688 1 96 274 GLU B CA 1
ATOM 6131 C C . GLU B 1 274 ? -25 13.383 26.938 1 96 274 GLU B C 1
ATOM 6133 O O . GLU B 1 274 ? -25.312 12.984 28.047 1 96 274 GLU B O 1
ATOM 6138 N N . LEU B 1 275 ? -24 14.258 26.75 1 97 275 LEU B N 1
ATOM 6139 C CA . LEU B 1 275 ? -23.141 14.633 27.859 1 97 275 LEU B CA 1
ATOM 6140 C C . LEU B 1 275 ? -23.047 16.141 28 1 97 275 LEU B C 1
ATOM 6142 O O . LEU B 1 275 ? -22.344 16.656 28.875 1 97 275 LEU B O 1
ATOM 6146 N N . ASP B 1 276 ? -23.688 16.922 27.172 1 97.44 276 ASP B N 1
ATOM 6147 C CA . ASP B 1 276 ? -23.594 18.375 27.141 1 97.44 276 ASP B CA 1
ATOM 6148 C C . ASP B 1 276 ? -22.125 18.812 27.031 1 97.44 276 ASP B C 1
ATOM 6150 O O . ASP B 1 276 ? -21.672 19.672 27.797 1 97.44 276 ASP B O 1
ATOM 6154 N N . LEU B 1 277 ? -21.469 18.125 26.125 1 97.75 277 LEU B N 1
ATOM 6155 C CA . LEU B 1 277 ? -20.031 18.359 25.969 1 97.75 277 LEU B CA 1
ATOM 6156 C C . LEU B 1 277 ? -19.703 18.875 24.578 1 97.75 277 LEU B C 1
ATOM 6158 O O . LEU B 1 277 ? -20.062 18.266 23.578 1 97.75 277 LEU B O 1
ATOM 6162 N N . ASP B 1 278 ? -19.031 20.062 24.531 1 95.75 278 ASP B N 1
ATOM 6163 C CA . ASP B 1 278 ? -18.516 20.625 23.281 1 95.75 278 ASP B CA 1
ATOM 6164 C C . ASP B 1 278 ? -17.031 20.328 23.125 1 95.75 278 ASP B C 1
ATOM 6166 O O . ASP B 1 278 ? -16.328 20.094 24.109 1 95.75 278 ASP B O 1
ATOM 6170 N N . PHE B 1 279 ? -16.625 20.328 21.891 1 93.94 279 PHE B N 1
ATOM 6171 C CA . PHE B 1 279 ? -15.203 20.078 21.703 1 93.94 279 PHE B CA 1
ATOM 6172 C C . PHE B 1 279 ? -14.398 21.328 22.031 1 93.94 279 PHE B C 1
ATOM 6174 O O . PHE B 1 279 ? -14.906 22.453 21.938 1 93.94 279 PHE B O 1
ATOM 6181 N N . VAL B 1 280 ? -13.195 21.094 22.453 1 94.12 280 VAL B N 1
ATOM 6182 C CA . VAL B 1 280 ? -12.203 22.156 22.609 1 94.12 280 VAL B CA 1
ATOM 6183 C C . VAL B 1 280 ? -11.195 22.094 21.469 1 94.12 280 VAL B C 1
ATOM 6185 O O . VAL B 1 280 ? -10.602 21.047 21.203 1 94.12 280 VAL B O 1
ATOM 6188 N N . ALA B 1 281 ? -11.055 23.203 20.781 1 90.44 281 ALA B N 1
ATOM 6189 C CA . ALA B 1 281 ? -10.148 23.25 19.641 1 90.44 281 ALA B CA 1
ATOM 6190 C C . ALA B 1 281 ? -8.695 23.188 20.078 1 90.44 281 ALA B C 1
ATOM 6192 O O . ALA B 1 281 ? -8.266 23.953 20.938 1 90.44 281 ALA B O 1
ATOM 6193 N N . ALA B 1 282 ? -7.992 22.219 19.5 1 91.69 282 ALA B N 1
ATOM 6194 C CA . ALA B 1 282 ? -6.574 22.062 19.828 1 91.69 282 ALA B CA 1
ATOM 6195 C C . ALA B 1 282 ? -5.695 22.578 18.688 1 91.69 282 ALA B C 1
ATOM 6197 O O . ALA B 1 282 ? -4.805 21.859 18.219 1 91.69 282 ALA B O 1
ATOM 6198 N N . TRP B 1 283 ? -5.895 23.766 18.234 1 88.56 283 TRP B N 1
ATOM 6199 C CA . TRP B 1 283 ? -5.082 24.438 17.219 1 88.56 283 TRP B CA 1
ATOM 6200 C C . TRP B 1 283 ? -3.861 25.094 17.844 1 88.56 283 TRP B C 1
ATOM 6202 O O . TRP B 1 283 ? -3.953 25.672 18.938 1 88.56 283 TRP B O 1
ATOM 6212 N N . PRO B 1 284 ? -2.658 24.938 17.172 1 90.06 284 PRO B N 1
ATOM 6213 C CA . PRO B 1 284 ? -2.287 24.281 15.914 1 90.06 284 PRO B CA 1
ATOM 6214 C C . PRO B 1 284 ? -1.737 22.875 16.125 1 90.06 284 PRO B C 1
ATOM 6216 O O . PRO B 1 284 ? -1.13 22.297 15.227 1 90.06 284 PRO B O 1
ATOM 6219 N N . GLY B 1 285 ? -1.957 22.406 17.406 1 93 285 GLY B N 1
ATOM 6220 C CA . GLY B 1 285 ? -1.483 21.062 17.703 1 93 285 GLY B CA 1
ATOM 6221 C C . GLY B 1 285 ? -2.057 20 16.766 1 93 285 GLY B C 1
ATOM 6222 O O . GLY B 1 285 ? -1.315 19.203 16.203 1 93 285 GLY B O 1
ATOM 6223 N N . ILE B 1 286 ? -3.369 20.062 16.672 1 94.31 286 ILE B N 1
ATOM 6224 C CA . ILE B 1 286 ? -4.051 19.234 15.672 1 94.31 286 ILE B CA 1
ATOM 6225 C C . ILE B 1 286 ? -4.32 20.062 14.414 1 94.31 286 ILE B C 1
ATOM 6227 O O . ILE B 1 286 ? -5.07 21.047 14.461 1 94.31 286 ILE B O 1
ATOM 6231 N N . SER B 1 287 ? -3.689 19.688 13.336 1 92.06 287 SER B N 1
ATOM 6232 C CA . SER B 1 287 ? -3.84 20.484 12.125 1 92.06 287 SER B CA 1
ATOM 6233 C C . SER B 1 287 ? -4.191 19.609 10.93 1 92.06 287 SER B C 1
ATOM 6235 O O . SER B 1 287 ? -3.955 18.406 10.945 1 92.06 287 SER B O 1
ATOM 6237 N N . GLY B 1 288 ? -4.801 20.219 9.961 1 91.19 288 GLY B N 1
ATOM 6238 C CA . GLY B 1 288 ? -5.066 19.547 8.703 1 91.19 288 GLY B CA 1
ATOM 6239 C C . GLY B 1 288 ? -3.926 19.672 7.707 1 91.19 288 GLY B C 1
ATOM 6240 O O . GLY B 1 288 ? -4.137 19.578 6.496 1 91.19 288 GLY B O 1
ATOM 6241 N N . PHE B 1 289 ? -2.719 19.906 8.242 1 91.31 289 PHE B N 1
ATOM 6242 C CA . PHE B 1 289 ? -1.551 20.125 7.391 1 91.31 289 PHE B CA 1
ATOM 6243 C C . PHE B 1 289 ? -0.763 18.828 7.227 1 91.31 289 PHE B C 1
ATOM 6245 O O . PHE B 1 289 ? -0.864 17.922 8.062 1 91.31 289 PHE B O 1
ATOM 6252 N N . ASP B 1 290 ? -0.145 18.734 6.137 1 92.88 290 ASP B N 1
ATOM 6253 C CA . ASP B 1 290 ? 1.014 17.859 5.984 1 92.88 290 ASP B CA 1
ATOM 6254 C C . ASP B 1 290 ? 2.283 18.672 5.73 1 92.88 290 ASP B C 1
ATOM 6256 O O . ASP B 1 290 ? 2.232 19.906 5.617 1 92.88 290 ASP B O 1
ATOM 6260 N N . PRO B 1 291 ? 3.393 18.062 5.68 1 92.62 291 PRO B N 1
ATOM 6261 C CA . PRO B 1 291 ? 4.645 18.812 5.551 1 92.62 291 PRO B CA 1
ATOM 6262 C C . PRO B 1 291 ? 4.68 19.688 4.301 1 92.62 291 PRO B C 1
ATOM 6264 O O . PRO B 1 291 ? 5.387 20.703 4.273 1 92.62 291 PRO B O 1
ATOM 6267 N N . THR B 1 292 ? 3.898 19.406 3.322 1 92.31 292 THR B N 1
ATOM 6268 C CA . THR B 1 292 ? 3.926 20.188 2.092 1 92.31 292 THR B CA 1
ATOM 6269 C C . THR B 1 292 ? 2.91 21.312 2.148 1 92.31 292 THR B C 1
ATOM 6271 O O . THR B 1 292 ? 3.004 22.281 1.385 1 92.31 292 THR B O 1
ATOM 6274 N N . THR B 1 293 ? 1.973 21.234 3.025 1 92.31 293 THR B N 1
ATOM 6275 C CA . THR B 1 293 ? 0.906 22.219 3.049 1 92.31 293 THR B CA 1
ATOM 6276 C C . THR B 1 293 ? 0.987 23.078 4.312 1 92.31 293 THR B C 1
ATOM 6278 O O . THR B 1 293 ? 0.228 24.031 4.473 1 92.31 293 THR B O 1
ATOM 6281 N N . VAL B 1 294 ? 1.878 22.781 5.145 1 92.56 294 VAL B N 1
ATOM 6282 C CA . VAL B 1 294 ? 2.029 23.484 6.414 1 92.56 294 VAL B CA 1
ATOM 6283 C C . VAL B 1 294 ? 2.355 24.953 6.156 1 92.56 294 VAL B C 1
ATOM 6285 O O . VAL B 1 294 ? 3.098 25.281 5.227 1 92.56 294 VAL B O 1
ATOM 6288 N N . THR B 1 295 ? 1.785 25.797 7.012 1 91.94 295 THR B N 1
ATOM 6289 C CA . THR B 1 295 ? 2.08 27.219 6.98 1 91.94 295 THR B CA 1
ATOM 6290 C C . THR B 1 295 ? 3.219 27.562 7.938 1 91.94 295 THR B C 1
ATOM 6292 O O . THR B 1 295 ? 3.133 27.281 9.133 1 91.94 295 THR B O 1
ATOM 6295 N N . PHE B 1 296 ? 4.234 28.141 7.391 1 93.94 296 PHE B N 1
ATOM 6296 C CA . PHE B 1 296 ? 5.305 28.656 8.242 1 93.94 296 PHE B CA 1
ATOM 6297 C C . PHE B 1 296 ? 5.129 30.141 8.492 1 93.94 296 PHE B C 1
ATOM 6299 O O . PHE B 1 296 ? 5.098 30.938 7.555 1 93.94 296 PHE B O 1
ATOM 6306 N N . HIS B 1 297 ? 4.984 30.438 9.625 1 92.75 297 HIS B N 1
ATOM 6307 C CA . HIS B 1 297 ? 4.77 31.797 10.117 1 92.75 297 HIS B CA 1
ATOM 6308 C C . HIS B 1 297 ? 5.277 31.953 11.547 1 92.75 297 HIS B C 1
ATOM 6310 O O . HIS B 1 297 ? 5.297 30.984 12.312 1 92.75 297 HIS B O 1
ATOM 6316 N N . PRO B 1 298 ? 5.656 33.188 11.938 1 91.31 298 PRO B N 1
ATOM 6317 C CA . PRO B 1 298 ? 6.156 33.375 13.297 1 91.31 298 PRO B CA 1
ATOM 6318 C C . PRO B 1 298 ? 5.164 32.938 14.367 1 91.31 298 PRO B C 1
ATOM 6320 O O . PRO B 1 298 ? 5.57 32.469 15.422 1 91.31 298 PRO B O 1
ATOM 6323 N N . SER B 1 299 ? 3.906 33.031 14.094 1 89.44 299 SER B N 1
ATOM 6324 C CA . SER B 1 299 ? 2.889 32.688 15.086 1 89.44 299 SER B CA 1
ATOM 6325 C C . SER B 1 299 ? 2.812 31.172 15.305 1 89.44 299 SER B C 1
ATOM 6327 O O . SER B 1 299 ? 2.277 30.719 16.312 1 89.44 299 SER B O 1
ATOM 6329 N N . LEU B 1 300 ? 3.328 30.375 14.414 1 91.69 300 LEU B N 1
ATOM 6330 C CA . LEU B 1 300 ? 3.227 28.922 14.5 1 91.69 300 LEU B CA 1
ATOM 6331 C C . LEU B 1 300 ? 4.598 28.297 14.719 1 91.69 300 LEU B C 1
ATOM 6333 O O . LEU B 1 300 ? 4.699 27.125 15.078 1 91.69 300 LEU B O 1
ATOM 6337 N N . TRP B 1 301 ? 5.59 29.062 14.648 1 94.06 301 TRP B N 1
ATOM 6338 C CA . TRP B 1 301 ? 6.969 28.609 14.5 1 94.06 301 TRP B CA 1
ATOM 6339 C C . TRP B 1 301 ? 7.371 27.703 15.656 1 94.06 301 TRP B C 1
ATOM 6341 O O . TRP B 1 301 ? 7.914 26.609 15.438 1 94.06 301 TRP B O 1
ATOM 6351 N N . CYS B 1 302 ? 7.066 28.016 16.891 1 94.5 302 CYS B N 1
ATOM 6352 C CA . CYS B 1 302 ? 7.535 27.266 18.047 1 94.5 302 CYS B CA 1
ATOM 6353 C C . CYS B 1 302 ? 6.395 26.469 18.672 1 94.5 302 CYS B C 1
ATOM 6355 O O . CYS B 1 302 ? 6.523 25.969 19.797 1 94.5 302 CYS B O 1
ATOM 6357 N N . GLU B 1 303 ? 5.285 26.328 17.922 1 93.25 303 GLU B N 1
ATOM 6358 C CA . G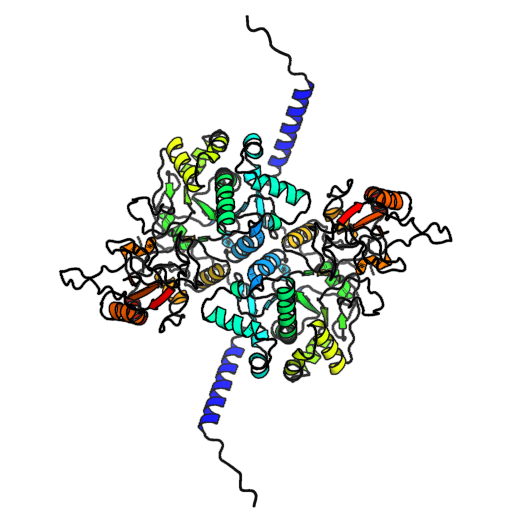LU B 1 303 ? 4.176 25.516 18.406 1 93.25 303 GLU B CA 1
ATOM 6359 C C . GLU B 1 303 ? 4.461 24.031 18.234 1 93.25 303 GLU B C 1
ATOM 6361 O O . GLU B 1 303 ? 5.035 23.609 17.219 1 93.25 303 GLU B O 1
ATOM 6366 N N . PRO B 1 304 ? 4.102 23.203 19.219 1 94.44 304 PRO B N 1
ATOM 6367 C CA . PRO B 1 304 ? 4.309 21.766 19.109 1 94.44 304 PRO B CA 1
ATOM 6368 C C . PRO B 1 304 ? 3.328 21.094 18.141 1 94.44 304 PRO B C 1
ATOM 6370 O O . PRO B 1 304 ? 2.16 21.484 18.078 1 94.44 304 PRO B O 1
ATOM 6373 N N . ILE B 1 305 ? 3.838 20.109 17.484 1 95.06 305 ILE B N 1
ATOM 6374 C CA . ILE B 1 305 ? 3.002 19.312 16.594 1 95.06 305 ILE B CA 1
ATOM 6375 C C . ILE B 1 305 ? 2.441 18.109 17.344 1 95.06 305 ILE B C 1
ATOM 6377 O O . ILE B 1 305 ? 3.197 17.328 17.922 1 95.06 305 ILE B O 1
ATOM 6381 N N . LEU B 1 306 ? 1.127 17.969 17.359 1 96.44 306 LEU B N 1
ATOM 6382 C CA . LEU B 1 306 ? 0.494 16.797 17.969 1 96.44 306 LEU B CA 1
ATOM 6383 C C . LEU B 1 306 ? 0.04 15.812 16.891 1 96.44 306 LEU B C 1
ATOM 6385 O O . LEU B 1 306 ? 0.381 14.625 16.938 1 96.44 306 LEU B O 1
ATOM 6389 N N . MET B 1 307 ? -0.734 16.297 15.914 1 96.5 307 MET B N 1
ATOM 6390 C CA . MET B 1 307 ? -1.261 15.477 14.828 1 96.5 307 MET B CA 1
ATOM 6391 C C . MET B 1 307 ? -1.292 16.25 13.516 1 96.5 307 MET B C 1
ATOM 6393 O O . MET B 1 307 ? -1.648 17.438 13.5 1 96.5 307 MET B O 1
ATOM 6397 N N . MET B 1 308 ? -0.885 15.609 12.477 1 95.62 308 MET B N 1
ATOM 6398 C CA . MET B 1 308 ? -1.005 16.141 11.117 1 95.62 308 MET B CA 1
ATOM 6399 C C . MET B 1 308 ? -1.841 15.203 10.242 1 95.62 308 MET B C 1
ATOM 6401 O O . MET B 1 308 ? -1.894 14 10.492 1 95.62 308 MET B O 1
ATOM 6405 N N . HIS B 1 309 ? -2.5 15.789 9.273 1 94.44 309 HIS B N 1
ATOM 6406 C CA . HIS B 1 309 ? -3.43 15.008 8.469 1 94.44 309 HIS B CA 1
ATOM 6407 C C . HIS B 1 309 ? -3.035 15.039 6.992 1 94.44 309 HIS B C 1
ATOM 6409 O O . HIS B 1 309 ? -2.164 15.82 6.594 1 94.44 309 HIS B O 1
ATOM 6415 N N . HIS B 1 310 ? -3.553 14.133 6.191 1 91.88 310 HIS B N 1
ATOM 6416 C CA . HIS B 1 310 ? -3.266 13.969 4.77 1 91.88 310 HIS B CA 1
ATOM 6417 C C . HIS B 1 310 ? -1.803 13.609 4.539 1 91.88 310 HIS B C 1
ATOM 6419 O O . HIS B 1 310 ? -1.178 14.102 3.6 1 91.88 310 HIS B O 1
ATOM 6425 N N . VAL B 1 311 ? -1.324 12.875 5.43 1 95.19 311 VAL B N 1
ATOM 6426 C CA . VAL B 1 311 ? 0.079 12.484 5.367 1 95.19 311 VAL B CA 1
ATOM 6427 C C . VAL B 1 311 ? 0.211 11.164 4.605 1 95.19 311 VAL B C 1
ATOM 6429 O O . VAL B 1 311 ? -0.118 10.102 5.137 1 95.19 311 VAL B O 1
ATOM 6432 N N . ALA B 1 312 ? 0.727 11.25 3.441 1 92.25 312 ALA B N 1
ATOM 6433 C CA . ALA B 1 312 ? 0.947 10.062 2.621 1 92.25 312 ALA B CA 1
ATOM 6434 C C . ALA B 1 312 ? 2.051 9.188 3.207 1 92.25 312 ALA B C 1
ATOM 6436 O O . ALA B 1 312 ? 2.85 9.648 4.023 1 92.25 312 ALA B O 1
ATOM 6437 N N . PRO B 1 313 ? 2.098 7.918 2.791 1 93.62 313 PRO B N 1
ATOM 6438 C CA . PRO B 1 313 ? 3.055 6.973 3.375 1 93.62 313 PRO B CA 1
ATOM 6439 C C . PRO B 1 313 ? 4.5 7.449 3.256 1 93.62 313 PRO B C 1
ATOM 6441 O O . PRO B 1 313 ? 5.293 7.266 4.184 1 93.62 313 PRO B O 1
ATOM 6444 N N . ASP B 1 314 ? 4.879 8.016 2.172 1 91.12 314 ASP B N 1
ATOM 6445 C CA . ASP B 1 314 ? 6.246 8.492 1.998 1 91.12 314 ASP B CA 1
ATOM 6446 C C . ASP B 1 314 ? 6.566 9.617 2.988 1 91.12 314 ASP B C 1
ATOM 6448 O O . ASP B 1 314 ? 7.625 9.609 3.617 1 91.12 314 ASP B O 1
ATOM 6452 N N . MET B 1 315 ? 5.633 10.516 3.172 1 93.5 315 MET B N 1
ATOM 6453 C CA . MET B 1 315 ? 5.809 11.609 4.121 1 93.5 315 MET B CA 1
ATOM 6454 C C . MET B 1 315 ? 5.852 11.094 5.555 1 93.5 315 MET B C 1
ATOM 6456 O O . MET B 1 315 ? 6.594 11.617 6.387 1 93.5 315 MET B O 1
ATOM 6460 N N . LEU B 1 316 ? 5.047 10.086 5.77 1 94.94 316 LEU B N 1
ATOM 6461 C CA . LEU B 1 316 ? 5.043 9.477 7.094 1 94.94 316 LEU B CA 1
ATOM 6462 C C . LEU B 1 316 ? 6.418 8.914 7.438 1 94.94 316 LEU B C 1
ATOM 6464 O O . LEU B 1 316 ? 6.887 9.047 8.57 1 94.94 316 LEU B O 1
ATOM 6468 N N . GLY B 1 317 ? 6.984 8.281 6.473 1 93.25 317 GLY B N 1
ATOM 6469 C CA . GLY B 1 317 ? 8.336 7.781 6.668 1 93.25 317 GLY B CA 1
ATOM 6470 C C . GLY B 1 317 ? 9.328 8.875 7 1 93.25 317 GLY B C 1
ATOM 6471 O O . GLY B 1 317 ? 10.156 8.719 7.898 1 93.25 317 GLY B O 1
ATOM 6472 N N . ASP B 1 318 ? 9.242 9.953 6.355 1 92.81 318 ASP B N 1
ATOM 6473 C CA . ASP B 1 318 ? 10.141 11.078 6.574 1 92.81 318 ASP B CA 1
ATOM 6474 C C . ASP B 1 318 ? 9.945 11.68 7.961 1 92.81 318 ASP B C 1
ATOM 6476 O O . ASP B 1 318 ? 10.906 12.055 8.633 1 92.81 318 ASP B O 1
ATOM 6480 N N . LEU B 1 319 ? 8.68 11.805 8.305 1 95 319 LEU B N 1
ATOM 6481 C CA . LEU B 1 319 ? 8.375 12.336 9.625 1 95 319 LEU B CA 1
ATOM 6482 C C . LEU B 1 319 ? 8.883 11.406 10.727 1 95 319 LEU B C 1
ATOM 6484 O O . LEU B 1 319 ? 9.445 11.867 11.727 1 95 319 LEU B O 1
ATOM 6488 N N . SER B 1 320 ? 8.68 10.148 10.5 1 92 320 SER B N 1
ATOM 6489 C CA . SER B 1 320 ? 9.164 9.164 11.461 1 92 320 SER B CA 1
ATOM 6490 C C . SER B 1 320 ? 10.688 9.219 11.586 1 92 320 SER B C 1
ATOM 6492 O O . SER B 1 320 ? 11.234 9.062 12.68 1 92 320 SER B O 1
ATOM 6494 N N . LYS B 1 321 ? 11.305 9.367 10.516 1 91.38 321 LYS B N 1
ATOM 6495 C CA . LYS B 1 321 ? 12.758 9.5 10.516 1 91.38 321 LYS B CA 1
ATOM 6496 C C . LYS B 1 321 ? 13.195 10.742 11.273 1 91.38 321 LYS B C 1
ATOM 6498 O O . LYS B 1 321 ? 14.148 10.695 12.055 1 91.38 321 LYS B O 1
ATOM 6503 N N . LEU B 1 322 ? 12.508 11.805 11.023 1 92.81 322 LEU B N 1
ATOM 6504 C CA . LEU B 1 322 ? 12.773 13.039 11.75 1 92.81 322 LEU B CA 1
ATOM 6505 C C . LEU B 1 322 ? 12.648 12.82 13.258 1 92.81 322 LEU B C 1
ATOM 6507 O O . LEU B 1 322 ? 13.5 13.281 14.023 1 92.81 322 LEU B O 1
ATOM 6511 N N . GLU B 1 323 ? 11.703 12.133 13.609 1 91.25 323 GLU B N 1
ATOM 6512 C CA . GLU B 1 323 ? 11.477 11.852 15.023 1 91.25 323 GLU B CA 1
ATOM 6513 C C . GLU B 1 323 ? 12.617 11.023 15.617 1 91.25 323 GLU B C 1
ATOM 6515 O O . GLU B 1 323 ? 13.055 11.281 16.734 1 91.25 323 GLU B O 1
ATOM 6520 N N . ARG B 1 324 ? 13.047 10.062 14.914 1 87.31 324 ARG B N 1
ATOM 6521 C CA . ARG B 1 324 ? 14.102 9.18 15.391 1 87.31 324 ARG B CA 1
ATOM 6522 C C . ARG B 1 324 ? 15.43 9.922 15.5 1 87.31 324 ARG B C 1
ATOM 6524 O O . ARG B 1 324 ? 16.25 9.617 16.375 1 87.31 324 ARG B O 1
ATOM 6531 N N . GLU B 1 325 ? 15.602 10.812 14.648 1 87.38 325 GLU B N 1
ATOM 6532 C CA . GLU B 1 325 ? 16.859 11.539 14.609 1 87.38 325 GLU B CA 1
ATOM 6533 C C . GLU B 1 325 ? 16.891 12.664 15.633 1 87.38 325 GLU B C 1
ATOM 6535 O O . GLU B 1 325 ? 17.953 13.172 15.977 1 87.38 325 GLU B O 1
ATOM 6540 N N . GLN B 1 326 ? 15.75 13.008 16.016 1 83 326 GLN B N 1
ATOM 6541 C CA . GLN B 1 326 ? 15.664 14.07 17.016 1 83 326 GLN B CA 1
ATOM 6542 C C . GLN B 1 326 ? 15.945 13.539 18.422 1 83 326 GLN B C 1
ATOM 6544 O O . GLN B 1 326 ? 15.609 12.391 18.734 1 83 326 GLN B O 1
ATOM 6549 N N . ALA B 1 327 ? 16.609 14.383 19.141 1 71.31 327 ALA B N 1
ATOM 6550 C CA . ALA B 1 327 ? 16.859 14.016 20.531 1 71.31 327 ALA B CA 1
ATOM 6551 C C . ALA B 1 327 ? 15.555 13.766 21.297 1 71.31 327 ALA B C 1
ATOM 6553 O O . ALA B 1 327 ? 14.562 14.469 21.078 1 71.31 327 ALA B O 1
ATOM 6554 N N . SER B 1 328 ? 15.523 12.773 22.047 1 66.19 328 SER B N 1
ATOM 6555 C CA . SER B 1 328 ? 14.32 12.266 22.703 1 66.19 328 SER B CA 1
ATOM 6556 C C . SER B 1 328 ? 13.719 13.305 23.641 1 66.19 328 SER B C 1
ATOM 6558 O O . SER B 1 328 ? 12.508 13.305 23.875 1 66.19 328 SER B O 1
ATOM 6560 N N . ASP B 1 329 ? 14.516 14.219 23.922 1 70.5 329 ASP B N 1
ATOM 6561 C CA . ASP B 1 329 ? 14.039 15.109 24.984 1 70.5 329 ASP B CA 1
ATOM 6562 C C . ASP B 1 329 ? 13.516 16.422 24.391 1 70.5 329 ASP B C 1
ATOM 6564 O O . ASP B 1 329 ? 12.992 17.266 25.125 1 70.5 329 ASP B O 1
ATOM 6568 N N . ARG B 1 330 ? 13.484 16.484 23.172 1 81.62 330 ARG B N 1
ATOM 6569 C CA . ARG B 1 330 ? 13.047 17.766 22.609 1 81.62 330 ARG B CA 1
ATOM 6570 C C . ARG B 1 330 ? 11.727 17.594 21.859 1 81.62 330 ARG B C 1
ATOM 6572 O O . ARG B 1 330 ? 11.562 16.656 21.094 1 81.62 330 ARG B O 1
ATOM 6579 N N . PRO B 1 331 ? 10.789 18.562 22.125 1 90 331 PRO B N 1
ATOM 6580 C CA . PRO B 1 331 ? 9.531 18.516 21.391 1 90 331 PRO B CA 1
ATOM 6581 C C . PRO B 1 331 ? 9.703 18.828 19.906 1 90 331 PRO B C 1
ATOM 6583 O O . PRO B 1 331 ? 10.664 19.5 19.516 1 90 331 PRO B O 1
ATOM 6586 N N . LEU B 1 332 ? 8.867 18.266 19.141 1 94.31 332 LEU B N 1
ATOM 6587 C CA . LEU B 1 332 ? 8.828 18.547 17.703 1 94.31 332 LEU B CA 1
ATOM 6588 C C . LEU B 1 332 ? 7.973 19.781 17.422 1 94.31 332 LEU B C 1
ATOM 6590 O O . LEU B 1 332 ? 6.785 19.797 17.75 1 94.31 332 LEU B O 1
ATOM 6594 N N . HIS B 1 333 ? 8.555 20.797 16.828 1 95.19 333 HIS B N 1
ATOM 6595 C CA . HIS B 1 333 ? 7.883 22.062 16.516 1 95.19 333 HIS B CA 1
ATOM 6596 C C . HIS B 1 333 ? 7.73 22.234 15.008 1 95.19 333 HIS B C 1
ATOM 6598 O O . HIS B 1 333 ? 8.32 21.484 14.227 1 95.19 333 HIS B O 1
ATOM 6604 N N . TYR B 1 334 ? 6.93 23.188 14.586 1 94.75 334 TYR B N 1
ATOM 6605 C CA . TYR B 1 334 ? 6.809 23.562 13.18 1 94.75 334 TYR B CA 1
ATOM 6606 C C . TYR B 1 334 ? 8.156 23.969 12.602 1 94.75 334 TYR B C 1
ATOM 6608 O O . TYR B 1 334 ? 8.438 23.719 11.43 1 94.75 334 TYR B O 1
ATOM 6616 N N . ALA B 1 335 ? 9.023 24.5 13.43 1 95.12 335 ALA B N 1
ATOM 6617 C CA . ALA B 1 335 ? 10.367 24.891 13.031 1 95.12 335 ALA B CA 1
ATOM 6618 C C . ALA B 1 335 ? 11.148 23.688 12.492 1 95.12 335 ALA B C 1
ATOM 6620 O O . ALA B 1 335 ? 11.945 23.828 11.555 1 95.12 335 ALA B O 1
ATOM 6621 N N . ASP B 1 336 ? 10.914 22.578 13.109 1 94.62 336 ASP B N 1
ATOM 6622 C CA . ASP B 1 336 ? 11.641 21.375 12.719 1 94.62 336 ASP B CA 1
ATOM 6623 C C . ASP B 1 336 ? 11.203 20.906 11.328 1 94.62 336 ASP B C 1
ATOM 6625 O O . ASP B 1 336 ? 12.008 20.328 10.586 1 94.62 336 ASP B O 1
ATOM 6629 N N . LEU B 1 337 ? 9.961 21.125 10.977 1 95.19 337 LEU B N 1
ATOM 6630 C CA . LEU B 1 337 ? 9.477 20.781 9.648 1 95.19 337 LEU B CA 1
ATOM 6631 C C . LEU B 1 337 ? 10.141 21.641 8.578 1 95.19 337 LEU B C 1
ATOM 6633 O O . LEU B 1 337 ? 10.453 21.156 7.488 1 95.19 337 LEU B O 1
ATOM 6637 N N . TRP B 1 338 ? 10.32 22.938 8.891 1 94.62 338 TRP B N 1
ATOM 6638 C CA . TRP B 1 338 ? 10.992 23.844 7.977 1 94.62 338 TRP B CA 1
ATOM 6639 C C . TRP B 1 338 ? 12.383 23.328 7.617 1 94.62 338 TRP B C 1
ATOM 6641 O O . TRP B 1 338 ? 12.727 23.234 6.434 1 94.62 338 TRP B O 1
ATOM 6651 N N . ASP B 1 339 ? 13.102 22.859 8.57 1 91.38 339 ASP B N 1
ATOM 6652 C CA . ASP B 1 339 ? 14.484 22.422 8.391 1 91.38 339 ASP B CA 1
ATOM 6653 C C . ASP B 1 339 ? 14.555 21.141 7.578 1 91.38 339 ASP B C 1
ATOM 6655 O O . ASP B 1 339 ? 15.438 20.984 6.727 1 91.38 339 ASP B O 1
ATOM 6659 N N . ARG B 1 340 ? 13.602 20.328 7.844 1 90.69 340 ARG B N 1
ATOM 6660 C CA . ARG B 1 340 ? 13.656 19 7.219 1 90.69 340 ARG B CA 1
ATOM 6661 C C . ARG B 1 340 ? 13.047 19.031 5.824 1 90.69 340 ARG B C 1
ATOM 6663 O O . ARG B 1 340 ? 13.555 18.391 4.906 1 90.69 340 ARG B O 1
ATOM 6670 N N . PHE B 1 341 ? 11.945 19.766 5.637 1 90.5 341 PHE B N 1
ATOM 6671 C CA . PHE B 1 341 ? 11.141 19.578 4.434 1 90.5 341 PHE B CA 1
ATOM 6672 C C . PHE B 1 341 ? 11.242 20.797 3.523 1 90.5 341 PHE B C 1
ATOM 6674 O O . PHE B 1 341 ? 11.023 20.688 2.314 1 90.5 341 PHE B O 1
ATOM 6681 N N . PHE B 1 342 ? 11.555 21.953 4.043 1 90.56 342 PHE B N 1
ATOM 6682 C CA . PHE B 1 342 ? 11.523 23.156 3.229 1 90.56 342 PHE B CA 1
ATOM 6683 C C . PHE B 1 342 ? 12.938 23.578 2.842 1 90.56 342 PHE B C 1
ATOM 6685 O O . PHE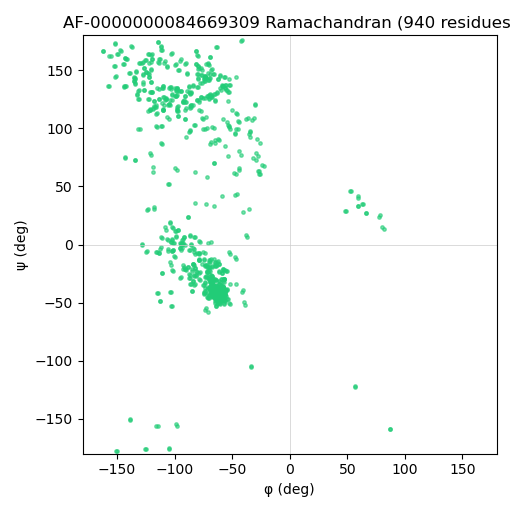 B 1 342 ? 13.203 23.875 1.676 1 90.56 342 PHE B O 1
ATOM 6692 N N . THR B 1 343 ? 13.891 23.5 3.74 1 88.62 343 THR B N 1
ATOM 6693 C CA . THR B 1 343 ? 15.234 24.031 3.543 1 88.62 343 THR B CA 1
ATOM 6694 C C . THR B 1 343 ? 15.945 23.297 2.408 1 88.62 343 THR B C 1
ATOM 6696 O O . THR B 1 343 ? 16.625 23.906 1.584 1 88.62 343 THR B O 1
ATOM 6699 N N . PRO B 1 344 ? 15.727 21.984 2.273 1 87.62 344 PRO B N 1
ATOM 6700 C CA . PRO B 1 344 ? 16.453 21.281 1.214 1 87.62 344 PRO B CA 1
ATOM 6701 C C . PRO B 1 344 ? 15.898 21.578 -0.178 1 87.62 344 PRO B C 1
ATOM 6703 O O . PRO B 1 344 ? 16.562 21.297 -1.182 1 87.62 344 PRO B O 1
ATOM 6706 N N . GLU B 1 345 ? 14.758 22.156 -0.249 1 88.69 345 GLU B N 1
ATOM 6707 C CA . GLU B 1 345 ? 14.133 22.438 -1.539 1 88.69 345 GLU B CA 1
ATOM 6708 C C . GLU B 1 345 ? 14.742 23.688 -2.186 1 88.69 345 GLU B C 1
ATOM 6710 O O . GLU B 1 345 ? 15.016 24.672 -1.503 1 88.69 345 GLU B O 1
ATOM 6715 N N . ASN B 1 346 ? 15 23.547 -3.463 1 87.06 346 ASN B N 1
ATOM 6716 C CA . ASN B 1 346 ? 15.453 24.719 -4.211 1 87.06 346 ASN B CA 1
ATOM 6717 C C . ASN B 1 346 ? 14.273 25.594 -4.648 1 87.06 346 ASN B C 1
ATOM 6719 O O . ASN B 1 346 ? 13.633 25.297 -5.656 1 87.06 346 ASN B O 1
ATOM 6723 N N . LEU B 1 347 ? 14.102 26.672 -3.932 1 90.56 347 LEU B N 1
ATOM 6724 C CA . LEU B 1 347 ? 12.953 27.531 -4.188 1 90.56 347 LEU B CA 1
ATOM 6725 C C . LEU B 1 347 ? 13.398 28.922 -4.629 1 90.56 347 LEU B C 1
ATOM 6727 O O . LEU B 1 347 ? 12.703 29.906 -4.371 1 90.56 347 LEU B O 1
ATOM 6731 N N . ASN B 1 348 ? 14.531 28.984 -5.289 1 87.06 348 ASN B N 1
ATOM 6732 C CA . ASN B 1 348 ? 15.062 30.266 -5.77 1 87.06 348 ASN B CA 1
ATOM 6733 C C . ASN B 1 348 ? 14.492 30.625 -7.137 1 87.06 348 ASN B C 1
ATOM 6735 O O . ASN B 1 348 ? 14.734 31.734 -7.641 1 87.06 348 ASN B O 1
ATOM 6739 N N . TYR B 1 349 ? 13.75 29.75 -7.664 1 89.25 349 TYR B N 1
ATOM 6740 C CA . TYR B 1 349 ? 13.164 30.016 -8.977 1 89.25 349 TYR B CA 1
ATOM 6741 C C . TYR B 1 349 ? 11.648 29.859 -8.938 1 89.25 349 TYR B C 1
ATOM 6743 O O . TYR B 1 349 ? 11.102 29.219 -8.039 1 89.25 349 TYR B O 1
ATOM 6751 N N . THR B 1 350 ? 11.086 30.516 -9.938 1 94.38 350 THR B N 1
ATOM 6752 C CA . THR B 1 350 ? 9.641 30.375 -10.102 1 94.38 350 THR B CA 1
ATOM 6753 C C . THR B 1 350 ? 9.281 28.969 -10.562 1 94.38 350 THR B C 1
ATOM 6755 O O . THR B 1 350 ? 9.922 28.422 -11.469 1 94.38 350 THR B O 1
ATOM 6758 N N . ARG B 1 351 ? 8.367 28.406 -9.875 1 95.31 351 ARG B N 1
ATOM 6759 C CA . ARG B 1 351 ? 7.895 27.078 -10.297 1 95.31 351 ARG B CA 1
ATOM 6760 C C . ARG B 1 351 ? 6.605 27.188 -11.094 1 95.31 351 ARG B C 1
AT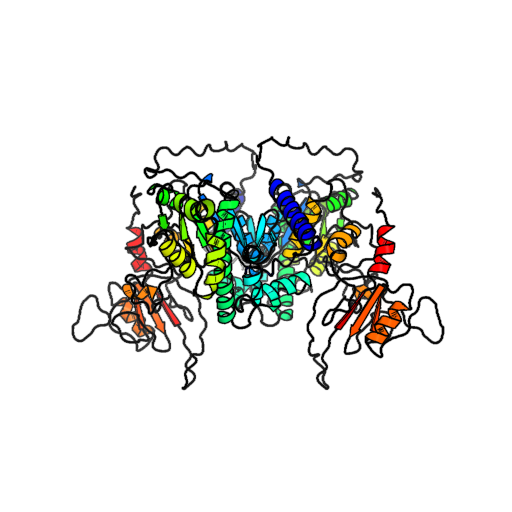OM 6762 O O . ARG B 1 351 ? 5.664 27.875 -10.68 1 95.31 351 ARG B O 1
ATOM 6769 N N . THR B 1 352 ? 6.66 26.562 -12.25 1 95.25 352 THR B N 1
ATOM 6770 C CA . THR B 1 352 ? 5.469 26.484 -13.086 1 95.25 352 THR B CA 1
ATOM 6771 C C . THR B 1 352 ? 4.645 25.25 -12.734 1 95.25 352 THR B C 1
ATOM 6773 O O . THR B 1 352 ? 5.195 24.219 -12.32 1 95.25 352 THR B O 1
ATOM 6776 N N . ASP B 1 353 ? 3.332 25.375 -12.867 1 95.94 353 ASP B N 1
ATOM 6777 C CA . ASP B 1 353 ? 2.402 24.297 -12.508 1 95.94 353 ASP B CA 1
ATOM 6778 C C . ASP B 1 353 ? 2.543 23.922 -11.039 1 95.94 353 ASP B C 1
ATOM 6780 O O . ASP B 1 353 ? 2.607 22.75 -10.695 1 95.94 353 ASP B O 1
ATOM 6784 N N . TRP B 1 354 ? 2.699 24.938 -10.289 1 96.81 354 TRP B N 1
ATOM 6785 C CA . TRP B 1 354 ? 2.873 24.766 -8.852 1 96.81 354 TRP B CA 1
ATOM 6786 C C . TRP B 1 354 ? 1.95 25.688 -8.078 1 96.81 354 TRP B C 1
ATOM 6788 O O . TRP B 1 354 ? 1.915 26.906 -8.336 1 96.81 354 TRP B O 1
ATOM 6798 N N . ASP B 1 355 ? 1.187 25.156 -7.23 1 96.44 355 ASP B N 1
ATOM 6799 C CA . ASP B 1 355 ? 0.316 25.938 -6.352 1 96.44 355 ASP B CA 1
ATOM 6800 C C . ASP B 1 355 ? 0.854 25.953 -4.926 1 96.44 355 ASP B C 1
ATOM 6802 O O . ASP B 1 355 ? 0.804 24.938 -4.223 1 96.44 355 ASP B O 1
ATOM 6806 N N . ASN B 1 356 ? 1.347 27.109 -4.512 1 96.5 356 ASN B N 1
ATOM 6807 C CA . ASN B 1 356 ? 1.884 27.203 -3.156 1 96.5 356 ASN B CA 1
ATOM 6808 C C . ASN B 1 356 ? 0.795 27.531 -2.143 1 96.5 356 ASN B C 1
ATOM 6810 O O . ASN B 1 356 ? 1.094 27.938 -1.016 1 96.5 356 ASN B O 1
ATOM 6814 N N . LEU B 1 357 ? -0.448 27.547 -2.553 1 93.81 357 LEU B N 1
ATOM 6815 C CA . LEU B 1 357 ? -1.645 27.578 -1.718 1 93.81 357 LEU B CA 1
ATOM 6816 C C . LEU B 1 357 ? -1.897 28.984 -1.182 1 93.81 357 LEU B C 1
ATOM 6818 O O . LEU B 1 357 ? -2.547 29.141 -0.146 1 93.81 357 LEU B O 1
ATOM 6822 N N . SER B 1 358 ? -1.447 30 -1.816 1 92.88 358 SER B N 1
ATOM 6823 C CA . SER B 1 358 ? -1.721 31.375 -1.409 1 92.88 358 SER B CA 1
ATOM 6824 C C . SER B 1 358 ? -3.193 31.719 -1.598 1 92.88 358 SER B C 1
ATOM 6826 O O . SER B 1 358 ? -3.721 32.594 -0.913 1 92.88 358 SER B O 1
ATOM 6828 N N . SER B 1 359 ? -3.812 31.047 -2.518 1 90.31 359 SER B N 1
ATOM 6829 C CA . SER B 1 359 ? -5.219 31.312 -2.795 1 90.31 359 SER B CA 1
ATOM 6830 C C . SER B 1 359 ? -6.129 30.391 -1.999 1 90.31 359 SER B C 1
ATOM 6832 O O . SER B 1 359 ? -7.34 30.359 -2.223 1 90.31 359 SER B O 1
ATOM 6834 N N . GLU B 1 360 ? -5.609 29.594 -1.158 1 88.56 360 GLU B N 1
ATOM 6835 C CA . GLU B 1 360 ? -6.406 28.703 -0.31 1 88.56 360 GLU B CA 1
ATOM 6836 C C . GLU B 1 360 ? -7.035 29.469 0.849 1 88.56 360 GLU B C 1
ATOM 6838 O O . GLU B 1 360 ? -6.406 30.375 1.416 1 88.56 360 GLU B O 1
ATOM 6843 N N . PRO B 1 361 ? -8.211 29.078 1.243 1 84.62 361 PRO B N 1
ATOM 6844 C CA . PRO B 1 361 ? -8.898 29.797 2.324 1 84.62 361 PRO B CA 1
ATOM 6845 C C . PRO B 1 361 ? -8.078 29.844 3.615 1 84.62 361 PRO B C 1
ATOM 6847 O O . PRO B 1 361 ? -8.148 30.812 4.359 1 84.62 361 PRO B O 1
ATOM 6850 N N . THR B 1 362 ? -7.297 28.828 3.879 1 83.81 362 THR B N 1
ATOM 6851 C CA . THR B 1 362 ? -6.551 28.734 5.129 1 83.81 362 THR B CA 1
ATOM 6852 C C . THR B 1 362 ? -5.371 29.703 5.129 1 83.81 362 THR B C 1
ATOM 6854 O O . THR B 1 362 ? -4.75 29.938 6.164 1 83.81 362 THR B O 1
ATOM 6857 N N . ASN B 1 363 ? -5.117 30.328 4.008 1 88.12 363 ASN B N 1
ATOM 6858 C CA . ASN B 1 363 ? -4.023 31.297 3.926 1 88.12 363 ASN B CA 1
ATOM 6859 C C . ASN B 1 363 ? -4.535 32.719 3.971 1 88.12 363 ASN B C 1
ATOM 6861 O O . ASN B 1 363 ? -3.742 33.688 3.996 1 88.12 363 ASN B O 1
ATOM 6865 N N . GLY B 1 364 ? -5.758 32.938 3.963 1 85.75 364 GLY B N 1
ATOM 6866 C CA . GLY B 1 364 ? -6.383 34.25 3.832 1 85.75 364 GLY B CA 1
ATOM 6867 C C . GLY B 1 364 ? -5.887 35.25 4.859 1 85.75 364 GLY B C 1
ATOM 6868 O O . GLY B 1 364 ? -5.668 36.438 4.535 1 85.75 364 GLY B O 1
ATOM 6869 N N . ARG B 1 365 ? -5.668 34.844 6.062 1 84.38 365 ARG B N 1
ATOM 6870 C CA . ARG B 1 365 ? -5.285 35.75 7.145 1 84.38 365 ARG B CA 1
ATOM 6871 C C . ARG B 1 365 ? -3.871 36.281 6.938 1 84.38 365 ARG B C 1
ATOM 6873 O O . ARG B 1 365 ? -3.514 37.344 7.473 1 84.38 365 ARG B O 1
ATOM 6880 N N . TRP B 1 366 ? -3.145 35.594 6.133 1 89.25 366 TRP B N 1
ATOM 6881 C CA . TRP B 1 366 ? -1.75 35.969 5.957 1 89.25 366 TRP B CA 1
ATOM 6882 C C . TRP B 1 366 ? -1.537 36.656 4.609 1 89.25 366 TRP B C 1
ATOM 6884 O O . TRP B 1 366 ? -0.433 37.094 4.301 1 89.25 366 TRP B O 1
ATOM 6894 N N . ASN B 1 367 ? -2.568 36.688 3.809 1 91.5 367 ASN B N 1
ATOM 6895 C CA . ASN B 1 367 ? -2.447 37.344 2.51 1 91.5 367 ASN B CA 1
ATOM 6896 C C . ASN B 1 367 ? -2.385 38.875 2.65 1 91.5 367 ASN B C 1
ATOM 6898 O O . ASN B 1 367 ? -3.086 39.438 3.48 1 91.5 367 ASN B O 1
ATOM 6902 N N . ILE B 1 368 ? -1.598 39.438 1.8 1 93.62 368 ILE B N 1
ATOM 6903 C CA . ILE B 1 368 ? -1.335 40.875 1.86 1 93.62 368 ILE B CA 1
ATOM 6904 C C . ILE B 1 368 ? -2.398 41.625 1.066 1 93.62 368 ILE B C 1
ATOM 6906 O O . ILE B 1 368 ? -2.75 41.219 -0.046 1 93.62 368 ILE B O 1
ATOM 6910 N N . LEU B 1 369 ? -2.891 42.688 1.62 1 91.88 369 LEU B N 1
ATOM 6911 C CA . LEU B 1 369 ? -3.898 43.531 0.975 1 91.88 369 LEU B CA 1
ATOM 6912 C C . LEU B 1 369 ? -3.26 44.469 -0.054 1 91.88 369 LEU B C 1
ATOM 6914 O O . LEU B 1 369 ? -2.154 44.969 0.158 1 91.88 369 LEU B O 1
ATOM 6918 N N . PHE B 1 370 ? -4.031 44.688 -1.062 1 91.75 370 PHE B N 1
ATOM 6919 C CA . PHE B 1 370 ? -3.559 45.594 -2.098 1 91.75 370 PHE B CA 1
ATOM 6920 C C . PHE B 1 370 ? -3.787 47.062 -1.691 1 91.75 370 PHE B C 1
ATOM 6922 O O . PHE B 1 370 ? -4.684 47.344 -0.898 1 91.75 370 PHE B O 1
ATOM 6929 N N . GLU B 1 371 ? -2.918 47.906 -2.324 1 87.75 371 GLU B N 1
ATOM 6930 C CA . GLU B 1 371 ? -3.047 49.344 -2.1 1 87.75 371 GLU B CA 1
ATOM 6931 C C . GLU B 1 371 ? -4.332 49.875 -2.717 1 87.75 371 GLU B C 1
ATOM 6933 O O . GLU B 1 371 ? -4.734 49.438 -3.801 1 87.75 371 GLU B O 1
ATOM 6938 N N . THR B 1 372 ? -5.012 50.562 -1.818 1 78.38 372 THR B N 1
ATOM 6939 C CA . THR B 1 372 ? -6.105 51.375 -2.324 1 78.38 372 THR B CA 1
ATOM 6940 C C . THR B 1 372 ? -5.668 52.812 -2.48 1 78.38 372 THR B C 1
ATOM 6942 O O . THR B 1 372 ? -4.48 53.094 -2.641 1 78.38 372 THR B O 1
ATOM 6945 N N . ASP B 1 373 ? -6.52 53.844 -2.467 1 68.62 373 ASP B N 1
ATOM 6946 C CA . ASP B 1 373 ? -6.203 55.281 -2.617 1 68.62 373 ASP B CA 1
ATOM 6947 C C . ASP B 1 373 ? -5.188 55.719 -1.568 1 68.62 373 ASP B C 1
ATOM 6949 O O . ASP B 1 373 ? -4.434 56.688 -1.794 1 68.62 373 ASP B O 1
ATOM 6953 N N . GLN B 1 374 ? -5.062 55 -0.475 1 63.16 374 GLN B N 1
ATOM 6954 C CA . GLN B 1 374 ? -4.105 55.406 0.551 1 63.16 374 GLN B CA 1
ATOM 6955 C C . GLN B 1 374 ? -2.934 54.438 0.616 1 63.16 374 GLN B C 1
ATOM 6957 O O . GLN B 1 374 ? -3.131 53.219 0.721 1 63.16 374 GLN B O 1
ATOM 6962 N N . VAL B 1 375 ? -1.71 55 0.269 1 66.75 375 VAL B N 1
ATOM 6963 C CA . VAL B 1 375 ? -0.479 54.219 0.322 1 66.75 375 VAL B CA 1
ATOM 6964 C C . VAL B 1 375 ? -0.16 53.844 1.77 1 66.75 375 VAL B C 1
ATOM 6966 O O . VAL B 1 375 ? -0.054 54.719 2.629 1 66.75 375 VAL B O 1
ATOM 6969 N N . HIS B 1 376 ? -0.46 52.688 2.16 1 74.31 376 HIS B N 1
ATOM 6970 C CA . HIS B 1 376 ? -0.069 52.156 3.465 1 74.31 376 HIS B CA 1
ATOM 6971 C C . HIS B 1 376 ? 1.086 51.188 3.338 1 74.31 376 HIS B C 1
ATOM 6973 O O . HIS B 1 376 ? 1.134 50.375 2.389 1 74.31 376 HIS B O 1
ATOM 6979 N N . LYS B 1 377 ? 2.102 51.25 4.133 1 71.62 377 LYS B N 1
ATOM 6980 C CA . LYS B 1 377 ? 3.328 50.469 4.109 1 71.62 377 LYS B CA 1
ATOM 6981 C C . LYS B 1 377 ? 3.018 48.969 4.148 1 71.62 377 LYS B C 1
ATOM 6983 O O . LYS B 1 377 ? 3.77 48.156 3.6 1 71.62 377 LYS B O 1
ATOM 6988 N N . ASP B 1 378 ? 1.895 48.625 4.637 1 82.62 378 ASP B N 1
ATOM 6989 C CA . ASP B 1 378 ? 1.586 47.219 4.836 1 82.62 378 ASP B CA 1
ATOM 6990 C C . ASP B 1 378 ? 0.808 46.656 3.646 1 82.62 378 ASP B C 1
ATOM 6992 O O . ASP B 1 378 ? 0.519 45.438 3.6 1 82.62 378 ASP B O 1
ATOM 6996 N N . ARG B 1 379 ? 0.584 47.469 2.684 1 90.31 379 ARG B N 1
ATOM 6997 C CA . ARG B 1 379 ? -0.182 47.062 1.517 1 90.31 379 ARG B CA 1
ATOM 6998 C C . ARG B 1 379 ? 0.714 46.938 0.289 1 90.31 379 ARG B C 1
ATOM 7000 O O . ARG B 1 379 ? 1.827 47.469 0.269 1 90.31 379 ARG B O 1
ATOM 7007 N N . ALA B 1 380 ? 0.298 46.156 -0.665 1 92.88 380 ALA B N 1
ATOM 7008 C CA . ALA B 1 380 ? 1.109 45.906 -1.851 1 92.88 380 ALA B CA 1
ATOM 7009 C C . ALA B 1 380 ? 0.377 46.344 -3.121 1 92.88 380 ALA B C 1
ATOM 7011 O O . ALA B 1 380 ? -0.848 46.469 -3.121 1 92.88 380 ALA B O 1
ATOM 7012 N N . LYS B 1 381 ? 1.175 46.594 -4.145 1 90.12 381 LYS B N 1
ATOM 7013 C CA . LYS B 1 381 ? 0.578 46.781 -5.465 1 90.12 381 LYS B CA 1
ATOM 7014 C C . LYS B 1 381 ? -0.051 45.5 -5.98 1 90.12 381 LYS B C 1
ATOM 7016 O O . LYS B 1 381 ? 0.415 44.406 -5.66 1 90.12 381 LYS B O 1
ATOM 7021 N N . SER B 1 382 ? -1.114 45.531 -6.719 1 87.5 382 SER B N 1
ATOM 7022 C CA . SER B 1 382 ? -1.875 44.375 -7.137 1 87.5 382 SER B CA 1
ATOM 7023 C C . SER B 1 382 ? -1.038 43.469 -8.031 1 87.5 382 SER B C 1
ATOM 7025 O O . SER B 1 382 ? -1.223 42.25 -8.031 1 87.5 382 SER B O 1
ATOM 7027 N N . GLY B 1 383 ? -0.094 43.906 -8.828 1 89.94 383 GLY B N 1
ATOM 7028 C CA . GLY B 1 383 ? 0.782 43.156 -9.703 1 89.94 383 GLY B CA 1
ATOM 7029 C C . GLY B 1 383 ? 0.037 42.156 -10.57 1 89.94 383 GLY B C 1
ATOM 7030 O O . GLY B 1 383 ? 0.543 41.062 -10.844 1 89.94 383 GLY B O 1
ATOM 7031 N N . GLU B 1 384 ? -1.173 42.281 -10.961 1 92 384 GLU B N 1
ATOM 7032 C CA . GLU B 1 384 ? -2.035 41.312 -11.648 1 92 384 GLU B CA 1
ATOM 7033 C C . GLU B 1 384 ? -1.69 41.25 -13.133 1 92 384 GLU B C 1
ATOM 7035 O O . GLU B 1 384 ? -2.195 40.375 -13.852 1 92 384 GLU B O 1
ATOM 7040 N N . GLN B 1 385 ? -0.874 42.094 -13.578 1 93.44 385 GLN B N 1
ATOM 7041 C CA . GLN B 1 385 ? -0.632 42.188 -15.016 1 93.44 385 GLN B CA 1
ATOM 7042 C C . GLN B 1 385 ? 0.097 40.969 -15.555 1 93.44 385 GLN B C 1
ATOM 7044 O O . GLN B 1 385 ? -0.152 40.531 -16.688 1 93.44 385 GLN B O 1
ATOM 7049 N N . SER B 1 386 ? 1.073 40.5 -14.82 1 95.75 386 SER B N 1
ATOM 7050 C CA . SER B 1 386 ? 1.877 39.344 -15.227 1 95.75 386 SER B CA 1
ATOM 7051 C C . SER B 1 386 ? 2.512 38.688 -14.023 1 95.75 386 SER B C 1
ATOM 7053 O O . SER B 1 386 ? 2.531 39.25 -12.922 1 95.75 386 SER B O 1
ATOM 7055 N N . PRO B 1 387 ? 2.945 37.438 -14.266 1 96.81 387 PRO B N 1
ATOM 7056 C CA . PRO B 1 387 ? 3.67 36.781 -13.172 1 96.81 387 PRO B CA 1
ATOM 7057 C C . PRO B 1 387 ? 4.875 37.594 -12.695 1 96.81 387 PRO B C 1
ATOM 7059 O O . PRO B 1 387 ? 5.156 37.656 -11.5 1 96.81 387 PRO B O 1
ATOM 7062 N N . GLU B 1 388 ? 5.559 38.219 -13.641 1 96.62 388 GLU B N 1
ATOM 7063 C CA . GLU B 1 388 ? 6.715 39.031 -13.289 1 96.62 388 GLU B CA 1
ATOM 7064 C C . GLU B 1 388 ? 6.305 40.25 -12.461 1 96.62 388 GLU B C 1
ATOM 7066 O O . GLU B 1 388 ? 6.996 40.625 -11.516 1 96.62 388 GLU B O 1
ATOM 7071 N N . ALA B 1 389 ? 5.199 40.812 -12.867 1 97.25 389 ALA B N 1
ATOM 7072 C CA . ALA B 1 389 ? 4.68 41.938 -12.109 1 97.25 389 ALA B CA 1
ATOM 7073 C C . ALA B 1 389 ? 4.293 41.531 -10.695 1 97.25 389 ALA B C 1
ATOM 7075 O O . ALA B 1 389 ? 4.492 42.281 -9.742 1 97.25 389 ALA B O 1
ATOM 7076 N N . CYS B 1 390 ? 3.688 40.406 -10.594 1 97.75 390 CYS B N 1
ATOM 7077 C CA . CYS B 1 390 ? 3.307 39.844 -9.297 1 97.75 390 CYS B CA 1
ATOM 7078 C C . CYS B 1 390 ? 4.535 39.625 -8.422 1 97.75 390 CYS B C 1
ATOM 7080 O O . CYS B 1 390 ? 4.539 40 -7.242 1 97.75 390 CYS B O 1
ATOM 7082 N N . GLU B 1 391 ? 5.527 39.031 -8.977 1 97.25 391 GLU B N 1
ATOM 7083 C CA . GLU B 1 391 ? 6.785 38.812 -8.266 1 97.25 391 GLU B CA 1
ATOM 7084 C C . GLU B 1 391 ? 7.391 40.125 -7.797 1 97.25 391 GLU B C 1
ATOM 7086 O O . GLU B 1 391 ? 7.887 40.219 -6.672 1 97.25 391 GLU B O 1
ATOM 7091 N N . GLN B 1 392 ? 7.359 41.062 -8.688 1 96.38 392 GLN B N 1
ATOM 7092 C CA . GLN B 1 392 ? 7.91 42.375 -8.359 1 96.38 392 GLN B CA 1
ATOM 7093 C C . GLN B 1 392 ? 7.141 43.031 -7.207 1 96.38 392 GLN B C 1
ATOM 7095 O O . GLN B 1 392 ? 7.734 43.656 -6.34 1 96.38 392 GLN B O 1
ATOM 7100 N N . SER B 1 393 ? 5.863 42.875 -7.273 1 96.38 393 SER B N 1
ATOM 7101 C CA . SER B 1 393 ? 5.051 43.406 -6.184 1 96.38 393 SER B CA 1
ATOM 7102 C C . SER B 1 393 ? 5.445 42.781 -4.848 1 96.38 393 SER B C 1
ATOM 7104 O O . SER B 1 393 ? 5.504 43.469 -3.83 1 96.38 393 SER B O 1
ATOM 7106 N N . CYS B 1 394 ? 5.676 41.531 -4.84 1 96.38 394 CYS B N 1
ATOM 7107 C CA . CYS B 1 394 ? 6.117 40.844 -3.633 1 96.38 394 CYS B CA 1
ATOM 7108 C C . CYS B 1 394 ? 7.48 41.344 -3.18 1 96.38 394 CYS B C 1
ATOM 7110 O O . CYS B 1 394 ? 7.699 41.562 -1.991 1 96.38 394 CYS B O 1
ATOM 7112 N N . GLU B 1 395 ? 8.367 41.531 -4.105 1 94.75 395 GLU B N 1
ATOM 7113 C CA . GLU B 1 395 ? 9.719 42 -3.805 1 94.75 395 GLU B CA 1
ATOM 7114 C C . GLU B 1 395 ? 9.703 43.375 -3.148 1 94.75 395 GLU B C 1
ATOM 7116 O O . GLU B 1 395 ? 10.516 43.656 -2.271 1 94.75 395 GLU B O 1
ATOM 7121 N N . GLN B 1 396 ? 8.758 44.094 -3.535 1 93.44 396 GLN B N 1
ATOM 7122 C CA . GLN B 1 396 ? 8.711 45.5 -3.082 1 93.44 396 GLN B CA 1
ATOM 7123 C C . GLN B 1 396 ? 8.031 45.594 -1.72 1 93.44 396 GLN B C 1
ATOM 7125 O O . GLN B 1 396 ? 8.156 46.625 -1.038 1 93.44 396 GLN B O 1
ATOM 7130 N N . ASN B 1 397 ? 7.293 44.625 -1.431 1 93.75 397 ASN B N 1
ATOM 7131 C CA . ASN B 1 397 ? 6.633 44.625 -0.129 1 93.75 397 ASN B CA 1
ATOM 7132 C C . ASN B 1 397 ? 7.5 43.969 0.938 1 93.75 397 ASN B C 1
ATOM 7134 O O . ASN B 1 397 ? 7.93 42.812 0.774 1 93.75 397 ASN B O 1
ATOM 7138 N N . THR B 1 398 ? 7.664 44.594 2.076 1 91 398 THR B N 1
ATOM 7139 C CA . THR B 1 398 ? 8.594 44.156 3.117 1 91 398 THR B CA 1
ATOM 7140 C C . THR B 1 398 ? 8.109 42.875 3.775 1 91 398 THR B C 1
ATOM 7142 O O . THR B 1 398 ? 8.922 42.094 4.27 1 91 398 THR B O 1
ATOM 7145 N N . TYR B 1 399 ? 6.875 42.594 3.783 1 92.81 399 TYR B N 1
ATOM 7146 C CA . TYR B 1 399 ? 6.332 41.469 4.531 1 92.81 399 TYR B CA 1
ATOM 7147 C C . TYR B 1 399 ? 6.078 40.25 3.619 1 92.81 399 TYR B C 1
ATOM 7149 O O . TYR B 1 399 ? 5.797 39.156 4.09 1 92.81 399 TYR B O 1
ATOM 7157 N N . CYS B 1 400 ? 6.172 40.469 2.346 1 95.81 400 CYS B N 1
ATOM 7158 C CA . CYS B 1 400 ? 5.828 39.406 1.411 1 95.81 400 CYS B CA 1
ATOM 7159 C C . CYS B 1 400 ? 6.949 38.375 1.321 1 95.81 400 CYS B C 1
ATOM 7161 O O . CYS B 1 400 ? 8.102 38.75 1.05 1 95.81 400 CYS B O 1
ATOM 7163 N N . VAL B 1 401 ? 6.598 37.125 1.521 1 96.19 401 VAL B N 1
ATOM 7164 C CA . VAL B 1 401 ? 7.613 36.062 1.456 1 96.19 401 VAL B CA 1
ATOM 7165 C C . VAL B 1 401 ? 7.199 35 0.437 1 96.19 401 VAL B C 1
ATOM 7167 O O . VAL B 1 401 ? 7.945 34.062 0.175 1 96.19 401 VAL B O 1
ATOM 7170 N N . GLN B 1 402 ? 6.043 35.094 -0.121 1 96.75 402 GLN B N 1
ATOM 7171 C CA . GLN B 1 402 ? 5.547 34.156 -1.119 1 96.75 402 GLN B CA 1
ATOM 7172 C C . GLN B 1 402 ? 4.551 34.812 -2.062 1 96.75 402 GLN B C 1
ATOM 7174 O O . GLN B 1 402 ? 3.818 35.719 -1.66 1 96.75 402 GLN B O 1
ATOM 7179 N N . TRP B 1 403 ? 4.566 34.438 -3.33 1 97.56 403 TRP B N 1
ATOM 7180 C CA . TRP B 1 403 ? 3.59 34.938 -4.289 1 97.56 403 TRP B CA 1
ATOM 7181 C C . TRP B 1 403 ? 3.105 33.812 -5.215 1 97.56 403 TRP B C 1
ATOM 7183 O O . TRP B 1 403 ? 3.82 32.844 -5.445 1 97.56 403 TRP B O 1
ATOM 7193 N N . SER B 1 404 ? 1.899 33.875 -5.637 1 97.75 404 SER B N 1
ATOM 7194 C CA . SER B 1 404 ? 1.294 32.938 -6.582 1 97.75 404 SER B CA 1
ATOM 7195 C C . SER B 1 404 ? 0.503 33.688 -7.656 1 97.75 404 SER B C 1
ATOM 7197 O O . SER B 1 404 ? -0.138 34.688 -7.375 1 97.75 404 SER B O 1
ATOM 7199 N N . TYR B 1 405 ? 0.636 33.25 -8.844 1 98 405 TYR B N 1
ATOM 7200 C CA . TYR B 1 405 ? -0.059 33.844 -9.977 1 98 405 TYR B CA 1
ATOM 7201 C C . TYR B 1 405 ? -0.911 32.812 -10.695 1 98 405 TYR B C 1
ATOM 7203 O O . TYR B 1 405 ? -0.413 31.75 -11.094 1 98 405 TYR B O 1
ATOM 7211 N N . SER B 1 406 ? -2.184 33.062 -10.859 1 97.06 406 SER B N 1
ATOM 7212 C CA . SER B 1 406 ? -3.102 32.156 -11.555 1 97.06 406 SER B CA 1
ATOM 7213 C C . SER B 1 406 ? -3.475 32.688 -12.93 1 97.06 406 SER B C 1
ATOM 7215 O O . SER B 1 406 ? -3.42 33.906 -13.156 1 97.06 406 SER B O 1
ATOM 7217 N N . SER B 1 407 ? -3.816 31.844 -13.852 1 94.94 407 SER B N 1
ATOM 7218 C CA . SER B 1 407 ? -4.18 32.25 -15.203 1 94.94 407 SER B CA 1
ATOM 7219 C C . SER B 1 407 ? -5.523 32.969 -15.234 1 94.94 407 SER B C 1
ATOM 7221 O O . SER B 1 407 ? -5.789 33.75 -16.125 1 94.94 407 SER B O 1
ATOM 7223 N N . ILE B 1 408 ? -6.367 32.625 -14.328 1 93.44 408 ILE B N 1
ATOM 7224 C CA . ILE B 1 408 ? -7.652 33.312 -14.172 1 93.44 408 ILE B CA 1
ATOM 7225 C C . ILE B 1 408 ? -7.809 33.781 -12.734 1 93.44 408 ILE B C 1
ATOM 7227 O O . ILE B 1 408 ? -7.242 33.188 -11.805 1 93.44 408 ILE B O 1
ATOM 7231 N N . PRO B 1 409 ? -8.57 34.875 -12.477 1 94.19 409 PRO B N 1
ATOM 7232 C CA . PRO B 1 409 ? -8.719 35.438 -11.117 1 94.19 409 PRO B CA 1
ATOM 7233 C C . PRO B 1 409 ? -9.312 34.406 -10.148 1 94.19 409 PRO B C 1
ATOM 7235 O O . PRO B 1 409 ? -10.227 33.656 -10.508 1 94.19 409 PRO B O 1
ATOM 7238 N N . GLN B 1 410 ? -8.664 34.344 -9.016 1 93.19 410 GLN B N 1
ATOM 7239 C CA . GLN B 1 410 ? -9.117 33.5 -7.93 1 93.19 410 GLN B CA 1
ATOM 7240 C C . GLN B 1 410 ? -9.367 34.281 -6.66 1 93.19 410 GLN B C 1
ATOM 7242 O O . GLN B 1 410 ? -8.891 35.438 -6.531 1 93.19 410 GLN B O 1
ATOM 7247 N N . ARG B 1 411 ? -10.07 33.656 -5.77 1 91.06 411 ARG B N 1
ATOM 7248 C CA . ARG B 1 411 ? -10.375 34.312 -4.5 1 91.06 411 ARG B CA 1
ATOM 7249 C C . ARG B 1 411 ? -9.125 34.469 -3.646 1 91.06 411 ARG B C 1
ATOM 7251 O O . ARG B 1 411 ? -8.273 33.562 -3.617 1 91.06 411 ARG B O 1
ATOM 7258 N N . ASN B 1 412 ? -9.031 35.5 -2.971 1 88.81 412 ASN B N 1
ATOM 7259 C CA . ASN B 1 412 ? -7.914 35.812 -2.08 1 88.81 412 ASN B CA 1
ATOM 7260 C C . ASN B 1 412 ? -8.297 35.594 -0.616 1 88.81 412 ASN B C 1
ATOM 7262 O O . ASN B 1 412 ? -7.434 35.562 0.259 1 88.81 412 ASN B O 1
ATOM 7266 N N . TRP B 1 413 ? -9.57 35.531 -0.324 1 84.88 413 TRP B N 1
ATOM 7267 C CA . TRP B 1 413 ? -10.18 35.188 0.958 1 84.88 413 TRP B CA 1
ATOM 7268 C C . TRP B 1 413 ? -9.875 36.25 2 1 84.88 413 TRP B C 1
ATOM 7270 O O . TRP B 1 413 ? -9.523 35.938 3.141 1 84.88 413 TRP B O 1
ATOM 7280 N N . ASN B 1 414 ? -9.664 37.406 1.639 1 86.69 414 ASN B N 1
ATOM 7281 C CA . ASN B 1 414 ? -9.609 38.594 2.461 1 86.69 414 ASN B CA 1
ATOM 7282 C C . ASN B 1 414 ? -10.312 39.781 1.781 1 86.69 414 ASN B C 1
ATOM 7284 O O . ASN B 1 414 ? -11.281 39.594 1.052 1 86.69 414 ASN B O 1
ATOM 7288 N N . ASP B 1 415 ? -9.922 40.969 2.016 1 86.88 415 ASP B N 1
ATOM 7289 C CA . ASP B 1 415 ? -10.672 42.125 1.536 1 86.88 415 ASP B CA 1
ATOM 7290 C C . ASP B 1 415 ? -10.32 42.469 0.085 1 86.88 415 ASP B C 1
ATOM 7292 O O . ASP B 1 415 ? -10.953 43.312 -0.54 1 86.88 415 ASP B O 1
ATOM 7296 N N . ASN B 1 416 ? -9.305 41.781 -0.475 1 90.06 416 ASN B N 1
ATOM 7297 C CA . ASN B 1 416 ? -8.992 41.938 -1.891 1 90.06 416 ASN B CA 1
ATOM 7298 C C . ASN B 1 416 ? -10.07 41.312 -2.777 1 90.06 416 ASN B C 1
ATOM 7300 O O . ASN B 1 416 ? -10.641 40.281 -2.428 1 90.06 416 ASN B O 1
ATOM 7304 N N . ALA B 1 417 ? -10.398 41.969 -3.902 1 88.88 417 ALA B N 1
ATOM 7305 C CA . ALA B 1 417 ? -11.227 41.312 -4.91 1 88.88 417 ALA B CA 1
ATOM 7306 C C . ALA B 1 417 ? -10.516 40.094 -5.496 1 88.88 417 ALA B C 1
ATOM 7308 O O . ALA B 1 417 ? -9.344 39.875 -5.215 1 88.88 417 ALA B O 1
ATOM 7309 N N . GLU B 1 418 ? -11.32 39.344 -6.266 1 93.25 418 GLU B N 1
ATOM 7310 C CA . GLU B 1 418 ? -10.68 38.25 -6.988 1 93.25 418 GLU B CA 1
ATOM 7311 C C . GLU B 1 418 ? -9.523 38.75 -7.848 1 93.25 418 GLU B C 1
ATOM 7313 O O . GLU B 1 418 ? -9.617 39.812 -8.461 1 93.25 418 GLU B O 1
ATOM 7318 N N . THR B 1 419 ? -8.422 38.062 -7.75 1 94.88 419 THR B N 1
ATOM 7319 C CA . THR B 1 419 ? -7.203 38.531 -8.406 1 94.88 419 THR B CA 1
ATOM 7320 C C . THR B 1 419 ? -6.406 37.344 -8.953 1 94.88 419 THR B C 1
ATOM 7322 O O . THR B 1 419 ? -6.629 36.188 -8.562 1 94.88 419 THR B O 1
ATOM 7325 N N . LYS B 1 420 ? -5.551 37.656 -9.859 1 97 420 LYS B N 1
ATOM 7326 C CA . LYS B 1 420 ? -4.629 36.656 -10.391 1 97 420 LYS B CA 1
ATOM 7327 C C . LYS B 1 420 ? -3.344 36.594 -9.562 1 97 420 LYS B C 1
ATOM 7329 O O . LYS B 1 420 ? -2.58 35.625 -9.664 1 97 420 LYS B O 1
ATOM 7334 N N . CYS B 1 421 ? -3.08 37.625 -8.82 1 97.94 421 CYS B N 1
ATOM 7335 C CA . CYS B 1 421 ? -1.856 37.75 -8.031 1 97.94 421 CYS B CA 1
ATOM 7336 C C . CYS B 1 421 ? -2.152 37.625 -6.543 1 97.94 421 CYS B C 1
ATOM 7338 O O . CYS B 1 421 ? -2.875 38.469 -5.992 1 97.94 421 CYS B O 1
ATOM 7340 N N . HIS B 1 422 ? -1.551 36.656 -5.922 1 97.19 422 HIS B N 1
ATOM 7341 C CA . HIS B 1 422 ? -1.714 36.438 -4.488 1 97.19 422 HIS B CA 1
ATOM 7342 C C . HIS B 1 422 ? -0.388 36.625 -3.752 1 97.19 422 HIS B C 1
ATOM 7344 O O . HIS B 1 422 ? 0.583 35.906 -4.051 1 97.19 422 HIS B O 1
ATOM 7350 N N . LEU B 1 423 ? -0.356 37.531 -2.873 1 97 423 LEU B N 1
ATOM 7351 C CA . LEU B 1 423 ? 0.829 37.812 -2.066 1 97 423 LEU B CA 1
ATOM 7352 C C . LEU B 1 423 ? 0.604 37.406 -0.615 1 97 423 LEU B C 1
ATOM 7354 O O . LEU B 1 423 ? -0.468 37.656 -0.056 1 97 423 LEU B O 1
ATOM 7358 N N . SER B 1 424 ? 1.616 36.75 -0.016 1 95.81 424 SER B N 1
ATOM 7359 C CA . SER B 1 424 ? 1.417 36.25 1.336 1 95.81 424 SER B CA 1
ATOM 7360 C C . SER B 1 424 ? 2.598 36.594 2.236 1 95.81 424 SER B C 1
ATOM 7362 O O . SER B 1 424 ? 3.742 36.625 1.78 1 95.81 424 SER B O 1
ATOM 7364 N N . SER B 1 425 ? 2.279 36.781 3.521 1 94.56 425 SER B N 1
ATOM 7365 C CA . SER B 1 425 ? 3.303 37 4.539 1 94.56 425 SER B CA 1
ATOM 7366 C C . SER B 1 425 ? 3.691 35.688 5.219 1 94.56 425 SER B C 1
ATOM 7368 O O . SER B 1 425 ? 4.539 35.688 6.113 1 94.56 425 SER B O 1
ATOM 7370 N N . SER B 1 426 ? 3.092 34.594 4.816 1 94 426 SER B N 1
ATOM 7371 C CA . SER B 1 426 ? 3.465 33.25 5.234 1 94 426 SER B CA 1
ATOM 7372 C C . SER B 1 426 ? 4.027 32.438 4.07 1 94 426 SER B C 1
ATOM 7374 O O . SER B 1 426 ? 3.842 32.812 2.908 1 94 426 SER B O 1
ATOM 7376 N N . ILE B 1 427 ? 4.727 31.453 4.477 1 95.25 427 ILE B N 1
ATOM 7377 C CA . ILE B 1 427 ? 5.387 30.672 3.436 1 95.25 427 ILE B CA 1
ATOM 7378 C C . ILE B 1 427 ? 4.887 29.219 3.482 1 95.25 427 ILE B C 1
ATOM 7380 O O . ILE B 1 427 ? 4.738 28.656 4.562 1 95.25 427 ILE B O 1
ATOM 7384 N N . ARG B 1 428 ? 4.523 28.719 2.375 1 95.38 428 ARG B N 1
ATOM 7385 C CA . ARG B 1 428 ? 4.086 27.328 2.186 1 95.38 428 ARG B CA 1
ATOM 7386 C C . ARG B 1 428 ? 4.719 26.719 0.941 1 95.38 428 ARG B C 1
ATOM 7388 O O . ARG B 1 428 ? 4.914 27.406 -0.064 1 95.38 428 ARG B O 1
ATOM 7395 N N . PHE B 1 429 ? 5.043 25.5 0.987 1 95.12 429 PHE B N 1
ATOM 7396 C CA . PHE B 1 429 ? 5.664 24.828 -0.145 1 95.12 429 PHE B CA 1
ATOM 7397 C C . PHE B 1 429 ? 4.652 24.594 -1.262 1 95.12 429 PHE B C 1
ATOM 7399 O O . PHE B 1 429 ? 4.875 25 -2.404 1 95.12 429 PHE B O 1
ATOM 7406 N N . GLY B 1 430 ? 3.582 23.938 -0.864 1 94.56 430 GLY B N 1
ATOM 7407 C CA . GLY B 1 430 ? 2.537 23.641 -1.828 1 94.56 430 GLY B CA 1
ATOM 7408 C C . GLY B 1 430 ? 2.779 22.344 -2.588 1 94.56 430 GLY B C 1
ATOM 7409 O O . GLY B 1 430 ? 3.391 21.422 -2.061 1 94.56 430 GLY B O 1
ATOM 7410 N N . LEU B 1 431 ? 2.104 22.266 -3.791 1 93.88 431 LEU B N 1
ATOM 7411 C CA . LEU B 1 431 ? 2.17 21.031 -4.566 1 93.88 431 LEU B CA 1
ATOM 7412 C C . LEU B 1 431 ? 2.186 21.328 -6.062 1 93.88 431 LEU B C 1
ATOM 7414 O O . LEU B 1 431 ? 1.708 22.375 -6.496 1 93.88 431 LEU B O 1
ATOM 7418 N N . HIS B 1 432 ? 2.76 20.359 -6.801 1 95.19 432 HIS B N 1
ATOM 7419 C CA . HIS B 1 432 ? 2.652 20.406 -8.25 1 95.19 432 HIS B CA 1
ATOM 7420 C C . HIS B 1 432 ? 1.215 20.172 -8.703 1 95.19 432 HIS B C 1
ATOM 7422 O O . HIS B 1 432 ? 0.559 19.234 -8.242 1 95.19 432 HIS B O 1
ATOM 7428 N N . VAL B 1 433 ? 0.741 21.078 -9.5 1 94.25 433 VAL B N 1
ATOM 7429 C CA . VAL B 1 433 ? -0.619 20.953 -10.016 1 94.25 433 VAL B CA 1
ATOM 7430 C C . VAL B 1 433 ? -0.627 21.203 -11.516 1 94.25 433 VAL B C 1
ATOM 7432 O O . VAL B 1 433 ? -0.163 22.25 -11.984 1 94.25 433 VAL B O 1
ATOM 7435 N N . ARG B 1 434 ? -1.24 20.266 -12.211 1 91.69 434 ARG B N 1
ATOM 7436 C CA . ARG B 1 434 ? -1.387 20.438 -13.656 1 91.69 434 ARG B CA 1
ATOM 7437 C C . ARG B 1 434 ? -2.543 21.375 -13.977 1 91.69 434 ARG B C 1
ATOM 7439 O O . ARG B 1 434 ? -3.477 21.516 -13.18 1 91.69 434 ARG B O 1
ATOM 7446 N N . PRO B 1 435 ? -2.346 22.047 -15.141 1 93.94 435 PRO B N 1
ATOM 7447 C CA . PRO B 1 435 ? -3.461 22.906 -15.539 1 93.94 435 PRO B CA 1
ATOM 7448 C C . PRO B 1 435 ? -4.781 22.141 -15.641 1 93.94 435 PRO B C 1
ATOM 7450 O O . PRO B 1 435 ? -4.805 21 -16.094 1 93.94 435 PRO B O 1
ATOM 7453 N N . LYS B 1 436 ? -5.812 22.734 -15.148 1 89.31 436 LYS B N 1
ATOM 7454 C CA . LYS B 1 436 ? -7.137 22.109 -15.141 1 89.31 436 LYS B CA 1
ATOM 7455 C C . LYS B 1 436 ? -8.148 22.969 -15.906 1 89.31 436 LYS B C 1
ATOM 7457 O O . LYS B 1 436 ? -8.172 24.188 -15.758 1 89.31 436 LYS B O 1
ATOM 7462 N N . ASP B 1 437 ? -8.984 22.281 -16.641 1 87.5 437 ASP B N 1
ATOM 7463 C CA . ASP B 1 437 ? -10.047 22.984 -17.359 1 87.5 437 ASP B CA 1
ATOM 7464 C C . ASP B 1 437 ? -11.211 23.297 -16.422 1 87.5 437 ASP B C 1
ATOM 7466 O O . ASP B 1 437 ? -11.688 22.438 -15.688 1 87.5 437 ASP B O 1
ATOM 7470 N N . MET B 1 438 ? -11.609 24.547 -16.312 1 83.06 438 MET B N 1
ATOM 7471 C CA . MET B 1 438 ? -12.688 24.969 -15.422 1 83.06 438 MET B CA 1
ATOM 7472 C C . MET B 1 438 ? -14.047 24.828 -16.109 1 83.06 438 MET B C 1
ATOM 7474 O O . MET B 1 438 ? -14.18 25.109 -17.297 1 83.06 438 MET B O 1
ATOM 7478 N N . PRO B 1 439 ? -14.984 24.156 -15.312 1 73.31 439 PRO B N 1
ATOM 7479 C CA . PRO B 1 439 ? -16.312 24 -15.906 1 73.31 439 PRO B CA 1
ATOM 7480 C C . PRO B 1 439 ? -17.031 25.328 -16.109 1 73.31 439 PRO B C 1
ATOM 7482 O O . PRO B 1 439 ? -17.281 26.047 -15.133 1 73.31 439 PRO B O 1
ATOM 7485 N N . THR B 1 440 ? -16.766 26.188 -16.906 1 62.91 440 THR B N 1
ATOM 7486 C CA . THR B 1 440 ? -17.516 27.438 -17.062 1 62.91 440 THR B CA 1
ATOM 7487 C C . THR B 1 440 ? -18.484 27.344 -18.234 1 62.91 440 THR B C 1
ATOM 7489 O O . THR B 1 440 ? -18.281 26.516 -19.141 1 62.91 440 THR B O 1
ATOM 7492 N N . HIS B 1 441 ? -19.797 27.844 -17.953 1 62.16 441 HIS B N 1
ATOM 7493 C CA . HIS B 1 441 ? -20.812 27.984 -18.984 1 62.16 441 HIS B CA 1
ATOM 7494 C C . HIS B 1 441 ? -20.297 28.781 -20.172 1 62.16 441 HIS B C 1
ATOM 7496 O O . HIS B 1 441 ? -21 28.922 -21.188 1 62.16 441 HIS B O 1
ATOM 7502 N N . GLY B 1 442 ? -19.156 29.312 -20.078 1 58.16 442 GLY B N 1
ATOM 7503 C CA . GLY B 1 442 ? -18.625 30.094 -21.188 1 58.16 442 GLY B CA 1
ATOM 7504 C C . GLY B 1 442 ? -17.375 29.5 -21.797 1 58.16 442 GLY B C 1
ATOM 7505 O O . GLY B 1 442 ? -17.203 28.281 -21.812 1 58.16 442 GLY B O 1
ATOM 7506 N N . PRO B 1 443 ? -16.594 30.25 -22.406 1 67.69 443 PRO B N 1
ATOM 7507 C CA . PRO B 1 443 ? -15.375 29.766 -23.062 1 67.69 443 PRO B CA 1
ATOM 7508 C C . PRO B 1 443 ? -14.484 28.938 -22.156 1 67.69 443 PRO B C 1
ATOM 7510 O O . PRO B 1 443 ? -14.414 29.203 -20.953 1 67.69 443 PRO B O 1
ATOM 7513 N N . LYS B 1 444 ? -13.992 27.922 -22.625 1 72.75 444 LYS B N 1
ATOM 7514 C CA . LYS B 1 444 ? -13.125 26.969 -21.922 1 72.75 444 LYS B CA 1
ATOM 7515 C C . LYS B 1 444 ? -11.961 27.688 -21.25 1 72.75 444 LYS B C 1
ATOM 7517 O O . LYS B 1 444 ? -11.172 28.375 -21.922 1 72.75 444 LYS B O 1
ATOM 7522 N N . ALA B 1 445 ? -12.023 27.969 -19.906 1 85.44 445 ALA B N 1
ATOM 7523 C CA . ALA B 1 445 ? -10.914 28.578 -19.188 1 85.44 445 ALA B CA 1
ATOM 7524 C C . ALA B 1 445 ? -10.086 27.531 -18.453 1 85.44 445 ALA B C 1
ATOM 7526 O O . ALA B 1 445 ? -10.625 26.578 -17.891 1 85.44 445 ALA B O 1
ATOM 7527 N N . THR B 1 446 ? -8.695 27.672 -18.672 1 91.5 446 THR B N 1
ATOM 7528 C CA . THR B 1 446 ? -7.762 26.75 -18.031 1 91.5 446 THR B CA 1
ATOM 7529 C C . THR B 1 446 ? -7.059 27.438 -16.859 1 91.5 446 THR B C 1
ATOM 7531 O O . THR B 1 446 ? -6.539 28.547 -17 1 91.5 446 THR B O 1
ATOM 7534 N N . LEU B 1 447 ? -7.223 26.875 -15.711 1 94.31 447 LEU B N 1
ATOM 7535 C CA . LEU B 1 447 ? -6.566 27.391 -14.516 1 94.31 447 LEU B CA 1
ATOM 7536 C C . LEU B 1 447 ? -5.168 26.812 -14.367 1 94.31 447 LEU B C 1
ATOM 7538 O O . LEU B 1 447 ? -5.004 25.594 -14.32 1 94.31 447 LEU B O 1
ATOM 7542 N N . SER B 1 448 ? -4.164 27.594 -14.398 1 95.88 448 SER B N 1
ATOM 7543 C CA . SER B 1 448 ? -2.773 27.219 -14.156 1 95.88 448 SER B CA 1
ATOM 7544 C C . SER B 1 448 ? -2.131 28.109 -13.102 1 95.88 448 SER B C 1
ATOM 7546 O O . SER B 1 448 ? -2.598 29.234 -12.867 1 95.88 448 SER B O 1
ATOM 7548 N N . TRP B 1 449 ? -1.095 27.609 -12.469 1 97.12 449 TRP B N 1
ATOM 7549 C CA . TRP B 1 449 ? -0.482 28.328 -11.367 1 97.12 449 TRP B CA 1
ATOM 7550 C C . TRP B 1 449 ? 1.021 28.484 -11.578 1 97.12 449 TRP B C 1
ATOM 7552 O O . TRP B 1 449 ? 1.681 27.562 -12.07 1 97.12 449 TRP B O 1
ATOM 7562 N N . GLN B 1 450 ? 1.516 29.594 -11.289 1 97.75 450 GLN B N 1
ATOM 7563 C CA . GLN B 1 450 ? 2.938 29.859 -11.102 1 97.75 450 GLN B CA 1
ATOM 7564 C C . GLN B 1 450 ? 3.217 30.391 -9.703 1 97.75 450 GLN B C 1
ATOM 7566 O O . GLN B 1 450 ? 2.502 31.266 -9.211 1 97.75 450 GLN B O 1
ATOM 7571 N N . SER B 1 451 ? 4.199 29.797 -9.047 1 97.81 451 SER B N 1
ATOM 7572 C CA . SER B 1 451 ? 4.453 30.156 -7.66 1 97.81 451 SER B CA 1
ATOM 7573 C C . SER B 1 451 ? 5.918 30.531 -7.445 1 97.81 451 SER B C 1
ATOM 7575 O O . SER B 1 451 ? 6.801 30.016 -8.141 1 97.81 451 SER B O 1
ATOM 7577 N N . GLY B 1 452 ? 6.156 31.438 -6.586 1 97.5 452 GLY B N 1
ATOM 7578 C CA . GLY B 1 452 ? 7.492 31.844 -6.188 1 97.5 452 GLY B CA 1
ATOM 7579 C C . GLY B 1 452 ? 7.609 32.156 -4.703 1 97.5 452 GLY B C 1
ATOM 7580 O O . GLY B 1 452 ? 6.598 32.281 -4.016 1 97.5 452 GLY B O 1
ATOM 7581 N N . TRP B 1 453 ? 8.836 32.125 -4.203 1 97.31 453 TRP B N 1
ATOM 7582 C CA . TRP B 1 453 ? 9.109 32.281 -2.779 1 97.31 453 TRP B CA 1
ATOM 7583 C C . TRP B 1 453 ? 10.258 33.25 -2.559 1 97.31 453 TRP B C 1
ATOM 7585 O O . TRP B 1 453 ? 11.172 33.344 -3.385 1 97.31 453 TRP B O 1
ATOM 7595 N N . LYS B 1 454 ? 10.148 34 -1.588 1 95.5 454 LYS B N 1
ATOM 7596 C CA . LYS B 1 454 ? 11.289 34.719 -1.032 1 95.5 454 LYS B CA 1
ATOM 7597 C C . LYS B 1 454 ? 11.875 34 0.171 1 95.5 454 LYS B C 1
ATOM 7599 O O . LYS B 1 454 ? 11.867 34.5 1.287 1 95.5 454 LYS B O 1
ATOM 7604 N N . LYS B 1 455 ? 12.383 32.812 -0.111 1 94.38 455 LYS B N 1
ATOM 7605 C CA . LYS B 1 455 ? 12.852 31.891 0.903 1 94.38 455 LYS B CA 1
ATOM 7606 C C . LYS B 1 455 ? 13.969 32.5 1.743 1 94.38 455 LYS B C 1
ATOM 7608 O O . LYS B 1 455 ? 14.008 32.312 2.963 1 94.38 455 LYS B O 1
ATOM 7613 N N . ALA B 1 456 ? 14.93 33.188 1.131 1 93.25 456 ALA B N 1
ATOM 7614 C CA . ALA B 1 456 ? 16.062 33.781 1.829 1 93.25 456 ALA B CA 1
ATOM 7615 C C . ALA B 1 456 ? 15.602 34.781 2.9 1 93.25 456 ALA B C 1
ATOM 7617 O O . ALA B 1 456 ? 16.188 34.844 3.986 1 93.25 456 ALA B O 1
ATOM 7618 N N . ARG B 1 457 ? 14.594 35.531 2.602 1 93.62 457 ARG B N 1
ATOM 7619 C CA . ARG B 1 457 ? 14.047 36.5 3.547 1 93.62 457 ARG B CA 1
ATOM 7620 C C . ARG B 1 457 ? 13.5 35.812 4.789 1 93.62 457 ARG B C 1
ATOM 7622 O O . ARG B 1 457 ? 13.82 36.188 5.914 1 93.62 457 ARG B O 1
ATOM 7629 N N . PHE B 1 458 ? 12.711 34.812 4.539 1 93.69 458 PHE B N 1
ATOM 7630 C CA . PHE B 1 458 ? 12.133 34.062 5.66 1 93.69 458 PHE B CA 1
ATOM 7631 C C . PHE B 1 458 ? 13.211 33.312 6.43 1 93.69 458 PHE B C 1
ATOM 7633 O O . PHE B 1 458 ? 13.164 33.25 7.66 1 93.69 458 PHE B O 1
ATOM 7640 N N . HIS B 1 459 ? 14.141 32.75 5.727 1 93.25 459 HIS B N 1
ATOM 7641 C CA . HIS B 1 459 ? 15.211 31.969 6.34 1 93.25 459 HIS B CA 1
ATOM 7642 C C . HIS B 1 459 ? 16.062 32.844 7.262 1 93.25 459 HIS B C 1
ATOM 7644 O O . HIS B 1 459 ? 16.547 32.375 8.297 1 93.25 459 HIS B O 1
ATOM 7650 N N . ARG B 1 460 ? 16.312 34.062 6.898 1 92.88 460 ARG B N 1
ATOM 7651 C CA . ARG B 1 460 ? 17.062 34.969 7.746 1 92.88 460 ARG B CA 1
ATOM 7652 C C . ARG B 1 460 ? 16.359 35.188 9.086 1 92.88 460 ARG B C 1
ATOM 7654 O O . ARG B 1 460 ? 17 35.188 10.133 1 92.88 460 ARG B O 1
ATOM 7661 N N . TRP B 1 461 ? 15.133 35.344 8.938 1 92.56 461 TRP B N 1
ATOM 7662 C CA . TRP B 1 461 ? 14.344 35.469 10.164 1 92.56 461 TRP B CA 1
ATOM 7663 C C . TRP B 1 461 ? 14.406 34.156 10.977 1 92.56 461 TRP B C 1
ATOM 7665 O O . TRP B 1 461 ? 14.656 34.188 12.18 1 92.56 461 TRP B O 1
ATOM 7675 N N . ALA B 1 462 ? 14.18 33.062 10.344 1 93.38 462 ALA B N 1
ATOM 7676 C CA . ALA B 1 462 ? 14.086 31.734 10.977 1 93.38 462 ALA B CA 1
ATOM 7677 C C . ALA B 1 462 ? 15.367 31.406 11.742 1 93.38 462 ALA B C 1
ATOM 7679 O O . ALA B 1 462 ? 15.32 30.812 12.82 1 93.38 462 ALA B O 1
ATOM 7680 N N . ARG B 1 463 ? 16.469 31.766 11.227 1 91.25 463 ARG B N 1
ATOM 7681 C CA . ARG B 1 463 ? 17.766 31.453 11.82 1 91.25 463 ARG B CA 1
ATOM 7682 C C . ARG B 1 463 ? 17.953 32.188 13.141 1 91.25 463 ARG B C 1
ATOM 7684 O O . ARG B 1 463 ? 18.766 31.781 13.977 1 91.25 463 ARG B O 1
ATOM 7691 N N . GLN B 1 464 ? 17.203 33.188 13.336 1 91.5 464 GLN B N 1
ATOM 7692 C CA . GLN B 1 464 ? 17.328 34 14.539 1 91.5 464 GLN B CA 1
ATOM 7693 C C . GLN B 1 464 ? 16.359 33.531 15.625 1 91.5 464 GLN B C 1
ATOM 7695 O O . GLN B 1 464 ? 16.391 34.031 16.75 1 91.5 464 GLN B O 1
ATOM 7700 N N . GLN B 1 465 ? 15.586 32.562 15.234 1 89.75 465 GLN B N 1
ATOM 7701 C CA . GLN B 1 465 ? 14.578 32.125 16.188 1 89.75 465 GLN B CA 1
ATOM 7702 C C . GLN B 1 465 ? 15.047 30.875 16.922 1 89.75 465 GLN B C 1
ATOM 7704 O O . GLN B 1 465 ? 15.719 30.016 16.344 1 89.75 465 GLN B O 1
ATOM 7709 N N . GLN B 1 466 ? 14.883 30.859 18.266 1 86.75 466 GLN B N 1
ATOM 7710 C CA . GLN B 1 466 ? 15.117 29.672 19.078 1 86.75 466 GLN B CA 1
ATOM 7711 C C . GLN B 1 466 ? 13.867 29.297 19.891 1 86.75 466 GLN B C 1
ATOM 7713 O O . GLN B 1 466 ? 13.266 30.156 20.531 1 86.75 466 GLN B O 1
ATOM 7718 N N . CYS B 1 467 ? 13.398 28.156 19.5 1 85.38 467 CYS B N 1
ATOM 7719 C CA . CYS B 1 467 ? 12.242 27.688 20.266 1 85.38 467 CYS B CA 1
ATOM 7720 C C . CYS B 1 467 ? 12.648 27.203 21.641 1 85.38 467 CYS B C 1
ATOM 7722 O O . CYS B 1 467 ? 13.586 26.422 21.781 1 85.38 467 CYS B O 1
ATOM 7724 N N . HIS B 1 468 ? 12.422 28.156 22.609 1 69 468 HIS B N 1
ATOM 7725 C CA . HIS B 1 468 ? 12.758 27.797 23.969 1 69 468 HIS B CA 1
ATOM 7726 C C . HIS B 1 468 ? 11.781 26.781 24.531 1 69 468 HIS B C 1
ATOM 7728 O O . HIS B 1 468 ? 10.617 26.734 24.125 1 69 468 HIS B O 1
ATOM 7734 N N . GLU B 1 469 ? 12.281 25.703 25.047 1 58.97 469 GLU B N 1
ATOM 7735 C CA . GLU B 1 469 ? 11.469 24.703 25.734 1 58.97 469 GLU B CA 1
ATOM 7736 C C . GLU B 1 469 ? 10.469 25.359 26.688 1 58.97 469 GLU B C 1
ATOM 7738 O O . GLU B 1 469 ? 10.867 26.078 27.609 1 58.97 469 GLU B O 1
ATOM 7743 N N . GLN B 1 470 ? 9.508 26.109 26.172 1 44.66 470 GLN B N 1
ATOM 7744 C CA . GLN B 1 470 ? 8.578 26.656 27.156 1 44.66 470 GLN B CA 1
ATOM 7745 C C . GLN B 1 470 ? 7.848 25.562 27.906 1 44.66 470 GLN B C 1
ATOM 7747 O O . GLN B 1 470 ? 7.266 24.656 27.281 1 44.66 470 GLN B O 1
ATOM 7752 N N . HIS B 1 471 ? 8.32 25.094 28.953 1 39.03 471 HIS B N 1
ATOM 7753 C CA . HIS B 1 471 ? 7.484 24.359 29.891 1 39.03 471 HIS B CA 1
ATOM 7754 C C . HIS B 1 471 ? 6.137 25.047 30.078 1 39.03 471 HIS B C 1
ATOM 7756 O O . HIS B 1 471 ? 6.082 26.219 30.453 1 39.03 471 HIS B O 1
ATOM 7762 N N . GLN B 1 472 ? 5.215 24.922 29.141 1 32.62 472 GLN B N 1
ATOM 7763 C CA . GLN B 1 472 ? 3.912 25.375 29.609 1 32.62 472 GLN B CA 1
ATOM 7764 C C . GLN B 1 472 ? 3.494 24.625 30.875 1 32.62 472 GLN B C 1
ATOM 7766 O O . GLN B 1 472 ? 3.664 23.406 30.953 1 32.62 472 GLN B O 1
#

Radius of gyration: 31.97 Å; Cα contacts (8 Å, |Δi|>4): 1690; chains: 2; bounding box: 122×99×75 Å